Protein 6QS1 (pdb70)

Radius of gyration: 34.01 Å; Cα contacts (8 Å, |Δi|>4): 2040; chains: 4; bounding box: 71×86×95 Å

GO terms:
  GO:0005576 extracellular region (C, IDA)
  GO:0005886 plasma membrane (C, IDA)
  GO:0008241 peptidyl-dipeptidase activity (F, IDA)
  GO:0005515 protein binding (F, IPI)
  GO:0003779 actin binding (F, IDA)
  GO:0002003 angiotensin maturation (P, IDA)
  GO:0070573 metallodipeptidase activity (F, IDA)
  GO:0008233 peptidase activity (F, IDA)
  GO:0042445 hormone metabolic process (P, IDA)
  GO:0042447 hormone catabolic process (P, IDA)
  GO:0031404 chloride ion binding (F, IDA)
  GO:0010814 substance P catabolic process (P, IDA)
  GO:0010815 bradykinin catabolic process (P, IDA)
  GO:0004222 metalloendopeptidase activity (F, IDA)
  GO:0005576 extracellular region (C, EXP)
  GO:0005886 plasma membrane (C, EXP)
  GO:0008241 peptidyl-dipeptidase activity (F, EXP)
  GO:0005576 extracellular region (C, TAS)
  GO:0005886 plasma membrane (C, TAS)
  GO:0008238 exopeptidase activity (F, IDA)

Foldseek 3Di:
DPPLLADDDFALDLVRLVVLLVSNLVNVLVLLLQLQVLVQVCQLFPDPVSLVSNLVSQVVVLVSLLRSLVNLCVRYVPPLVVRPQLLSSLSSLLSVQRQLSQDPPVLSSLLSVLLSVLQCQQQVFWQCPVPTHGVPPGLLVCLLDPPDPLQLLSSLVRLLCSNFLVSLVSLQSNLVSRQVRRVVVVALWNLSVLQCLQVDPCVVVQLVVLCVVQQLLLLLLQLQVLVLNCVRPHCQAGPLQAFHAQSNQNGSRLQFRLSCLVSRQPCVVDFDLWLLVVCVVVVDDQVNLLVVLQQLLVLLVFDGDDPLAVVPEARARDPVPGGRRADWAWDDSLPLHHIYIYHNQDRTLVSSLVSLQRVLLVSLCNLASPPRPSLSAALGLLRSRQRSNLQVLQCSFLVNCCVVPRTVDDDDDLSVLLSSLSSVCSGQSLNQLVLPQLVVLVVCPRNVVQDLQCQVVVVQVSCCVRNRHHHQDDDHSSGRSSSSDNCSSNVNDRNSNNLSSQVSLLLLVLLQVQQVHDDQSSNGHCRSRNSSSVLVSQSSNRRNSDNQLVNSCSRRVGSDRDNVSVCSNSVSNSVVSVVVCVVVVGDRGNVVHVDHRDNDPCPPPPND/DDPLLFADDFALDVVSLVVLLVSNLVNLLVLLLQLLVLVVVCQLFPDPVSLVSNLVSLLVNLVSLLRSLVVLCVRHVPPLVVDPQLLSSLSSLVSVQRQLSQPDDVLSSVLSNLLSVLLCQQLVFFQDVVTHGVPPGLLVCLLDDPDPQSLQSSLVRLLCRNFLVSLVSLQVNLVSRQVRRVVVVALWPLSVLVCLQVDPCVVVQLVVLCVVLQLLLLLLQLLVLVLVCVSPHPQQGPLQAFHAQSNQRGSRLQFRLSCLCSRQPDNPFDDLWLLVVLVVVPDDQVNLLVVLQQQLVLLPQDGDDPLAVVPEARARDPVPRRHRQPKAWGASLPLHHIYIYHNQDRTLVSSLVSLQRVLLVSLCNLASPPRPSLSAALGPLNSRQRSNLQSLQCSALVNCVVVPSHDHGDPDLSVVLSSLSSVCSGQSLNQLVLPCLVVLVVCPRNVVADLQCQVVVVQVSCCVRNRHHHQDDDHSSGRSSSSDVCSSNVNDRNSNNLSSQVSLLLLVLLQVQQVHDDQSSNGHSRSRNSSSVLVSQSSNSRNSDNSLVNSCSRRVGSDGDNVSVCSNSVSNSVVSVVVCVVVVGDRGRVVHVDHRDDDPPRD/DDPDDPDDDD/DDDDD

Sequence (1226 aa):
LDPGLQPGQFSADEAGAQLFAQSYQSSAEQVLFQSVAASWAHDTNITAENARRQEEAALLSSQEFAEAWGQKAKELYEPIWQQFTDPQLRRIIGAVRTLGSANLPLAKRQQYNALLSSQMSRIYSTAKVCLATCWSLDPDLTNILASSRSYAMLLFAWEGWHNAAGIPLKPLYEEDFTALSNEAYKQQDGFTDTGAYWRSWYNNSPTFEDDLEEHLYQQLEPLYLNLHAFVRRALHRRYGDRYINLRGPIPAHLLGDMWAQSSWEENIYDMVVPFPDKPNLDVTSTMLQQGWQATHMFRVAEEFFTSLELSPMPPEFWEGSMLEKPADGREVVCHASAWDFYNRKDFRIKQCTRVTMDQLSTVHHEMGHIQYYLQYKDLPVSLRRGANPGFHEAIGDVLALSVSTPEHLHKIGLLDRVTNDTESDINYLLKMALEKIIAFLPFGYLVDQWRWGVFSGRTPPSRYNFDWWYLRTKYQGICPPVTRNETHFDAGAKFHVPNVTPYIRYFVSSFVLQFQFHEALCKEAGYEGPLHQCDIYRSTKAGAKLRKVLRAGSSRPWQEVLKDMVGLDALDAQPLLKYFQLVTQWLQEQNQQNGEVLGWPEYQWHPPLPDNYPEGIDLDPGLQPGQFSADEAGAQLFAQSYQSSAEQVLFQSVAASWAHDTNITAENARRQEEAALLSSQEFAEAWGQKAKELYEPIWQQFTDPQLRRIIGAVRTLGSSANLPLAKRQQYNALLSQMSRIYSTAKVCLTCWSLDPDLTNILASSRSYAMLLFAWEGWHNAAGIPLKPLYEEDFTALSNEAYKQDGFTDTGAYWRSWYNSPTFEDDLEHLYQQLEPLYLNLHAFVRRALHRRRYGDRYINLRGPIPAHLLGDMWAQSWENIYDMVVPFPDKPNLDVTSTMLQQGWQATHMFRVAEEFFTSLELSPMPPEFWEGSMLEKPADGREVVCHASAWDFYNRKDFRIKQCTRVTMDQLSTVHHEMGHIQYYLQYKDLPVSLRRGANPGFHEAIGDVLALSVSSTPEHLHKIGLLDRVTNDTESDINYLLKMALEKIIAFLPFGYLVDQWRWGVFSGRTPPSRYNFDWWYLRTKYQGICPPVTRNETHFDAGAKFHVPNVTPYIRYFVSSFVLQFQFHEALCKEAGYEGPLHQCDIYRSTKAGAKKLRKVLRAGSSRPWQEVLKDMVGLDALDAQPLLKYFQLVTQWLQEQNQQNGEVLGWPEYQWHPPLPDNYPGLPPRPKIPPPKIPP

Nearest PDB structures (foldseek):
  7q25-assembly1_A  TM=1.001E+00  e=2.449E-90  Homo sapiens
  6f9r-assembly2_B  TM=9.975E-01  e=1.946E-89  Homo sapiens
  6en6-assembly4_D  TM=9.970E-01  e=1.143E-88  Homo sapiens
  6en6-assembly3_C  TM=9.981E-01  e=4.964E-88  Homo sapiens
  6tt4-assembly1_A  TM=9.977E-01  e=3.891E-86  Homo sapiens

Structure (mmCIF, N/CA/C/O backbone):
data_6QS1
#
_entry.id   6QS1
#
_cell.length_a   72.682
_cell.length_b   77.070
_cell.length_c   82.363
_cell.angle_alpha   88.86
_cell.angle_beta   64.59
_cell.angle_gamma   75.03
#
_symmetry.space_group_name_H-M   'P 1'
#
loop_
_entity.id
_entity.type
_entity.pdbx_description
1 polymer 'Angiotensin-converting enzyme'
2 polymer 'Bradykinin potentiating peptide b'
3 branched 2-acetamido-2-deoxy-beta-D-glucopyranose-(1-4)-2-acetamido-2-deoxy-beta-D-glucopyranose
4 branched beta-D-mannopyranose-(1-4)-2-acetamido-2-deoxy-beta-D-glucopyranose-(1-4)-[alpha-L-fucopyranose-(1-6)]2-acetamido-2-deoxy-beta-D-glucopyranose
5 branched 2-acetamido-2-deoxy-beta-D-glucopyranose-(1-4)-[alpha-L-fucopyranose-(1-6)]2-acetamido-2-deoxy-beta-D-glucopyranose
6 branched alpha-L-fucopyranose-(1-6)-2-acetamido-2-deoxy-beta-D-glucopyranose
7 non-polymer 3,6,9,12,15,18,21,24,27-NONAOXANONACOSANE-1,29-DIOL
8 non-polymer 1,2-ETHANEDIOL
9 non-polymer DI(HYDROXYETHYL)ETHER
10 non-polymer 'BORIC ACID'
11 non-polymer 'TRIETHYLENE GLYCOL'
12 non-polymer 'ZINC ION'
13 non-polymer 'CHLORIDE ION'
14 non-polymer 'MAGNESIUM ION'
15 non-polymer 2-acetamido-2-deoxy-beta-D-glucopyranose
16 water water
#
loop_
_atom_site.group_PDB
_atom_site.id
_atom_site.type_symbol
_atom_site.label_atom_id
_atom_site.label_alt_id
_atom_site.label_comp_id
_atom_site.label_asym_id
_atom_site.label_entity_id
_atom_site.label_seq_id
_atom_site.pdbx_PDB_ins_code
_atom_site.Cartn_x
_atom_site.Cartn_y
_atom_site.Cartn_z
_atom_site.occupancy
_atom_site.B_iso_or_equiv
_atom_site.auth_seq_id
_atom_site.auth_comp_id
_atom_site.auth_asym_id
_atom_site.auth_atom_id
_atom_site.pdbx_PDB_model_num
ATOM 1 N N . LEU A 1 1 ? -32.094 -17.857 -25.592 1.00 46.88 1 LEU A N 1
ATOM 2 C CA . LEU A 1 1 ? -31.291 -19.127 -25.556 1.00 43.66 1 LEU A CA 1
ATOM 3 C C . LEU A 1 1 ? -32.017 -20.225 -26.348 1.00 46.95 1 LEU A C 1
ATOM 4 O O . LEU A 1 1 ? -33.181 -20.524 -26.102 1.00 43.33 1 LEU A O 1
ATOM 22 N N . ASP A 1 2 ? -31.331 -20.817 -27.315 1.00 46.38 2 ASP A N 1
ATOM 23 C CA . ASP A 1 2 ? -31.948 -21.858 -28.121 1.00 45.70 2 ASP A CA 1
ATOM 24 C C . ASP A 1 2 ? -32.540 -22.934 -27.214 1.00 45.15 2 ASP A C 1
ATOM 25 O O . ASP A 1 2 ? -31.964 -23.247 -26.164 1.00 42.74 2 ASP A O 1
ATOM 34 N N . PRO A 1 3 ? -33.702 -23.496 -27.551 1.00 48.40 3 PRO A N 1
ATOM 35 C CA . PRO A 1 3 ? -34.329 -24.424 -26.600 1.00 48.38 3 PRO A CA 1
ATOM 36 C C . PRO A 1 3 ? -33.452 -25.628 -26.293 1.00 45.98 3 PRO A C 1
ATOM 37 O O . PRO A 1 3 ? -33.459 -26.107 -25.154 1.00 42.57 3 PRO A O 1
ATOM 48 N N . GLY A 1 4 ? -32.705 -26.133 -27.285 1.00 45.08 4 GLY A N 1
ATOM 49 C CA . GLY A 1 4 ? -31.792 -27.246 -27.052 1.00 45.14 4 GLY A CA 1
ATOM 50 C C . GLY A 1 4 ? -30.755 -26.980 -25.978 1.00 47.98 4 GLY A C 1
ATOM 51 O O . GLY A 1 4 ? -30.186 -27.930 -25.414 1.00 44.74 4 GLY A O 1
ATOM 55 N N . LEU A 1 5 ? -30.506 -25.703 -25.668 1.00 44.46 5 LEU A N 1
ATOM 56 C CA . LEU A 1 5 ? -29.463 -25.306 -24.736 1.00 41.81 5 LEU A CA 1
ATOM 57 C C . LEU A 1 5 ? -29.993 -24.966 -23.360 1.00 39.99 5 LEU A C 1
ATOM 58 O O . LEU A 1 5 ? -29.200 -24.685 -22.457 1.00 40.74 5 LEU A O 1
ATOM 74 N N . GLN A 1 6 ? -31.289 -24.941 -23.186 1.00 42.27 6 GLN A N 1
ATOM 75 C CA . GLN A 1 6 ? -31.872 -24.483 -21.944 1.00 38.73 6 GLN A CA 1
ATOM 76 C C . GLN A 1 6 ? -31.955 -25.629 -20.964 1.00 37.40 6 GLN A C 1
ATOM 77 O O . GLN A 1 6 ? -32.168 -26.773 -21.378 1.00 40.57 6 GLN A O 1
ATOM 91 N N . PRO A 1 7 ? -31.807 -25.366 -19.660 1.00 37.09 7 PRO A N 1
ATOM 92 C CA . PRO A 1 7 ? -31.943 -26.452 -18.686 1.00 36.87 7 PRO A CA 1
ATOM 93 C C . PRO A 1 7 ? -33.376 -26.902 -18.491 1.00 43.10 7 PRO A C 1
ATOM 94 O O . PRO A 1 7 ? -34.293 -26.084 -18.364 1.00 40.79 7 PRO A O 1
ATOM 105 N N . GLY A 1 8 ? -33.548 -28.215 -18.408 1.00 42.67 8 GLY A N 1
ATOM 106 C CA . GLY A 1 8 ? -34.797 -28.826 -18.041 1.00 40.21 8 GLY A CA 1
ATOM 107 C C . GLY A 1 8 ? -34.924 -28.940 -16.543 1.00 40.75 8 GLY A C 1
ATOM 108 O O . GLY A 1 8 ? -34.365 -28.148 -15.782 1.00 45.32 8 GLY A O 1
ATOM 112 N N . GLN A 1 9 ? -35.656 -29.946 -16.110 1.00 43.69 9 GLN A N 1
ATOM 113 C CA . GLN A 1 9 ? -35.887 -30.150 -14.695 1.00 42.66 9 GLN A CA 1
ATOM 114 C C . GLN A 1 9 ? -35.072 -31.343 -14.226 1.00 45.78 9 GLN A C 1
ATOM 115 O O . GLN A 1 9 ? -34.777 -32.271 -14.989 1.00 43.47 9 GLN A O 1
ATOM 129 N N . PHE A 1 10 ? -34.671 -31.267 -12.969 1.00 47.47 10 PHE A N 1
ATOM 130 C CA . PHE A 1 10 ? -33.855 -32.284 -12.337 1.00 47.47 10 PHE A CA 1
ATOM 131 C C . PHE A 1 10 ? -34.299 -32.298 -10.893 1.00 43.38 10 PHE A C 1
ATOM 132 O O . PHE A 1 10 ? -34.803 -31.300 -10.388 1.00 46.78 10 PHE A O 1
ATOM 149 N N . SER A 1 11 ? -34.149 -33.434 -10.237 1.00 47.98 11 SER A N 1
ATOM 150 C CA . SER A 1 11 ? -34.584 -33.473 -8.860 1.00 44.17 11 SER A CA 1
ATOM 151 C C . SER A 1 11 ? -33.619 -32.675 -8.000 1.00 49.83 11 SER A C 1
ATOM 152 O O . SER A 1 11 ? -32.482 -32.392 -8.392 1.00 52.61 11 SER A O 1
ATOM 160 N N . ALA A 1 12 ? -34.072 -32.333 -6.801 1.00 45.08 12 ALA A N 1
ATOM 161 C CA . ALA A 1 12 ? -33.326 -31.453 -5.911 1.00 47.75 12 ALA A CA 1
ATOM 162 C C . ALA A 1 12 ? -32.437 -32.249 -4.956 1.00 51.12 12 ALA A C 1
ATOM 163 O O . ALA A 1 12 ? -32.531 -32.135 -3.728 1.00 44.80 12 ALA A O 1
ATOM 170 N N . ASP A 1 13 ? -31.528 -33.022 -5.545 1.00 52.64 13 ASP A N 1
ATOM 171 C CA . ASP A 1 13 ? -30.747 -33.995 -4.803 1.00 51.33 13 ASP A CA 1
ATOM 172 C C . ASP A 1 13 ? -29.527 -34.378 -5.637 1.00 54.59 13 ASP A C 1
ATOM 173 O O . ASP A 1 13 ? -29.409 -34.006 -6.811 1.00 49.12 13 ASP A O 1
ATOM 182 N N . GLU A 1 14 ? -28.620 -35.139 -5.009 1.00 47.82 14 GLU A N 1
ATOM 183 C CA . GLU A 1 14 ? -27.328 -35.387 -5.632 1.00 51.04 14 GLU A CA 1
ATOM 184 C C . GLU A 1 14 ? -27.447 -36.222 -6.909 1.00 56.45 14 GLU A C 1
ATOM 185 O O . GLU A 1 14 ? -26.625 -36.078 -7.834 1.00 54.32 14 GLU A O 1
ATOM 197 N N . ALA A 1 15 ? -28.423 -37.126 -6.979 1.00 55.37 15 ALA A N 1
ATOM 198 C CA . ALA A 1 15 ? -28.549 -37.913 -8.199 1.00 56.47 15 ALA A CA 1
ATOM 199 C C . ALA A 1 15 ? -29.098 -37.060 -9.346 1.00 51.91 15 ALA A C 1
ATOM 200 O O . ALA A 1 15 ? -28.765 -37.309 -10.516 1.00 49.26 15 ALA A O 1
ATOM 207 N N . GLY A 1 16 ? -29.898 -36.045 -9.046 1.00 48.27 16 GLY A N 1
ATOM 208 C CA . GLY A 1 16 ? -30.325 -35.093 -10.063 1.00 51.60 16 GLY A CA 1
ATOM 209 C C . GLY A 1 16 ? -29.238 -34.110 -10.484 1.00 47.97 16 GLY A C 1
ATOM 210 O O . GLY A 1 16 ? -29.088 -33.797 -11.672 1.00 45.87 16 GLY A O 1
ATOM 214 N N . ALA A 1 17 ? -28.479 -33.605 -9.506 1.00 50.46 17 ALA A N 1
ATOM 215 C CA . ALA A 1 17 ? -27.271 -32.837 -9.815 1.00 44.99 17 ALA A CA 1
ATOM 216 C C . ALA A 1 17 ? -26.376 -33.563 -10.823 1.00 45.84 17 ALA A C 1
ATOM 217 O O . ALA A 1 17 ? -25.825 -32.939 -11.741 1.00 40.87 17 ALA A O 1
ATOM 224 N N . GLN A 1 18 ? -26.243 -34.887 -10.694 1.00 40.64 18 GLN A N 1
ATOM 225 C CA . GLN A 1 18 ? -25.374 -35.611 -11.613 1.00 43.71 18 GLN A CA 1
ATOM 226 C C . GLN A 1 18 ? -25.950 -35.625 -13.020 1.00 44.87 18 GLN A C 1
ATOM 227 O O . GLN A 1 18 ? -25.212 -35.448 -14.001 1.00 44.72 18 GLN A O 1
ATOM 241 N N . LEU A 1 19 ? -27.264 -35.855 -13.143 1.00 43.60 19 LEU A N 1
ATOM 242 C CA . LEU A 1 19 ? -27.918 -35.723 -14.443 1.00 46.63 19 LEU A CA 1
ATOM 243 C C . LEU A 1 19 ? -27.874 -34.278 -14.928 1.00 40.97 19 LEU A C 1
ATOM 244 O O . LEU A 1 19 ? -27.690 -34.028 -16.122 1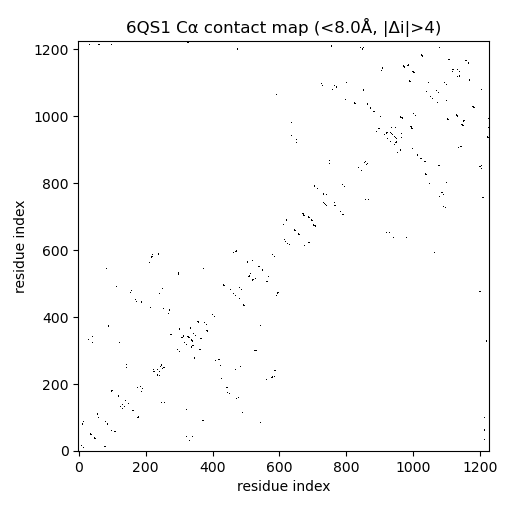.00 42.60 19 LEU A O 1
ATOM 260 N N . PHE A 1 20 ? -28.046 -33.319 -14.014 1.00 38.99 20 PHE A N 1
ATOM 261 C CA . PHE A 1 20 ? -27.843 -31.892 -14.348 1.00 40.00 20 PHE A CA 1
ATOM 262 C C . PHE A 1 20 ? -26.491 -31.653 -15.025 1.00 40.24 20 PHE A C 1
ATOM 263 O O . PHE A 1 20 ? -26.398 -31.056 -16.120 1.00 38.36 20 PHE A O 1
ATOM 280 N N . ALA A 1 21 ? -25.427 -32.139 -14.373 1.00 39.65 21 ALA A N 1
ATOM 281 C CA . ALA A 1 21 ? -24.086 -31.940 -14.884 1.00 36.13 21 ALA A CA 1
ATOM 282 C C . ALA A 1 21 ? -23.926 -32.593 -16.256 1.00 39.27 21 ALA A C 1
ATOM 283 O O . ALA A 1 21 ? -23.233 -32.059 -17.124 1.00 39.18 21 ALA A O 1
ATOM 290 N N . GLN A 1 22 ? -24.605 -33.707 -16.503 1.00 37.83 22 GLN A N 1
ATOM 291 C CA . GLN A 1 22 ? -24.456 -34.363 -17.799 1.00 43.42 22 GLN A CA 1
ATOM 292 C C . GLN A 1 22 ? -25.197 -33.602 -18.889 1.00 39.88 22 GLN A C 1
ATOM 293 O O . GLN A 1 22 ? -24.690 -33.452 -20.021 1.00 37.79 22 GLN A O 1
ATOM 307 N N . SER A 1 23 ? -26.407 -33.130 -18.581 1.00 39.10 23 SER A N 1
ATOM 308 C CA . SER A 1 23 ? -27.134 -32.295 -19.529 1.00 40.39 23 SER A CA 1
ATOM 309 C C . SER A 1 23 ? -26.396 -30.976 -19.774 1.00 37.38 23 SER A C 1
ATOM 310 O O . SER A 1 23 ? -26.256 -30.532 -20.926 1.00 38.80 23 SER A O 1
ATOM 318 N N . TYR A 1 24 ? -25.869 -30.364 -18.716 1.00 35.85 24 TYR A N 1
ATOM 319 C CA . TYR A 1 24 ? -25.020 -29.178 -18.854 1.00 35.27 24 TYR A CA 1
ATOM 320 C C . TYR A 1 24 ? -23.905 -29.370 -19.867 1.00 41.27 24 TYR A C 1
ATOM 321 O O . TYR A 1 24 ? -23.761 -28.595 -20.830 1.00 38.96 24 TYR A O 1
ATOM 339 N N . GLN A 1 25 ? -23.072 -30.397 -19.632 1.00 40.38 25 GLN A N 1
ATOM 340 C CA . GLN A 1 25 ? -21.900 -30.577 -20.468 1.00 40.55 25 GLN A CA 1
ATOM 341 C C . GLN A 1 25 ? -22.300 -30.685 -21.925 1.00 44.07 25 GLN A C 1
ATOM 342 O O . GLN A 1 25 ? -21.626 -30.146 -22.810 1.00 46.55 25 GLN A O 1
ATOM 356 N N . SER A 1 26 ? -23.426 -31.341 -22.185 1.00 44.11 26 SER A N 1
ATOM 357 C CA . SER A 1 26 ? -23.871 -31.523 -23.558 1.00 45.69 26 SER A CA 1
ATOM 358 C C . SER A 1 26 ? -24.026 -30.180 -24.259 1.00 50.18 26 SER A C 1
ATOM 359 O O . SER A 1 26 ? -23.578 -29.986 -25.397 1.00 45.62 26 SER A O 1
ATOM 367 N N . SER A 1 27 ? -24.652 -29.224 -23.585 1.00 48.72 27 SER A N 1
ATOM 368 C CA . SER A 1 27 ? -24.903 -27.937 -24.212 1.00 47.81 27 SER A CA 1
ATOM 369 C C . SER A 1 27 ? -23.748 -26.965 -24.023 1.00 40.61 27 SER A C 1
ATOM 370 O O . SER A 1 27 ? -23.462 -26.164 -24.929 1.00 40.87 27 SER A O 1
ATOM 378 N N . ALA A 1 28 ? -23.098 -27.014 -22.854 1.00 40.88 28 ALA A N 1
ATOM 379 C CA . ALA A 1 28 ? -21.921 -26.183 -22.597 1.00 40.06 28 ALA A CA 1
ATOM 380 C C . ALA A 1 28 ? -20.892 -26.297 -23.710 1.00 41.44 28 ALA A C 1
ATOM 381 O O . ALA A 1 28 ? -20.348 -25.286 -24.175 1.00 39.53 28 ALA A O 1
ATOM 388 N N . GLU A 1 29 ? -20.584 -27.524 -24.143 1.00 40.19 29 GLU A N 1
ATOM 389 C CA . GLU A 1 29 ? -19.572 -27.662 -25.174 1.00 39.28 29 GLU A CA 1
ATOM 390 C C . GLU A 1 29 ? -19.924 -26.844 -26.402 1.00 38.69 29 GLU A C 1
ATOM 391 O O . GLU A 1 29 ? -19.049 -26.214 -27.011 1.00 38.58 29 GLU A O 1
ATOM 403 N N . GLN A 1 30 ? -21.203 -26.845 -26.793 1.00 42.80 30 GLN A N 1
ATOM 404 C CA . GLN A 1 30 ? -21.593 -26.090 -27.975 1.00 44.26 30 GLN A CA 1
ATOM 405 C C . GLN A 1 30 ? -21.407 -24.601 -27.742 1.00 37.16 30 GLN A C 1
ATOM 406 O O . GLN A 1 30 ? -20.870 -23.886 -28.606 1.00 37.72 30 GLN A O 1
ATOM 420 N N . VAL A 1 31 ? -21.787 -24.128 -26.567 1.00 39.15 31 VAL A N 1
ATOM 421 C CA . VAL A 1 31 ? -21.713 -22.693 -26.301 1.00 40.98 31 VAL A CA 1
ATOM 422 C C . VAL A 1 31 ? -20.261 -22.240 -26.166 1.00 37.53 31 VAL A C 1
ATOM 423 O O . VAL A 1 31 ? -19.863 -21.189 -26.705 1.00 38.78 31 VAL A O 1
ATOM 436 N N . LEU A 1 32 ? -19.443 -23.047 -25.489 1.00 40.37 32 LEU A N 1
ATOM 437 C CA . LEU A 1 32 ? -18.010 -22.787 -25.440 1.00 37.26 32 LEU A CA 1
ATOM 438 C C . LEU A 1 32 ? -17.412 -22.770 -26.831 1.00 35.09 32 LEU A C 1
ATOM 439 O O . LEU A 1 32 ? -16.696 -21.828 -27.197 1.00 36.99 32 LEU A O 1
ATOM 455 N N . PHE A 1 33 ? -17.751 -23.762 -27.659 1.00 36.68 33 PHE A N 1
ATOM 456 C CA . PHE A 1 33 ? -17.167 -23.799 -28.998 1.00 37.78 33 PHE A CA 1
ATOM 457 C C . PHE A 1 33 ? -17.472 -22.511 -29.762 1.00 37.04 33 PHE A C 1
ATOM 458 O O . PHE A 1 33 ? -16.568 -21.881 -30.333 1.00 38.04 33 PHE A O 1
ATOM 475 N N . GLN A 1 34 ? -18.746 -22.069 -29.770 1.00 38.62 34 GLN A N 1
ATOM 476 C CA . GLN A 1 34 ? -19.066 -20.903 -30.595 1.00 37.79 34 GLN A CA 1
ATOM 477 C C . GLN A 1 34 ? -18.377 -19.654 -30.052 1.00 34.03 34 GLN A C 1
ATOM 478 O O . GLN A 1 34 ? -17.882 -18.817 -30.815 1.00 35.55 34 GLN A O 1
ATOM 492 N N . SER A 1 35 ? -18.297 -19.551 -28.739 1.00 35.30 35 SER A N 1
ATOM 493 C CA . SER A 1 35 ? -17.565 -18.473 -28.086 1.00 38.01 35 SER A CA 1
ATOM 494 C C . SER A 1 35 ? -16.086 -18.481 -28.452 1.00 35.51 35 SER A C 1
ATOM 495 O O . SER A 1 35 ? -15.529 -17.477 -28.940 1.00 34.88 35 SER A O 1
ATOM 503 N N . VAL A 1 36 ? -15.423 -19.603 -28.202 1.00 37.16 36 VAL A N 1
ATOM 504 C CA . VAL A 1 36 ? -13.999 -19.693 -28.503 1.00 33.45 36 VAL A CA 1
ATOM 505 C C . VAL A 1 36 ? -13.752 -19.462 -29.990 1.00 33.17 36 VAL A C 1
ATOM 506 O O . VAL A 1 36 ? -12.827 -18.723 -30.386 1.00 32.48 36 VAL A O 1
ATOM 519 N N . ALA A 1 37 ? -14.611 -20.028 -30.844 1.00 34.76 37 ALA A N 1
ATOM 520 C CA . ALA A 1 37 ? -14.433 -19.849 -32.283 1.00 34.99 37 ALA A CA 1
ATOM 521 C C . ALA A 1 37 ? -14.529 -18.383 -32.682 1.00 33.05 37 ALA A C 1
ATOM 522 O O . ALA A 1 37 ? -13.688 -17.864 -33.444 1.00 33.86 37 ALA A O 1
ATOM 529 N N . ALA A 1 38 ? -15.525 -17.680 -32.141 1.00 36.03 38 ALA A N 1
ATOM 530 C CA . ALA A 1 38 ? -15.657 -16.272 -32.474 1.00 33.86 38 ALA A CA 1
ATOM 531 C C . ALA A 1 38 ? -14.479 -15.485 -31.931 1.00 32.12 38 ALA A C 1
ATOM 532 O O . ALA A 1 38 ? -13.970 -14.581 -32.610 1.00 34.02 38 ALA A O 1
ATOM 539 N N . SER A 1 39 ? -14.007 -15.837 -30.722 1.00 33.07 39 SER A N 1
ATOM 540 C CA . SER A 1 39 ? -12.804 -15.196 -30.187 1.00 34.16 39 SER A CA 1
ATOM 541 C C . SER A 1 39 ? -11.595 -15.468 -31.076 1.00 33.66 39 SER A C 1
ATOM 542 O O . SER A 1 39 ? -10.775 -14.564 -31.325 1.00 33.35 39 SER A O 1
ATOM 550 N N . TRP A 1 40 ? -11.457 -16.708 -31.559 1.00 35.24 40 TRP A N 1
ATOM 551 C CA . TRP A 1 40 ? -10.362 -17.015 -32.479 1.00 34.48 40 TRP A CA 1
ATOM 552 C C . TRP A 1 40 ? -10.445 -16.171 -33.736 1.00 34.25 40 TRP A C 1
ATOM 553 O O . TRP A 1 40 ? -9.444 -15.568 -34.165 1.00 34.72 40 TRP A O 1
ATOM 574 N N . ALA A 1 41 ? -11.644 -16.109 -34.335 1.00 38.73 41 ALA A N 1
ATOM 575 C CA . ALA A 1 41 ? -11.860 -15.317 -35.548 1.00 36.88 41 ALA A CA 1
ATOM 576 C C . ALA A 1 41 ? -11.452 -13.871 -35.362 1.00 36.95 41 ALA A C 1
ATOM 577 O O . ALA A 1 41 ? -10.886 -13.259 -36.271 1.00 39.70 41 ALA A O 1
ATOM 584 N N . HIS A 1 42 ? -11.752 -13.298 -34.193 1.00 39.33 42 HIS A N 1
ATOM 585 C CA . HIS A 1 42 ? -11.344 -11.926 -33.912 1.00 38.41 42 HIS A CA 1
ATOM 586 C C . HIS A 1 42 ? -9.840 -11.822 -33.707 1.00 37.41 42 HIS A C 1
ATOM 587 O O . HIS A 1 42 ? -9.175 -10.958 -34.301 1.00 37.25 42 HIS A O 1
ATOM 602 N N . ASP A 1 43 ? -9.283 -12.673 -32.836 1.00 38.61 43 ASP A N 1
ATOM 603 C CA . ASP A 1 43 ? -7.887 -12.503 -32.426 1.00 37.17 43 ASP A CA 1
ATOM 604 C C . ASP A 1 43 ? -6.891 -12.786 -33.555 1.00 35.58 43 ASP A C 1
ATOM 605 O O . ASP A 1 43 ? -5.793 -12.221 -33.531 1.00 34.99 43 ASP A O 1
ATOM 614 N N . THR A 1 44 ? -7.261 -13.591 -34.556 1.00 37.00 44 THR A N 1
ATOM 615 C CA . THR A 1 44 ? -6.442 -13.804 -35.740 1.00 36.72 44 THR A CA 1
ATOM 616 C C . THR A 1 44 ? -6.780 -12.874 -36.895 1.00 42.05 44 THR A C 1
ATOM 617 O O . THR A 1 44 ? -6.179 -12.998 -37.971 1.00 41.86 44 THR A O 1
ATOM 628 N N . ASN A 1 45 ? -7.686 -11.928 -36.688 1.00 39.69 45 ASN A N 1
ATOM 629 C CA . ASN A 1 45 ? -8.213 -11.089 -37.760 1.00 41.65 45 ASN A CA 1
ATOM 630 C C . ASN A 1 45 ? -9.021 -9.971 -37.106 1.00 40.37 45 ASN A C 1
ATOM 631 O O . ASN A 1 45 ? -10.245 -10.069 -36.990 1.00 40.54 45 ASN A O 1
ATOM 641 N N . ILE A 1 46 ? -8.347 -8.943 -36.600 1.00 39.56 46 ILE A N 1
ATOM 642 C CA . ILE A 1 46 ? -9.010 -7.973 -35.735 1.00 41.58 46 ILE A CA 1
ATOM 643 C C . ILE A 1 46 ? -9.816 -7.050 -36.652 1.00 40.33 46 ILE A C 1
ATOM 644 O O . ILE A 1 46 ? -9.232 -6.203 -37.327 1.00 41.81 46 ILE A O 1
ATOM 660 N N . THR A 1 47 ? -11.136 -7.241 -36.708 1.00 43.14 47 THR A N 1
ATOM 661 C CA . THR A 1 47 ? -12.021 -6.373 -37.486 1.00 44.96 47 THR A CA 1
ATOM 662 C C . THR A 1 47 ? -13.217 -5.966 -36.638 1.00 42.76 47 THR A C 1
ATOM 663 O O . THR A 1 47 ? -13.608 -6.652 -35.687 1.00 44.28 47 THR A O 1
ATOM 674 N N . ALA A 1 48 ? -13.818 -4.818 -36.983 1.00 45.75 48 ALA A N 1
ATOM 675 C CA . ALA A 1 48 ? -15.010 -4.395 -36.259 1.00 40.75 48 ALA A CA 1
ATOM 676 C C . ALA A 1 48 ? -16.087 -5.474 -36.336 1.00 38.06 48 ALA A C 1
ATOM 677 O O . ALA A 1 48 ? -16.717 -5.818 -35.331 1.00 40.95 48 ALA A O 1
ATOM 684 N N . GLU A 1 49 ? -16.262 -6.072 -37.505 1.00 40.22 49 GLU A N 1
ATOM 685 C CA . GLU A 1 49 ? -17.294 -7.092 -37.642 1.00 44.83 49 GLU A CA 1
ATOM 686 C C . GLU A 1 49 ? -16.966 -8.328 -36.814 1.00 47.17 49 GLU A C 1
ATOM 687 O O . GLU A 1 49 ? -17.858 -8.927 -36.194 1.00 46.07 49 GLU A O 1
ATOM 699 N N . ASN A 1 50 ? -15.702 -8.747 -36.799 1.00 45.67 50 ASN A N 1
ATOM 700 C CA . ASN A 1 50 ? -15.376 -9.905 -35.966 1.00 42.98 50 ASN A CA 1
ATOM 701 C C . ASN A 1 50 ? -15.561 -9.579 -34.486 1.00 39.92 50 ASN A C 1
ATOM 702 O O . ASN A 1 50 ? -15.996 -10.438 -33.720 1.00 40.17 50 ASN A O 1
ATOM 713 N N . ALA A 1 51 ? -15.295 -8.338 -34.072 1.00 41.14 51 ALA A N 1
ATOM 714 C CA . ALA A 1 51 ? -15.574 -7.962 -32.689 1.00 38.41 51 ALA A CA 1
ATOM 715 C C . ALA A 1 51 ? -17.070 -8.017 -32.389 1.00 41.32 51 ALA A C 1
ATOM 716 O O . ALA A 1 51 ? -17.478 -8.451 -31.306 1.00 36.82 51 ALA A O 1
ATOM 723 N N . ARG A 1 52 ? -17.906 -7.566 -33.331 1.00 41.45 52 ARG A N 1
ATOM 724 C CA . ARG A 1 52 ? -19.352 -7.688 -33.156 1.00 42.51 52 ARG A CA 1
ATOM 725 C C . ARG A 1 52 ? -19.760 -9.147 -32.975 1.00 40.32 52 ARG A C 1
ATOM 726 O O . ARG A 1 52 ? -20.535 -9.492 -32.070 1.00 39.68 52 ARG A O 1
ATOM 747 N N . ARG A 1 53 ? -19.246 -10.026 -33.834 1.00 41.34 53 ARG A N 1
ATOM 748 C CA . ARG A 1 53 ? -19.575 -11.441 -33.709 1.00 41.03 53 ARG A CA 1
ATOM 749 C C . ARG A 1 53 ? -19.090 -12.002 -32.381 1.00 36.77 53 ARG A C 1
ATOM 750 O O . ARG A 1 53 ? -19.789 -12.789 -31.738 1.00 36.36 53 ARG A O 1
ATOM 771 N N . GLN A 1 54 ? -17.912 -11.581 -31.933 1.00 36.99 54 GLN A N 1
ATOM 772 C CA . GLN A 1 54 ? -17.407 -12.103 -30.667 1.00 37.77 54 GLN A CA 1
ATOM 773 C C . GLN A 1 54 ? -18.267 -11.630 -29.502 1.00 35.25 54 GLN A C 1
ATOM 774 O O . GLN A 1 54 ? -18.519 -12.390 -28.570 1.00 35.68 54 GLN A O 1
ATOM 788 N N . GLU A 1 55 ? -18.772 -10.390 -29.558 1.00 36.94 55 GLU A N 1
ATOM 789 C CA . GLU A 1 55 ? -19.623 -9.906 -28.471 1.00 35.93 55 GLU A CA 1
ATOM 790 C C . GLU A 1 55 ? -20.966 -10.623 -28.436 1.00 35.03 55 GLU A C 1
ATOM 791 O O . GLU A 1 55 ? -21.486 -10.905 -27.352 1.00 33.55 55 GLU A O 1
ATOM 803 N N . GLU A 1 56 ? -21.547 -10.940 -29.607 1.00 37.05 56 GLU A N 1
ATOM 804 C CA . GLU A 1 56 ? -22.797 -11.704 -29.605 1.00 39.23 56 GLU A CA 1
ATOM 805 C C . GLU A 1 56 ? -22.596 -13.087 -29.006 1.00 36.56 56 GLU A C 1
ATOM 806 O O . GLU A 1 56 ? -23.445 -13.588 -28.259 1.00 35.70 56 GLU A O 1
ATOM 818 N N . ALA A 1 57 ? -21.486 -13.740 -29.349 1.00 37.08 57 ALA A N 1
ATOM 819 C CA . ALA A 1 57 ? -21.221 -15.050 -28.767 1.00 37.18 57 ALA A CA 1
ATOM 820 C C . ALA A 1 57 ? -21.010 -14.945 -27.267 1.00 35.82 57 ALA A C 1
ATOM 821 O O . ALA A 1 57 ? -21.457 -15.808 -26.500 1.00 35.63 57 ALA A O 1
ATOM 828 N N . ALA A 1 58 ? -20.332 -13.890 -26.819 1.00 36.39 58 ALA A N 1
ATOM 829 C CA . ALA A 1 58 ? -20.188 -13.689 -25.385 1.00 35.99 58 ALA A CA 1
ATOM 830 C C . ALA A 1 58 ? -21.547 -13.524 -24.720 1.00 35.92 58 ALA A C 1
ATOM 831 O O . ALA A 1 58 ? -21.768 -14.021 -23.611 1.00 35.86 58 ALA A O 1
ATOM 838 N N . LEU A 1 59 ? -22.475 -12.790 -25.370 1.00 35.91 59 LEU A N 1
ATOM 839 C CA . LEU A 1 59 ? -23.786 -12.587 -24.762 1.00 34.23 59 LEU A CA 1
ATOM 840 C C . LEU A 1 59 ? -24.536 -13.900 -24.658 1.00 34.99 59 LEU A C 1
ATOM 841 O O . LEU A 1 59 ? -25.276 -14.138 -23.694 1.00 35.40 59 LEU A O 1
ATOM 857 N N . LEU A 1 60 ? -24.407 -14.727 -25.688 1.00 34.85 60 LEU A N 1
ATOM 858 C CA . LEU A 1 60 ? -25.020 -16.041 -25.654 1.00 36.34 60 LEU A CA 1
ATOM 859 C C . LEU A 1 60 ? -24.439 -16.866 -24.519 1.00 36.20 60 LEU A C 1
ATOM 860 O O . LEU A 1 60 ? -25.174 -17.548 -23.807 1.00 34.82 60 LEU A O 1
ATOM 876 N N A SER A 1 61 ? -23.115 -16.812 -24.327 0.50 36.55 61 SER A N 1
ATOM 877 N N B SER A 1 61 ? -23.118 -16.803 -24.330 0.50 36.55 61 SER A N 1
ATOM 878 C CA A SER A 1 61 ? -22.512 -17.508 -23.193 0.50 36.60 61 SER A CA 1
ATOM 879 C CA B SER A 1 61 ? -22.502 -17.501 -23.208 0.50 36.60 61 SER A CA 1
ATOM 880 C C A SER A 1 61 ? -23.051 -16.993 -21.867 0.50 36.13 61 SER A C 1
ATOM 881 C C B SER A 1 61 ? -23.022 -16.990 -21.871 0.50 36.14 61 SER A C 1
ATOM 882 O O A SER A 1 61 ? -23.232 -17.770 -20.923 0.50 36.22 61 SER A O 1
ATOM 883 O O B SER A 1 61 ? -23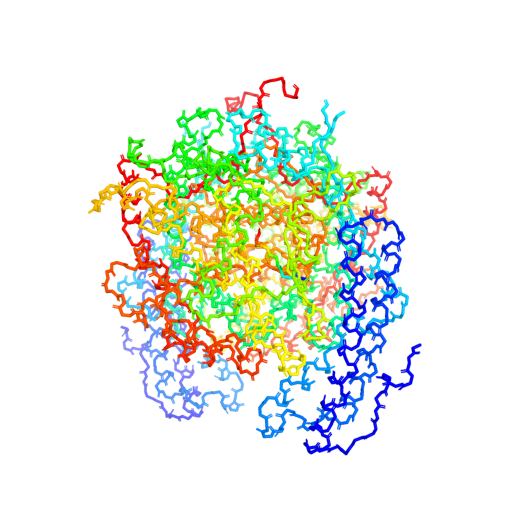.175 -17.768 -20.923 0.50 36.22 61 SER A O 1
ATOM 898 N N . GLN A 1 62 ? -23.307 -15.682 -21.772 1.00 35.81 62 GLN A N 1
ATOM 899 C CA . GLN A 1 62 ? -23.859 -15.128 -20.536 1.00 37.93 62 GLN A CA 1
ATOM 900 C C . GLN A 1 62 ? -25.285 -15.601 -20.319 1.00 34.02 62 GLN A C 1
ATOM 901 O O . GLN A 1 62 ? -25.665 -15.948 -19.203 1.00 34.09 62 GLN A O 1
ATOM 916 N N . GLU A 1 63 ? -26.079 -15.638 -21.391 1.00 36.10 63 GLU A N 1
ATOM 917 C CA . GLU A 1 63 ? -27.430 -16.175 -21.311 1.00 37.10 63 GLU A CA 1
ATOM 918 C C . GLU A 1 63 ? -27.420 -17.601 -20.802 1.00 36.43 63 GLU A C 1
ATOM 919 O O . GLU A 1 63 ? -28.115 -17.943 -19.841 1.00 34.93 63 GLU A O 1
ATOM 931 N N . PHE A 1 64 ? -26.646 -18.454 -21.483 1.00 36.57 64 PHE A N 1
ATOM 932 C CA . PHE A 1 64 ? -26.462 -19.835 -21.052 1.00 36.27 64 PHE A CA 1
ATOM 933 C C . PHE A 1 64 ? -26.025 -19.913 -19.594 1.00 35.19 64 PHE A C 1
ATOM 934 O O . PHE A 1 64 ? -26.651 -20.595 -18.780 1.00 34.48 64 PHE A O 1
ATOM 951 N N . ALA A 1 65 ? -24.966 -19.182 -19.237 1.00 35.34 65 ALA A N 1
ATOM 952 C CA . ALA A 1 65 ? -24.461 -19.232 -17.874 1.00 35.29 65 ALA A CA 1
ATOM 953 C C . ALA A 1 65 ? -25.498 -18.809 -16.856 1.00 35.53 65 ALA A C 1
ATOM 954 O O . ALA A 1 65 ? -25.523 -19.345 -15.749 1.00 36.18 65 ALA A O 1
ATOM 961 N N . GLU A 1 66 ? -26.305 -17.783 -17.172 1.00 35.71 66 GLU A N 1
ATOM 962 C CA . GLU A 1 66 ? -27.364 -17.371 -16.253 1.00 34.41 66 GLU A CA 1
ATOM 963 C C . GLU A 1 66 ? -28.434 -18.446 -16.110 1.00 35.21 66 GLU A C 1
ATOM 964 O O . GLU A 1 66 ? -28.891 -18.734 -15.005 1.00 36.78 66 GLU A O 1
ATOM 976 N N . ALA A 1 67 ? -28.901 -18.998 -17.224 1.00 34.36 67 ALA A N 1
ATOM 977 C CA . ALA A 1 67 ? -29.959 -19.997 -17.134 1.00 37.99 67 ALA A CA 1
ATOM 978 C C . ALA A 1 67 ? -29.506 -21.187 -16.279 1.00 37.45 67 ALA A C 1
ATOM 979 O O . ALA A 1 67 ? -30.161 -21.553 -15.302 1.00 36.48 67 ALA A O 1
ATOM 986 N N . TRP A 1 68 ? -28.346 -21.765 -16.608 1.00 37.06 68 TRP A N 1
ATOM 987 C CA . TRP A 1 68 ? -27.893 -22.952 -15.872 1.00 37.74 68 TRP A CA 1
ATOM 988 C C . TRP A 1 68 ? -27.398 -22.584 -14.484 1.00 39.09 68 TRP A C 1
ATOM 989 O O . TRP A 1 68 ? -27.616 -23.328 -13.523 1.00 39.73 68 TRP A O 1
ATOM 1010 N N . GLY A 1 69 ? -26.762 -21.415 -14.349 1.00 40.14 69 GLY A N 1
ATOM 1011 C CA . GLY A 1 69 ? -26.397 -20.935 -13.026 1.00 39.83 69 GLY A CA 1
ATOM 1012 C C . GLY A 1 69 ? -27.587 -20.758 -12.102 1.00 38.88 69 GLY A C 1
ATOM 1013 O O . GLY A 1 69 ? -27.553 -21.177 -10.944 1.00 41.78 69 GLY A O 1
ATOM 1017 N N . GLN A 1 70 ? -28.658 -20.112 -12.589 1.00 43.89 70 GLN A N 1
ATOM 1018 C CA . GLN A 1 70 ? -29.824 -19.921 -11.725 1.00 42.46 70 GLN A CA 1
ATOM 1019 C C . GLN A 1 70 ? -30.556 -21.235 -11.473 1.00 41.70 70 GLN A C 1
ATOM 1020 O O . GLN A 1 70 ? -31.171 -21.406 -10.424 1.00 43.28 70 GLN A O 1
ATOM 1034 N N . LYS A 1 71 ? -30.504 -22.171 -12.417 1.00 41.21 71 LYS A N 1
ATOM 1035 C CA . LYS A 1 71 ? -31.089 -23.478 -12.153 1.00 43.74 71 LYS A CA 1
ATOM 1036 C C . LYS A 1 71 ? -30.278 -24.228 -11.110 1.00 45.48 71 LYS A C 1
ATOM 1037 O O . LYS A 1 71 ? -30.838 -24.889 -10.234 1.00 47.06 71 LYS A O 1
ATOM 1056 N N . ALA A 1 72 ? -28.950 -24.170 -11.220 1.00 44.14 72 ALA A N 1
ATOM 1057 C CA . ALA A 1 72 ? -28.108 -24.817 -10.220 1.00 42.01 72 ALA A CA 1
ATOM 1058 C C . ALA A 1 72 ? -28.433 -24.298 -8.829 1.00 43.48 72 ALA A C 1
ATOM 1059 O O . ALA A 1 72 ? -28.560 -25.073 -7.883 1.00 47.25 72 ALA A O 1
ATOM 1066 N N . LYS A 1 73 ? -28.633 -22.991 -8.704 1.00 47.34 73 LYS A N 1
ATOM 1067 C CA . LYS A 1 73 ? -28.921 -22.411 -7.399 1.00 48.37 73 LYS A CA 1
ATOM 1068 C C . LYS A 1 73 ? -30.344 -22.708 -6.969 1.00 54.25 73 LYS A C 1
ATOM 1069 O O . LYS A 1 73 ? -30.602 -22.941 -5.784 1.00 58.68 73 LYS A O 1
ATOM 1088 N N . GLU A 1 74 ? -31.285 -22.726 -7.922 1.00 52.57 74 GLU A N 1
ATOM 1089 C CA . GLU A 1 74 ? -32.671 -23.030 -7.580 1.00 53.96 74 GLU A CA 1
ATOM 1090 C C . GLU A 1 74 ? -32.786 -24.417 -6.973 1.00 50.11 74 GLU A C 1
ATOM 1091 O O . GLU A 1 74 ? -33.514 -24.608 -6.003 1.00 45.78 74 GLU A O 1
ATOM 1103 N N . LEU A 1 75 ? -32.083 -25.407 -7.554 1.00 48.21 75 LEU A N 1
ATOM 1104 C CA . LEU A 1 75 ? -32.232 -26.801 -7.151 1.00 47.82 75 LEU A CA 1
ATOM 1105 C C . LEU A 1 75 ? -31.238 -27.242 -6.086 1.00 48.78 75 LEU A C 1
ATOM 1106 O O . LEU A 1 75 ? -31.496 -28.225 -5.386 1.00 48.44 75 LEU A O 1
ATOM 1122 N N . TYR A 1 76 ? -30.102 -26.565 -5.958 1.00 51.47 76 TYR A N 1
ATOM 1123 C CA . TYR A 1 76 ? -29.000 -27.150 -5.203 1.00 49.20 76 TYR A CA 1
ATOM 1124 C C . TYR A 1 76 ? -28.297 -26.182 -4.260 1.00 53.41 76 TYR A C 1
ATOM 1125 O O . TYR A 1 76 ? -27.264 -26.556 -3.683 1.00 54.19 76 TYR A O 1
ATOM 1143 N N . GLU A 1 77 ? -28.821 -24.973 -4.054 1.00 56.73 77 GLU A N 1
ATOM 1144 C CA . GLU A 1 77 ? -28.050 -23.970 -3.325 1.00 59.49 77 GLU A CA 1
ATOM 1145 C C . GLU A 1 77 ? -27.619 -24.459 -1.950 1.00 60.92 77 GLU A C 1
ATOM 1146 O O . GLU A 1 77 ? -26.441 -24.263 -1.599 1.00 64.23 77 GLU A O 1
ATOM 1158 N N . PRO A 1 78 ? -28.470 -25.104 -1.152 1.00 61.69 78 PRO A N 1
ATOM 1159 C CA . PRO A 1 78 ? -28.085 -25.470 0.225 1.00 64.58 78 PRO A CA 1
ATOM 1160 C C . PRO A 1 78 ? -27.656 -26.921 0.414 1.00 62.27 78 PRO A C 1
ATOM 1161 O O . PRO A 1 78 ? -27.576 -27.364 1.562 1.00 60.47 78 PRO A O 1
ATOM 1172 N N . ILE A 1 79 ? -27.375 -27.663 -0.650 1.00 58.73 79 ILE A N 1
ATOM 1173 C CA . ILE A 1 79 ? -27.119 -29.084 -0.506 1.00 61.16 79 ILE A CA 1
ATOM 1174 C C . ILE A 1 79 ? -25.902 -29.517 -1.315 1.00 58.78 79 ILE A C 1
ATOM 1175 O O . ILE A 1 79 ? -25.414 -30.647 -1.153 1.00 50.48 79 ILE A O 1
ATOM 1191 N N . TRP A 1 80 ? -25.412 -28.630 -2.195 1.00 54.09 80 TRP A N 1
ATOM 1192 C CA . TRP A 1 80 ? -24.320 -29.032 -3.085 1.00 55.68 80 TRP A CA 1
ATOM 1193 C C . TRP A 1 80 ? -23.006 -29.148 -2.326 1.00 55.17 80 TRP A C 1
ATOM 1194 O O . TRP A 1 80 ? -22.119 -29.915 -2.726 1.00 50.82 80 TRP A O 1
ATOM 1215 N N . GLN A 1 81 ? -22.877 -28.421 -1.210 1.00 50.76 81 GLN A N 1
ATOM 1216 C CA . GLN A 1 81 ? -21.633 -28.435 -0.466 1.00 55.33 81 GLN A CA 1
ATOM 1217 C C . GLN A 1 81 ? -21.452 -29.741 0.281 1.00 52.04 81 GLN A C 1
ATOM 1218 O O . GLN A 1 81 ? -20.315 -30.100 0.586 1.00 47.56 81 GLN A O 1
ATOM 1232 N N . GLN A 1 82 ? -22.537 -30.472 0.539 1.00 52.21 82 GLN A N 1
ATOM 1233 C CA . GLN A 1 82 ? -22.490 -31.749 1.232 1.00 55.16 82 GLN A CA 1
ATOM 1234 C C . GLN A 1 82 ? -22.635 -32.951 0.291 1.00 50.36 82 GLN A C 1
ATOM 1235 O O . GLN A 1 82 ? -22.705 -34.086 0.773 1.00 46.82 82 GLN A O 1
ATOM 1249 N N . PHE A 1 83 ? -22.633 -32.740 -1.038 1.00 51.79 83 PHE A N 1
ATOM 1250 C CA . PHE A 1 83 ? -22.609 -33.860 -1.982 1.00 47.74 83 PHE A CA 1
ATOM 1251 C C . PHE A 1 83 ? -21.433 -34.790 -1.678 1.00 45.07 83 PHE A C 1
ATOM 1252 O O . PHE A 1 83 ? -20.328 -34.346 -1.363 1.00 44.62 83 PHE A O 1
ATOM 1269 N N . THR A 1 84 ? -21.669 -36.085 -1.816 1.00 43.33 84 THR A N 1
ATOM 1270 C CA . THR A 1 84 ? -20.617 -37.083 -1.606 1.00 46.70 84 THR A CA 1
ATOM 1271 C C . THR A 1 84 ? -19.628 -37.134 -2.760 1.00 44.50 84 THR A C 1
ATOM 1272 O O . THR A 1 84 ? -18.489 -37.611 -2.574 1.00 43.91 84 THR A O 1
ATOM 1283 N N . ASP A 1 85 ? -20.034 -36.677 -3.945 1.00 40.15 85 ASP A N 1
ATOM 1284 C CA . ASP A 1 85 ? -19.188 -36.773 -5.125 1.00 41.13 85 ASP A CA 1
ATOM 1285 C C . ASP A 1 85 ? -18.344 -35.509 -5.206 1.00 39.98 85 ASP A C 1
ATOM 1286 O O . ASP A 1 85 ? -18.864 -34.454 -5.617 1.00 41.39 85 ASP A O 1
ATOM 1295 N N . PRO A 1 86 ? -17.047 -35.566 -4.899 1.00 42.49 86 PRO A N 1
ATOM 1296 C CA . PRO A 1 86 ? -16.256 -34.322 -4.853 1.00 41.98 86 PRO A CA 1
ATOM 1297 C C . PRO A 1 86 ? -16.133 -33.641 -6.209 1.00 37.66 86 PRO A C 1
ATOM 1298 O O . PRO A 1 86 ? -16.060 -32.414 -6.268 1.00 37.14 86 PRO A O 1
ATOM 1309 N N . GLN A 1 87 ? -16.056 -34.405 -7.291 1.00 37.82 87 GLN A N 1
ATOM 1310 C CA . GLN A 1 87 ? -15.981 -33.807 -8.616 1.00 36.97 87 GLN A CA 1
ATOM 1311 C C . GLN A 1 87 ? -17.291 -33.108 -8.965 1.00 42.23 87 GLN A C 1
ATOM 1312 O O . GLN A 1 87 ? -17.284 -32.020 -9.553 1.00 37.73 87 GLN A O 1
ATOM 1326 N N . LEU A 1 88 ? -18.412 -33.697 -8.547 1.00 40.86 88 LEU A N 1
ATOM 1327 C CA . LEU A 1 88 ? -19.720 -33.077 -8.742 1.00 41.45 88 LEU A CA 1
ATOM 1328 C C . LEU A 1 88 ? -19.866 -31.787 -7.942 1.00 40.52 88 LEU A C 1
ATOM 1329 O O . LEU A 1 88 ? -20.475 -30.825 -8.436 1.00 40.28 88 LEU A O 1
ATOM 1345 N N . ARG A 1 89 ? -19.331 -31.722 -6.710 1.00 40.66 89 ARG A N 1
ATOM 1346 C CA . ARG A 1 89 ? -19.314 -30.419 -6.032 1.00 41.92 89 ARG A CA 1
ATOM 1347 C C . ARG A 1 89 ? -18.507 -29.396 -6.838 1.00 39.62 89 ARG A C 1
ATOM 1348 O O . ARG A 1 89 ? -18.940 -28.254 -7.040 1.00 37.12 89 ARG A O 1
ATOM 1369 N N . ARG A 1 90 ? -17.332 -29.796 -7.338 1.00 37.25 90 ARG A N 1
ATOM 1370 C CA . ARG A 1 90 ? -16.538 -28.849 -8.126 1.00 36.63 90 ARG A CA 1
ATOM 1371 C C . ARG A 1 90 ? -17.307 -28.402 -9.365 1.00 38.92 90 ARG A C 1
ATOM 1372 O O . ARG A 1 90 ? -17.242 -27.226 -9.765 1.00 37.75 90 ARG A O 1
ATOM 1393 N N . ILE A 1 91 ? -18.070 -29.316 -9.974 1.00 36.71 91 ILE A N 1
ATOM 1394 C CA . ILE A 1 91 ? -18.851 -28.958 -11.154 1.00 38.91 91 ILE A CA 1
ATOM 1395 C C . ILE A 1 91 ? -19.958 -27.988 -10.782 1.00 37.80 91 ILE A C 1
ATOM 1396 O O . ILE A 1 91 ? -20.156 -26.946 -11.436 1.00 36.15 91 ILE A O 1
ATOM 1413 N N . ILE A 1 92 ? -20.697 -28.313 -9.718 1.00 35.89 92 ILE A N 1
ATOM 1414 C CA . ILE A 1 92 ? -21.816 -27.454 -9.321 1.00 37.95 92 ILE A CA 1
ATOM 1415 C C . ILE A 1 92 ? -21.312 -26.102 -8.849 1.00 39.34 92 ILE A C 1
ATOM 1416 O O . ILE A 1 92 ? -21.963 -25.066 -9.066 1.00 37.24 92 ILE A O 1
ATOM 1432 N N . GLY A 1 93 ? -20.214 -26.095 -8.100 1.00 37.72 93 GLY A N 1
ATOM 1433 C CA . GLY A 1 93 ? -19.666 -24.826 -7.629 1.00 39.26 93 GLY A CA 1
ATOM 1434 C C . GLY A 1 93 ? -19.297 -23.906 -8.774 1.00 34.36 93 GLY A C 1
ATOM 1435 O O . GLY A 1 93 ? -19.522 -22.709 -8.712 1.00 36.14 93 GLY A O 1
ATOM 1439 N N . ALA A 1 94 ? -18.763 -24.472 -9.855 1.00 33.74 94 ALA A N 1
ATOM 1440 C CA . ALA A 1 94 ? -18.418 -23.674 -11.037 1.00 33.25 94 ALA A CA 1
ATOM 1441 C C . ALA A 1 94 ? -19.670 -23.138 -11.725 1.00 41.11 94 ALA A C 1
ATOM 1442 O O . ALA A 1 94 ? -19.724 -21.959 -12.107 1.00 38.13 94 ALA A O 1
ATOM 1449 N N . VAL A 1 95 ? -20.671 -24.008 -11.932 1.00 35.79 95 VAL A N 1
ATOM 1450 C CA . VAL A 1 95 ? -21.819 -23.624 -12.750 1.00 36.27 95 VAL A CA 1
ATOM 1451 C C . VAL A 1 95 ? -22.617 -22.544 -12.035 1.00 36.86 95 VAL A C 1
ATOM 1452 O O . VAL A 1 95 ? -23.152 -21.623 -12.674 1.00 36.69 95 VAL A O 1
ATOM 1465 N N . ARG A 1 96 ? -22.676 -22.596 -10.705 1.00 34.55 96 ARG A N 1
ATOM 1466 C CA . ARG A 1 96 ? -23.439 -21.576 -9.973 1.00 35.65 96 ARG A CA 1
ATOM 1467 C C . ARG A 1 96 ? -22.679 -20.262 -9.761 1.00 38.86 96 ARG A C 1
ATOM 1468 O O . ARG A 1 96 ? -23.213 -19.352 -9.117 1.00 38.27 96 ARG A O 1
ATOM 1489 N N . THR A 1 97 ? -21.436 -20.156 -10.216 1.00 38.64 97 THR A N 1
ATOM 1490 C CA . THR A 1 97 ? -20.718 -18.878 -10.244 1.00 40.24 97 THR A CA 1
ATOM 1491 C C . THR A 1 97 ? -21.064 -18.210 -11.567 1.00 36.42 97 THR A C 1
ATOM 1492 O O . THR A 1 97 ? -20.743 -18.747 -12.636 1.00 37.91 97 THR A O 1
ATOM 1503 N N . LEU A 1 98 ? -21.763 -17.069 -11.516 1.00 38.97 98 LEU A N 1
ATOM 1504 C CA . LEU A 1 98 ? -22.258 -16.459 -12.753 1.00 40.00 98 LEU A CA 1
ATOM 1505 C C . LEU A 1 98 ? -21.311 -15.422 -13.341 1.00 37.35 98 LEU A C 1
ATOM 1506 O O . LEU A 1 98 ? -21.286 -15.241 -14.566 1.00 35.52 98 LEU A O 1
ATOM 1522 N N . GLY A 1 99 ? -20.512 -14.754 -12.513 1.00 34.88 99 GLY A N 1
ATOM 1523 C CA . GLY A 1 99 ? -19.583 -13.803 -13.107 1.00 35.02 99 GLY A CA 1
ATOM 1524 C C . GLY A 1 99 ? -20.369 -12.718 -13.827 1.00 33.12 99 GLY A C 1
ATOM 1525 O O . GLY A 1 99 ? -21.395 -12.254 -13.335 1.00 31.62 99 GLY A O 1
ATOM 1529 N N . SER A 1 100 ? -19.928 -12.373 -15.043 1.00 34.27 100 SER A N 1
ATOM 1530 C CA . SER A 1 100 ? -20.572 -11.291 -15.791 1.00 32.90 100 SER A CA 1
ATOM 1531 C C . SER A 1 100 ? -22.035 -11.573 -16.123 1.00 37.55 100 SER A C 1
ATOM 1532 O O . SER A 1 100 ? -22.808 -10.626 -16.380 1.00 34.59 100 SER A O 1
ATOM 1540 N N . ALA A 1 101 ? -22.443 -12.845 -16.104 1.00 36.00 101 ALA A N 1
ATOM 1541 C CA . ALA A 1 101 ? -23.854 -13.188 -16.275 1.00 34.44 101 ALA A CA 1
ATOM 1542 C C . ALA A 1 101 ? -24.727 -12.651 -15.146 1.00 36.72 101 ALA A C 1
ATOM 1543 O O . ALA A 1 101 ? -25.956 -12.705 -15.252 1.00 38.24 101 ALA A O 1
ATOM 1550 N N . ASN A 1 102 ? -24.140 -12.128 -14.067 1.00 34.95 102 ASN A N 1
ATOM 1551 C CA . ASN A 1 102 ? -24.946 -11.498 -13.052 1.00 32.67 102 ASN A CA 1
ATOM 1552 C C . ASN A 1 102 ? -25.395 -10.104 -13.459 1.00 33.60 102 ASN A C 1
ATOM 1553 O O . ASN A 1 102 ? -26.321 -9.564 -12.867 1.00 33.06 102 ASN A O 1
ATOM 1564 N N . LEU A 1 103 ? -24.715 -9.509 -14.433 1.00 31.38 103 LEU A N 1
ATOM 1565 C CA . LEU A 1 103 ? -25.038 -8.147 -14.847 1.00 32.31 103 LEU A CA 1
ATOM 1566 C C . LEU A 1 103 ? -26.343 -8.129 -15.638 1.00 31.09 103 LEU A C 1
ATOM 1567 O O . LEU A 1 103 ? -26.632 -9.039 -16.407 1.00 29.97 103 LEU A O 1
ATOM 1583 N N . PRO A 1 104 ? -27.117 -7.045 -15.532 1.00 33.25 104 PRO A N 1
ATOM 1584 C CA . PRO A 1 104 ? -28.233 -6.864 -16.469 1.00 32.52 104 PRO A CA 1
ATOM 1585 C C . PRO A 1 104 ? -27.728 -6.761 -17.897 1.00 31.87 104 PRO A C 1
ATOM 1586 O O . PRO A 1 104 ? -26.589 -6.374 -18.158 1.00 31.09 104 PRO A O 1
ATOM 1597 N N . LEU A 1 105 ? -28.619 -7.072 -18.845 1.00 31.47 105 LEU A N 1
ATOM 1598 C CA . LEU A 1 105 ? -28.257 -7.079 -20.249 1.00 31.89 105 LEU A CA 1
ATOM 1599 C C . LEU A 1 105 ? -27.417 -5.883 -20.674 1.00 32.17 105 LEU A C 1
ATOM 1600 O O . LEU A 1 105 ? -26.345 -6.044 -21.253 1.00 30.85 105 LEU A O 1
ATOM 1616 N N . ALA A 1 106 ? -27.914 -4.666 -20.455 1.00 32.74 106 ALA A N 1
ATOM 1617 C CA . ALA A 1 106 ? -27.181 -3.488 -20.909 1.00 32.70 106 ALA A CA 1
ATOM 1618 C C . ALA A 1 106 ? -25.754 -3.486 -20.370 1.00 30.41 106 ALA A C 1
ATOM 1619 O O . ALA A 1 106 ? -24.827 -3.037 -21.045 1.00 32.11 106 ALA A O 1
ATOM 1626 N N . LYS A 1 107 ? -25.580 -3.923 -19.138 1.00 30.18 107 LYS A N 1
ATOM 1627 C CA . LYS A 1 107 ? -24.266 -3.907 -18.535 1.00 29.92 107 LYS A CA 1
ATOM 1628 C C . LYS A 1 107 ? -23.431 -5.071 -19.037 1.00 28.63 107 LYS A C 1
ATOM 1629 O O . LYS A 1 107 ? -22.199 -4.932 -19.143 1.00 28.64 107 LYS A O 1
ATOM 1648 N N . ARG A 1 108 ? -24.078 -6.204 -19.353 1.00 30.65 108 ARG A N 1
ATOM 1649 C CA . ARG A 1 108 ? -23.378 -7.275 -20.061 1.00 30.21 108 ARG A CA 1
ATOM 1650 C C . ARG A 1 108 ? -22.839 -6.768 -21.381 1.00 30.90 108 ARG A C 1
ATOM 1651 O O . ARG A 1 108 ? -21.710 -7.091 -21.782 1.00 30.39 108 ARG A O 1
ATOM 1672 N N . GLN A 1 109 ? -23.660 -6.003 -22.113 1.00 29.22 109 GLN A N 1
ATOM 1673 C CA . GLN A 1 109 ? -23.207 -5.530 -23.407 1.00 30.46 109 GLN A CA 1
ATOM 1674 C C . GLN A 1 109 ? -22.080 -4.522 -23.231 1.00 29.34 109 GLN A C 1
ATOM 1675 O O . GLN A 1 109 ? -21.113 -4.541 -23.987 1.00 30.17 109 GLN A O 1
ATOM 1689 N N . GLN A 1 110 ? -22.188 -3.655 -22.220 1.00 29.45 110 GLN A N 1
ATOM 1690 C CA . GLN A 1 110 ? -21.114 -2.711 -21.910 1.00 29.98 110 GLN A CA 1
ATOM 1691 C C . GLN A 1 110 ? -19.834 -3.476 -21.566 1.00 29.13 110 GLN A C 1
ATOM 1692 O O . GLN A 1 110 ? -18.752 -3.126 -22.024 1.00 29.44 110 GLN A O 1
ATOM 1706 N N . TYR A 1 111 ? -19.969 -4.504 -20.732 1.00 27.45 111 TYR A N 1
ATOM 1707 C CA . TYR A 1 111 ? -18.813 -5.312 -20.311 1.00 28.21 111 TYR A CA 1
ATOM 1708 C C . TYR A 1 111 ? -18.124 -5.953 -21.504 1.00 27.96 111 TYR A C 1
ATOM 1709 O O . TYR A 1 111 ? -16.895 -5.868 -21.647 1.00 28.86 111 TYR A O 1
ATOM 1727 N N . ASN A 1 112 ? -18.895 -6.602 -22.378 1.00 28.30 112 ASN A N 1
ATOM 1728 C CA . ASN A 1 112 ? -18.315 -7.304 -23.514 1.00 30.31 112 ASN A CA 1
ATOM 1729 C C . ASN A 1 112 ? -17.663 -6.325 -24.476 1.00 31.20 112 ASN A C 1
ATOM 1730 O O . ASN A 1 112 ? -16.626 -6.620 -25.071 1.00 30.79 112 ASN A O 1
ATOM 1741 N N . ALA A 1 113 ? -18.256 -5.137 -24.628 1.00 28.84 113 ALA A N 1
ATOM 1742 C CA . ALA A 1 113 ? -17.679 -4.148 -25.517 1.00 31.96 113 ALA A CA 1
ATOM 1743 C C . ALA A 1 113 ? -16.388 -3.590 -24.948 1.00 29.03 113 ALA A C 1
ATOM 1744 O O . ALA A 1 113 ? -15.468 -3.277 -25.695 1.00 32.23 113 ALA A O 1
ATOM 1751 N N . LEU A 1 114 ? -16.324 -3.399 -23.630 1.00 27.25 114 LEU A N 1
ATOM 1752 C CA . LEU A 1 114 ? -15.077 -2.920 -23.035 1.00 27.60 114 LEU A CA 1
ATOM 1753 C C . LEU A 1 114 ? -13.960 -3.956 -23.244 1.00 28.43 114 LEU A C 1
ATOM 1754 O O . LEU A 1 114 ? -12.835 -3.605 -23.592 1.00 29.15 114 LEU A O 1
ATOM 1770 N N . LEU A 1 115 ? -14.263 -5.226 -23.077 1.00 30.36 115 LEU A N 1
ATOM 1771 C CA . LEU A 1 115 ? -13.208 -6.215 -23.305 1.00 31.90 115 LEU A CA 1
ATOM 1772 C C . LEU A 1 115 ? -12.711 -6.156 -24.753 1.00 31.43 115 LEU A C 1
ATOM 1773 O O . LEU A 1 115 ? -11.501 -6.211 -24.995 1.00 30.74 115 LEU A O 1
ATOM 1789 N N A SER A 1 116 ? -13.626 -6.009 -25.720 0.45 31.52 116 SER A N 1
ATOM 1790 N N B SER A 1 116 ? -13.634 -6.040 -25.730 0.55 31.56 116 SER A N 1
ATOM 1791 C CA A SER A 1 116 ? -13.229 -5.980 -27.126 0.45 32.48 116 SER A CA 1
ATOM 1792 C CA B SER A 1 116 ? -13.252 -5.960 -27.142 0.55 32.44 116 SER A CA 1
ATOM 1793 C C A SER A 1 116 ? -12.405 -4.740 -27.454 0.45 32.20 116 SER A C 1
ATOM 1794 C C B SER A 1 116 ? -12.376 -4.746 -27.413 0.55 32.19 116 SER A C 1
ATOM 1795 O O A SER A 1 116 ? -11.422 -4.827 -28.200 0.45 32.30 116 SER A O 1
ATOM 1796 O O B SER A 1 116 ? -11.351 -4.843 -28.097 0.55 32.27 116 SER A O 1
ATOM 1811 N N . GLN A 1 117 ? -12.800 -3.577 -26.919 1.00 32.22 117 GLN A N 1
ATOM 1812 C CA . GLN A 1 117 ? -12.100 -2.329 -27.221 1.00 31.79 117 GLN A CA 1
ATOM 1813 C C . GLN A 1 117 ? -10.727 -2.279 -26.562 1.00 31.47 117 GLN A C 1
ATOM 1814 O O . GLN A 1 117 ? -9.758 -1.802 -27.170 1.00 31.62 117 GLN A O 1
ATOM 1829 N N . MET A 1 118 ? -10.637 -2.708 -25.297 1.00 30.36 118 MET A N 1
ATOM 1830 C CA . MET A 1 118 ? -9.324 -2.786 -24.647 1.00 29.19 118 MET A CA 1
ATOM 1831 C C . MET A 1 118 ? -8.415 -3.743 -25.396 1.00 27.93 118 MET A C 1
ATOM 1832 O O . MET A 1 118 ? -7.234 -3.470 -25.576 1.00 28.43 118 MET A O 1
ATOM 1846 N N . SER A 1 119 ? -8.956 -4.847 -25.865 1.00 28.67 119 SER A N 1
ATOM 1847 C CA . SER A 1 119 ? -8.131 -5.793 -26.623 1.00 30.83 119 SER A CA 1
ATOM 1848 C C . SER A 1 119 ? -7.660 -5.180 -27.937 1.00 32.97 119 SER A C 1
ATOM 1849 O O . SER A 1 119 ? -6.519 -5.398 -28.357 1.00 30.83 119 SER A O 1
ATOM 1857 N N . ARG A 1 120 ? -8.545 -4.436 -28.621 1.00 32.68 120 ARG A N 1
ATOM 1858 C CA . ARG A 1 120 ? -8.188 -3.854 -29.911 1.00 32.71 120 ARG A CA 1
ATOM 1859 C C . ARG A 1 120 ? -7.152 -2.762 -29.734 1.00 33.83 120 ARG A C 1
ATOM 1860 O O . ARG A 1 120 ? -6.226 -2.637 -30.544 1.00 36.34 120 ARG A O 1
ATOM 1881 N N . ILE A 1 121 ? -7.293 -1.967 -28.682 1.00 32.25 121 ILE A N 1
ATOM 1882 C CA . ILE A 1 121 ? -6.350 -0.893 -28.433 1.00 31.33 121 ILE A CA 1
ATOM 1883 C C . ILE A 1 121 ? -4.959 -1.450 -28.173 1.00 33.09 121 ILE A C 1
ATOM 1884 O O . ILE A 1 121 ? -3.967 -0.944 -28.692 1.00 33.78 121 ILE A O 1
ATOM 1900 N N . TYR A 1 122 ? -4.865 -2.458 -27.319 1.00 30.65 122 TYR A N 1
ATOM 1901 C CA . TYR A 1 122 ? -3.541 -3.015 -27.002 1.00 29.50 122 TYR A CA 1
ATOM 1902 C C . TYR A 1 122 ? -2.878 -3.617 -28.247 1.00 31.76 122 TYR A C 1
ATOM 1903 O O . TYR A 1 122 ? -1.700 -3.343 -28.535 1.00 32.15 122 TYR A O 1
ATOM 1921 N N . SER A 1 123 ? -3.608 -4.430 -28.997 1.00 30.17 123 SER A N 1
ATOM 1922 C CA . SER A 1 123 ? -2.979 -5.224 -30.048 1.00 35.73 123 SER A CA 1
ATOM 1923 C C . SER A 1 123 ? -2.874 -4.485 -31.373 1.00 36.96 123 SER A C 1
ATOM 1924 O O . SER A 1 123 ? -2.238 -5.005 -32.284 1.00 37.01 123 SER A O 1
ATOM 1932 N N . THR A 1 124 ? -3.459 -3.290 -31.506 1.00 36.13 124 THR A N 1
ATOM 1933 C CA . THR A 1 124 ? -3.285 -2.505 -32.725 1.00 38.46 124 THR A CA 1
ATOM 1934 C C . THR A 1 124 ? -2.502 -1.230 -32.495 1.00 37.17 124 THR A C 1
ATOM 1935 O O . THR A 1 124 ? -2.243 -0.494 -33.446 1.00 40.04 124 THR A O 1
ATOM 1946 N N . ALA A 1 125 ? -2.093 -0.960 -31.265 1.00 34.86 125 ALA A N 1
ATOM 1947 C CA . ALA A 1 125 ? -1.283 0.220 -31.015 1.00 36.35 125 ALA A CA 1
ATOM 1948 C C . ALA A 1 125 ? 0.041 0.159 -31.780 1.00 35.94 125 ALA A C 1
ATOM 1949 O O . ALA A 1 125 ? 0.671 -0.890 -31.907 1.00 36.46 125 ALA A O 1
ATOM 1956 N N . LYS A 1 126 ? 0.480 1.334 -32.217 1.00 37.08 126 LYS A N 1
ATOM 1957 C CA . LYS A 1 126 ? 1.679 1.513 -33.010 1.00 39.33 126 LYS A CA 1
ATOM 1958 C C . LYS A 1 126 ? 2.481 2.661 -32.426 1.00 36.87 126 LYS A C 1
ATOM 1959 O O . LYS A 1 126 ? 1.942 3.544 -31.772 1.00 38.93 126 LYS A O 1
ATOM 1978 N N . VAL A 1 127 ? 3.790 2.608 -32.631 1.00 38.21 127 VAL A N 1
ATOM 1979 C CA . VAL A 1 127 ? 4.680 3.738 -32.410 1.00 37.62 127 VAL A CA 1
ATOM 1980 C C . VAL A 1 127 ? 5.136 4.198 -33.791 1.00 44.02 127 VAL A C 1
ATOM 1981 O O . VAL A 1 127 ? 5.497 3.368 -34.636 1.00 47.96 127 VAL A O 1
ATOM 1994 N N . CYS A 1 128 ? 5.135 5.510 -34.012 1.00 47.09 128 CYS A N 1
ATOM 1995 C CA . CYS A 1 128 ? 5.355 6.090 -35.327 1.00 52.33 128 CYS A CA 1
ATOM 1996 C C . CYS A 1 128 ? 6.505 7.093 -35.334 1.00 57.69 128 CYS A C 1
ATOM 1997 O O . CYS A 1 128 ? 6.946 7.577 -34.289 1.00 54.90 128 CYS A O 1
ATOM 2004 N N . LEU A 1 129 ? 6.980 7.391 -36.549 1.00 65.65 129 LEU A N 1
ATOM 2005 C CA . LEU A 1 129 ? 7.895 8.507 -36.857 1.00 65.25 129 LEU A CA 1
ATOM 2006 C C . LEU A 1 129 ? 9.312 8.293 -36.347 1.00 59.17 129 LEU A C 1
ATOM 2007 O O . LEU A 1 129 ? 10.008 9.261 -36.040 1.00 63.95 129 LEU A O 1
ATOM 2023 N N . ALA A 1 134 ? 5.223 9.136 -42.466 1.00 71.05 134 ALA A N 1
ATOM 2024 C CA . ALA A 1 134 ? 4.992 8.631 -41.116 1.00 73.68 134 ALA A CA 1
ATOM 2025 C C . ALA A 1 134 ? 4.642 7.139 -41.138 1.00 78.80 134 ALA A C 1
ATOM 2026 O O . ALA A 1 134 ? 3.488 6.750 -41.366 1.00 67.70 134 ALA A O 1
ATOM 2032 N N . THR A 1 135 ? 5.667 6.322 -40.893 1.00 81.74 135 THR A N 1
ATOM 2033 C CA . THR A 1 135 ? 5.590 4.869 -40.808 1.00 78.08 135 THR A CA 1
ATOM 2034 C C . THR A 1 135 ? 5.720 4.430 -39.343 1.00 74.75 135 THR A C 1
ATOM 2035 O O . THR A 1 135 ? 6.255 5.169 -38.506 1.00 65.41 135 THR A O 1
ATOM 2046 N N . CYS A 1 136 ? 5.231 3.209 -39.029 1.00 69.96 136 CYS A N 1
ATOM 2047 C CA . CYS A 1 136 ? 4.918 2.849 -37.644 1.00 61.09 136 CYS A CA 1
ATOM 2048 C C . CYS A 1 136 ? 5.333 1.440 -37.239 1.00 54.66 136 CYS A C 1
ATOM 2049 O O . CYS A 1 136 ? 5.140 0.470 -37.975 1.00 53.61 136 CYS A O 1
ATOM 2056 N N . TRP A 1 137 ? 5.866 1.325 -36.032 1.00 50.52 137 TRP A N 1
ATOM 2057 C CA . TRP A 1 137 ? 6.290 0.040 -35.500 1.00 45.80 137 TRP A CA 1
ATOM 2058 C C . TRP A 1 137 ? 5.206 -0.574 -34.630 1.00 42.84 137 TRP A C 1
ATOM 2059 O O . TRP A 1 137 ? 4.616 0.116 -33.798 1.00 43.85 137 TRP A O 1
ATOM 2080 N N . SER A 1 138 ? 4.971 -1.864 -34.803 1.00 43.04 138 SER A N 1
ATOM 2081 C CA . SER A 1 138 ? 4.114 -2.604 -33.895 1.00 42.88 138 SER A CA 1
ATOM 2082 C C . SER A 1 138 ? 4.935 -3.106 -32.709 1.00 40.36 138 SER A C 1
ATOM 2083 O O . SER A 1 138 ? 6.172 -3.075 -32.718 1.00 39.49 138 SER A O 1
ATOM 2091 N N . LEU A 1 139 ? 4.235 -3.560 -31.665 1.00 36.33 139 LEU A N 1
ATOM 2092 C CA . LEU A 1 139 ? 4.927 -4.139 -30.522 1.00 36.23 139 LEU A CA 1
ATOM 2093 C C . LEU A 1 139 ? 5.696 -5.384 -30.933 1.00 34.48 139 LEU A C 1
ATOM 2094 O O . LEU A 1 139 ? 6.894 -5.522 -30.663 1.00 35.42 139 LEU A O 1
ATOM 2110 N N . ASP A 1 140 ? 4.989 -6.346 -31.521 1.00 36.25 140 ASP A N 1
ATOM 2111 C CA . ASP A 1 140 ? 5.563 -7.577 -32.023 1.00 37.45 140 ASP A CA 1
ATOM 2112 C C . ASP A 1 140 ? 5.534 -7.549 -33.543 1.00 39.34 140 ASP A C 1
ATOM 2113 O O . ASP A 1 140 ? 4.438 -7.667 -34.116 1.00 38.29 140 ASP A O 1
ATOM 2122 N N . PRO A 1 141 ? 6.683 -7.539 -34.251 1.00 41.65 141 PRO A N 1
ATOM 2123 C CA . PRO A 1 141 ? 8.055 -7.759 -33.759 1.00 38.53 141 PRO A CA 1
ATOM 2124 C C . PRO A 1 141 ? 8.909 -6.497 -33.559 1.00 38.76 141 PRO A C 1
ATOM 2125 O O . PRO A 1 141 ? 9.945 -6.538 -32.901 1.00 39.22 141 PRO A O 1
ATOM 2136 N N . ASP A 1 142 ? 8.450 -5.366 -34.080 1.00 39.40 142 ASP A N 1
ATOM 2137 C CA . ASP A 1 142 ? 9.319 -4.205 -34.213 1.00 39.71 142 ASP A CA 1
ATOM 2138 C C . ASP A 1 142 ? 9.861 -3.712 -32.870 1.00 40.54 142 ASP A C 1
ATOM 2139 O O . ASP A 1 142 ? 11.076 -3.549 -32.706 1.00 38.90 142 ASP A O 1
ATOM 2148 N N . LEU A 1 143 ? 8.975 -3.368 -31.922 1.00 37.08 143 LEU A N 1
ATOM 2149 C CA . LEU A 1 143 ? 9.462 -2.794 -30.664 1.00 38.87 143 LEU A CA 1
ATOM 2150 C C . LEU A 1 143 ? 10.167 -3.856 -29.827 1.00 34.53 143 LEU A C 1
ATOM 2151 O O . LEU A 1 143 ? 11.158 -3.571 -29.138 1.00 34.44 143 LEU A O 1
ATOM 2167 N N . THR A 1 144 ? 9.655 -5.074 -29.875 1.00 34.26 144 THR A N 1
ATOM 2168 C CA . THR A 1 144 ? 10.273 -6.187 -29.185 1.00 35.56 144 THR A CA 1
ATOM 2169 C C . THR A 1 144 ? 11.743 -6.336 -29.576 1.00 41.07 144 THR A C 1
ATOM 2170 O O . THR A 1 144 ? 12.617 -6.517 -28.716 1.00 39.12 144 THR A O 1
ATOM 2181 N N . ASN A 1 145 ? 12.033 -6.269 -30.878 1.00 38.60 145 ASN A N 1
ATOM 2182 C CA . ASN A 1 145 ? 13.412 -6.477 -31.327 1.00 38.81 145 ASN A CA 1
ATOM 2183 C C . ASN A 1 145 ? 14.285 -5.295 -30.921 1.00 38.42 145 ASN A C 1
ATOM 2184 O O . ASN A 1 145 ? 15.453 -5.480 -30.563 1.00 42.83 145 ASN A O 1
ATOM 2195 N N . ILE A 1 146 ? 13.717 -4.097 -30.892 1.00 37.38 146 ILE A N 1
ATOM 2196 C CA . ILE A 1 146 ? 14.458 -2.919 -30.447 1.00 38.47 146 ILE A CA 1
ATOM 2197 C C . ILE A 1 146 ? 14.843 -3.051 -28.974 1.00 43.51 146 ILE A C 1
ATOM 2198 O O . ILE A 1 146 ? 15.977 -2.731 -28.588 1.00 41.66 146 ILE A O 1
ATOM 2214 N N . LEU A 1 147 ? 13.891 -3.466 -28.115 1.00 40.50 147 LEU A N 1
ATOM 2215 C CA . LEU A 1 147 ? 14.213 -3.626 -26.694 1.00 37.44 147 LEU A CA 1
ATOM 2216 C C . LEU A 1 147 ? 15.229 -4.749 -26.501 1.00 36.53 147 LEU A C 1
ATOM 2217 O O . LEU A 1 147 ? 16.114 -4.636 -25.638 1.00 36.83 147 LEU A O 1
ATOM 2233 N N . ALA A 1 148 ? 15.163 -5.800 -27.321 1.00 41.11 148 ALA A N 1
ATOM 2234 C CA . ALA A 1 148 ? 16.070 -6.931 -27.136 1.00 42.18 148 ALA A CA 1
ATOM 2235 C C . ALA A 1 148 ? 17.493 -6.664 -27.643 1.00 45.38 148 ALA A C 1
ATOM 2236 O O . ALA A 1 148 ? 18.454 -7.195 -27.065 1.00 42.44 148 ALA A O 1
ATOM 2243 N N . SER A 1 149 ? 17.667 -5.851 -28.692 1.00 43.89 149 SER A N 1
ATOM 2244 C CA . SER A 1 149 ? 18.967 -5.792 -29.362 1.00 48.14 149 SER A CA 1
ATOM 2245 C C . SER A 1 149 ? 19.578 -4.403 -29.465 1.00 49.90 149 SER A C 1
ATOM 2246 O O . SER A 1 149 ? 20.802 -4.292 -29.548 1.00 55.92 149 SER A O 1
ATOM 2254 N N . SER A 1 150 ? 18.793 -3.341 -29.477 1.00 44.94 150 SER A N 1
ATOM 2255 C CA . SER A 1 150 ? 19.430 -2.035 -29.458 1.00 44.82 150 SER A CA 1
ATOM 2256 C C . SER A 1 150 ? 20.113 -1.809 -28.112 1.00 52.05 150 SER A C 1
ATOM 2257 O O . SER A 1 150 ? 19.661 -2.277 -27.052 1.00 47.15 150 SER A O 1
ATOM 2265 N N . ARG A 1 151 ? 21.227 -1.086 -28.175 1.00 47.74 151 ARG A N 1
ATOM 2266 C CA . ARG A 1 151 ? 22.014 -0.713 -27.012 1.00 44.35 151 ARG A CA 1
ATOM 2267 C C . ARG A 1 151 ? 22.176 0.790 -26.992 1.00 45.71 151 ARG A C 1
ATOM 2268 O O . ARG A 1 151 ? 23.041 1.330 -26.287 1.00 47.37 151 ARG A O 1
ATOM 2289 N N . SER A 1 152 ? 21.334 1.462 -27.756 1.00 42.33 152 SER A N 1
ATOM 2290 C CA . SER A 1 152 ? 21.284 2.911 -27.786 1.00 45.84 152 SER A CA 1
ATOM 2291 C C . SER A 1 152 ? 20.259 3.369 -26.761 1.00 43.75 152 SER A C 1
ATOM 2292 O O . SER A 1 152 ? 19.061 3.136 -26.919 1.00 43.88 152 SER A O 1
ATOM 2300 N N . TYR A 1 153 ? 20.733 4.033 -25.725 1.00 42.79 153 TYR A N 1
ATOM 2301 C CA . TYR A 1 153 ? 1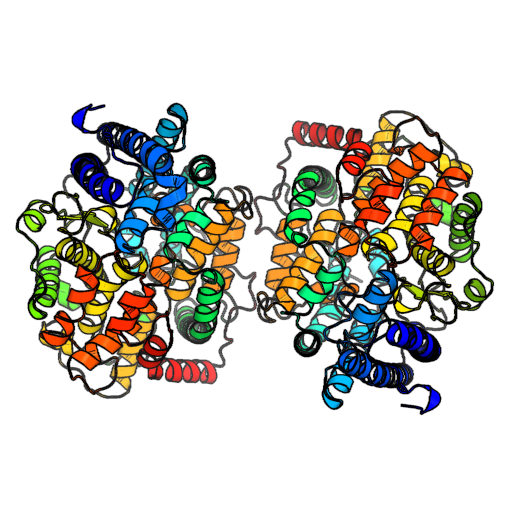9.833 4.463 -24.670 1.00 44.57 153 TYR A CA 1
ATOM 2302 C C . TYR A 1 153 ? 18.693 5.307 -25.237 1.00 44.85 153 TYR A C 1
ATOM 2303 O O . TYR A 1 153 ? 17.522 5.083 -24.921 1.00 44.63 153 TYR A O 1
ATOM 2321 N N . ALA A 1 154 ? 19.009 6.273 -26.101 1.00 42.96 154 ALA A N 1
ATOM 2322 C CA . ALA A 1 154 ? 17.955 7.134 -26.629 1.00 45.21 154 ALA A CA 1
ATOM 2323 C C . ALA A 1 154 ? 16.965 6.355 -27.481 1.00 42.27 154 ALA A C 1
ATOM 2324 O O . ALA A 1 154 ? 15.768 6.674 -27.494 1.00 44.04 154 ALA A O 1
ATOM 2331 N N . MET A 1 155 ? 17.442 5.347 -28.204 1.00 39.37 155 MET A N 1
ATOM 2332 C CA . MET A 1 155 ? 16.559 4.548 -29.044 1.00 43.00 155 MET A CA 1
ATOM 2333 C C . MET A 1 155 ? 15.653 3.655 -28.213 1.00 43.83 155 MET A C 1
ATOM 2334 O O . MET A 1 155 ? 14.474 3.468 -28.534 1.00 44.13 155 MET A O 1
ATOM 2348 N N . LEU A 1 156 ? 16.233 2.976 -27.231 1.00 43.54 156 LEU A N 1
ATOM 2349 C CA . LEU A 1 156 ? 15.420 2.181 -26.329 1.00 42.59 156 LEU A CA 1
ATOM 2350 C C . LEU A 1 156 ? 14.380 3.055 -25.663 1.00 37.43 156 LEU A C 1
ATOM 2351 O O . LEU A 1 156 ? 13.239 2.626 -25.485 1.00 38.24 156 LEU A O 1
ATOM 2367 N N . LEU A 1 157 ? 14.762 4.285 -25.293 1.00 36.14 157 LEU A N 1
ATOM 2368 C CA . LEU A 1 157 ? 13.835 5.200 -24.651 1.00 42.07 157 LEU A CA 1
ATOM 2369 C C . LEU A 1 157 ? 12.700 5.542 -25.599 1.00 40.90 157 LEU A C 1
ATOM 2370 O O . LEU A 1 157 ? 11.546 5.662 -25.177 1.00 36.56 157 LEU A O 1
ATOM 2386 N N . PHE A 1 158 ? 13.002 5.673 -26.891 1.00 43.21 158 PHE A N 1
ATOM 2387 C CA . PHE A 1 158 ? 11.968 6.031 -27.846 1.00 41.18 158 PHE A CA 1
ATOM 2388 C C . PHE A 1 158 ? 10.948 4.913 -27.977 1.00 37.25 158 PHE A C 1
ATOM 2389 O O . PHE A 1 158 ? 9.741 5.165 -28.079 1.00 35.77 158 PHE A O 1
ATOM 2406 N N . ALA A 1 159 ? 11.428 3.672 -27.977 1.00 33.83 159 ALA A N 1
ATOM 2407 C CA . ALA A 1 159 ? 10.517 2.542 -28.082 1.00 33.74 159 ALA A CA 1
ATOM 2408 C C . ALA A 1 159 ? 9.707 2.370 -26.794 1.00 32.73 159 ALA A C 1
ATOM 2409 O O . ALA A 1 159 ? 8.523 2.024 -26.847 1.00 31.65 159 ALA A O 1
ATOM 2416 N N . TRP A 1 160 ? 10.361 2.538 -25.641 1.00 32.49 160 TRP A N 1
ATOM 2417 C CA . TRP A 1 160 ? 9.712 2.301 -24.350 1.00 32.66 160 TRP A CA 1
ATOM 2418 C C . TRP A 1 160 ? 8.657 3.358 -24.070 1.00 31.53 160 TRP A C 1
ATOM 2419 O O . TRP A 1 160 ? 7.534 3.043 -23.658 1.00 30.94 160 TRP A O 1
ATOM 2440 N N . GLU A 1 161 ? 9.033 4.622 -24.224 1.00 31.71 161 GLU A N 1
ATOM 2441 C CA . GLU A 1 161 ? 8.077 5.707 -24.031 1.00 33.49 161 GLU A CA 1
ATOM 2442 C C . GLU A 1 161 ? 6.965 5.625 -25.058 1.00 34.09 161 GLU A C 1
ATOM 2443 O O . GLU A 1 161 ? 5.777 5.737 -24.718 1.00 30.57 161 GLU A O 1
ATOM 2455 N N . GLY A 1 162 ? 7.323 5.426 -26.325 1.00 32.67 162 GLY A N 1
ATOM 2456 C CA . GLY A 1 162 ? 6.307 5.391 -27.363 1.00 33.02 162 GLY A CA 1
ATOM 2457 C C . GLY A 1 162 ? 5.263 4.322 -27.111 1.00 32.15 162 GLY A C 1
ATOM 2458 O O . GLY A 1 162 ? 4.068 4.578 -27.241 1.00 31.77 162 GLY A O 1
ATOM 2462 N N . TRP A 1 163 ? 5.709 3.115 -26.728 1.00 30.67 163 TRP A N 1
ATOM 2463 C CA . TRP A 1 163 ? 4.792 2.003 -26.513 1.00 29.85 163 TRP A CA 1
ATOM 2464 C C . TRP A 1 163 ? 3.884 2.268 -25.311 1.00 29.25 163 TRP A C 1
ATOM 2465 O O . TRP A 1 163 ? 2.663 2.041 -25.368 1.00 28.67 163 TRP A O 1
ATOM 2486 N N . HIS A 1 164 ? 4.477 2.726 -24.205 1.00 27.90 164 HIS A N 1
ATOM 2487 C CA . HIS A 1 164 ? 3.695 2.929 -22.975 1.00 28.12 164 HIS A CA 1
ATOM 2488 C C . HIS A 1 164 ? 2.679 4.042 -23.164 1.00 28.37 164 HIS A C 1
ATOM 2489 O O . HIS A 1 164 ? 1.547 3.950 -22.670 1.00 27.23 164 HIS A O 1
ATOM 2503 N N . ASN A 1 165 ? 3.055 5.081 -23.904 1.00 29.04 165 ASN A N 1
ATOM 2504 C CA . ASN A 1 165 ? 2.117 6.175 -24.186 1.00 31.85 165 ASN A CA 1
ATOM 2505 C C . ASN A 1 165 ? 1.025 5.724 -25.150 1.00 30.89 165 ASN A C 1
ATOM 2506 O O . ASN A 1 165 ? -0.156 6.046 -24.957 1.00 30.82 165 ASN A O 1
ATOM 2517 N N . ALA A 1 166 ? 1.395 4.976 -26.190 1.00 31.35 166 ALA A N 1
ATOM 2518 C CA . ALA A 1 166 ? 0.441 4.600 -27.227 1.00 31.60 166 ALA A CA 1
ATOM 2519 C C . ALA A 1 166 ? -0.589 3.613 -26.707 1.00 32.97 166 ALA A C 1
ATOM 2520 O O . ALA A 1 166 ? -1.780 3.732 -27.017 1.00 29.95 166 ALA A O 1
ATOM 2527 N N . ALA A 1 167 ? -0.143 2.621 -25.919 1.00 30.16 167 ALA A N 1
ATOM 2528 C CA . ALA A 1 167 ? -1.030 1.583 -25.413 1.00 31.29 167 ALA A CA 1
ATOM 2529 C C . ALA A 1 167 ? -1.741 2.006 -24.137 1.00 28.90 167 ALA A C 1
ATOM 2530 O O . ALA A 1 167 ? -2.945 1.782 -24.023 1.00 29.89 167 ALA A O 1
ATOM 2537 N N . GLY A 1 168 ? -1.032 2.611 -23.166 1.00 27.45 168 GLY A N 1
ATOM 2538 C CA . GLY A 1 168 ? -1.605 2.846 -21.856 1.00 25.87 168 GLY A CA 1
ATOM 2539 C C . GLY A 1 168 ? -2.599 3.991 -21.809 1.00 29.17 168 GLY A C 1
ATOM 2540 O O . GLY A 1 168 ? -3.691 3.847 -21.234 1.00 26.80 168 GLY A O 1
ATOM 2544 N N . ILE A 1 169 ? -2.264 5.142 -22.402 1.00 29.48 169 ILE A N 1
ATOM 2545 C CA . ILE A 1 169 ? -3.118 6.330 -22.210 1.00 29.87 169 ILE A CA 1
ATOM 2546 C C . ILE A 1 169 ? -4.544 6.081 -22.654 1.00 29.10 169 ILE A C 1
ATOM 2547 O O . ILE A 1 169 ? -5.469 6.335 -21.862 1.00 30.33 169 ILE A O 1
ATOM 2563 N N . PRO A 1 170 ? -4.821 5.588 -23.862 1.00 29.60 170 PRO A N 1
ATOM 2564 C CA . PRO A 1 170 ? -6.227 5.411 -24.254 1.00 29.60 170 PRO A CA 1
ATOM 2565 C C . PRO A 1 170 ? -6.964 4.333 -23.469 1.00 31.46 170 PRO A C 1
ATOM 2566 O O . PRO A 1 170 ? -8.205 4.331 -23.445 1.00 28.48 170 PRO A O 1
ATOM 2577 N N . LEU A 1 171 ? -6.253 3.407 -22.829 1.00 27.97 171 LEU A N 1
ATOM 2578 C CA . LEU A 1 171 ? -6.929 2.339 -22.120 1.00 29.17 171 LEU A CA 1
ATOM 2579 C C . LEU A 1 171 ? -7.501 2.783 -20.793 1.00 27.49 171 LEU A C 1
ATOM 2580 O O . LEU A 1 171 ? -8.406 2.116 -20.285 1.00 28.55 171 LEU A O 1
ATOM 2596 N N . LYS A 1 172 ? -6.988 3.875 -20.208 1.00 28.38 172 LYS A N 1
ATOM 2597 C CA . LYS A 1 172 ? -7.292 4.140 -18.805 1.00 28.32 172 LYS A CA 1
ATOM 2598 C C . LYS A 1 172 ? -8.779 4.317 -18.546 1.00 29.03 172 LYS A C 1
ATOM 2599 O O . LYS A 1 172 ? -9.298 3.723 -17.583 1.00 27.93 172 LYS A O 1
ATOM 2618 N N . PRO A 1 173 ? -9.519 5.112 -19.310 1.00 29.34 173 PRO A N 1
ATOM 2619 C CA . PRO A 1 173 ? -10.949 5.255 -18.977 1.00 29.86 173 PRO A CA 1
ATOM 2620 C C . PRO A 1 173 ? -11.723 3.954 -19.165 1.00 29.68 173 PRO A C 1
ATOM 2621 O O . PRO A 1 173 ? -12.652 3.689 -18.393 1.00 31.07 173 PRO A O 1
ATOM 2632 N N . LEU A 1 174 ? -11.340 3.119 -20.127 1.00 29.73 174 LEU A N 1
ATOM 2633 C CA . LEU A 1 174 ? -12.015 1.835 -20.327 1.00 28.69 174 LEU A CA 1
ATOM 2634 C C . LEU A 1 174 ? -11.731 0.900 -19.167 1.00 26.98 174 LEU A C 1
ATOM 2635 O O . LEU A 1 174 ? -12.632 0.181 -18.693 1.00 25.89 174 LEU A O 1
ATOM 2651 N N . TYR A 1 175 ? -10.498 0.954 -18.652 1.00 27.27 175 TYR A N 1
ATOM 2652 C CA . TYR A 1 175 ? -10.104 0.027 -17.602 1.00 28.13 175 TYR A CA 1
ATOM 2653 C C . TYR A 1 175 ? -10.821 0.362 -16.303 1.00 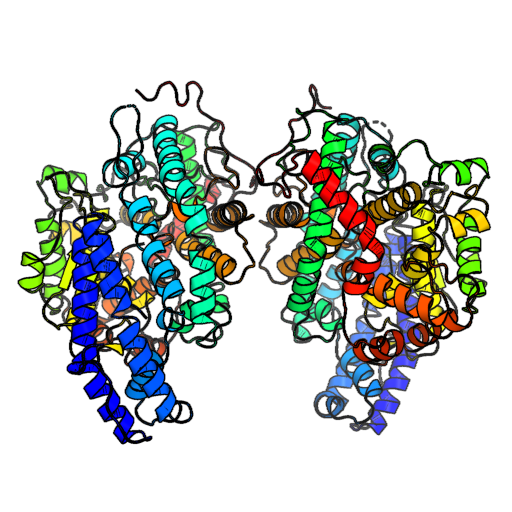27.80 175 TYR A C 1
ATOM 2654 O O . TYR A 1 175 ? -11.193 -0.530 -15.536 1.00 27.03 175 TYR A O 1
ATOM 2672 N N A GLU A 1 176 ? -11.022 1.661 -16.045 0.57 27.90 176 GLU A N 1
ATOM 2673 N N B GLU A 1 176 ? -11.032 1.651 -16.041 0.43 27.51 176 GLU A N 1
ATOM 2674 C CA A GLU A 1 176 ? -11.825 2.106 -14.911 0.57 27.88 176 GLU A CA 1
ATOM 2675 C CA B GLU A 1 176 ? -11.823 2.044 -14.884 0.43 27.85 176 GLU A CA 1
ATOM 2676 C C A GLU A 1 176 ? -13.235 1.540 -14.999 0.57 27.39 176 GLU A C 1
ATOM 2677 C C B GLU A 1 176 ? -13.244 1.515 -14.998 0.43 27.30 176 GLU A C 1
ATOM 2678 O O A GLU A 1 176 ? -13.773 1.021 -14.011 0.57 27.12 176 GLU A O 1
ATOM 2679 O O B GLU A 1 176 ? -13.802 0.997 -14.021 0.43 26.65 176 GLU A O 1
ATOM 2702 N N . ASP A 1 177 ? -13.851 1.650 -16.182 1.00 27.78 177 ASP A N 1
ATOM 2703 C CA . ASP A 1 177 ? -15.220 1.183 -16.362 1.00 28.75 177 ASP A CA 1
ATOM 2704 C C . ASP A 1 177 ? -15.321 -0.330 -16.258 1.00 27.63 177 ASP A C 1
ATOM 2705 O O . ASP A 1 177 ? -16.284 -0.852 -15.689 1.00 26.55 177 ASP A O 1
ATOM 2715 N N . PHE A 1 178 ? -14.292 -1.050 -16.752 1.00 26.25 178 PHE A N 1
ATOM 2716 C CA . PHE A 1 178 ? -14.274 -2.500 -16.671 1.00 25.88 178 PHE A CA 1
ATOM 2717 C C . PHE A 1 178 ? -14.176 -2.957 -15.217 1.00 24.65 178 PHE A C 1
ATOM 2718 O O . PHE A 1 178 ? -14.931 -3.840 -14.769 1.00 24.83 178 PHE A O 1
ATOM 2735 N N . THR A 1 179 ? -13.339 -2.297 -14.431 1.00 25.44 179 THR A N 1
ATOM 2736 C CA . THR A 1 179 ? -13.162 -2.667 -13.030 1.00 24.59 179 THR A CA 1
ATOM 2737 C C . THR A 1 179 ? -14.462 -2.568 -12.268 1.00 26.41 179 THR A C 1
ATOM 2738 O O . THR A 1 179 ? -14.826 -3.464 -11.491 1.00 25.15 179 THR A O 1
ATOM 2749 N N . ALA A 1 180 ? -15.201 -1.469 -12.487 1.00 24.04 180 ALA A N 1
ATOM 2750 C CA . ALA A 1 180 ? -16.439 -1.296 -11.763 1.00 25.77 180 ALA A CA 1
ATOM 2751 C C . ALA A 1 180 ? -17.461 -2.366 -12.131 1.00 24.54 180 ALA A C 1
ATOM 2752 O O . ALA A 1 180 ? -18.110 -2.939 -11.247 1.00 26.29 180 ALA A O 1
ATOM 2759 N N . LEU A 1 181 ? -17.589 -2.676 -13.414 1.00 24.40 181 LEU A N 1
ATOM 2760 C CA . LEU A 1 181 ? -18.575 -3.665 -13.827 1.00 24.95 181 LEU A CA 1
ATOM 2761 C C . LEU A 1 181 ? -18.160 -5.054 -13.373 1.00 26.58 181 LEU A C 1
ATOM 2762 O O . LEU A 1 181 ? -18.989 -5.836 -12.898 1.00 25.58 181 LEU A O 1
ATOM 2778 N N . SER A 1 182 ? -16.871 -5.376 -13.518 1.00 25.51 182 SER A N 1
ATOM 2779 C CA . SER A 1 182 ? -16.384 -6.668 -13.030 1.00 25.87 182 SER A CA 1
ATOM 2780 C C . SER A 1 182 ? -16.736 -6.856 -11.558 1.00 26.18 182 SER A C 1
ATOM 2781 O O . SER A 1 182 ? -17.262 -7.895 -11.148 1.00 28.54 182 SER A O 1
ATOM 2789 N N . ASN A 1 183 ? -16.421 -5.853 -10.736 1.00 25.41 183 ASN A N 1
ATOM 2790 C CA . ASN A 1 183 ? -16.716 -5.928 -9.311 1.00 27.57 183 ASN A CA 1
ATOM 2791 C C . ASN A 1 183 ? -18.210 -6.071 -9.069 1.00 28.65 183 ASN A C 1
ATOM 2792 O O . ASN A 1 183 ? -18.642 -6.844 -8.208 1.00 27.92 183 ASN A O 1
ATOM 2803 N N . GLU A 1 184 ? -19.012 -5.293 -9.784 1.00 28.58 184 GLU A N 1
ATOM 2804 C CA . GLU A 1 184 ? -20.462 -5.409 -9.644 1.00 29.76 184 GLU A CA 1
ATOM 2805 C C . GLU A 1 184 ? -20.927 -6.843 -9.923 1.00 30.51 184 GLU A C 1
ATOM 2806 O O . GLU A 1 184 ? -21.742 -7.400 -9.175 1.00 31.02 184 GLU A O 1
ATOM 2818 N N . ALA A 1 185 ? -20.388 -7.455 -10.973 1.00 30.52 185 ALA A N 1
ATOM 2819 C CA . ALA A 1 185 ? -20.752 -8.819 -11.337 1.00 31.07 185 ALA A CA 1
ATOM 2820 C C . ALA A 1 185 ? -20.375 -9.815 -10.246 1.00 31.71 185 ALA A C 1
ATOM 2821 O O . ALA A 1 185 ? -21.214 -10.613 -9.821 1.00 32.70 185 ALA A O 1
ATOM 2828 N N . TYR A 1 186 ? -19.127 -9.767 -9.758 1.00 30.45 186 TYR A N 1
ATOM 2829 C CA . TYR A 1 186 ? -18.668 -10.812 -8.834 1.00 30.97 186 TYR A CA 1
ATOM 2830 C C . TYR A 1 186 ? -19.161 -10.580 -7.413 1.00 32.19 186 TYR A C 1
ATOM 2831 O O . TYR A 1 186 ? -19.270 -11.531 -6.641 1.00 32.83 186 TYR A O 1
ATOM 2849 N N . LYS A 1 187 ? -19.528 -9.351 -7.064 1.00 30.70 187 LYS A N 1
ATOM 2850 C CA . LYS A 1 187 ? -20.153 -9.125 -5.774 1.00 33.34 187 LYS A CA 1
ATOM 2851 C C . LYS A 1 187 ? -21.462 -9.902 -5.652 1.00 33.68 187 LYS A C 1
ATOM 2852 O O . LYS A 1 187 ? -21.833 -10.303 -4.546 1.00 34.60 187 LYS A O 1
ATOM 2871 N N A GLN A 1 188 ? -22.154 -10.139 -6.773 0.51 34.40 188 GLN A N 1
ATOM 2872 N N B GLN A 1 188 ? -22.167 -10.125 -6.761 0.49 34.41 188 GLN A N 1
ATOM 2873 C CA A GLN A 1 188 ? -23.379 -10.936 -6.806 0.51 35.68 188 GLN A CA 1
ATOM 2874 C CA B GLN A 1 188 ? -23.373 -10.942 -6.703 0.49 35.67 188 GLN A CA 1
ATOM 2875 C C A GLN A 1 188 ? -23.107 -12.439 -6.807 0.51 36.31 188 GLN A C 1
ATOM 2876 C C B GLN A 1 188 ? -23.043 -12.411 -6.471 0.49 36.23 188 GLN A C 1
ATOM 2877 O O A GLN A 1 188 ? -24.055 -13.236 -6.830 0.51 36.86 188 GLN A O 1
ATOM 2878 O O B GLN A 1 188 ? -23.892 -13.160 -5.981 0.49 37.69 188 GLN A O 1
ATOM 2905 N N . ASP A 1 189 ? -21.848 -12.845 -6.827 1.00 36.29 189 ASP A N 1
ATOM 2906 C CA . ASP A 1 189 ? -21.461 -14.222 -6.544 1.00 35.37 189 ASP A CA 1
ATOM 2907 C C . ASP A 1 189 ? -21.024 -14.376 -5.090 1.00 36.38 189 ASP A C 1
ATOM 2908 O O . ASP A 1 189 ? -20.685 -15.481 -4.670 1.00 41.80 189 ASP A O 1
ATOM 2918 N N . GLY A 1 190 ? -21.030 -13.297 -4.320 1.00 33.61 190 GLY A N 1
ATOM 2919 C CA . GLY A 1 190 ? -20.650 -13.321 -2.929 1.00 36.19 190 GLY A CA 1
ATOM 2920 C C . GLY A 1 190 ? -19.243 -12.874 -2.620 1.00 36.66 190 GLY A C 1
ATOM 2921 O O . GLY A 1 190 ? -18.839 -12.952 -1.466 1.00 39.24 190 GLY A O 1
ATOM 2925 N N . PHE A 1 191 ? -18.490 -12.388 -3.602 1.00 36.52 191 PHE A N 1
ATOM 2926 C CA . PHE A 1 191 ? -17.103 -12.006 -3.381 1.00 34.36 191 PHE A CA 1
ATOM 2927 C C . PHE A 1 191 ? -17.009 -10.522 -3.095 1.00 34.06 191 PHE A C 1
ATOM 2928 O O . PHE A 1 191 ? -17.785 -9.722 -3.619 1.00 34.85 191 PHE A O 1
ATOM 2945 N N . THR A 1 192 ? -16.080 -10.156 -2.217 1.00 31.50 192 THR A N 1
ATOM 2946 C CA . THR A 1 192 ? -15.948 -8.736 -1.889 1.00 31.66 192 THR A CA 1
ATOM 2947 C C . THR A 1 192 ? -15.520 -7.901 -3.108 1.00 32.09 192 THR A C 1
ATOM 2948 O O . THR A 1 192 ? -15.886 -6.721 -3.220 1.00 32.50 192 THR A O 1
ATOM 2959 N N . ASP A 1 193 ? -14.807 -8.506 -4.055 1.00 28.72 193 ASP A N 1
ATOM 2960 C CA . ASP A 1 193 ? -14.336 -7.851 -5.271 1.00 27.03 193 ASP A CA 1
ATOM 2961 C C . ASP A 1 193 ? -13.757 -8.925 -6.164 1.00 25.75 193 ASP A C 1
ATOM 2962 O O . ASP A 1 193 ? -13.596 -10.081 -5.754 1.00 26.37 193 ASP A O 1
ATOM 2971 N N . THR A 1 194 ? -13.459 -8.542 -7.414 1.00 23.96 194 THR A N 1
ATOM 2972 C CA . THR A 1 194 ? -13.048 -9.524 -8.407 1.00 25.13 194 THR A CA 1
ATOM 2973 C C . THR A 1 194 ? -11.765 -10.239 -7.988 1.00 25.47 194 THR A C 1
ATOM 2974 O O . THR A 1 194 ? -11.586 -11.442 -8.259 1.00 25.08 194 THR A O 1
ATOM 2985 N N . GLY A 1 195 ? -10.832 -9.502 -7.380 1.00 24.19 195 GLY A N 1
ATOM 2986 C CA . GLY A 1 195 ? -9.576 -10.119 -6.993 1.00 25.53 195 GLY A CA 1
ATOM 2987 C C . GLY A 1 195 ? -9.760 -11.249 -6.007 1.00 25.75 195 GLY A C 1
ATOM 2988 O O . GLY A 1 195 ? -9.037 -12.250 -6.059 1.00 27.45 195 GLY A O 1
ATOM 2992 N N . ALA A 1 196 ? -10.740 -11.103 -5.091 1.00 26.76 196 ALA A N 1
ATOM 2993 C CA . ALA A 1 196 ? -11.042 -12.170 -4.149 1.00 27.30 196 ALA A CA 1
ATOM 2994 C C . ALA A 1 196 ? -11.528 -13.405 -4.885 1.00 27.70 196 ALA A C 1
ATOM 2995 O O . ALA A 1 196 ? -11.210 -14.544 -4.508 1.00 28.51 196 ALA A O 1
ATOM 3002 N N . TYR A 1 197 ? -12.304 -13.198 -5.942 1.00 26.37 197 TYR A N 1
ATOM 3003 C CA . TYR A 1 197 ? -12.709 -14.323 -6.771 1.00 27.86 197 TYR A CA 1
ATOM 3004 C C . TYR A 1 197 ? -11.495 -14.969 -7.435 1.00 28.19 197 TYR A C 1
ATOM 3005 O O . TYR A 1 197 ? -11.332 -16.193 -7.395 1.00 29.59 197 TYR A O 1
ATOM 3023 N N . TRP A 1 198 ? -10.645 -14.163 -8.076 1.00 25.95 198 TRP A N 1
ATOM 3024 C CA . TRP A 1 198 ? -9.429 -14.715 -8.689 1.00 26.92 198 TRP A CA 1
ATOM 3025 C C . TRP A 1 198 ? -8.585 -15.511 -7.687 1.00 27.03 198 TRP A C 1
ATOM 3026 O O . TRP A 1 198 ? -8.043 -16.584 -8.019 1.00 27.21 198 TRP A O 1
ATOM 3047 N N . ARG A 1 199 ? -8.415 -14.990 -6.475 1.00 25.57 199 ARG A N 1
ATOM 3048 C CA . ARG A 1 199 ? -7.579 -15.662 -5.483 1.00 27.46 199 ARG A CA 1
ATOM 3049 C C . ARG A 1 199 ? -8.237 -16.941 -4.978 1.00 30.25 199 ARG A C 1
ATOM 3050 O O . ARG A 1 199 ? -7.541 -17.884 -4.551 1.00 28.86 199 ARG A O 1
ATOM 3071 N N . SER A 1 200 ? -9.562 -17.022 -5.065 1.00 27.54 200 SER A N 1
ATOM 3072 C CA . SER A 1 200 ? -10.258 -18.206 -4.580 1.00 30.97 200 SER A CA 1
ATOM 3073 C C . SER A 1 200 ? -9.877 -19.465 -5.357 1.00 32.33 200 SER A C 1
ATOM 3074 O O . SER A 1 200 ? -10.048 -20.574 -4.837 1.00 33.72 200 SER A O 1
ATOM 3082 N N . TRP A 1 201 ? -9.330 -19.321 -6.571 1.00 29.65 201 TRP A N 1
ATOM 3083 C CA . TRP A 1 201 ? -8.971 -20.474 -7.371 1.00 31.70 201 TRP A CA 1
ATOM 3084 C C . TRP A 1 201 ? -7.884 -21.313 -6.712 1.00 32.07 201 TRP A C 1
ATOM 3085 O O . TRP A 1 201 ? -7.664 -22.442 -7.134 1.00 30.93 201 TRP A O 1
ATOM 3106 N N . TYR A 1 202 ? -7.164 -20.776 -5.738 1.00 30.66 202 TYR A N 1
ATOM 3107 C CA . TYR A 1 202 ? -6.064 -21.506 -5.116 1.00 31.08 202 TYR A CA 1
ATOM 3108 C C . TYR A 1 202 ? -6.509 -22.206 -3.844 1.00 34.69 202 TYR A C 1
ATOM 3109 O O . TYR A 1 202 ? -5.706 -22.917 -3.228 1.00 34.33 202 TYR A O 1
ATOM 3127 N N A ASN A 1 203 ? -7.763 -22.000 -3.455 0.65 36.06 203 ASN A N 1
ATOM 3128 N N B ASN A 1 203 ? -7.765 -22.047 -3.434 0.35 36.05 203 ASN A N 1
ATOM 3129 C CA A ASN A 1 203 ? -8.389 -22.648 -2.314 0.65 37.23 203 ASN A CA 1
ATOM 3130 C CA B ASN A 1 203 ? -8.344 -22.811 -2.326 0.35 37.27 203 ASN A CA 1
ATOM 3131 C C A ASN A 1 203 ? -7.407 -22.831 -1.164 0.65 38.17 203 ASN A C 1
ATOM 3132 C C B ASN A 1 203 ? -7.382 -22.886 -1.137 0.35 38.16 203 ASN A C 1
ATOM 3133 O O A ASN A 1 203 ? -7.056 -23.939 -0.747 0.65 38.60 203 ASN A O 1
ATOM 3134 O O B ASN A 1 203 ? -7.014 -23.958 -0.655 0.35 38.58 203 ASN A O 1
ATOM 3155 N N . SER A 1 204 ? -6.962 -21.706 -0.673 1.00 37.54 204 SER A N 1
ATOM 3156 C CA . SER A 1 204 ? -6.015 -21.633 0.425 1.00 39.33 204 SER A CA 1
ATOM 3157 C C . SER A 1 204 ? -6.339 -20.388 1.240 1.00 42.93 204 SER A C 1
ATOM 3158 O O . SER A 1 204 ? -6.190 -19.266 0.742 1.00 40.48 204 SER A O 1
ATOM 3167 N N . PRO A 1 205 ? -6.787 -20.528 2.490 1.00 42.46 205 PRO A N 1
ATOM 3168 C CA . PRO A 1 205 ? -7.158 -19.332 3.260 1.00 44.18 205 PRO A CA 1
ATOM 3169 C C . PRO A 1 205 ? -5.989 -18.399 3.508 1.00 44.14 205 PRO A C 1
ATOM 3170 O O . PRO A 1 205 ? -6.213 -17.213 3.768 1.00 45.39 205 PRO A O 1
ATOM 3181 N N . THR A 1 206 ? -4.758 -18.886 3.430 1.00 40.88 206 THR A N 1
ATOM 3182 C CA . THR A 1 206 ? -3.570 -18.083 3.689 1.00 42.03 206 THR A CA 1
ATOM 3183 C C . THR A 1 206 ? -2.780 -17.779 2.407 1.00 38.15 206 THR A C 1
ATOM 3184 O O . THR A 1 206 ? -1.561 -17.726 2.427 1.00 37.22 206 THR A O 1
ATOM 3195 N N . PHE A 1 207 ? -3.452 -17.574 1.275 1.00 39.58 207 PHE A N 1
ATOM 3196 C CA . PHE A 1 207 ? -2.727 -17.470 0.004 1.00 36.96 207 PHE A CA 1
ATOM 3197 C C . PHE A 1 207 ? -1.730 -16.317 0.025 1.00 33.36 207 PHE A C 1
ATOM 3198 O O . PHE A 1 207 ? -0.554 -16.487 -0.316 1.00 32.27 207 PHE A O 1
ATOM 3215 N N . GLU A 1 208 ? -2.181 -15.125 0.388 1.00 31.95 208 GLU A N 1
ATOM 3216 C CA . GLU A 1 208 ? -1.303 -13.967 0.278 1.00 31.83 208 GLU A CA 1
ATOM 3217 C C . GLU A 1 208 ? -0.125 -14.060 1.233 1.00 31.65 208 GLU A C 1
ATOM 3218 O O . GLU A 1 208 ? 0.992 -13.648 0.887 1.00 29.60 208 GLU A O 1
ATOM 3230 N N . ASP A 1 209 ? -0.346 -14.609 2.431 1.00 31.42 209 ASP A N 1
ATOM 3231 C CA . ASP A 1 209 ? 0.749 -14.802 3.375 1.00 32.38 209 ASP A CA 1
ATOM 3232 C C . ASP A 1 209 ? 1.723 -15.862 2.873 1.00 32.25 209 ASP A C 1
ATOM 3233 O O . ASP A 1 209 ? 2.939 -15.724 3.024 1.00 33.65 209 ASP A O 1
ATOM 3242 N N . ASP A 1 210 ? 1.193 -16.946 2.305 1.00 31.94 210 ASP A N 1
ATOM 3243 C CA . ASP A 1 210 ? 2.041 -17.989 1.744 1.00 32.88 210 ASP A CA 1
ATOM 3244 C C . ASP A 1 210 ? 2.936 -17.442 0.625 1.00 31.43 210 ASP A C 1
ATOM 3245 O O . ASP A 1 210 ? 4.108 -17.835 0.512 1.00 29.68 210 ASP A O 1
ATOM 3254 N N . LEU A 1 211 ? 2.381 -16.568 -0.225 1.00 30.40 211 LEU A N 1
ATOM 3255 C CA . LEU A 1 211 ? 3.155 -15.994 -1.325 1.00 28.41 211 LEU A CA 1
ATOM 3256 C C . LEU A 1 211 ? 4.225 -15.069 -0.768 1.00 29.28 211 LEU A C 1
ATOM 3257 O O . LEU A 1 211 ? 5.375 -15.060 -1.241 1.00 26.93 211 LEU A O 1
ATOM 3273 N N A GLU A 1 212 ? 3.852 -14.272 0.241 0.51 29.32 212 GLU A N 1
ATOM 3274 N N B GLU A 1 212 ? 3.870 -14.256 0.233 0.49 29.31 212 GLU A N 1
ATOM 3275 C CA A GLU A 1 212 ? 4.790 -13.343 0.846 0.51 30.20 212 GLU A CA 1
ATOM 3276 C CA B GLU A 1 212 ? 4.855 -13.340 0.790 0.49 30.17 212 GLU A CA 1
ATOM 3277 C C A GLU A 1 212 ? 5.975 -14.092 1.452 0.51 31.51 212 GLU A C 1
ATOM 3278 C C B GLU A 1 212 ? 6.006 -14.113 1.431 0.49 31.50 212 GLU A C 1
ATOM 3279 O O A GLU A 1 212 ? 7.117 -13.628 1.365 0.51 31.98 212 GLU A O 1
ATOM 3280 O O B GLU A 1 212 ? 7.162 -13.680 1.339 0.49 31.98 212 GLU A O 1
ATOM 3303 N N . HIS A 1 213 ? 5.725 -15.276 2.033 1.00 32.46 213 HIS A N 1
ATOM 3304 C CA . HIS A 1 213 ? 6.797 -16.073 2.644 1.00 32.94 213 HIS A CA 1
ATOM 3305 C C . HIS A 1 213 ? 7.709 -16.678 1.588 1.00 31.42 213 HIS A C 1
ATOM 3306 O O . HIS A 1 213 ? 8.920 -16.764 1.807 1.00 31.11 213 HIS A O 1
ATOM 3321 N N . LEU A 1 214 ? 7.150 -17.054 0.429 1.00 30.77 214 LEU A N 1
ATOM 3322 C CA . LEU A 1 214 ? 7.975 -17.511 -0.686 1.00 29.78 214 LEU A CA 1
ATOM 3323 C C . LEU A 1 214 ? 8.857 -16.385 -1.173 1.00 27.66 214 LEU A C 1
ATOM 3324 O O . LEU A 1 214 ? 10.064 -16.567 -1.392 1.00 27.73 214 LEU A O 1
ATOM 3340 N N . TYR A 1 215 ? 8.266 -15.202 -1.360 1.00 27.46 215 TYR A N 1
ATOM 3341 C CA . TYR A 1 215 ? 9.036 -14.089 -1.886 1.00 26.87 215 TYR A CA 1
ATOM 3342 C C . TYR A 1 215 ? 10.173 -13.718 -0.925 1.00 27.29 215 TYR A C 1
ATOM 3343 O O . TYR A 1 215 ? 11.276 -13.397 -1.370 1.00 27.07 215 TYR A O 1
ATOM 3361 N N . GLN A 1 216 ? 9.936 -13.792 0.401 1.00 28.48 216 GLN A N 1
ATOM 3362 C CA . GLN A 1 216 ? 11.020 -13.498 1.339 1.00 29.92 216 GLN A CA 1
ATOM 3363 C C . GLN A 1 216 ? 12.213 -14.410 1.107 1.00 27.53 216 GLN A C 1
ATOM 3364 O O . GLN A 1 216 ? 13.360 -13.983 1.298 1.00 30.53 216 GLN A O 1
ATOM 3378 N N . GLN A 1 217 ? 11.970 -15.662 0.724 1.00 28.21 217 GLN A N 1
ATOM 3379 C CA . GLN A 1 217 ? 13.079 -16.585 0.509 1.00 28.20 217 GLN A CA 1
ATOM 3380 C C . GLN A 1 217 ? 13.815 -16.278 -0.785 1.00 29.55 217 GLN A C 1
ATOM 3381 O O . GLN A 1 217 ? 15.014 -16.532 -0.892 1.00 29.00 217 GLN A O 1
ATOM 3395 N N . LEU A 1 218 ? 13.107 -15.734 -1.766 1.00 27.30 218 LEU A N 1
ATOM 3396 C CA . LEU A 1 218 ? 13.648 -15.524 -3.096 1.00 26.40 218 LEU A CA 1
ATOM 3397 C C . LEU A 1 218 ? 14.303 -14.175 -3.277 1.00 26.93 218 LEU A C 1
ATOM 3398 O O . LEU A 1 218 ? 15.166 -14.026 -4.158 1.00 28.56 218 LEU A O 1
ATOM 3414 N N . GLU A 1 219 ? 13.856 -13.179 -2.511 1.00 27.61 219 GLU A N 1
ATOM 3415 C CA . GLU A 1 219 ? 14.308 -11.816 -2.738 1.00 28.22 219 GLU A CA 1
ATOM 3416 C C . GLU A 1 219 ? 15.825 -11.649 -2.695 1.00 28.43 219 GLU A C 1
ATOM 3417 O O . GLU A 1 219 ? 16.343 -10.826 -3.466 1.00 27.34 219 GLU A O 1
ATOM 3429 N N . PRO A 1 220 ? 16.571 -12.320 -1.817 1.00 29.96 220 PRO A N 1
ATOM 3430 C CA . PRO A 1 220 ? 18.037 -12.157 -1.836 1.00 31.73 220 PRO A CA 1
ATOM 3431 C C . PRO A 1 220 ? 18.660 -12.541 -3.166 1.00 28.50 220 PRO A C 1
ATOM 3432 O O . PRO A 1 220 ? 19.624 -11.904 -3.609 1.00 30.03 220 PRO A O 1
ATOM 3443 N N . LEU A 1 221 ? 18.095 -13.533 -3.833 1.00 27.51 221 LEU A N 1
ATOM 3444 C CA . LEU A 1 221 ? 18.634 -13.957 -5.120 1.00 27.59 221 LEU A CA 1
ATOM 3445 C C . LEU A 1 221 ? 18.389 -12.881 -6.159 1.00 27.74 221 LEU A C 1
ATOM 3446 O O . LEU A 1 221 ? 19.256 -12.592 -6.999 1.00 27.54 221 LEU A O 1
ATOM 3462 N N . TYR A 1 222 ? 17.200 -12.283 -6.127 1.00 26.06 222 TYR A N 1
ATOM 3463 C CA . TYR A 1 222 ? 16.951 -11.200 -7.047 1.00 26.45 222 TYR A CA 1
ATOM 3464 C C . TYR A 1 222 ? 17.837 -10.000 -6.734 1.00 27.37 222 TYR A C 1
ATOM 3465 O O . TYR A 1 222 ? 18.360 -9.364 -7.653 1.00 27.59 222 TYR A O 1
ATOM 3483 N N . LEU A 1 223 ? 18.011 -9.659 -5.450 1.00 27.46 223 LEU A N 1
ATOM 3484 C CA . LEU A 1 223 ? 18.808 -8.476 -5.112 1.00 28.85 223 LEU A CA 1
ATOM 3485 C C . LEU A 1 223 ? 20.245 -8.610 -5.616 1.00 27.17 223 LEU A C 1
ATOM 3486 O O . LEU A 1 223 ? 20.838 -7.627 -6.075 1.00 28.34 223 LEU A O 1
ATOM 3502 N N . ASN A 1 224 ? 20.821 -9.800 -5.514 1.00 28.93 224 ASN A N 1
ATOM 3503 C CA . ASN A 1 224 ? 22.182 -9.983 -6.010 1.00 28.41 224 ASN A CA 1
ATOM 3504 C C . ASN A 1 224 ? 22.253 -10.023 -7.534 1.00 28.52 224 ASN A C 1
ATOM 3505 O O . ASN A 1 224 ? 23.182 -9.461 -8.134 1.00 30.00 224 ASN A O 1
ATOM 3516 N N . LEU A 1 225 ? 21.275 -10.647 -8.193 1.00 27.42 225 LEU A N 1
ATOM 3517 C CA . LEU A 1 225 ? 21.265 -10.604 -9.650 1.00 27.36 225 LEU A CA 1
ATOM 3518 C C . LEU A 1 225 ? 21.151 -9.175 -10.130 1.00 28.99 225 LEU A C 1
ATOM 3519 O O . LEU A 1 225 ? 21.853 -8.743 -11.056 1.00 26.40 225 LEU A O 1
ATOM 3535 N N . HIS A 1 226 ? 20.289 -8.406 -9.466 1.00 26.88 226 HIS A N 1
ATOM 3536 C CA . HIS A 1 226 ? 20.071 -7.013 -9.824 1.00 26.65 226 HIS A CA 1
ATOM 3537 C C . HIS A 1 226 ? 21.341 -6.199 -9.686 1.00 27.00 226 HIS A C 1
ATOM 3538 O O . HIS A 1 226 ? 21.668 -5.387 -10.559 1.00 27.93 226 HIS A O 1
ATOM 3552 N N . ALA A 1 227 ? 22.044 -6.358 -8.570 1.00 27.44 227 ALA A N 1
ATOM 3553 C CA . ALA A 1 227 ? 23.233 -5.535 -8.345 1.00 29.04 227 ALA A CA 1
ATOM 3554 C C . ALA A 1 227 ? 24.306 -5.837 -9.391 1.00 30.32 227 ALA A C 1
ATOM 3555 O O . ALA A 1 227 ? 25.028 -4.940 -9.851 1.00 29.42 227 ALA A O 1
ATOM 3562 N N . PHE A 1 228 ? 24.374 -7.088 -9.787 1.00 29.94 228 PHE A N 1
ATOM 3563 C CA . PHE A 1 228 ? 25.401 -7.550 -10.707 1.00 31.50 228 PHE A CA 1
ATOM 3564 C C . PHE A 1 228 ? 25.106 -7.065 -12.115 1.00 33.20 228 PHE A C 1
ATOM 3565 O O . PHE A 1 228 ? 25.979 -6.494 -12.790 1.00 31.50 228 PHE A O 1
ATOM 3582 N N . VAL A 1 229 ? 23.855 -7.226 -12.555 1.00 31.73 229 VAL A N 1
ATOM 3583 C CA . VAL A 1 229 ? 23.395 -6.660 -13.823 1.00 30.10 229 VAL A CA 1
ATOM 3584 C C . VAL A 1 229 ? 23.566 -5.145 -13.853 1.00 30.86 229 VAL A C 1
ATOM 3585 O O . VAL A 1 229 ? 24.028 -4.580 -14.855 1.00 30.48 229 VAL A O 1
ATOM 3598 N N . ARG A 1 230 ? 23.197 -4.462 -12.767 1.00 29.91 230 ARG A N 1
ATOM 3599 C CA . ARG A 1 230 ? 23.317 -3.009 -12.734 1.00 30.40 230 ARG A CA 1
ATOM 3600 C C . ARG A 1 230 ? 24.767 -2.557 -12.958 1.00 32.75 230 ARG A C 1
ATOM 3601 O O . ARG A 1 230 ? 25.011 -1.582 -13.687 1.00 31.31 230 ARG A O 1
ATOM 3622 N N . ARG A 1 231 ? 25.729 -3.264 -12.347 1.00 33.04 231 ARG A N 1
ATOM 3623 C CA . ARG A 1 231 ? 27.150 -3.005 -12.590 1.00 36.46 231 ARG A CA 1
ATOM 3624 C C . ARG A 1 231 ? 27.512 -3.175 -14.063 1.00 34.76 231 ARG A C 1
ATOM 3625 O O . ARG A 1 231 ? 28.239 -2.357 -14.624 1.00 34.26 231 ARG A O 1
ATOM 3646 N N . ALA A 1 232 ? 27.041 -4.258 -14.692 1.00 34.09 232 ALA A N 1
ATOM 3647 C CA . ALA A 1 232 ? 27.322 -4.477 -16.106 1.00 35.53 232 ALA A CA 1
ATOM 3648 C C . ALA A 1 232 ? 26.738 -3.365 -16.952 1.00 35.80 232 ALA A C 1
ATOM 3649 O O . ALA A 1 232 ? 27.373 -2.895 -17.902 1.00 36.05 232 ALA A O 1
ATOM 3656 N N . LEU A 1 233 ? 25.525 -2.909 -16.604 1.00 30.68 233 LEU A N 1
ATOM 3657 C CA . LEU A 1 233 ? 24.925 -1.811 -17.354 1.00 30.98 233 LEU A CA 1
ATOM 3658 C C . LEU A 1 233 ? 25.687 -0.503 -17.150 1.00 31.87 233 LEU A C 1
ATOM 3659 O O . LEU A 1 233 ? 25.806 0.301 -18.085 1.00 33.23 233 LEU A O 1
ATOM 3675 N N . HIS A 1 234 ? 26.227 -0.297 -15.951 1.00 32.45 234 HIS A N 1
ATOM 3676 C CA . HIS A 1 234 ? 26.988 0.915 -15.666 1.00 34.68 234 HIS A CA 1
ATOM 3677 C C . HIS A 1 234 ? 28.233 0.962 -16.540 1.00 36.11 234 HIS A C 1
ATOM 3678 O O . HIS A 1 234 ? 28.581 2.010 -17.085 1.00 36.40 234 HIS A O 1
ATOM 3692 N N . ARG A 1 235 ? 28.888 -0.189 -16.709 1.00 35.04 235 ARG A N 1
ATOM 3693 C CA . ARG A 1 235 ? 30.084 -0.229 -17.551 1.00 38.63 235 ARG A CA 1
ATOM 3694 C C . ARG A 1 235 ? 29.773 0.097 -19.005 1.00 38.75 235 ARG A C 1
ATOM 3695 O O . ARG A 1 235 ? 30.634 0.634 -19.706 1.00 42.42 235 ARG A O 1
ATOM 3716 N N . ARG A 1 236 ? 28.561 -0.203 -19.486 1.00 37.08 236 ARG A N 1
ATOM 3717 C CA . ARG A 1 236 ? 28.208 0.133 -20.866 1.00 38.34 236 ARG A CA 1
ATOM 3718 C C . ARG A 1 236 ? 27.618 1.522 -21.023 1.00 39.69 236 ARG A C 1
ATOM 3719 O O . ARG A 1 236 ? 27.924 2.206 -21.999 1.00 38.96 236 ARG A O 1
ATOM 3740 N N . TYR A 1 237 ? 26.720 1.927 -20.123 1.00 36.11 237 TYR A N 1
ATOM 3741 C CA . TYR A 1 237 ? 25.983 3.174 -20.317 1.00 35.17 237 TYR A CA 1
ATOM 3742 C C . TYR A 1 237 ? 26.567 4.329 -19.538 1.00 34.87 237 TYR A C 1
ATOM 3743 O O . TYR A 1 237 ? 26.224 5.473 -19.830 1.00 39.88 237 TYR A O 1
ATOM 3761 N N . GLY A 1 238 ? 27.391 4.062 -18.533 1.00 37.02 238 GLY A N 1
ATOM 3762 C CA . GLY A 1 238 ? 28.044 5.122 -17.800 1.00 38.61 238 GLY A CA 1
ATOM 3763 C C . GLY A 1 238 ? 27.232 5.658 -16.642 1.00 40.94 238 GLY A C 1
ATOM 3764 O O . GLY A 1 238 ? 26.033 5.405 -16.500 1.00 38.07 238 GLY A O 1
ATOM 3768 N N . ASP A 1 239 ? 27.921 6.440 -15.809 1.00 39.91 239 ASP A N 1
ATOM 3769 C CA . ASP A 1 239 ? 27.359 6.941 -14.565 1.00 44.71 239 ASP A CA 1
ATOM 3770 C C . ASP A 1 239 ? 26.265 7.979 -14.760 1.00 43.25 239 ASP A C 1
ATOM 3771 O O . ASP A 1 239 ? 25.531 8.269 -13.802 1.00 45.51 239 ASP A O 1
ATOM 3780 N N . ARG A 1 240 ? 26.115 8.531 -15.960 1.00 42.10 240 ARG A N 1
ATOM 3781 C CA . ARG A 1 240 ? 25.020 9.474 -16.174 1.00 41.49 240 ARG A CA 1
ATOM 3782 C C . ARG A 1 240 ? 23.669 8.761 -16.252 1.00 45.15 240 ARG A C 1
ATOM 3783 O O . ARG A 1 240 ? 22.649 9.302 -15.797 1.00 42.06 240 ARG A O 1
ATOM 3804 N N . TYR A 1 241 ? 23.636 7.547 -16.794 1.00 41.14 241 TYR A N 1
ATOM 3805 C CA . TYR A 1 241 ? 22.373 6.859 -17.006 1.00 40.38 241 TYR A CA 1
ATOM 3806 C C . TYR A 1 241 ? 22.147 5.668 -16.078 1.00 37.73 241 TYR A C 1
ATOM 3807 O O . TYR A 1 241 ? 21.037 5.128 -16.065 1.00 36.23 241 TYR A O 1
ATOM 3825 N N . ILE A 1 242 ? 23.159 5.245 -15.316 1.00 35.20 242 ILE A N 1
ATOM 3826 C CA . ILE A 1 242 ? 23.062 4.144 -14.369 1.00 33.78 242 ILE A CA 1
ATOM 3827 C C . ILE A 1 242 ? 23.564 4.631 -13.024 1.00 34.81 242 ILE A C 1
ATOM 3828 O O . ILE A 1 242 ? 24.663 5.184 -12.922 1.00 36.07 242 ILE A O 1
ATOM 3844 N N . ASN A 1 243 ? 22.749 4.461 -12.000 1.00 35.03 243 ASN A N 1
ATOM 3845 C CA . ASN A 1 243 ? 23.086 4.850 -10.645 1.00 34.22 243 ASN A CA 1
ATOM 3846 C C . ASN A 1 243 ? 23.367 3.576 -9.875 1.00 34.40 243 ASN A C 1
ATOM 3847 O O . ASN A 1 243 ? 22.459 2.761 -9.670 1.00 33.24 243 ASN A O 1
ATOM 3858 N N . LEU A 1 244 ? 24.603 3.417 -9.430 1.00 34.71 244 LEU A N 1
ATOM 3859 C CA . LEU A 1 244 ? 24.962 2.178 -8.762 1.00 32.81 244 LEU A CA 1
ATOM 3860 C C . LEU A 1 244 ? 24.273 1.998 -7.429 1.00 32.73 244 LEU A C 1
ATOM 3861 O O . LEU A 1 244 ? 24.386 0.921 -6.840 1.00 32.41 244 LEU A O 1
ATOM 3877 N N . ARG A 1 245 ? 23.513 2.985 -6.973 1.00 34.14 245 ARG A N 1
ATOM 3878 C CA . ARG A 1 245 ? 22.765 2.862 -5.730 1.00 36.15 245 ARG A CA 1
ATOM 3879 C C . ARG A 1 245 ? 21.281 3.169 -5.901 1.00 33.86 245 ARG A C 1
ATOM 3880 O O . ARG A 1 245 ? 20.567 3.287 -4.891 1.00 32.73 245 ARG A O 1
ATOM 3901 N N . GLY A 1 246 ? 20.807 3.237 -7.140 1.00 32.22 246 GLY A N 1
ATOM 3902 C CA . GLY A 1 246 ? 19.437 3.535 -7.455 1.00 33.27 246 GLY A CA 1
ATOM 3903 C C . GLY A 1 246 ? 18.819 2.478 -8.346 1.00 32.78 246 GLY A C 1
ATOM 3904 O O . GLY A 1 246 ? 19.445 1.474 -8.709 1.00 30.66 246 GLY A O 1
ATOM 3908 N N . PRO A 1 247 ? 17.547 2.679 -8.687 1.00 28.22 247 PRO A N 1
ATOM 3909 C CA . PRO A 1 247 ? 16.860 1.731 -9.560 1.00 27.61 247 PRO A CA 1
ATOM 3910 C C . PRO A 1 247 ? 17.433 1.770 -10.962 1.00 30.43 247 PRO A C 1
ATOM 3911 O O . PRO A 1 247 ? 17.986 2.784 -11.399 1.00 29.36 247 PRO A O 1
ATOM 3922 N N . ILE A 1 248 ? 17.291 0.646 -11.657 1.00 29.92 248 ILE A N 1
ATOM 3923 C CA . ILE A 1 248 ? 17.727 0.543 -13.051 1.00 29.11 248 ILE A CA 1
ATOM 3924 C C . ILE A 1 248 ? 16.660 1.157 -13.952 1.00 28.66 248 ILE A C 1
ATOM 3925 O O . ILE A 1 248 ? 15.470 0.830 -13.802 1.00 27.81 248 ILE A O 1
ATOM 3941 N N . PRO A 1 249 ? 17.054 1.991 -14.918 1.00 29.63 249 PRO A N 1
ATOM 3942 C CA . PRO A 1 249 ? 16.092 2.468 -15.911 1.00 29.59 249 PRO A CA 1
ATOM 3943 C C . PRO A 1 249 ? 15.381 1.315 -16.601 1.00 29.54 249 PRO A C 1
ATOM 3944 O O . PRO A 1 249 ? 15.990 0.333 -17.020 1.00 29.10 249 PRO A O 1
ATOM 3955 N N . ALA A 1 250 ? 14.062 1.447 -16.721 1.00 29.08 250 ALA A N 1
ATOM 3956 C CA . ALA A 1 250 ? 13.215 0.278 -17.000 1.00 28.63 250 ALA A CA 1
ATOM 3957 C C . ALA A 1 250 ? 13.294 -0.211 -18.433 1.00 30.53 250 ALA A C 1
ATOM 3958 O O . ALA A 1 250 ? 12.686 -1.240 -18.758 1.00 28.09 250 ALA A O 1
ATOM 3965 N N . HIS A 1 251 ? 14.024 0.492 -19.306 1.00 29.96 251 HIS A N 1
ATOM 3966 C CA . HIS A 1 251 ? 14.080 0.167 -20.725 1.00 30.88 251 HIS A CA 1
ATOM 3967 C C . HIS A 1 251 ? 15.388 -0.521 -21.114 1.00 32.84 251 HIS A C 1
ATOM 3968 O O . HIS A 1 251 ? 15.563 -0.845 -22.284 1.00 32.34 251 HIS A O 1
ATOM 3982 N N . LEU A 1 252 ? 16.255 -0.825 -20.152 1.00 30.33 252 LEU A N 1
ATOM 3983 C CA . LEU A 1 252 ? 17.609 -1.289 -20.444 1.00 31.74 252 LEU A CA 1
ATOM 3984 C C . LEU A 1 252 ? 17.847 -2.772 -20.208 1.00 32.52 252 LEU A C 1
ATOM 3985 O O . LEU A 1 252 ? 18.995 -3.233 -20.311 1.00 33.38 252 LEU A O 1
ATOM 4001 N N . LEU A 1 253 ? 16.807 -3.551 -19.930 1.00 31.56 253 LEU A N 1
ATOM 4002 C CA . LEU A 1 253 ? 16.978 -4.915 -19.463 1.00 29.65 253 LEU A CA 1
ATOM 4003 C C . LEU A 1 253 ? 16.541 -5.929 -20.500 1.00 29.74 253 LEU A C 1
ATOM 4004 O O . LEU A 1 253 ? 16.427 -7.108 -20.184 1.00 28.78 253 LEU A O 1
ATOM 4020 N N . GLY A 1 254 ? 16.308 -5.492 -21.742 1.00 31.73 254 GLY A N 1
ATOM 4021 C CA . GLY A 1 254 ? 16.113 -6.405 -22.845 1.00 32.29 254 GLY A CA 1
ATOM 4022 C C . GLY A 1 254 ? 14.687 -6.664 -23.233 1.00 32.44 254 GLY A C 1
ATOM 4023 O O . GLY A 1 254 ? 14.450 -7.378 -24.215 1.00 33.59 254 GLY A O 1
ATOM 4027 N N . ASP A 1 255 ? 13.726 -6.079 -22.510 1.00 30.26 255 ASP A N 1
ATOM 4028 C CA . ASP A 1 255 ? 12.334 -6.512 -22.531 1.00 31.33 255 ASP A CA 1
ATOM 4029 C C . ASP A 1 255 ? 11.474 -5.282 -22.221 1.00 26.04 255 ASP A C 1
ATOM 4030 O O . ASP A 1 255 ? 11.872 -4.439 -21.410 1.00 27.25 255 ASP A O 1
ATOM 4039 N N . MET A 1 256 ? 10.350 -5.140 -22.913 1.00 27.28 256 MET A N 1
ATOM 4040 C CA . MET A 1 256 ? 9.551 -3.907 -22.768 1.00 26.77 256 MET A CA 1
ATOM 4041 C C . MET A 1 256 ? 9.088 -3.703 -21.314 1.00 27.01 256 MET A C 1
ATOM 4042 O O . MET A 1 256 ? 8.866 -2.564 -20.878 1.00 29.00 256 MET A O 1
ATOM 4056 N N . TRP A 1 257 ? 8.946 -4.791 -20.556 1.00 26.28 257 TRP A N 1
ATOM 4057 C CA . TRP A 1 257 ? 8.466 -4.734 -19.161 1.00 26.84 257 TRP A CA 1
ATOM 4058 C C . TRP A 1 257 ? 9.576 -4.998 -18.149 1.00 27.13 257 TRP A C 1
ATOM 4059 O O . TRP A 1 257 ? 9.310 -5.066 -16.934 1.00 26.73 257 TRP A O 1
ATOM 4080 N N . ALA A 1 258 ? 10.829 -5.139 -18.624 1.00 25.56 258 ALA A N 1
ATOM 4081 C CA . ALA A 1 258 ? 11.953 -5.540 -17.756 1.00 26.66 258 ALA A CA 1
ATOM 4082 C C . ALA A 1 258 ? 11.625 -6.812 -16.987 1.00 24.25 258 ALA A C 1
ATOM 4083 O O . ALA A 1 258 ? 12.092 -7.017 -15.871 1.00 24.70 258 ALA A O 1
ATOM 4090 N N . GLN A 1 259 ? 10.814 -7.695 -17.561 1.00 24.39 259 GLN A N 1
ATOM 4091 C CA . GLN A 1 259 ? 10.332 -8.836 -16.790 1.00 24.85 259 GLN A CA 1
ATOM 4092 C C . GLN A 1 259 ? 11.205 -10.074 -16.956 1.00 27.14 259 GLN A C 1
ATOM 4093 O O . GLN A 1 259 ? 11.188 -10.933 -16.088 1.00 25.71 259 GLN A O 1
ATOM 4107 N N A SER A 1 260 ? 11.897 -10.186 -18.086 0.52 27.85 260 SER A N 1
ATOM 4108 N N B SER A 1 260 ? 11.948 -10.149 -18.047 0.48 27.82 260 SER A N 1
ATOM 4109 C CA A SER A 1 260 ? 12.917 -11.206 -18.357 0.52 29.03 260 SER A CA 1
ATOM 4110 C CA B SER A 1 260 ? 12.923 -11.208 -18.301 0.48 28.99 260 SER A CA 1
ATOM 4111 C C A SER A 1 260 ? 14.136 -10.483 -18.903 0.52 29.22 260 SER A C 1
ATOM 4112 C C B SER A 1 260 ? 14.128 -10.543 -18.934 0.48 29.19 260 SER A C 1
ATOM 4113 O O A SER A 1 260 ? 14.002 -9.561 -19.721 0.52 29.21 260 SER A O 1
ATOM 4114 O O B SER A 1 260 ? 13.970 -9.730 -19.853 0.48 29.28 260 SER A O 1
ATOM 4129 N N . TRP A 1 261 ? 15.319 -10.894 -18.448 1.00 27.07 261 TRP A N 1
ATOM 4130 C CA . TRP A 1 261 ? 16.546 -10.185 -18.786 1.00 28.18 261 TRP A CA 1
ATOM 4131 C C . TRP A 1 261 ? 17.463 -11.036 -19.678 1.00 29.03 261 TRP A C 1
ATOM 4132 O O . TRP A 1 261 ? 18.627 -10.685 -19.853 1.00 29.40 261 TRP A O 1
ATOM 4153 N N A GLU A 1 262 ? 16.950 -12.143 -20.228 0.52 29.79 262 GLU A N 1
ATOM 4154 N N B GLU A 1 262 ? 16.940 -12.104 -20.259 0.48 29.79 262 GLU A N 1
ATOM 4155 C CA A GLU A 1 262 ? 17.752 -13.024 -21.084 0.52 31.02 262 GLU A CA 1
ATOM 4156 C CA B GLU A 1 262 ? 17.797 -13.030 -20.986 0.48 31.02 262 GLU A CA 1
ATOM 4157 C C A GLU A 1 262 ? 18.514 -12.236 -22.129 0.52 31.63 262 GLU A C 1
ATOM 4158 C C B GLU A 1 262 ? 18.381 -12.401 -22.252 0.48 31.76 262 GLU A C 1
ATOM 4159 O O A GLU A 1 262 ? 19.703 -12.496 -22.389 0.52 30.56 262 GLU A O 1
ATOM 4160 O O B GLU A 1 262 ? 19.361 -12.932 -22.772 0.48 30.89 262 GLU A O 1
ATOM 4183 N N . ASN A 1 263 ? 17.837 -11.280 -22.756 1.00 32.29 263 ASN A N 1
ATOM 4184 C CA . ASN A 1 263 ? 18.417 -10.554 -23.881 1.00 32.86 263 ASN A CA 1
ATOM 4185 C C . ASN A 1 263 ? 19.631 -9.712 -23.558 1.00 32.11 263 ASN A C 1
ATOM 4186 O O . ASN A 1 263 ? 20.295 -9.228 -24.482 1.00 36.08 263 ASN A O 1
ATOM 4197 N N . ILE A 1 264 ? 19.954 -9.457 -22.307 1.00 29.36 264 ILE A N 1
ATOM 4198 C CA . ILE A 1 264 ? 21.190 -8.754 -22.036 1.00 31.05 264 ILE A CA 1
ATOM 4199 C C . ILE A 1 264 ? 22.277 -9.744 -21.608 1.00 31.31 264 ILE A C 1
ATOM 4200 O O . ILE A 1 264 ? 23.304 -9.352 -21.056 1.00 33.43 264 ILE A O 1
ATOM 4216 N N . TYR A 1 265 ? 22.048 -11.014 -21.854 1.00 28.75 265 TYR A N 1
ATOM 4217 C CA . TYR A 1 265 ? 23.020 -12.034 -21.443 1.00 31.63 265 TYR A CA 1
ATOM 4218 C C . TYR A 1 265 ? 24.415 -11.737 -21.978 1.00 32.47 265 TYR A C 1
ATOM 4219 O O . TYR A 1 265 ? 25.398 -11.910 -21.261 1.00 34.32 265 TYR A O 1
ATOM 4237 N N . ASP A 1 266 ? 24.523 -11.192 -23.203 1.00 33.84 266 ASP A N 1
ATOM 4238 C CA . ASP A 1 266 ? 25.873 -10.955 -23.717 1.00 39.61 266 ASP A CA 1
ATOM 4239 C C . ASP A 1 266 ? 26.626 -9.893 -22.928 1.00 40.54 266 ASP A C 1
ATOM 4240 O O . ASP A 1 266 ? 27.860 -9.882 -22.958 1.00 38.58 266 ASP A O 1
ATOM 4249 N N . MET A 1 267 ? 25.919 -8.972 -22.255 1.00 35.67 267 MET A N 1
ATOM 4250 C CA . MET A 1 267 ? 26.606 -7.972 -21.454 1.00 34.76 267 MET A CA 1
ATOM 4251 C C . MET A 1 267 ? 26.990 -8.459 -20.087 1.00 35.05 267 MET A C 1
ATOM 4252 O O . MET A 1 267 ? 27.831 -7.834 -19.424 1.00 40.35 267 MET A O 1
ATOM 4266 N N . VAL A 1 268 ? 26.380 -9.548 -19.619 1.00 33.44 268 VAL A N 1
ATOM 4267 C CA . VAL A 1 268 ? 26.552 -9.986 -18.241 1.00 33.28 268 VAL A CA 1
ATOM 4268 C C . VAL A 1 268 ? 27.294 -11.327 -18.127 1.00 35.36 268 VAL A C 1
ATOM 4269 O O . VAL A 1 268 ? 27.696 -11.697 -17.011 1.00 38.62 268 VAL A O 1
ATOM 4282 N N . VAL A 1 269 ? 27.436 -12.067 -19.220 1.00 35.24 269 VAL A N 1
ATOM 4283 C CA . VAL A 1 269 ? 28.035 -13.412 -19.206 1.00 36.85 269 VAL A CA 1
ATOM 4284 C C . VAL A 1 269 ? 29.404 -13.391 -18.535 1.00 38.47 269 VAL A C 1
ATOM 4285 O O . VAL A 1 269 ? 30.319 -12.723 -19.016 1.00 41.24 269 VAL A O 1
ATOM 4298 N N . PRO A 1 270 ? 29.596 -14.096 -17.421 1.00 38.39 270 PRO A N 1
ATOM 4299 C CA . PRO A 1 270 ? 30.872 -13.971 -16.711 1.00 41.76 270 PRO A CA 1
ATOM 4300 C C . PRO A 1 270 ? 32.057 -14.650 -17.394 1.00 40.54 270 PRO A C 1
ATOM 4301 O O . PRO A 1 270 ? 33.193 -14.225 -17.148 1.00 47.14 270 PRO A O 1
ATOM 4312 N N . PHE A 1 271 ? 31.868 -15.656 -18.252 1.00 37.18 271 PHE A N 1
ATOM 4313 C CA . PHE A 1 271 ? 32.999 -16.376 -18.860 1.00 36.83 271 PHE A CA 1
ATOM 4314 C C . PHE A 1 271 ? 32.771 -16.489 -20.356 1.00 36.96 271 PHE A C 1
ATOM 4315 O O . PHE A 1 271 ? 32.357 -17.540 -20.872 1.00 35.48 271 PHE A O 1
ATOM 4332 N N . PRO A 1 272 ? 33.055 -15.408 -21.094 1.00 42.22 272 PRO A N 1
ATOM 4333 C CA . PRO A 1 272 ? 32.743 -15.370 -22.535 1.00 42.60 272 PRO A CA 1
ATOM 4334 C C . PRO A 1 272 ? 33.507 -16.369 -23.376 1.00 44.76 272 PRO A C 1
ATOM 4335 O O . PRO A 1 272 ? 33.098 -16.613 -24.522 1.00 48.27 272 PRO A O 1
ATOM 4346 N N . ASP A 1 273 ? 34.573 -16.977 -22.847 1.00 47.85 273 ASP A N 1
ATOM 4347 C CA . ASP A 1 273 ? 35.362 -17.957 -23.582 1.00 45.97 273 ASP A CA 1
ATOM 4348 C C . ASP A 1 273 ? 34.708 -19.328 -23.682 1.00 46.65 273 ASP A C 1
ATOM 4349 O O . ASP A 1 273 ? 35.160 -20.165 -24.476 1.00 47.03 273 ASP A O 1
ATOM 4358 N N . LYS A 1 274 ? 33.716 -19.599 -22.847 1.00 42.85 274 LYS A N 1
ATOM 4359 C CA . LYS A 1 274 ? 32.982 -20.853 -22.873 1.00 42.37 274 LYS A CA 1
ATOM 4360 C C . LYS A 1 274 ? 31.975 -20.842 -24.020 1.00 44.72 274 LYS A C 1
ATOM 4361 O O . LYS A 1 274 ? 31.773 -19.823 -24.687 1.00 42.91 274 LYS A O 1
ATOM 4380 N N . PRO A 1 275 ? 31.327 -21.976 -24.285 1.00 48.04 275 PRO A N 1
ATOM 4381 C CA . PRO A 1 275 ? 30.343 -22.022 -25.375 1.00 44.74 275 PRO A CA 1
ATOM 4382 C C . PRO A 1 275 ? 29.257 -20.974 -25.190 1.00 39.97 275 PRO A C 1
ATOM 4383 O O . PRO A 1 275 ? 28.856 -20.664 -24.072 1.00 37.26 275 PRO A O 1
ATOM 4394 N N . ASN A 1 276 ? 28.807 -20.411 -26.300 1.00 40.20 276 ASN A N 1
ATOM 4395 C CA . ASN A 1 276 ? 27.778 -19.381 -26.279 1.00 39.69 276 ASN A CA 1
ATOM 4396 C C . ASN A 1 276 ? 26.430 -20.049 -26.073 1.00 36.90 276 ASN A C 1
ATOM 4397 O O . ASN A 1 276 ? 25.917 -20.718 -26.977 1.00 38.26 276 ASN A O 1
ATOM 4408 N N . LEU A 1 277 ? 25.835 -19.850 -24.894 1.00 38.78 277 LEU A N 1
ATOM 4409 C CA . LEU A 1 277 ? 24.613 -20.557 -24.559 1.00 37.66 277 LEU A CA 1
ATOM 4410 C C . LEU A 1 277 ? 23.362 -19.941 -25.154 1.00 40.04 277 LEU A C 1
ATOM 4411 O O . LEU A 1 277 ? 22.297 -20.565 -25.069 1.00 41.64 277 LEU A O 1
ATOM 4427 N N . ASP A 1 278 ? 23.439 -18.749 -25.731 1.00 39.09 278 ASP A N 1
ATOM 4428 C CA . ASP A 1 278 ? 22.317 -18.212 -26.475 1.00 41.43 278 ASP A CA 1
ATOM 4429 C C . ASP A 1 278 ? 22.484 -18.670 -27.916 1.00 38.68 278 ASP A C 1
ATOM 4430 O O . ASP A 1 278 ? 23.316 -18.138 -28.658 1.00 40.17 278 ASP A O 1
ATOM 4439 N N . VAL A 1 279 ? 21.689 -19.650 -28.308 1.00 36.23 279 VAL A N 1
ATOM 4440 C CA . VAL A 1 279 ? 21.837 -20.295 -29.589 1.00 38.76 279 VAL A CA 1
ATOM 4441 C C . VAL A 1 279 ? 20.991 -19.639 -30.675 1.00 40.51 279 VAL A C 1
ATOM 4442 O O . VAL A 1 279 ? 20.838 -20.201 -31.765 1.00 40.01 279 VAL A O 1
ATOM 4455 N N . THR A 1 280 ? 20.465 -18.433 -30.426 1.00 39.38 280 THR A N 1
ATOM 4456 C CA . THR A 1 280 ? 19.633 -17.792 -31.442 1.00 37.30 280 THR A CA 1
ATOM 4457 C C . THR A 1 280 ? 20.327 -17.716 -32.815 1.00 39.69 280 THR A C 1
ATOM 4458 O O . THR A 1 280 ? 19.754 -18.084 -33.846 1.00 39.75 280 THR A O 1
ATOM 4469 N N . SER A 1 281 ? 21.550 -17.206 -32.845 1.00 39.52 281 SER A N 1
ATOM 4470 C CA . SER A 1 281 ? 22.282 -17.104 -34.113 1.00 46.89 281 SER A CA 1
ATOM 4471 C C . SER A 1 281 ? 22.450 -18.453 -34.810 1.00 43.49 281 SER A C 1
ATOM 4472 O O . SER A 1 281 ? 22.419 -18.534 -36.048 1.00 46.53 281 SER A O 1
ATOM 4480 N N . THR A 1 282 ? 22.705 -19.512 -34.047 1.00 41.37 282 THR A N 1
ATOM 4481 C CA . THR A 1 282 ? 22.793 -20.835 -34.649 1.00 41.89 282 THR A CA 1
ATOM 4482 C C . THR A 1 282 ? 21.453 -21.239 -35.239 1.00 44.02 282 THR A C 1
ATOM 4483 O O . THR A 1 282 ? 21.398 -21.896 -36.278 1.00 40.74 282 THR A O 1
ATOM 4494 N N . MET A 1 283 ? 20.345 -20.851 -34.595 1.00 38.16 283 MET A N 1
ATOM 4495 C CA . MET A 1 283 ? 19.057 -21.148 -35.202 1.00 38.85 283 MET A CA 1
ATOM 4496 C C . MET A 1 283 ? 18.900 -20.378 -36.512 1.00 38.57 283 MET A C 1
ATOM 4497 O O . MET A 1 283 ? 18.321 -20.892 -37.471 1.00 39.70 283 MET A O 1
ATOM 4511 N N . LEU A 1 284 ? 19.375 -19.135 -36.545 1.00 40.31 284 LEU A N 1
ATOM 4512 C CA . LEU A 1 284 ? 19.267 -18.321 -37.751 1.00 45.17 284 LEU A CA 1
ATOM 4513 C C . LEU A 1 284 ? 20.186 -18.881 -38.833 1.00 50.54 284 LEU A C 1
ATOM 4514 O O . LEU A 1 284 ? 19.728 -19.318 -39.901 1.00 47.98 284 LEU A O 1
ATOM 4530 N N . GLN A 1 285 ? 21.489 -18.926 -38.531 1.00 45.95 285 GLN A N 1
ATOM 4531 C CA . GLN A 1 285 ? 22.471 -19.604 -39.371 1.00 48.78 285 GLN A CA 1
ATOM 4532 C C . GLN A 1 285 ? 21.907 -20.898 -39.953 1.00 48.95 285 GLN A C 1
ATOM 4533 O O . GLN A 1 285 ? 22.103 -21.172 -41.140 1.00 54.51 285 GLN A O 1
ATOM 4547 N N . GLN A 1 286 ? 21.159 -21.668 -39.165 1.00 45.07 286 GLN A N 1
ATOM 4548 C CA . GLN A 1 286 ? 20.640 -22.954 -39.610 1.00 38.67 286 GLN A CA 1
ATOM 4549 C C . GLN A 1 286 ? 19.304 -22.905 -40.333 1.00 41.60 286 GLN A C 1
ATOM 4550 O O . GLN A 1 286 ? 18.825 -23.958 -40.766 1.00 42.03 286 GLN A O 1
ATOM 4564 N N . GLY A 1 287 ? 18.659 -21.748 -40.451 1.00 46.37 287 GLY A N 1
ATOM 4565 C CA . GLY A 1 287 ? 17.396 -21.693 -41.175 1.00 47.37 287 GLY A CA 1
ATOM 4566 C C . GLY A 1 287 ? 16.190 -22.207 -40.423 1.00 42.13 287 GLY A C 1
ATOM 4567 O O . GLY A 1 287 ? 15.224 -22.682 -41.044 1.00 41.65 287 GLY A O 1
ATOM 4571 N N . TRP A 1 288 ? 16.231 -22.169 -39.090 1.00 41.74 288 TRP A N 1
ATOM 4572 C CA . TRP A 1 288 ? 15.052 -22.526 -38.317 1.00 42.73 288 TRP A CA 1
ATOM 4573 C C . TRP A 1 288 ? 13.911 -21.583 -38.675 1.00 36.85 288 TRP A C 1
ATOM 4574 O O . TRP A 1 288 ? 14.112 -20.374 -38.822 1.00 37.98 288 TRP A O 1
ATOM 4595 N N . GLN A 1 289 ? 12.726 -22.150 -38.842 1.00 37.88 289 GLN A N 1
ATOM 4596 C CA . GLN A 1 289 ? 11.491 -21.397 -38.959 1.00 41.99 289 GLN A CA 1
ATOM 4597 C C . GLN A 1 289 ? 10.508 -21.828 -37.864 1.00 39.93 289 GLN A C 1
ATOM 4598 O O . GLN A 1 289 ? 10.730 -22.790 -37.125 1.00 36.52 289 GLN A O 1
ATOM 4612 N N . ALA A 1 290 ? 9.375 -21.131 -37.794 1.00 36.89 290 ALA A N 1
ATOM 4613 C CA . ALA A 1 290 ? 8.402 -21.426 -36.747 1.00 37.78 290 ALA A CA 1
ATOM 4614 C C . ALA A 1 290 ? 8.015 -22.896 -36.743 1.00 40.33 290 ALA A C 1
ATOM 4615 O O . ALA A 1 290 ? 7.989 -23.535 -35.695 1.00 35.16 290 ALA A O 1
ATOM 4622 N N . THR A 1 291 ? 7.702 -23.464 -37.899 1.00 42.79 291 THR A N 1
ATOM 4623 C CA . THR A 1 291 ? 7.132 -24.806 -37.830 1.00 43.07 291 THR A CA 1
ATOM 4624 C C . THR A 1 291 ? 8.176 -25.831 -37.371 1.00 39.84 291 THR A C 1
ATOM 4625 O O . THR A 1 291 ? 7.798 -26.851 -36.780 1.00 40.07 291 THR A O 1
ATOM 4636 N N . HIS A 1 292 ? 9.462 -25.524 -37.526 1.00 39.46 292 HIS A N 1
ATOM 4637 C CA . HIS A 1 292 ? 10.502 -26.403 -37.005 1.00 45.30 292 HIS A CA 1
ATOM 4638 C C . HIS A 1 292 ? 10.550 -26.312 -35.499 1.00 39.90 292 HIS A C 1
ATOM 4639 O O . HIS A 1 292 ? 10.728 -27.323 -34.820 1.00 32.54 292 HIS A O 1
ATOM 4653 N N . MET A 1 293 ? 10.406 -25.093 -34.968 1.00 37.06 293 MET A N 1
ATOM 4654 C CA . MET A 1 293 ? 10.360 -24.924 -33.522 1.00 34.55 293 MET A CA 1
ATOM 4655 C C . MET A 1 293 ? 9.215 -25.730 -32.931 1.00 33.70 293 MET A C 1
ATOM 4656 O O . MET A 1 293 ? 9.388 -26.394 -31.895 1.00 31.15 293 MET A O 1
ATOM 4670 N N . PHE A 1 294 ? 8.025 -25.688 -33.560 1.00 33.92 294 PHE A N 1
ATOM 4671 C CA . PHE A 1 294 ? 6.896 -26.434 -33.008 1.00 32.84 294 PHE A CA 1
ATOM 4672 C C . PHE A 1 294 ? 7.069 -27.944 -33.134 1.00 30.90 294 PHE A C 1
ATOM 4673 O O . PHE A 1 294 ? 6.599 -28.706 -32.267 1.00 28.78 294 PHE A O 1
ATOM 4690 N N . ARG A 1 295 ? 7.701 -28.409 -34.199 1.00 32.86 295 ARG A N 1
ATOM 4691 C CA . ARG A 1 295 ? 7.944 -29.850 -34.324 1.00 31.74 295 ARG A CA 1
ATOM 4692 C C . ARG A 1 295 ? 8.996 -30.347 -33.341 1.00 30.60 295 ARG A C 1
ATOM 4693 O O . ARG A 1 295 ? 8.915 -31.480 -32.856 1.00 31.16 295 ARG A O 1
ATOM 4714 N N . VAL A 1 296 ? 10.000 -29.534 -33.057 1.00 31.08 296 VAL A N 1
ATOM 4715 C CA . VAL A 1 296 ? 11.002 -29.951 -32.083 1.00 29.57 296 VAL A CA 1
ATOM 4716 C C . VAL A 1 296 ? 10.385 -29.995 -30.690 1.00 29.05 296 VAL A C 1
ATOM 4717 O O . VAL A 1 296 ? 10.683 -30.881 -29.880 1.00 28.06 296 VAL A O 1
ATOM 4730 N N . ALA A 1 297 ? 9.513 -29.036 -30.386 1.00 28.34 297 ALA A N 1
ATOM 4731 C CA . ALA A 1 297 ? 8.825 -29.076 -29.106 1.00 28.92 297 ALA A CA 1
ATOM 4732 C C . ALA A 1 297 ? 7.977 -30.320 -29.016 1.00 27.84 297 ALA A C 1
ATOM 4733 O O . ALA A 1 297 ? 7.976 -31.006 -28.000 1.00 28.13 297 ALA A O 1
ATOM 4740 N N . GLU A 1 298 ? 7.222 -30.609 -30.078 1.00 28.93 298 GLU A N 1
ATOM 4741 C CA . GLU A 1 298 ? 6.313 -31.748 -30.064 1.00 29.72 298 GLU A CA 1
ATOM 4742 C C . GLU A 1 298 ? 7.061 -33.037 -29.805 1.00 29.62 298 GLU A C 1
ATOM 4743 O O . GLU A 1 298 ? 6.584 -33.934 -29.090 1.00 28.28 298 GLU A O 1
ATOM 4755 N N . GLU A 1 299 ? 8.218 -33.153 -30.409 1.00 29.58 299 GLU A N 1
ATOM 4756 C CA . GLU A 1 299 ? 8.934 -34.415 -30.320 1.00 31.25 299 GLU A CA 1
ATOM 4757 C C . GLU A 1 299 ? 9.477 -34.643 -28.918 1.00 30.30 299 GLU A C 1
ATOM 4758 O O . GLU A 1 299 ? 9.544 -35.798 -28.487 1.00 30.75 299 GLU A O 1
ATOM 4770 N N . PHE A 1 300 ? 9.780 -33.566 -28.165 1.00 29.71 300 PHE A N 1
ATOM 4771 C CA . PHE A 1 300 ? 10.081 -33.748 -26.742 1.00 29.74 300 PHE A CA 1
ATOM 4772 C C . PHE A 1 300 ? 8.902 -34.389 -26.024 1.00 30.12 300 PHE A C 1
ATOM 4773 O O . PHE A 1 300 ? 9.073 -35.336 -25.238 1.00 28.68 300 PHE A O 1
ATOM 4790 N N . PHE A 1 301 ? 7.697 -33.837 -26.227 1.00 29.40 301 PHE A N 1
ATOM 4791 C CA . PHE A 1 301 ? 6.494 -34.417 -25.644 1.00 29.09 301 PHE A CA 1
ATOM 4792 C C . PHE A 1 301 ? 6.332 -35.888 -26.029 1.00 29.67 301 PHE A C 1
ATOM 4793 O O . PHE A 1 301 ? 6.003 -36.718 -25.185 1.00 29.38 301 PHE A O 1
ATOM 4810 N N . THR A 1 302 ? 6.534 -36.229 -27.310 1.00 29.50 302 THR A N 1
ATOM 4811 C CA . THR A 1 302 ? 6.300 -37.616 -27.687 1.00 30.49 302 THR A CA 1
ATOM 4812 C C . THR A 1 302 ? 7.412 -38.515 -27.149 1.00 30.56 302 THR A C 1
ATOM 4813 O O . THR A 1 302 ? 7.163 -39.686 -26.884 1.00 32.24 302 THR A O 1
ATOM 4824 N N . SER A 1 303 ? 8.617 -37.960 -26.954 1.00 30.78 303 SER A N 1
ATOM 4825 C CA . SER A 1 303 ? 9.713 -38.692 -26.312 1.00 32.43 303 SER A CA 1
ATOM 4826 C C . SER A 1 303 ? 9.328 -39.181 -24.920 1.00 32.18 303 SER A C 1
ATOM 4827 O O . SER A 1 303 ? 9.823 -40.217 -24.454 1.00 31.95 303 SER A O 1
ATOM 4835 N N . LEU A 1 304 ? 8.451 -38.457 -24.245 1.00 29.58 304 LEU A N 1
ATOM 4836 C CA . LEU A 1 304 ? 7.983 -38.810 -22.924 1.00 30.18 304 LEU A CA 1
ATOM 4837 C C . LEU A 1 304 ? 6.761 -39.710 -22.989 1.00 31.17 304 LEU A C 1
ATOM 4838 O O . LEU A 1 304 ? 6.212 -40.062 -21.938 1.00 32.37 304 LEU A O 1
ATOM 4854 N N . GLU A 1 305 ? 6.316 -40.060 -24.195 1.00 30.85 305 GLU A N 1
ATOM 4855 C CA . GLU A 1 305 ? 5.087 -40.831 -24.389 1.00 31.13 305 GLU A CA 1
ATOM 4856 C C . GLU A 1 305 ? 3.857 -40.004 -24.041 1.00 33.37 305 GLU A C 1
ATOM 4857 O O . GLU A 1 305 ? 2.833 -40.541 -23.609 1.00 35.34 305 GLU A O 1
ATOM 4869 N N . LEU A 1 306 ? 3.969 -38.696 -24.175 1.00 33.23 306 LEU A N 1
ATOM 4870 C CA . LEU A 1 306 ? 2.783 -37.852 -24.174 1.00 32.75 306 LEU A CA 1
ATOM 4871 C C . LEU A 1 306 ? 2.297 -37.695 -25.626 1.00 33.40 306 LEU A C 1
ATOM 4872 O O . LEU A 1 306 ? 2.881 -38.221 -26.555 1.00 29.27 306 LEU A O 1
ATOM 4888 N N . SER A 1 307 ? 1.190 -36.936 -25.841 1.00 29.06 307 SER A N 1
ATOM 4889 C CA . SER A 1 307 ? 0.540 -36.985 -27.152 1.00 30.44 307 SER A CA 1
ATOM 4890 C C . SER A 1 307 ? 1.214 -36.062 -28.162 1.00 32.31 307 SER A C 1
ATOM 4891 O O . SER A 1 307 ? 1.678 -34.974 -27.807 1.00 29.45 307 SER A O 1
ATOM 4899 N N . PRO A 1 308 ? 1.273 -36.457 -29.432 1.00 33.69 308 PRO A N 1
ATOM 4900 C CA . PRO A 1 308 ? 1.651 -35.503 -30.478 1.00 34.81 308 PRO A CA 1
ATOM 4901 C C . PRO A 1 308 ? 0.521 -34.496 -30.650 1.00 32.94 308 PRO A C 1
ATOM 4902 O O . PRO A 1 308 ? -0.590 -34.694 -30.167 1.00 33.56 308 PRO A O 1
ATOM 4913 N N . MET A 1 309 ? 0.818 -33.436 -31.353 1.00 33.04 309 MET A N 1
ATOM 4914 C CA . MET A 1 309 ? -0.241 -32.464 -31.721 1.00 33.46 309 MET A CA 1
ATOM 4915 C C . MET A 1 309 ? -1.132 -33.085 -32.802 1.00 37.23 309 MET A C 1
ATOM 4916 O O . MET A 1 309 ? -0.618 -33.605 -33.799 1.00 37.44 309 MET A O 1
ATOM 4930 N N . PRO A 1 310 ? -2.451 -33.067 -32.648 1.00 36.59 310 PRO A N 1
ATOM 4931 C CA . PRO A 1 310 ? -3.331 -33.649 -33.678 1.00 34.45 310 PRO A CA 1
ATOM 4932 C C . PRO A 1 310 ? -3.278 -32.875 -34.982 1.00 33.28 310 PRO A C 1
ATOM 4933 O O . PRO A 1 310 ? -2.830 -31.713 -35.028 1.00 33.00 310 PRO A O 1
ATOM 4944 N N . PRO A 1 311 ? -3.786 -33.471 -36.073 1.00 34.40 311 PRO A N 1
ATOM 4945 C CA . PRO A 1 311 ? -3.813 -32.752 -37.354 1.00 33.81 311 PRO A CA 1
ATOM 4946 C C . PRO A 1 311 ? -4.568 -31.441 -37.290 1.00 32.60 311 PRO A C 1
ATOM 4947 O O . PRO A 1 311 ? -4.172 -30.455 -37.928 1.00 34.14 311 PRO A O 1
ATOM 4958 N N . GLU A 1 312 ? -5.677 -31.435 -36.551 1.00 34.47 312 GLU A N 1
ATOM 4959 C CA . GLU A 1 312 ? -6.455 -30.215 -36.338 1.00 33.45 312 GLU A CA 1
ATOM 4960 C C . GLU A 1 312 ? -5.616 -29.072 -35.783 1.00 33.71 312 GLU A C 1
ATOM 4961 O O . GLU A 1 312 ? -5.899 -27.894 -36.052 1.00 31.92 312 GLU A O 1
ATOM 4973 N N . PHE A 1 313 ? -4.634 -29.390 -34.933 1.00 32.86 313 PHE A N 1
ATOM 4974 C CA . PHE A 1 313 ? -3.694 -28.378 -34.450 1.00 31.69 313 PHE A CA 1
ATOM 4975 C C . PHE A 1 313 ? -2.855 -27.824 -35.596 1.00 30.88 313 PHE A C 1
ATOM 4976 O O . PHE A 1 313 ? -2.677 -26.607 -35.718 1.00 30.66 313 PHE A O 1
ATOM 4993 N N . TRP A 1 314 ? -2.250 -28.706 -36.410 1.00 30.64 314 TRP A N 1
ATOM 4994 C CA . TRP A 1 314 ? -1.409 -28.190 -37.486 1.00 32.60 314 TRP A CA 1
ATOM 4995 C C . TRP A 1 314 ? -2.239 -27.470 -38.537 1.00 33.21 314 TRP A C 1
ATOM 4996 O O . TRP A 1 314 ? -1.781 -26.468 -39.110 1.00 36.59 314 TRP A O 1
ATOM 5017 N N . GLU A 1 315 ? -3.468 -27.914 -38.776 1.00 34.70 315 GLU A N 1
ATOM 5018 C CA . GLU A 1 315 ? -4.251 -27.277 -39.831 1.00 37.86 315 GLU A CA 1
ATOM 5019 C C . GLU A 1 315 ? -4.861 -25.957 -39.360 1.00 38.72 315 GLU A C 1
ATOM 5020 O O . GLU A 1 315 ? -5.019 -25.041 -40.170 1.00 41.47 315 GLU A O 1
ATOM 5032 N N . GLY A 1 316 ? -5.167 -25.830 -38.063 1.00 35.86 316 GLY A N 1
ATOM 5033 C CA . GLY A 1 316 ? -5.843 -24.638 -37.549 1.00 38.26 316 GLY A CA 1
ATOM 5034 C C . GLY A 1 316 ? -4.966 -23.529 -36.990 1.00 37.66 316 GLY A C 1
ATOM 5035 O O . GLY A 1 316 ? -5.385 -22.369 -36.936 1.00 35.07 316 GLY A O 1
ATOM 5039 N N . SER A 1 317 ? -3.757 -23.866 -36.545 1.00 35.04 317 SER A N 1
ATOM 5040 C CA . SER A 1 317 ? -2.940 -22.936 -35.785 1.00 33.00 317 SER A CA 1
ATOM 5041 C C . SER A 1 317 ? -2.409 -21.792 -36.639 1.00 37.75 317 SER A C 1
ATOM 5042 O O . SER A 1 317 ? -2.265 -21.889 -37.864 1.00 37.75 317 SER A O 1
ATOM 5050 N N . MET A 1 318 ? -2.092 -20.689 -35.956 1.00 34.33 318 MET A N 1
ATOM 5051 C CA . MET A 1 318 ? -1.448 -19.526 -36.550 1.00 34.73 318 MET A CA 1
ATOM 5052 C C . MET A 1 318 ? -0.064 -19.390 -35.930 1.00 34.26 318 MET A C 1
ATOM 5053 O O . MET A 1 318 ? 0.071 -18.905 -34.805 1.00 31.42 318 MET A O 1
ATOM 5067 N N . LEU A 1 319 ? 0.968 -19.858 -36.646 1.00 34.01 319 LEU A N 1
ATOM 5068 C CA . LEU A 1 319 ? 2.299 -19.988 -36.041 1.00 31.15 319 LEU A CA 1
ATOM 5069 C C . LEU A 1 319 ? 3.244 -18.881 -36.455 1.00 35.05 319 LEU A C 1
ATOM 5070 O O . LEU A 1 319 ? 4.349 -18.794 -35.927 1.00 34.41 319 LEU A O 1
ATOM 5086 N N . GLU A 1 320 ? 2.815 -18.008 -37.366 1.00 34.15 320 GLU A N 1
ATOM 5087 C CA . GLU A 1 320 ? 3.588 -16.854 -37.776 1.00 34.77 320 GLU A CA 1
ATOM 5088 C C . GLU A 1 320 ? 2.637 -15.679 -37.847 1.00 32.85 320 GLU A C 1
ATOM 5089 O O . GLU A 1 320 ? 1.439 -15.854 -38.059 1.00 36.43 320 GLU A O 1
ATOM 5101 N N . LYS A 1 321 ? 3.178 -14.494 -37.694 1.00 35.90 321 LYS A N 1
ATOM 5102 C CA . LYS A 1 321 ? 2.379 -13.296 -37.902 1.00 38.20 321 LYS A CA 1
ATOM 5103 C C . LYS A 1 321 ? 1.942 -13.230 -39.367 1.00 43.60 321 LYS A C 1
ATOM 5104 O O . LYS A 1 321 ? 2.791 -13.344 -40.260 1.00 42.48 321 LYS A O 1
ATOM 5123 N N . PRO A 1 322 ? 0.647 -13.055 -39.653 1.00 48.14 322 PRO A N 1
ATOM 5124 C CA . PRO A 1 322 ? 0.196 -12.963 -41.052 1.00 48.11 322 PRO A CA 1
ATOM 5125 C C . PRO A 1 322 ? 0.914 -11.894 -41.858 1.00 49.84 322 PRO A C 1
ATOM 5126 O O . PRO A 1 322 ? 1.115 -10.766 -41.415 1.00 50.74 322 PRO A O 1
ATOM 5137 N N . ALA A 1 323 ? 1.330 -12.282 -43.050 1.00 54.22 323 ALA A N 1
ATOM 5138 C CA . ALA A 1 323 ? 2.000 -11.384 -43.967 1.00 58.55 323 ALA A CA 1
ATOM 5139 C C . ALA A 1 323 ? 1.017 -10.598 -44.811 1.00 61.74 323 ALA A C 1
ATOM 5140 O O . ALA A 1 323 ? 1.408 -9.595 -45.419 1.00 67.30 323 ALA A O 1
ATOM 5147 N N . ASP A 1 324 ? -0.257 -11.000 -44.817 1.00 62.59 324 ASP A N 1
ATOM 5148 C CA . ASP A 1 324 ? -1.282 -10.344 -45.621 1.00 58.66 324 ASP A CA 1
ATOM 5149 C C . ASP A 1 324 ? -1.669 -9.010 -45.007 1.00 62.01 324 ASP A C 1
ATOM 5150 O O . ASP A 1 324 ? -2.739 -8.476 -45.313 1.00 65.12 324 ASP A O 1
ATOM 5159 N N . GLY A 1 325 ? -0.834 -8.484 -44.124 1.00 69.69 325 GLY A N 1
ATOM 5160 C CA . GLY A 1 325 ? -1.068 -7.201 -43.477 1.00 70.11 325 GLY A CA 1
ATOM 5161 C C . GLY A 1 325 ? -1.956 -7.225 -42.240 1.00 70.00 325 GLY A C 1
ATOM 5162 O O . GLY A 1 325 ? -1.691 -6.503 -41.275 1.00 69.24 325 GLY A O 1
ATOM 5166 N N . ARG A 1 326 ? -2.989 -8.074 -42.247 1.00 61.19 326 ARG A N 1
ATOM 5167 C CA . ARG A 1 326 ? -4.112 -7.914 -41.334 1.00 58.50 326 ARG A CA 1
ATOM 5168 C C . ARG A 1 326 ? -3.673 -7.948 -39.874 1.00 54.90 326 ARG A C 1
ATOM 5169 O O . ARG A 1 326 ? -2.679 -8.578 -39.515 1.00 55.47 326 ARG A O 1
ATOM 5190 N N . GLU A 1 327 ? -4.441 -7.250 -39.033 1.00 53.10 327 GLU A N 1
ATOM 5191 C CA . GLU A 1 327 ? -4.135 -7.106 -37.613 1.00 48.61 327 GLU A CA 1
ATOM 5192 C C . GLU A 1 327 ? -4.555 -8.351 -36.847 1.00 42.69 327 GLU A C 1
ATOM 5193 O O . GLU A 1 327 ? -5.626 -8.908 -37.096 1.00 42.03 327 GLU A O 1
ATOM 5205 N N . VAL A 1 328 ? -3.680 -8.813 -35.946 1.00 43.01 328 VAL A N 1
ATOM 5206 C CA . VAL A 1 328 ? -3.939 -9.976 -35.112 1.00 39.11 328 VAL A CA 1
ATOM 5207 C C . VAL A 1 328 ? -3.485 -9.618 -33.696 1.00 35.59 328 VAL A C 1
ATOM 5208 O O . VAL A 1 328 ? -2.694 -8.693 -33.492 1.00 34.87 328 VAL A O 1
ATOM 5221 N N . VAL A 1 329 ? -3.980 -10.376 -32.724 1.00 36.16 329 VAL A N 1
ATOM 5222 C CA . VAL A 1 329 ? -3.391 -10.390 -31.382 1.00 33.59 329 VAL A CA 1
ATOM 5223 C C . VAL A 1 329 ? -2.124 -11.235 -31.458 1.00 34.30 329 VAL A C 1
ATOM 5224 O O . VAL A 1 329 ? -2.195 -12.434 -31.723 1.00 36.41 329 VAL A O 1
ATOM 5237 N N . CYS A 1 330 ? -0.970 -10.620 -31.238 1.00 35.87 330 CYS A N 1
ATOM 5238 C CA . CYS A 1 330 ? 0.278 -11.346 -31.410 1.00 37.33 330 CYS A CA 1
ATOM 5239 C C . CYS A 1 330 ? 0.760 -12.038 -30.141 1.00 37.91 330 CYS A C 1
ATOM 5240 O O . CYS A 1 330 ? 1.612 -12.941 -30.230 1.00 37.50 330 CYS A O 1
ATOM 5247 N N . HIS A 1 331 ? 0.241 -11.654 -28.981 1.00 33.79 331 HIS A N 1
ATOM 5248 C CA . HIS A 1 331 ? 0.644 -12.320 -27.754 1.00 33.75 331 HIS A CA 1
ATOM 5249 C C . HIS A 1 331 ? 0.284 -13.788 -27.865 1.00 33.78 331 HIS A C 1
ATOM 5250 O O . HIS A 1 331 ? -0.854 -14.139 -28.175 1.00 32.82 331 HIS A O 1
ATOM 5264 N N . ALA A 1 332 ? 1.271 -14.660 -27.645 1.00 33.85 332 ALA A N 1
ATOM 5265 C CA . ALA A 1 332 ? 1.052 -16.078 -27.873 1.00 33.41 332 ALA A CA 1
ATOM 5266 C C . ALA A 1 332 ? -0.047 -16.603 -26.965 1.00 33.14 332 ALA A C 1
ATOM 5267 O O . ALA A 1 332 ? -0.168 -16.203 -25.802 1.00 32.61 332 ALA A O 1
ATOM 5274 N N . SER A 1 333 ? -0.828 -17.547 -27.483 1.00 30.68 333 SER A N 1
ATOM 5275 C CA . SER A 1 333 ? -1.887 -18.126 -26.682 1.00 33.33 333 SER A CA 1
ATOM 5276 C C . SER A 1 333 ? -2.235 -19.491 -27.231 1.00 31.55 333 SER A C 1
ATOM 5277 O O . SER A 1 333 ? -2.022 -19.784 -28.412 1.00 32.04 333 SER A O 1
ATOM 5285 N N . ALA A 1 334 ? -2.853 -20.285 -26.365 1.00 30.83 334 ALA A N 1
ATOM 5286 C CA . ALA A 1 334 ? -3.191 -21.671 -26.598 1.00 31.34 334 ALA A CA 1
ATOM 5287 C C . ALA A 1 334 ? -4.670 -21.862 -26.346 1.00 33.64 334 ALA A C 1
ATOM 5288 O O . ALA A 1 334 ? -5.185 -21.432 -25.306 1.00 34.82 334 ALA A O 1
ATOM 5295 N N . TRP A 1 335 ? -5.337 -22.561 -27.260 1.00 32.16 335 TRP A N 1
ATOM 5296 C CA . TRP A 1 335 ? -6.785 -22.526 -27.381 1.00 34.13 335 TRP A CA 1
ATOM 5297 C C . TRP A 1 335 ? -7.360 -23.921 -27.289 1.00 34.19 335 TRP A C 1
ATOM 5298 O O . TRP A 1 335 ? -6.924 -24.834 -27.993 1.00 35.82 335 TRP A O 1
ATOM 5319 N N . ASP A 1 336 ? -8.291 -24.091 -26.361 1.00 31.45 336 ASP A N 1
ATOM 5320 C CA . ASP A 1 336 ? -9.142 -25.267 -26.285 1.00 31.26 336 ASP A CA 1
ATOM 5321 C C . ASP A 1 336 ? -10.527 -24.841 -26.791 1.00 37.04 336 ASP A C 1
ATOM 5322 O O . ASP A 1 336 ? -11.136 -23.949 -26.208 1.00 35.43 336 ASP A O 1
ATOM 5331 N N . PHE A 1 337 ? -11.011 -25.463 -27.878 1.00 36.69 337 PHE A N 1
ATOM 5332 C CA . PHE A 1 337 ? -12.353 -25.189 -28.398 1.00 36.60 337 PHE A CA 1
ATOM 5333 C C . PHE A 1 337 ? -13.457 -26.017 -27.734 1.00 37.55 337 PHE A C 1
ATOM 5334 O O . PHE A 1 337 ? -14.623 -25.908 -28.133 1.00 39.32 337 PHE A O 1
ATOM 5351 N N . TYR A 1 338 ? -13.140 -26.805 -26.710 1.00 37.29 338 TYR A N 1
ATOM 5352 C CA . TYR A 1 338 ? -14.105 -27.553 -25.908 1.00 36.88 338 TYR A CA 1
ATOM 5353 C C . TYR A 1 338 ? -14.989 -28.498 -26.734 1.00 40.87 338 TYR A C 1
ATOM 5354 O O . TYR A 1 338 ? -16.048 -28.919 -26.261 1.00 39.48 338 TYR A O 1
ATOM 5372 N N . ASN A 1 339 ? -14.546 -28.918 -27.928 1.00 39.38 339 ASN A N 1
ATOM 5373 C CA . ASN A 1 339 ? -15.212 -29.993 -28.659 1.00 38.98 339 ASN A CA 1
ATOM 5374 C C . ASN A 1 339 ? -14.402 -31.287 -28.665 1.00 43.23 339 ASN A C 1
ATOM 5375 O O . ASN A 1 339 ? -14.820 -32.253 -29.308 1.00 44.62 339 ASN A O 1
ATOM 5386 N N . ARG A 1 340 ? -13.272 -31.335 -27.962 1.00 40.48 340 ARG A N 1
ATOM 5387 C CA . ARG A 1 340 ? -12.400 -32.507 -27.830 1.00 40.95 340 ARG A CA 1
ATOM 5388 C C . ARG A 1 340 ? -11.650 -32.842 -29.110 1.00 40.27 340 ARG A C 1
ATOM 5389 O O . ARG A 1 340 ? -11.015 -33.902 -29.178 1.00 42.62 340 ARG A O 1
ATOM 5410 N N . LYS A 1 341 ? -11.631 -31.927 -30.085 1.00 38.89 341 LYS A N 1
ATOM 5411 C CA . LYS A 1 341 ? -11.030 -32.154 -31.387 1.00 38.54 341 LYS A CA 1
ATOM 5412 C C . LYS A 1 341 ? -10.113 -31.002 -31.757 1.00 40.88 341 LYS A C 1
ATOM 5413 O O . LYS A 1 341 ? -9.001 -31.219 -32.239 1.00 38.44 341 LYS A O 1
ATOM 5432 N N . ASP A 1 342 ? -10.595 -29.770 -31.596 1.00 36.12 342 ASP A N 1
ATOM 5433 C CA . ASP A 1 342 ? -9.841 -28.607 -32.010 1.00 36.57 342 ASP A CA 1
ATOM 5434 C C . ASP A 1 342 ? -9.056 -28.018 -30.846 1.00 38.00 342 ASP A C 1
ATOM 5435 O O . ASP A 1 342 ? -9.615 -27.705 -29.782 1.00 34.96 342 ASP A O 1
ATOM 5444 N N . PHE A 1 343 ? -7.754 -27.856 -31.085 1.00 34.85 343 PHE A N 1
ATOM 5445 C CA . PHE A 1 343 ? -6.824 -27.221 -30.156 1.00 33.94 343 PHE A CA 1
ATOM 5446 C C . PHE A 1 343 ? -5.811 -26.496 -31.031 1.00 33.39 343 PHE A C 1
ATOM 5447 O O . PHE A 1 343 ? -5.320 -27.092 -31.993 1.00 34.52 343 PHE A O 1
ATOM 5464 N N . ARG A 1 344 ? -5.487 -25.241 -30.712 1.00 28.59 344 ARG A N 1
ATOM 5465 C CA . ARG A 1 344 ? -4.614 -24.476 -31.573 1.00 30.29 344 ARG A CA 1
ATOM 5466 C C . ARG A 1 344 ? -3.736 -23.556 -30.759 1.00 30.53 344 ARG A C 1
ATOM 5467 O O . ARG A 1 344 ? -4.069 -23.160 -29.635 1.00 31.96 344 ARG A O 1
ATOM 5488 N N . ILE A 1 345 ? -2.656 -23.143 -31.376 1.00 29.57 345 ILE A N 1
ATOM 5489 C CA . ILE A 1 345 ? -1.822 -22.073 -30.858 1.00 29.97 345 ILE A CA 1
ATOM 5490 C C . ILE A 1 345 ? -1.860 -20.936 -31.864 1.00 31.52 345 ILE A C 1
ATOM 5491 O O . ILE A 1 345 ? -1.818 -21.162 -33.081 1.00 30.74 345 ILE A O 1
ATOM 5507 N N . LYS A 1 346 ? -1.979 -19.718 -31.338 1.00 31.04 346 LYS A N 1
ATOM 5508 C CA . LYS A 1 346 ? -1.790 -18.481 -32.074 1.00 31.19 346 LYS A CA 1
ATOM 5509 C C . LYS A 1 346 ? -0.530 -17.805 -31.528 1.00 30.50 346 LYS A C 1
ATOM 5510 O O . LYS A 1 346 ? -0.535 -17.279 -30.406 1.00 31.86 346 LYS A O 1
ATOM 5529 N N . GLN A 1 347 ? 0.525 -17.762 -32.334 1.00 31.35 347 GLN A N 1
ATOM 5530 C CA . GLN A 1 347 ? 1.781 -17.149 -31.921 1.00 31.51 347 GLN A CA 1
ATOM 5531 C C . GLN A 1 347 ? 2.423 -16.471 -33.122 1.00 32.94 347 GLN A C 1
ATOM 5532 O O . GLN A 1 347 ? 2.549 -17.089 -34.186 1.00 33.17 347 GLN A O 1
ATOM 5546 N N . CYS A 1 348 ? 2.872 -15.228 -32.931 1.00 31.40 348 CYS A N 1
ATOM 5547 C CA . CYS A 1 348 ? 3.630 -14.485 -33.931 1.00 33.16 348 CYS A CA 1
ATOM 5548 C C . CYS A 1 348 ? 5.105 -14.849 -33.740 1.00 32.11 348 CYS A C 1
ATOM 5549 O O . CYS A 1 348 ? 5.958 -14.037 -33.348 1.00 32.90 348 CYS A O 1
ATOM 5556 N N . THR A 1 349 ? 5.374 -16.122 -34.011 1.00 34.50 349 THR A N 1
ATOM 5557 C CA . THR A 1 349 ? 6.640 -16.746 -33.645 1.00 33.74 349 THR A CA 1
ATOM 5558 C C . THR A 1 349 ? 7.805 -16.062 -34.348 1.00 33.19 349 THR A C 1
ATOM 5559 O O . THR A 1 349 ? 7.773 -15.862 -35.568 1.00 33.71 349 THR A O 1
ATOM 5570 N N . ARG A 1 350 ? 8.824 -15.689 -33.572 1.00 31.10 350 ARG A N 1
ATOM 5571 C CA . ARG A 1 350 ? 10.105 -15.241 -34.091 1.00 32.23 350 ARG A CA 1
ATOM 5572 C C . ARG A 1 350 ? 11.177 -16.287 -33.802 1.00 33.38 350 ARG A C 1
ATOM 5573 O O . ARG A 1 350 ? 11.141 -16.978 -32.786 1.00 30.06 350 ARG A O 1
ATOM 5594 N N . VAL A 1 351 ? 12.144 -16.395 -34.703 1.00 32.06 351 VAL A N 1
ATOM 5595 C CA . VAL A 1 351 ? 13.162 -17.449 -34.596 1.00 32.27 351 VAL A CA 1
ATOM 5596 C C . VAL A 1 351 ? 14.237 -17.018 -33.603 1.00 32.07 351 VAL A C 1
ATOM 5597 O O . VAL A 1 351 ? 15.177 -16.290 -33.944 1.00 32.26 351 VAL A O 1
ATOM 5610 N N . THR A 1 352 ? 14.051 -17.386 -32.334 1.00 32.20 352 THR A N 1
ATOM 5611 C CA . THR A 1 352 ? 14.969 -16.980 -31.281 1.00 31.64 352 THR A CA 1
ATOM 5612 C C . THR A 1 352 ? 14.902 -18.068 -30.214 1.00 31.85 352 THR A C 1
ATOM 5613 O O . THR A 1 352 ? 13.921 -18.825 -30.145 1.00 30.97 352 THR A O 1
ATOM 5624 N N . MET A 1 353 ? 15.931 -18.114 -29.374 1.00 32.44 353 MET A N 1
ATOM 5625 C CA . MET A 1 353 ? 15.966 -19.111 -28.300 1.00 31.52 353 MET A CA 1
ATOM 5626 C C . MET A 1 353 ? 14.824 -18.891 -27.299 1.00 30.67 353 MET A C 1
ATOM 5627 O O . MET A 1 353 ? 14.144 -19.845 -26.914 1.00 29.56 353 MET A O 1
ATOM 5641 N N . ASP A 1 354 ? 14.582 -17.648 -26.880 1.00 32.56 354 ASP A N 1
ATOM 5642 C CA . ASP A 1 354 ? 13.476 -17.441 -25.930 1.00 33.02 354 ASP A CA 1
ATOM 5643 C C . ASP A 1 354 ? 12.121 -17.800 -26.546 1.00 31.74 354 ASP A C 1
ATOM 5644 O O . ASP A 1 354 ? 11.217 -18.263 -25.831 1.00 29.32 354 ASP A O 1
ATOM 5653 N N . GLN A 1 355 ? 11.964 -17.618 -27.868 1.00 31.11 355 GLN A N 1
ATOM 5654 C CA . GLN A 1 355 ? 10.732 -18.016 -28.541 1.00 28.96 355 GLN A CA 1
ATOM 5655 C C . GLN A 1 355 ? 10.578 -19.518 -28.568 1.00 30.10 355 GLN A C 1
ATOM 5656 O O . GLN A 1 355 ? 9.471 -20.045 -28.418 1.00 28.36 355 GLN A O 1
ATOM 5670 N N . LEU A 1 356 ? 11.682 -20.236 -28.745 1.00 27.99 356 LEU A N 1
ATOM 5671 C CA . LEU A 1 356 ? 11.611 -21.670 -28.640 1.00 27.69 356 LEU A CA 1
ATOM 5672 C C . LEU A 1 356 ? 11.086 -22.082 -27.268 1.00 28.45 356 LEU A C 1
ATOM 5673 O O . LEU A 1 356 ? 10.267 -23.006 -27.153 1.00 28.39 356 LEU A O 1
ATOM 5689 N N . SER A 1 357 ? 11.541 -21.396 -26.215 1.00 28.37 357 SER A N 1
ATOM 5690 C CA . SER A 1 357 ? 11.001 -21.674 -24.887 1.00 28.72 357 SER A CA 1
ATOM 5691 C C . SER A 1 357 ? 9.520 -21.351 -24.834 1.00 27.07 357 SER A C 1
ATOM 5692 O O . SER A 1 357 ? 8.745 -22.115 -24.261 1.00 27.13 357 SER A O 1
ATOM 5700 N N . THR A 1 358 ? 9.115 -20.201 -25.404 1.00 26.87 358 THR A N 1
ATOM 5701 C CA . THR A 1 358 ? 7.692 -19.848 -25.410 1.00 27.47 358 THR A CA 1
ATOM 5702 C C . THR A 1 358 ? 6.865 -20.858 -26.190 1.00 27.28 358 THR A C 1
ATOM 5703 O O . THR A 1 358 ? 5.733 -21.157 -25.801 1.00 26.23 358 THR A O 1
ATOM 5714 N N . VAL A 1 359 ? 7.418 -21.434 -27.272 1.00 28.18 359 VAL A N 1
ATOM 5715 C CA . VAL A 1 359 ? 6.706 -22.479 -28.001 1.00 27.53 359 VAL A CA 1
ATOM 5716 C C . VAL A 1 359 ? 6.433 -23.658 -27.086 1.00 26.37 359 VAL A C 1
ATOM 5717 O O . VAL A 1 359 ? 5.347 -24.248 -27.110 1.00 25.23 359 VAL A O 1
ATOM 5730 N N . HIS A 1 360 ? 7.417 -24.036 -26.260 1.00 27.16 360 HIS A N 1
ATOM 5731 C CA . HIS A 1 360 ? 7.190 -25.132 -25.316 1.00 27.09 360 HIS A CA 1
ATOM 5732 C C . HIS A 1 360 ? 6.150 -24.781 -24.255 1.00 26.13 360 HIS A C 1
ATOM 5733 O O . HIS A 1 360 ? 5.328 -25.626 -23.891 1.00 26.86 360 HIS A O 1
ATOM 5747 N N . HIS A 1 361 ? 6.222 -23.550 -23.729 1.00 26.73 361 HIS A N 1
ATOM 5748 C CA . HIS A 1 361 ? 5.219 -23.040 -22.801 1.00 26.23 361 HIS A CA 1
ATOM 5749 C C . HIS A 1 361 ? 3.817 -23.237 -23.354 1.00 26.21 361 HIS A C 1
ATOM 5750 O O . HIS A 1 361 ? 2.972 -23.900 -22.731 1.00 26.43 361 HIS A O 1
ATOM 5764 N N . GLU A 1 362 ? 3.590 -22.751 -24.577 1.00 26.53 362 GLU A N 1
ATOM 5765 C CA . GLU A 1 362 ? 2.277 -22.862 -25.203 1.00 26.85 362 GLU A CA 1
ATOM 5766 C C . GLU A 1 362 ? 1.939 -24.304 -25.541 1.00 26.98 362 GLU A C 1
ATOM 5767 O O . GLU A 1 362 ? 0.798 -24.731 -25.373 1.00 26.64 362 GLU A O 1
ATOM 5779 N N . MET A 1 363 ? 2.904 -25.100 -26.016 1.00 25.60 363 MET A N 1
ATOM 5780 C CA . MET A 1 363 ? 2.527 -26.491 -26.253 1.00 26.05 363 MET A CA 1
ATOM 5781 C C . MET A 1 363 ? 2.230 -27.236 -24.955 1.00 25.60 363 MET A C 1
ATOM 5782 O O . MET A 1 363 ? 1.451 -28.187 -24.958 1.00 26.28 363 MET A O 1
ATOM 5796 N N . GLY A 1 364 ? 2.809 -26.816 -23.821 1.00 24.86 364 GLY A N 1
ATOM 5797 C CA . GLY A 1 364 ? 2.415 -27.410 -22.554 1.00 26.24 364 GLY A CA 1
ATOM 5798 C C . GLY A 1 364 ? 0.942 -27.191 -22.232 1.00 25.13 364 GLY A C 1
ATOM 5799 O O . GLY A 1 364 ? 0.272 -28.079 -21.680 1.00 25.21 364 GLY A O 1
ATOM 5803 N N . HIS A 1 365 ? 0.432 -25.991 -22.544 1.00 25.80 365 HIS A N 1
ATOM 5804 C CA . HIS A 1 365 ? -1.004 -25.730 -22.429 1.00 27.14 365 HIS A CA 1
ATOM 5805 C C . HIS A 1 365 ? -1.800 -26.716 -23.269 1.00 26.61 365 HIS A C 1
ATOM 5806 O O . HIS A 1 365 ? -2.731 -27.359 -22.777 1.00 25.41 365 HIS A O 1
ATOM 5820 N N . ILE A 1 366 ? -1.399 -26.894 -24.545 1.00 25.77 366 ILE A N 1
ATOM 5821 C CA . ILE A 1 366 ? -2.117 -27.816 -25.418 1.00 27.65 366 ILE A CA 1
ATOM 5822 C C . ILE A 1 366 ? -2.098 -29.233 -24.865 1.00 27.15 366 ILE A C 1
ATOM 5823 O O . ILE A 1 366 ? -3.110 -29.952 -24.908 1.00 30.03 366 ILE A O 1
ATOM 5839 N N . GLN A 1 367 ? -0.921 -29.695 -24.401 1.00 29.13 367 GLN A N 1
ATOM 5840 C CA . GLN A 1 367 ? -0.840 -31.044 -23.867 1.00 28.68 367 GLN A CA 1
ATOM 5841 C C . GLN A 1 367 ? -1.799 -31.217 -22.696 1.00 29.27 367 GLN A C 1
ATOM 5842 O O . GLN A 1 367 ? -2.463 -32.251 -22.580 1.00 29.33 367 GLN A O 1
ATOM 5856 N N . TYR A 1 368 ? -1.897 -30.211 -21.822 1.00 27.86 368 TYR A N 1
ATOM 5857 C CA . TYR A 1 368 ? -2.870 -30.312 -20.733 1.00 27.81 368 TYR A CA 1
ATOM 5858 C C . TYR A 1 368 ? -4.263 -30.551 -21.322 1.00 28.44 368 TYR A C 1
ATOM 5859 O O . TYR A 1 368 ? -4.982 -31.482 -20.914 1.00 30.60 368 TYR A O 1
ATOM 5877 N N . TYR A 1 369 ? -4.617 -29.752 -22.344 1.00 30.00 369 TYR A N 1
ATOM 5878 C CA . TYR A 1 369 ? -5.941 -29.840 -22.964 1.00 30.13 369 TYR A CA 1
ATOM 5879 C C . TYR A 1 369 ? -6.173 -31.228 -23.528 1.00 31.56 369 TYR A C 1
ATOM 5880 O O . TYR A 1 369 ? -7.236 -31.825 -23.324 1.00 32.94 369 TYR A O 1
ATOM 5898 N N . LEU A 1 370 ? -5.168 -31.760 -24.263 1.00 33.99 370 LEU A N 1
ATOM 5899 C CA . LEU A 1 370 ? -5.290 -33.091 -24.844 1.00 32.95 370 LEU A CA 1
ATOM 5900 C C . LEU A 1 370 ? -5.482 -34.161 -23.779 1.00 32.49 370 LEU A C 1
ATOM 5901 O O . LEU A 1 370 ? -6.154 -35.163 -24.019 1.00 35.56 370 LEU A O 1
ATOM 5917 N N . GLN A 1 371 ? -4.845 -34.001 -22.616 1.00 33.66 371 GLN A N 1
ATOM 5918 C CA . GLN A 1 371 ? -4.880 -35.060 -21.611 1.00 33.54 371 GLN A CA 1
ATOM 5919 C C . GLN A 1 371 ? -6.157 -35.036 -20.771 1.00 32.90 371 GLN A C 1
ATOM 5920 O O . GLN A 1 371 ? -6.604 -36.092 -20.309 1.00 32.30 371 GLN A O 1
ATOM 5934 N N . TYR A 1 372 ? -6.783 -33.875 -20.604 1.00 34.64 372 TYR A N 1
ATOM 5935 C CA . TYR A 1 372 ? -7.993 -33.825 -19.795 1.00 34.12 372 TYR A CA 1
ATOM 5936 C C . TYR A 1 372 ? -9.252 -33.563 -20.625 1.00 35.47 372 TYR A C 1
ATOM 5937 O O . TYR A 1 372 ? -10.288 -33.217 -20.055 1.00 34.75 372 TYR A O 1
ATOM 5955 N N . LYS A 1 373 ? -9.187 -33.772 -21.947 1.00 34.99 373 LYS A N 1
ATOM 5956 C CA . LYS A 1 373 ? -10.288 -33.425 -22.838 1.00 38.40 373 LYS A CA 1
ATOM 5957 C C . LYS A 1 373 ? -11.538 -34.255 -22.575 1.00 41.07 373 LYS A C 1
ATOM 5958 O O . LYS A 1 373 ? -12.636 -33.850 -22.993 1.00 41.51 373 LYS A O 1
ATOM 5977 N N . ASP A 1 374 ? -11.405 -35.380 -21.880 1.00 38.30 374 ASP A N 1
ATOM 5978 C CA . ASP A 1 374 ? -12.536 -36.261 -21.624 1.00 42.96 374 ASP A CA 1
ATOM 5979 C C . ASP A 1 374 ? -13.080 -36.136 -20.203 1.00 40.45 374 ASP A C 1
ATOM 5980 O O . ASP A 1 374 ? -14.004 -36.867 -19.839 1.00 42.82 374 ASP A O 1
ATOM 5989 N N . LEU A 1 375 ? -12.582 -35.189 -19.423 1.00 39.58 375 LEU A N 1
ATOM 5990 C CA . LEU A 1 375 ? -13.255 -34.835 -18.185 1.00 37.60 375 LEU A CA 1
ATOM 5991 C C . LEU A 1 375 ? -14.472 -33.962 -18.486 1.00 38.59 375 LEU A C 1
ATOM 5992 O O . LEU A 1 375 ? -14.576 -33.360 -19.564 1.00 36.43 375 LEU A O 1
ATOM 6008 N N . PRO A 1 376 ? -15.379 -33.831 -17.525 1.00 38.15 376 PRO A N 1
ATOM 6009 C CA . PRO A 1 376 ? -16.442 -32.825 -17.651 1.00 39.29 376 PRO A CA 1
ATOM 6010 C C . PRO A 1 376 ? -15.857 -31.452 -17.936 1.00 38.82 376 PRO A C 1
ATOM 6011 O O . PRO A 1 376 ? -14.780 -31.092 -17.452 1.00 37.70 376 PRO A O 1
ATOM 6022 N N . VAL A 1 377 ? -16.602 -30.668 -18.721 1.00 38.73 377 VAL A N 1
ATOM 6023 C CA . VAL A 1 377 ? -16.103 -29.382 -19.193 1.00 38.77 377 VAL A CA 1
ATOM 6024 C C . VAL A 1 377 ? -15.616 -28.516 -18.036 1.00 36.89 377 VAL A C 1
ATOM 6025 O O . VAL A 1 377 ? -14.643 -27.766 -18.183 1.00 36.49 377 VAL A O 1
ATOM 6038 N N . SER A 1 378 ? -16.309 -28.561 -16.893 1.00 36.08 378 SER A N 1
ATOM 6039 C CA . SER A 1 378 ? -15.971 -27.666 -15.790 1.00 34.27 378 SER A CA 1
ATOM 6040 C C . SER A 1 378 ? -14.614 -27.997 -15.176 1.00 36.59 378 SER A C 1
ATOM 6041 O O . SER A 1 378 ? -13.996 -27.120 -14.554 1.00 35.34 378 SER A O 1
ATOM 6049 N N . LEU A 1 379 ? -14.155 -29.232 -15.355 1.00 34.93 379 LEU A N 1
ATOM 6050 C CA . LEU A 1 379 ? -12.926 -29.756 -14.778 1.00 36.04 379 LEU A CA 1
ATOM 6051 C C . LEU A 1 379 ? -11.759 -29.757 -15.761 1.00 34.47 379 LEU A C 1
ATOM 6052 O O . LEU A 1 379 ? -10.697 -30.313 -15.451 1.00 33.89 379 LEU A O 1
ATOM 6068 N N . ARG A 1 380 ? -11.963 -29.192 -16.936 1.00 33.89 380 ARG A N 1
ATOM 6069 C CA . ARG A 1 380 ? -10.937 -29.020 -17.961 1.00 32.71 380 ARG A CA 1
ATOM 6070 C C . ARG A 1 380 ? -10.200 -27.717 -17.697 1.00 30.25 380 ARG A C 1
ATOM 6071 O O . ARG A 1 380 ? -10.292 -26.726 -18.430 1.00 31.53 380 ARG A O 1
ATOM 6092 N N . ARG A 1 381 ? -9.424 -27.769 -16.610 1.00 30.66 381 ARG A N 1
ATOM 6093 C CA . ARG A 1 381 ? -8.619 -26.669 -16.120 1.00 32.72 381 ARG A CA 1
ATOM 6094 C C . ARG A 1 381 ? -7.408 -27.275 -15.432 1.00 29.45 381 ARG A C 1
ATOM 6095 O O . ARG A 1 381 ? -7.375 -28.472 -15.149 1.00 29.13 381 ARG A O 1
ATOM 6116 N N . GLY A 1 382 ? -6.428 -26.451 -15.121 1.00 28.57 382 GLY A N 1
ATOM 6117 C CA . GLY A 1 382 ? -5.309 -26.961 -14.357 1.00 30.64 382 GLY A CA 1
ATOM 6118 C C . GLY A 1 382 ? -5.717 -27.210 -12.917 1.00 30.65 382 GLY A C 1
ATOM 6119 O O . GLY A 1 382 ? -6.705 -26.684 -12.444 1.00 29.45 382 GLY A O 1
ATOM 6123 N N . ALA A 1 383 ? -4.970 -28.064 -12.208 1.00 27.85 383 ALA A N 1
ATOM 6124 C CA . ALA A 1 383 ? -5.262 -28.252 -10.782 1.00 29.75 383 ALA A CA 1
ATOM 6125 C C . ALA A 1 383 ? -5.319 -26.905 -10.065 1.00 29.17 383 ALA A C 1
ATOM 6126 O O . ALA A 1 383 ? -6.145 -26.690 -9.172 1.00 30.38 383 ALA A O 1
ATOM 6133 N N . ASN A 1 384 ? -4.431 -25.983 -10.441 1.00 28.14 384 ASN A N 1
ATOM 6134 C CA . ASN A 1 384 ? -4.680 -24.555 -10.248 1.00 27.52 384 ASN A CA 1
ATOM 6135 C C . ASN A 1 384 ? -4.094 -23.848 -11.442 1.00 28.25 384 ASN A C 1
ATOM 6136 O O . ASN A 1 384 ? -3.424 -24.507 -12.259 1.00 25.70 384 ASN A O 1
ATOM 6147 N N . PRO A 1 385 ? -4.395 -22.578 -11.702 1.00 25.53 385 PRO A N 1
ATOM 6148 C CA . PRO A 1 385 ? -3.864 -21.937 -12.914 1.00 24.76 385 PRO A CA 1
ATOM 6149 C C . PRO A 1 385 ? -2.339 -21.948 -13.011 1.00 25.51 385 PRO A C 1
ATOM 6150 O O . PRO A 1 385 ? -1.793 -21.875 -14.118 1.00 25.54 385 PRO A O 1
ATOM 6161 N N . GLY A 1 386 ? -1.626 -21.987 -11.888 1.00 25.69 386 GLY A N 1
ATOM 6162 C CA . GLY A 1 386 ? -0.184 -22.001 -11.953 1.00 25.86 386 GLY A CA 1
ATOM 6163 C C . GLY A 1 386 ? 0.343 -23.324 -12.473 1.00 25.50 386 GLY A C 1
ATOM 6164 O O . GLY A 1 386 ? 1.425 -23.364 -13.075 1.00 26.41 386 GLY A O 1
ATOM 6168 N N . PHE A 1 387 ? -0.433 -24.404 -12.294 1.00 25.41 387 PHE A N 1
ATOM 6169 C CA . PHE A 1 387 ? -0.061 -25.696 -12.891 1.00 26.98 387 PHE A CA 1
ATOM 6170 C C . PHE A 1 387 ? -0.033 -25.612 -14.413 1.00 27.76 387 PHE A C 1
ATOM 6171 O O . PHE A 1 387 ? 0.845 -26.166 -15.053 1.00 24.73 387 PHE A O 1
ATOM 6188 N N . HIS A 1 388 ? -1.074 -25.013 -15.011 1.00 24.79 388 HIS A N 1
ATOM 6189 C CA . HIS A 1 388 ? -1.146 -24.903 -16.458 1.00 25.44 388 HIS A CA 1
ATOM 6190 C C . HIS A 1 388 ? 0.037 -24.126 -16.995 1.00 26.24 388 HIS A C 1
ATOM 6191 O O . HIS A 1 388 ? 0.581 -24.463 -18.045 1.00 25.94 388 HIS A O 1
ATOM 6205 N N . GLU A 1 389 ? 0.420 -23.042 -16.316 1.00 25.97 389 GLU A N 1
ATOM 6206 C CA . GLU A 1 389 ? 1.559 -22.271 -16.777 1.00 26.06 389 GLU A CA 1
ATOM 6207 C C . GLU A 1 389 ? 2.881 -22.996 -16.622 1.00 26.00 389 GLU A C 1
ATOM 6208 O O . GLU A 1 389 ? 3.871 -22.582 -17.241 1.00 26.96 389 GLU A O 1
ATOM 6220 N N . ALA A 1 390 ? 2.955 -23.999 -15.750 1.00 24.20 390 ALA A N 1
ATOM 6221 C CA . ALA A 1 390 ? 4.254 -24.588 -15.458 1.00 25.19 390 ALA A CA 1
ATOM 6222 C C . ALA A 1 390 ? 4.636 -25.730 -16.378 1.00 26.09 390 ALA A C 1
ATOM 6223 O O . ALA A 1 390 ? 5.825 -26.052 -16.438 1.00 25.60 390 ALA A O 1
ATOM 6230 N N . ILE A 1 391 ? 3.677 -26.363 -17.060 1.00 27.21 391 ILE A N 1
ATOM 6231 C CA . ILE A 1 391 ? 3.944 -27.628 -17.743 1.00 27.39 391 ILE A CA 1
ATOM 6232 C C . ILE A 1 391 ? 5.042 -27.446 -18.794 1.00 28.02 391 ILE A C 1
ATOM 6233 O O . ILE A 1 391 ? 6.058 -28.138 -18.795 1.00 25.68 391 ILE A O 1
ATOM 6249 N N . GLY A 1 392 ? 4.844 -26.513 -19.716 1.00 25.66 392 GLY A N 1
ATOM 6250 C CA . GLY A 1 392 ? 5.797 -26.350 -20.808 1.00 26.32 392 GLY A CA 1
ATOM 6251 C C . GLY A 1 392 ? 7.121 -25.790 -20.350 1.00 27.63 392 GLY A C 1
ATOM 6252 O O . GLY A 1 392 ? 8.176 -26.143 -20.908 1.00 27.25 392 GLY A O 1
ATOM 6256 N N . ASP A 1 393 ? 7.103 -24.957 -19.301 1.00 25.80 393 ASP A N 1
ATOM 6257 C CA . ASP A 1 393 ? 8.353 -24.435 -18.751 1.00 26.55 393 ASP A CA 1
ATOM 6258 C C . ASP A 1 393 ? 9.244 -25.574 -18.209 1.00 27.80 393 ASP A C 1
ATOM 6259 O O . ASP A 1 393 ? 10.464 -25.531 -18.353 1.00 28.98 393 ASP A O 1
ATOM 6268 N N . VAL A 1 394 ? 8.630 -26.600 -17.603 1.00 26.69 394 VAL A N 1
ATOM 6269 C CA . VAL A 1 394 ? 9.395 -27.740 -17.060 1.00 26.81 394 VAL A CA 1
ATOM 6270 C C . VAL A 1 394 ? 10.164 -28.438 -18.162 1.00 28.95 394 VAL A C 1
ATOM 6271 O O . VAL A 1 394 ? 11.347 -28.729 -18.005 1.00 27.13 394 VAL A O 1
ATOM 6284 N N . LEU A 1 395 ? 9.492 -28.772 -19.262 1.00 27.29 395 LEU A N 1
ATOM 6285 C CA . LEU A 1 395 ? 10.215 -29.370 -20.380 1.00 29.66 395 LEU A CA 1
ATOM 6286 C C . LEU A 1 395 ? 11.282 -28.418 -20.889 1.00 28.30 395 LEU A C 1
ATOM 6287 O O . LEU A 1 395 ? 12.412 -28.822 -21.181 1.00 28.69 395 LEU A O 1
ATOM 6303 N N . ALA A 1 396 ? 10.946 -27.127 -21.019 1.00 24.88 396 ALA A N 1
ATOM 6304 C CA . ALA A 1 396 ? 11.950 -26.199 -21.509 1.00 28.35 396 ALA A CA 1
ATOM 6305 C C . ALA A 1 396 ? 13.171 -26.147 -20.599 1.00 28.83 396 ALA A C 1
ATOM 6306 O O . ALA A 1 396 ? 14.261 -25.773 -21.059 1.00 29.24 396 ALA A O 1
ATOM 6313 N N . LEU A 1 397 ? 13.016 -26.473 -19.309 1.00 25.50 397 LEU A N 1
ATOM 6314 C CA . LEU A 1 397 ? 14.194 -26.506 -18.437 1.00 23.57 397 LEU A CA 1
ATOM 6315 C C . LEU A 1 397 ? 15.163 -27.575 -18.921 1.00 27.38 397 LEU A C 1
ATOM 6316 O O . LEU A 1 397 ? 16.390 -27.394 -18.878 1.00 29.46 397 LEU A O 1
ATOM 6332 N N . SER A 1 398 ? 14.622 -28.696 -19.375 1.00 26.45 398 SER A N 1
ATOM 6333 C CA . SER A 1 398 ? 15.487 -29.762 -19.921 1.00 27.41 398 SER A CA 1
ATOM 6334 C C . SER A 1 398 ? 16.066 -29.353 -21.272 1.00 28.47 398 SER A C 1
ATOM 6335 O O . SER A 1 398 ? 17.244 -29.608 -21.566 1.00 29.77 398 SER A O 1
ATOM 6343 N N . VAL A 1 399 ? 15.244 -28.740 -22.122 1.00 26.84 399 VAL A N 1
ATOM 6344 C CA . VAL A 1 399 ? 15.647 -28.406 -23.489 1.00 28.12 399 VAL A CA 1
ATOM 6345 C C . VAL A 1 399 ? 16.836 -27.447 -23.504 1.00 29.98 399 VAL A C 1
ATOM 6346 O O . VAL A 1 399 ? 17.716 -27.552 -24.366 1.00 28.35 399 VAL A O 1
ATOM 6359 N N . SER A 1 400 ? 16.887 -26.497 -22.561 1.00 28.49 400 SER A N 1
ATOM 6360 C CA . SER A 1 400 ? 17.922 -25.470 -22.577 1.00 30.96 400 SER A CA 1
ATOM 6361 C C . SER A 1 400 ? 19.257 -25.925 -21.997 1.00 30.19 400 SER A C 1
ATOM 6362 O O . SER A 1 400 ? 20.247 -25.188 -22.107 1.00 30.55 400 SER A O 1
ATOM 6370 N N . THR A 1 401 ? 19.318 -27.090 -21.389 1.00 30.82 401 THR A N 1
ATOM 6371 C CA . THR A 1 401 ? 20.598 -27.568 -20.887 1.00 32.60 401 THR A CA 1
ATOM 6372 C C . THR A 1 401 ? 21.605 -27.721 -22.032 1.00 32.96 401 THR A C 1
ATOM 6373 O O . THR A 1 401 ? 21.247 -28.112 -23.146 1.00 31.72 401 THR A O 1
ATOM 6384 N N . PRO A 1 402 ? 22.875 -27.423 -21.794 1.00 34.51 402 PRO A N 1
ATOM 6385 C CA . PRO A 1 402 ? 23.857 -27.534 -22.891 1.00 34.26 402 PRO A CA 1
ATOM 6386 C C . PRO A 1 402 ? 23.910 -28.921 -23.504 1.00 36.52 402 PRO A C 1
ATOM 6387 O O . PRO A 1 402 ? 24.118 -29.073 -24.718 1.00 33.86 402 PRO A O 1
ATOM 6398 N N . GLU A 1 403 ? 23.673 -29.952 -22.702 1.00 37.87 403 GLU A N 1
ATOM 6399 C CA . GLU A 1 403 ? 23.712 -31.302 -23.244 1.00 42.89 403 GLU A CA 1
ATOM 6400 C C . GLU A 1 403 ? 22.533 -31.543 -24.172 1.00 38.09 403 GLU A C 1
ATOM 6401 O O . GLU A 1 403 ? 22.679 -32.217 -25.196 1.00 35.73 403 GLU A O 1
ATOM 6413 N N . HIS A 1 404 ? 21.357 -30.999 -23.842 1.00 32.36 404 HIS A N 1
ATOM 6414 C CA . HIS A 1 404 ? 20.222 -31.216 -24.728 1.00 30.80 404 HIS A CA 1
ATOM 6415 C C . HIS A 1 404 ? 20.374 -30.421 -26.017 1.00 30.55 404 HIS A C 1
ATOM 6416 O O . HIS A 1 404 ? 20.049 -30.909 -27.100 1.00 31.79 404 HIS A O 1
ATOM 6430 N N . LEU A 1 405 ? 20.835 -29.178 -25.911 1.00 30.39 405 LEU A N 1
ATOM 6431 C CA . LEU A 1 405 ? 21.062 -28.360 -27.092 1.00 30.06 405 LEU A CA 1
ATOM 6432 C C . LEU A 1 405 ? 22.056 -29.038 -28.025 1.00 33.45 405 LEU A C 1
ATOM 6433 O O . LEU A 1 405 ? 21.926 -28.988 -29.248 1.00 32.32 405 LEU A O 1
ATOM 6449 N N . HIS A 1 406 ? 23.048 -29.693 -27.456 1.00 34.81 406 HIS A N 1
ATOM 6450 C CA . HIS A 1 406 ? 23.959 -30.482 -28.276 1.00 35.52 406 HIS A CA 1
ATOM 6451 C C . HIS A 1 406 ? 23.222 -31.576 -29.037 1.00 36.00 406 HIS A C 1
ATOM 6452 O O . HIS A 1 406 ? 23.446 -31.772 -30.240 1.00 37.74 406 HIS A O 1
ATOM 6466 N N . LYS A 1 407 ? 22.349 -32.317 -28.343 1.00 35.15 407 LYS A N 1
ATOM 6467 C CA . LYS A 1 407 ? 21.624 -33.402 -28.984 1.00 34.53 407 LYS A CA 1
ATOM 6468 C C . LYS A 1 407 ? 20.797 -32.906 -30.172 1.00 36.20 407 LYS A C 1
ATOM 6469 O O . LYS A 1 407 ? 20.676 -33.614 -31.173 1.00 41.56 407 LYS A O 1
ATOM 6488 N N . ILE A 1 408 ? 20.196 -31.719 -30.090 1.00 35.09 408 ILE A N 1
ATOM 6489 C CA . ILE A 1 408 ? 19.340 -31.248 -31.185 1.00 34.42 408 ILE A CA 1
ATOM 6490 C C . ILE A 1 408 ? 20.079 -30.318 -32.149 1.00 37.78 408 ILE A C 1
ATOM 6491 O O . ILE A 1 408 ? 19.446 -29.622 -32.951 1.00 39.13 408 ILE A O 1
ATOM 6507 N N . GLY A 1 409 ? 21.403 -30.286 -32.079 1.00 38.60 409 GLY A N 1
ATOM 6508 C CA . GLY A 1 409 ? 22.202 -29.676 -33.119 1.00 37.99 409 GLY A CA 1
ATOM 6509 C C . GLY A 1 409 ? 22.430 -28.198 -32.983 1.00 38.60 409 GLY A C 1
ATOM 6510 O O . GLY A 1 409 ? 22.799 -27.552 -33.974 1.00 35.85 409 GLY A O 1
ATOM 6514 N N . LEU A 1 410 ? 22.214 -27.637 -31.786 1.00 37.06 410 LEU A N 1
ATOM 6515 C CA . LEU A 1 410 ? 22.255 -26.198 -31.552 1.00 35.41 410 LEU A CA 1
ATOM 6516 C C . LEU A 1 410 ? 23.472 -25.783 -30.741 1.00 38.17 410 LEU A C 1
ATOM 6517 O O . LEU A 1 410 ? 23.684 -24.584 -30.526 1.00 36.07 410 LEU A O 1
ATOM 6533 N N . LEU A 1 411 ? 24.314 -26.741 -30.326 1.00 34.94 411 LEU A N 1
ATOM 6534 C CA . LEU A 1 411 ? 25.492 -26.401 -29.537 1.00 36.24 411 LEU A CA 1
ATOM 6535 C C . LEU A 1 411 ? 26.504 -27.502 -29.840 1.00 39.37 411 LEU A C 1
ATOM 6536 O O . LEU A 1 411 ? 26.445 -28.587 -29.256 1.00 41.14 411 LEU A O 1
ATOM 6552 N N . ASP A 1 412 ? 27.409 -27.227 -30.759 1.00 46.42 412 ASP A N 1
ATOM 6553 C CA . ASP A 1 412 ? 28.338 -28.286 -31.166 1.00 53.89 412 ASP A CA 1
ATOM 6554 C C . ASP A 1 412 ? 29.321 -28.610 -30.053 1.00 47.05 412 ASP A C 1
ATOM 6555 O O . ASP A 1 412 ? 29.632 -29.782 -29.809 1.00 53.75 412 ASP A O 1
ATOM 6564 N N . ARG A 1 413 ? 29.767 -27.603 -29.328 1.00 45.37 413 ARG A N 1
ATOM 6565 C CA . ARG A 1 413 ? 30.722 -27.782 -28.243 1.00 50.45 413 ARG A CA 1
ATOM 6566 C C . ARG A 1 413 ? 30.005 -27.950 -26.906 1.00 53.73 413 ARG A C 1
ATOM 6567 O O . ARG A 1 413 ? 29.166 -27.122 -26.536 1.00 50.42 413 ARG A O 1
ATOM 6588 N N . VAL A 1 414 ? 30.349 -29.005 -26.162 1.00 47.77 414 VAL A N 1
ATOM 6589 C CA . VAL A 1 414 ? 29.809 -29.135 -24.811 1.00 52.99 414 VAL A CA 1
ATOM 6590 C C . VAL A 1 414 ? 30.966 -29.190 -23.826 1.00 51.17 414 VAL A C 1
ATOM 6591 O O . VAL A 1 414 ? 32.071 -29.634 -24.145 1.00 59.09 414 VAL A O 1
ATOM 6604 N N . THR A 1 415 ? 30.698 -28.736 -22.615 1.00 45.46 415 THR A N 1
ATOM 6605 C CA . THR A 1 415 ? 31.704 -28.568 -21.580 1.00 44.30 415 THR A CA 1
ATOM 6606 C C . THR A 1 415 ? 31.002 -28.810 -20.253 1.00 44.61 415 THR A C 1
ATOM 6607 O O . THR A 1 415 ? 29.857 -28.385 -20.074 1.00 53.02 415 THR A O 1
ATOM 6618 N N . ASN A 1 416 ? 31.670 -29.489 -19.329 1.00 41.93 416 ASN A N 1
ATOM 6619 C CA . ASN A 1 416 ? 31.122 -29.700 -17.983 1.00 39.03 416 ASN A CA 1
ATOM 6620 C C . ASN A 1 416 ? 32.200 -29.194 -17.039 1.00 39.96 416 ASN A C 1
ATOM 6621 O O . ASN A 1 416 ? 33.079 -29.953 -16.652 1.00 46.32 416 ASN A O 1
ATOM 6631 N N . ASP A 1 417 ? 32.143 -27.905 -16.707 1.00 37.64 417 ASP A N 1
ATOM 6632 C CA . ASP A 1 417 ? 33.083 -27.285 -15.788 1.00 37.17 417 ASP A CA 1
ATOM 6633 C C . ASP A 1 417 ? 32.360 -26.185 -15.034 1.00 37.25 417 ASP A C 1
ATOM 6634 O O . ASP A 1 417 ? 31.239 -25.804 -15.379 1.00 37.36 417 ASP A O 1
ATOM 6643 N N . THR A 1 418 ? 33.023 -25.678 -13.994 1.00 36.80 418 THR A N 1
ATOM 6644 C CA . THR A 1 418 ? 32.345 -24.763 -13.084 1.00 38.68 418 THR A CA 1
ATOM 6645 C C . THR A 1 418 ? 32.033 -23.429 -13.752 1.00 36.53 418 THR A C 1
ATOM 6646 O O . THR A 1 418 ? 31.013 -22.801 -13.425 1.00 34.15 418 THR A O 1
ATOM 6657 N N . GLU A 1 419 ? 32.906 -22.975 -14.659 1.00 35.23 419 GLU A N 1
ATOM 6658 C CA . GLU A 1 419 ? 32.654 -21.739 -15.400 1.00 35.45 419 GLU A CA 1
ATOM 6659 C C . GLU A 1 419 ? 31.416 -21.870 -16.273 1.00 34.88 419 GLU A C 1
ATOM 6660 O O . GLU A 1 419 ? 30.564 -20.963 -16.328 1.00 33.07 419 GLU A O 1
ATOM 6672 N N . SER A 1 420 ? 31.348 -22.966 -17.026 1.00 32.66 420 SER A N 1
ATOM 6673 C CA . SER A 1 420 ? 30.198 -23.224 -17.878 1.00 34.28 420 SER A CA 1
ATOM 6674 C C . SER A 1 420 ? 28.930 -23.313 -17.051 1.00 35.29 420 SER A C 1
ATOM 6675 O O . SER A 1 420 ? 27.872 -22.836 -17.476 1.00 34.27 420 SER A O 1
ATOM 6683 N N . ASP A 1 421 ? 29.011 -23.934 -15.870 1.00 34.17 421 ASP A N 1
ATOM 6684 C CA . ASP A 1 421 ? 27.845 -23.998 -14.989 1.00 35.06 421 ASP A CA 1
ATOM 6685 C C . ASP A 1 421 ? 27.373 -22.613 -14.576 1.00 32.48 421 ASP A C 1
ATOM 6686 O O . ASP A 1 421 ? 26.160 -22.351 -14.499 1.00 31.42 421 ASP A O 1
ATOM 6695 N N . ILE A 1 422 ? 28.308 -21.748 -14.167 1.00 31.39 422 ILE A N 1
ATOM 6696 C CA . ILE A 1 422 ? 27.926 -20.409 -13.732 1.00 31.52 422 ILE A CA 1
ATOM 6697 C C . ILE A 1 422 ? 27.288 -19.637 -14.887 1.00 31.99 422 ILE A C 1
ATOM 6698 O O . ILE A 1 422 ? 26.308 -18.884 -14.691 1.00 30.82 422 ILE A O 1
ATOM 6714 N N . ASN A 1 423 ? 27.874 -19.749 -16.091 1.00 30.63 423 ASN A N 1
ATOM 6715 C CA . ASN A 1 423 ? 27.302 -19.121 -17.285 1.00 31.24 423 ASN A CA 1
ATOM 6716 C C . ASN A 1 423 ? 25.864 -19.564 -17.477 1.00 30.24 423 ASN A C 1
ATOM 6717 O O . ASN A 1 423 ? 24.954 -18.743 -17.686 1.00 28.75 423 ASN A O 1
ATOM 6728 N N . TYR A 1 424 ? 25.645 -20.880 -17.416 1.00 29.97 424 TYR A N 1
ATOM 6729 C CA . TYR A 1 424 ? 24.314 -21.416 -17.633 1.00 29.62 424 TYR A CA 1
ATOM 6730 C C . TYR A 1 424 ? 23.357 -20.966 -16.536 1.00 29.17 424 TYR A C 1
ATOM 6731 O O . TYR A 1 424 ? 22.266 -20.444 -16.822 1.00 28.39 424 TYR A O 1
ATOM 6749 N N . LEU A 1 425 ? 23.750 -21.123 -15.275 1.00 28.48 425 LEU A N 1
ATOM 6750 C CA . LEU A 1 425 ? 22.855 -20.713 -14.197 1.00 29.02 425 LEU A CA 1
ATOM 6751 C C . LEU A 1 425 ? 22.579 -19.211 -14.210 1.00 29.73 425 LEU A C 1
ATOM 6752 O O . LEU A 1 425 ? 21.471 -18.765 -13.881 1.00 27.42 425 LEU A O 1
ATOM 6768 N N . LEU A 1 426 ? 23.555 -18.410 -14.604 1.00 29.60 426 LEU A N 1
ATOM 6769 C CA . LEU A 1 426 ? 23.328 -16.983 -14.706 1.00 30.53 426 LEU A CA 1
ATOM 6770 C C . LEU A 1 426 ? 22.339 -16.692 -15.818 1.00 29.76 426 LEU A C 1
ATOM 6771 O O . LEU A 1 426 ? 21.403 -15.897 -15.637 1.00 27.42 426 LEU A O 1
ATOM 6787 N N . LYS A 1 427 ? 22.503 -17.333 -16.974 1.00 28.59 427 LYS A N 1
ATOM 6788 C CA . LYS A 1 427 ? 21.529 -17.136 -18.042 1.00 30.73 427 LYS A CA 1
ATOM 6789 C C . LYS A 1 427 ? 20.123 -17.556 -17.608 1.00 29.78 427 LYS A C 1
ATOM 6790 O O . LYS A 1 427 ? 19.131 -16.847 -17.883 1.00 29.16 427 LYS A O 1
ATOM 6809 N N . MET A 1 428 ? 19.997 -18.729 -16.966 1.00 26.92 428 MET A N 1
ATOM 6810 C CA . MET A 1 428 ? 18.682 -19.123 -16.444 1.00 28.43 428 MET A CA 1
ATOM 6811 C C . MET A 1 428 ? 18.150 -18.148 -15.384 1.00 27.16 428 MET A C 1
ATOM 6812 O O . MET A 1 428 ? 16.939 -17.934 -15.305 1.00 27.78 428 MET A O 1
ATOM 6826 N N . ALA A 1 429 ? 19.021 -17.555 -14.561 1.00 26.74 429 ALA A N 1
ATOM 6827 C CA . ALA A 1 429 ? 18.555 -16.591 -13.572 1.00 26.40 429 ALA A CA 1
ATOM 6828 C C . ALA A 1 429 ? 18.017 -15.323 -14.234 1.00 26.71 429 ALA A C 1
ATOM 6829 O O . ALA A 1 429 ? 17.059 -14.716 -13.736 1.00 25.86 429 ALA A O 1
ATOM 6836 N N . LEU A 1 430 ? 18.613 -14.913 -15.347 1.00 26.58 430 LEU A N 1
ATOM 6837 C CA . LEU A 1 430 ? 18.094 -13.759 -16.066 1.00 26.25 430 LEU A CA 1
ATOM 6838 C C . LEU A 1 430 ? 16.664 -14.002 -16.529 1.00 27.59 430 LEU A C 1
ATOM 6839 O O . LEU A 1 430 ? 15.887 -13.046 -16.667 1.00 26.92 430 LEU A O 1
ATOM 6855 N N . GLU A 1 431 ? 16.330 -15.241 -16.835 1.00 29.52 431 GLU A N 1
ATOM 6856 C CA . GLU A 1 431 ? 15.005 -15.615 -17.301 1.00 30.50 431 GLU A CA 1
ATOM 6857 C C . GLU A 1 431 ? 14.053 -15.882 -16.145 1.00 29.74 431 GLU A C 1
ATOM 6858 O O . GLU A 1 431 ? 12.875 -15.546 -16.229 1.00 31.88 431 GLU A O 1
ATOM 6870 N N . LYS A 1 432 ? 14.525 -16.528 -15.089 1.00 26.82 432 LYS A N 1
ATOM 6871 C CA . LYS A 1 432 ? 13.643 -17.065 -14.052 1.00 26.05 432 LYS A CA 1
ATOM 6872 C C . LYS A 1 432 ? 13.673 -16.244 -12.776 1.00 27.96 432 LYS A C 1
ATOM 6873 O O . LYS A 1 432 ? 12.611 -15.951 -12.225 1.00 28.54 432 LYS A O 1
ATOM 6892 N N A ILE A 1 433 ? 14.853 -15.853 -12.286 0.42 26.94 433 ILE A N 1
ATOM 6893 N N B ILE A 1 433 ? 14.859 -15.856 -12.289 0.58 27.09 433 ILE A N 1
ATOM 6894 C CA A ILE A 1 433 ? 14.911 -15.071 -11.049 0.42 26.76 433 ILE A CA 1
ATOM 6895 C CA B ILE A 1 433 ? 14.929 -15.070 -11.054 0.58 26.73 433 ILE A CA 1
ATOM 6896 C C A ILE A 1 433 ? 14.490 -13.625 -11.297 0.42 26.24 433 ILE A C 1
ATOM 6897 C C B ILE A 1 433 ? 14.478 -13.634 -11.307 0.58 25.76 433 ILE A C 1
ATOM 6898 O O A ILE A 1 433 ? 13.754 -13.031 -10.496 0.42 25.92 433 ILE A O 1
ATOM 6899 O O B ILE A 1 433 ? 13.716 -13.054 -10.516 0.58 25.60 433 ILE A O 1
ATOM 6930 N N . ALA A 1 434 ? 14.949 -13.025 -12.404 1.00 25.94 434 ALA A N 1
ATOM 6931 C CA . ALA A 1 434 ? 14.575 -11.648 -12.695 1.00 24.91 434 ALA A CA 1
ATOM 6932 C C . ALA A 1 434 ? 13.058 -11.460 -12.805 1.00 24.83 434 ALA A C 1
ATOM 6933 O O . ALA A 1 434 ? 12.553 -10.372 -12.518 1.00 25.12 434 ALA A O 1
ATOM 6941 N N . PHE A 1 435 ? 12.333 -12.503 -13.220 1.00 24.44 435 PHE A N 1
ATOM 6942 C CA . PHE A 1 435 ? 10.890 -12.395 -13.418 1.00 25.17 435 PHE A CA 1
ATOM 6943 C C . PHE A 1 435 ? 10.131 -12.364 -12.090 1.00 24.81 435 PHE A C 1
ATOM 6944 O O . PHE A 1 435 ? 9.076 -11.730 -11.995 1.00 23.83 435 PHE A O 1
ATOM 6961 N N . LEU A 1 436 ? 10.677 -13.004 -11.046 1.00 23.53 436 LEU A N 1
ATOM 6962 C CA . LEU A 1 436 ? 9.918 -13.233 -9.820 1.00 24.22 436 LEU A CA 1
ATOM 6963 C C . LEU A 1 436 ? 9.275 -11.963 -9.270 1.00 24.19 436 LEU A C 1
ATOM 6964 O O . LEU A 1 436 ? 8.074 -12.004 -8.972 1.00 23.54 436 LEU A O 1
ATOM 6980 N N . PRO A 1 437 ? 10.009 -10.842 -9.065 1.00 23.96 437 PRO A N 1
ATOM 6981 C CA . PRO A 1 437 ? 9.336 -9.636 -8.552 1.00 25.14 437 PRO A CA 1
ATOM 6982 C C . PRO A 1 437 ? 8.198 -9.175 -9.431 1.00 24.30 437 PRO A C 1
ATOM 6983 O O . PRO A 1 437 ? 7.157 -8.761 -8.923 1.00 24.47 437 PRO A O 1
ATOM 6994 N N . PHE A 1 438 ? 8.352 -9.223 -10.746 1.00 23.74 438 PHE A N 1
ATOM 6995 C CA . PHE A 1 438 ? 7.269 -8.808 -11.635 1.00 24.42 438 PHE A CA 1
ATOM 6996 C C . PHE A 1 438 ? 6.097 -9.775 -11.557 1.00 25.32 438 PHE A C 1
ATOM 6997 O O . PHE A 1 438 ? 4.944 -9.373 -11.427 1.00 23.88 438 PHE A O 1
ATOM 7014 N N . GLY A 1 439 ? 6.370 -11.069 -11.637 1.00 22.07 439 GLY A N 1
ATOM 7015 C CA . GLY A 1 439 ? 5.294 -12.055 -11.461 1.00 22.28 439 GLY A CA 1
ATOM 7016 C C . GLY A 1 439 ? 4.495 -11.870 -10.175 1.00 22.44 439 GLY A C 1
ATOM 7017 O O . GLY A 1 439 ? 3.296 -12.197 -10.117 1.00 21.81 439 GLY A O 1
ATOM 7021 N N . TYR A 1 440 ? 5.147 -11.382 -9.127 1.00 22.70 440 TYR A N 1
ATOM 7022 C CA . TYR A 1 440 ? 4.516 -11.177 -7.833 1.00 23.14 440 TYR A CA 1
ATOM 7023 C C . TYR A 1 440 ? 3.724 -9.881 -7.814 1.00 24.82 440 TYR A C 1
ATOM 7024 O O . TYR A 1 440 ? 2.642 -9.836 -7.243 1.00 24.85 440 TYR A O 1
ATOM 7042 N N . LEU A 1 441 ? 4.222 -8.831 -8.464 1.00 22.71 441 LEU A N 1
ATOM 7043 C CA . LEU A 1 441 ? 3.682 -7.495 -8.214 1.00 22.78 441 LEU A CA 1
ATOM 7044 C C . LEU A 1 441 ? 2.443 -7.174 -9.038 1.00 23.27 441 LEU A C 1
ATOM 7045 O O . LEU A 1 441 ? 1.623 -6.364 -8.604 1.00 24.99 441 LEU A O 1
ATOM 7061 N N . VAL A 1 442 ? 2.303 -7.768 -10.216 1.00 21.97 442 VAL A N 1
ATOM 7062 C CA . VAL A 1 442 ? 1.267 -7.332 -11.146 1.00 22.60 442 VAL A CA 1
ATOM 7063 C C . VAL A 1 442 ? -0.120 -7.493 -10.516 1.00 23.08 442 VAL A C 1
ATOM 7064 O O . VAL A 1 442 ? -0.966 -6.581 -10.580 1.00 23.51 442 VAL A O 1
ATOM 7077 N N . ASP A 1 443 ? -0.400 -8.663 -9.937 1.00 23.28 443 ASP A N 1
ATOM 7078 C CA . ASP A 1 443 ? -1.697 -8.840 -9.287 1.00 23.89 443 ASP A CA 1
ATOM 7079 C C . ASP A 1 443 ? -1.763 -8.217 -7.902 1.00 23.38 443 ASP A C 1
ATOM 7080 O O . ASP A 1 443 ? -2.872 -7.926 -7.414 1.00 23.53 443 ASP A O 1
ATOM 7089 N N . GLN A 1 444 ? -0.639 -7.879 -7.267 1.00 23.08 444 GLN A N 1
ATOM 7090 C CA . GLN A 1 444 ? -0.801 -6.975 -6.124 1.00 25.09 444 GLN A CA 1
ATOM 7091 C C . GLN A 1 444 ? -1.389 -5.640 -6.583 1.00 25.36 444 GLN A C 1
ATOM 7092 O O . GLN A 1 444 ? -2.241 -5.047 -5.899 1.00 25.31 444 GLN A O 1
ATOM 7106 N N . TRP A 1 445 ? -0.917 -5.138 -7.731 1.00 23.61 445 TRP A N 1
ATOM 7107 C CA . TRP A 1 445 ? -1.496 -3.926 -8.303 1.00 23.33 445 TRP A CA 1
ATOM 7108 C C . TRP A 1 445 ? -2.972 -4.129 -8.612 1.00 23.44 445 TRP A C 1
ATOM 7109 O O . TRP A 1 445 ? -3.829 -3.308 -8.221 1.00 23.72 445 TRP A O 1
ATOM 7130 N N . ARG A 1 446 ? -3.308 -5.228 -9.279 1.00 22.99 446 ARG A N 1
ATOM 7131 C CA . ARG A 1 446 ? -4.698 -5.398 -9.660 1.00 23.76 446 ARG A CA 1
ATOM 7132 C C . ARG A 1 446 ? -5.591 -5.727 -8.489 1.00 23.17 446 ARG A C 1
ATOM 7133 O O . ARG A 1 446 ? -6.766 -5.334 -8.494 1.00 26.36 446 ARG A O 1
ATOM 7154 N N . TRP A 1 447 ? -5.074 -6.450 -7.482 1.00 22.51 447 TRP A N 1
ATOM 7155 C CA . TRP A 1 447 ? -5.901 -6.709 -6.305 1.00 24.37 447 TRP A CA 1
ATOM 7156 C C . TRP A 1 447 ? -6.275 -5.402 -5.625 1.00 24.25 447 TRP A C 1
ATOM 7157 O O . TRP A 1 447 ? -7.404 -5.237 -5.130 1.00 25.96 447 TRP A O 1
ATOM 7178 N N . GLY A 1 448 ? -5.331 -4.450 -5.592 1.00 23.29 448 GLY A N 1
ATOM 7179 C CA . GLY A 1 448 ? -5.611 -3.179 -4.952 1.00 25.66 448 GLY A CA 1
ATOM 7180 C C . GLY A 1 448 ? -6.543 -2.320 -5.763 1.00 25.45 448 GLY A C 1
ATOM 7181 O O . GLY A 1 448 ? -7.288 -1.502 -5.203 1.00 25.02 448 GLY A O 1
ATOM 7185 N N . VAL A 1 449 ? -6.474 -2.424 -7.092 1.00 24.33 449 VAL A N 1
ATOM 7186 C CA . VAL A 1 449 ? -7.457 -1.741 -7.930 1.00 23.72 449 VAL A CA 1
ATOM 7187 C C . VAL A 1 449 ? -8.851 -2.324 -7.708 1.00 25.50 449 VAL A C 1
ATOM 7188 O O . VAL A 1 449 ? -9.841 -1.581 -7.545 1.00 24.86 449 VAL A O 1
ATOM 7201 N N . PHE A 1 450 ? -8.964 -3.648 -7.741 1.00 24.82 450 PHE A N 1
ATOM 7202 C CA . PHE A 1 450 ? -10.266 -4.286 -7.564 1.00 24.70 450 PHE A CA 1
ATOM 7203 C C . PHE A 1 450 ? -10.812 -4.009 -6.167 1.00 26.08 450 PHE A C 1
ATOM 7204 O O . PHE A 1 450 ? -12.013 -3.801 -5.987 1.00 27.12 450 PHE A O 1
ATOM 7221 N N . SER A 1 451 ? -9.953 -3.953 -5.171 1.00 25.09 451 SER A N 1
ATOM 7222 C CA . SER A 1 451 ? -10.510 -3.732 -3.840 1.00 27.71 451 SER A CA 1
ATOM 7223 C C . SER A 1 451 ? -10.814 -2.262 -3.569 1.00 28.15 451 SER A C 1
ATOM 7224 O O . SER A 1 451 ? -11.426 -1.959 -2.533 1.00 28.66 451 SER A O 1
ATOM 7232 N N . GLY A 1 452 ? -10.400 -1.357 -4.460 1.00 27.41 452 GLY A N 1
ATOM 7233 C CA . GLY A 1 452 ? -10.566 0.063 -4.265 1.00 28.68 452 GLY A CA 1
ATOM 7234 C C . GLY A 1 452 ? -9.472 0.751 -3.475 1.00 29.02 452 GLY A C 1
ATOM 7235 O O . GLY A 1 452 ? -9.523 1.972 -3.340 1.00 29.04 452 GLY A O 1
ATOM 7239 N N . ARG A 1 453 ? -8.449 0.034 -3.009 1.00 28.33 453 ARG A N 1
ATOM 7240 C CA . ARG A 1 453 ? -7.315 0.718 -2.391 1.00 30.15 453 ARG A CA 1
ATOM 7241 C C . ARG A 1 453 ? -6.571 1.608 -3.386 1.00 28.41 453 ARG A C 1
ATOM 7242 O O . ARG A 1 453 ? -5.967 2.608 -2.976 1.00 28.57 453 ARG A O 1
ATOM 7263 N N . THR A 1 454 ? -6.545 1.223 -4.678 1.00 25.80 454 THR A N 1
ATOM 7264 C CA . THR A 1 454 ? -5.924 1.973 -5.764 1.00 25.21 454 THR A CA 1
ATOM 7265 C C . THR A 1 454 ? -7.030 2.487 -6.672 1.00 25.94 454 THR A C 1
ATOM 7266 O O . THR A 1 454 ? -7.512 1.781 -7.568 1.00 25.30 454 THR A O 1
ATOM 7277 N N . PRO A 1 455 ? -7.551 3.683 -6.408 1.00 26.53 455 PRO A N 1
ATOM 7278 C CA . PRO A 1 455 ? -8.509 4.284 -7.318 1.00 28.35 455 PRO A CA 1
ATOM 7279 C C . PRO A 1 455 ? -7.825 4.764 -8.581 1.00 27.16 455 PRO A C 1
ATOM 7280 O O . PRO A 1 455 ? -6.595 4.862 -8.628 1.00 27.51 455 PRO A O 1
ATOM 7291 N N . PRO A 1 456 ? -8.588 5.114 -9.607 1.00 28.79 456 PRO A N 1
ATOM 7292 C CA . PRO A 1 456 ? -7.973 5.640 -10.845 1.00 28.13 456 PRO A CA 1
ATOM 7293 C C . PRO A 1 456 ? -6.984 6.773 -10.629 1.00 27.67 456 PRO A C 1
ATOM 7294 O O . PRO A 1 456 ? -5.966 6.853 -11.340 1.00 28.54 456 PRO A O 1
ATOM 7305 N N . SER A 1 457 ? -7.217 7.620 -9.628 1.00 29.77 457 SER A N 1
ATOM 7306 C CA . SER A 1 457 ? -6.299 8.719 -9.320 1.00 30.12 457 SER A CA 1
ATOM 7307 C C . SER A 1 457 ? -4.913 8.252 -8.884 1.00 29.27 457 SER A C 1
ATOM 7308 O O . SER A 1 457 ? -4.001 9.088 -8.799 1.00 28.30 457 SER A O 1
ATOM 7316 N N . ARG A 1 458 ? -4.728 6.952 -8.620 1.00 28.60 458 ARG A N 1
ATOM 7317 C CA . ARG A 1 458 ? -3.438 6.434 -8.175 1.00 26.79 458 ARG A CA 1
ATOM 7318 C C . ARG A 1 458 ? -2.996 5.212 -8.977 1.00 26.68 458 ARG A C 1
ATOM 7319 O O . ARG A 1 458 ? -2.052 4.534 -8.557 1.00 25.76 458 ARG A O 1
ATOM 7340 N N . TYR A 1 459 ? -3.630 4.954 -10.133 1.00 26.46 459 TYR A N 1
ATOM 7341 C CA . TYR A 1 459 ? -3.254 3.795 -10.953 1.00 24.33 459 TYR A CA 1
ATOM 7342 C C . TYR A 1 459 ? -1.748 3.768 -11.234 1.00 24.39 459 TYR A C 1
ATOM 7343 O O . TYR A 1 459 ? -1.110 2.714 -11.117 1.00 23.30 459 TYR A O 1
ATOM 7361 N N . ASN A 1 460 ? -1.182 4.906 -11.688 1.00 23.78 460 ASN A N 1
ATOM 7362 C CA . ASN A 1 460 ? 0.225 4.909 -12.110 1.00 26.48 460 ASN A CA 1
ATOM 7363 C C . ASN A 1 460 ? 1.168 5.117 -10.929 1.00 25.96 460 ASN A C 1
ATOM 7364 O O . ASN A 1 460 ? 2.247 4.503 -10.872 1.00 25.62 460 ASN A O 1
ATOM 7375 N N . PHE A 1 461 ? 0.775 5.952 -9.978 1.00 25.74 461 PHE A N 1
ATOM 7376 C CA . PHE A 1 461 ? 1.520 6.118 -8.729 1.00 25.33 461 PHE A CA 1
ATOM 7377 C C . PHE A 1 461 ? 1.724 4.768 -8.038 1.00 24.59 461 PHE A C 1
ATOM 7378 O O . PHE A 1 461 ? 2.845 4.422 -7.643 1.00 25.96 461 PHE A O 1
ATOM 7395 N N . ASP A 1 462 ? 0.675 3.954 -7.983 1.00 24.32 462 ASP A N 1
ATOM 7396 C CA . ASP A 1 462 ? 0.764 2.698 -7.254 1.00 24.02 462 ASP A CA 1
ATOM 7397 C C . ASP A 1 462 ? 1.479 1.632 -8.090 1.00 24.07 462 ASP A C 1
ATOM 7398 O O . ASP A 1 462 ? 2.165 0.792 -7.528 1.00 25.03 462 ASP A O 1
ATOM 7407 N N . TRP A 1 463 ? 1.317 1.658 -9.416 1.00 24.09 463 TRP A N 1
ATOM 7408 C CA . TRP A 1 463 ? 2.109 0.795 -10.302 1.00 22.83 463 TRP A CA 1
ATOM 7409 C C . TRP A 1 463 ? 3.590 1.047 -10.112 1.00 24.49 463 TRP A C 1
ATOM 7410 O O . TRP A 1 463 ? 4.373 0.104 -9.893 1.00 23.83 463 TRP A O 1
ATOM 7431 N N . TRP A 1 464 ? 4.013 2.308 -10.195 1.00 24.31 464 TRP A N 1
ATOM 7432 C CA . TRP A 1 464 ? 5.448 2.551 -10.099 1.00 25.70 464 TRP A CA 1
ATOM 7433 C C . TRP A 1 464 ? 5.955 2.366 -8.685 1.00 25.48 464 TRP A C 1
ATOM 7434 O O . TRP A 1 464 ? 7.114 1.968 -8.493 1.00 25.34 464 TRP A O 1
ATOM 7455 N N . TYR A 1 465 ? 5.096 2.568 -7.680 1.00 24.85 465 TYR A N 1
ATOM 7456 C CA . TYR A 1 465 ? 5.489 2.190 -6.340 1.00 24.38 465 TYR A CA 1
ATOM 7457 C C . TYR A 1 465 ? 5.897 0.714 -6.301 1.00 23.74 465 TYR A C 1
ATOM 7458 O O . TYR A 1 465 ? 6.962 0.360 -5.788 1.00 24.41 465 TYR A O 1
ATOM 7476 N N . LEU A 1 466 ? 5.041 -0.160 -6.850 1.00 23.14 466 LEU A N 1
ATOM 7477 C CA . LEU A 1 466 ? 5.296 -1.592 -6.809 1.00 23.32 466 LEU A CA 1
ATOM 7478 C C . LEU A 1 466 ? 6.468 -1.978 -7.708 1.00 23.97 466 LEU A C 1
ATOM 7479 O O . LEU A 1 466 ? 7.262 -2.864 -7.356 1.00 23.86 466 LEU A O 1
ATOM 7495 N N . ARG A 1 467 ? 6.583 -1.344 -8.870 1.00 23.96 467 ARG A N 1
ATOM 7496 C CA . ARG A 1 467 ? 7.692 -1.653 -9.786 1.00 25.16 467 ARG A CA 1
ATOM 7497 C C . ARG A 1 467 ? 9.032 -1.338 -9.146 1.00 25.56 467 ARG A C 1
ATOM 7498 O O . ARG A 1 467 ? 9.994 -2.143 -9.228 1.00 25.17 467 ARG A O 1
ATOM 7519 N N . THR A 1 468 ? 9.109 -0.182 -8.484 1.00 24.08 468 THR A N 1
ATOM 7520 C CA . THR A 1 468 ? 10.320 0.193 -7.765 1.00 24.32 468 THR A CA 1
ATOM 7521 C C . THR A 1 468 ? 10.520 -0.722 -6.573 1.00 27.03 468 THR A C 1
ATOM 7522 O O . THR A 1 468 ? 11.585 -1.321 -6.433 1.00 25.54 468 THR A O 1
ATOM 7533 N N . LYS A 1 469 ? 9.482 -0.903 -5.745 1.00 24.14 469 LYS A N 1
ATOM 7534 C CA . LYS A 1 469 ? 9.624 -1.735 -4.547 1.00 24.77 469 LYS A CA 1
ATOM 7535 C C . LYS A 1 469 ? 10.217 -3.106 -4.850 1.00 24.88 469 LYS A C 1
ATOM 7536 O O . LYS A 1 469 ? 11.076 -3.582 -4.121 1.00 25.74 469 LYS A O 1
ATOM 7555 N N . TYR A 1 470 ? 9.648 -3.808 -5.830 1.00 23.88 470 TYR A N 1
ATOM 7556 C CA . TYR A 1 470 ? 9.989 -5.201 -6.097 1.00 25.60 470 TYR A CA 1
ATOM 7557 C C . TYR A 1 470 ? 11.085 -5.319 -7.137 1.00 24.98 470 TYR A C 1
ATOM 7558 O O . TYR A 1 470 ? 12.075 -6.064 -6.941 1.00 26.06 470 TYR A O 1
ATOM 7576 N N . GLN A 1 471 ? 10.931 -4.634 -8.264 1.00 25.02 471 GLN A N 1
ATOM 7577 C CA . GLN A 1 471 ? 11.890 -4.876 -9.349 1.00 24.28 471 GLN A CA 1
ATOM 7578 C C . GLN A 1 471 ? 13.105 -3.953 -9.284 1.00 25.94 471 GLN A C 1
ATOM 7579 O O . GLN A 1 471 ? 14.137 -4.246 -9.923 1.00 26.06 471 GLN A O 1
ATOM 7593 N N . GLY A 1 472 ? 13.021 -2.862 -8.540 1.00 25.71 472 GLY A N 1
ATOM 7594 C CA . GLY A 1 472 ? 14.140 -1.932 -8.455 1.00 26.15 472 GLY A CA 1
ATOM 7595 C C . GLY A 1 472 ? 14.472 -1.305 -9.799 1.00 27.77 472 GLY A C 1
ATOM 7596 O O . GLY A 1 472 ? 15.644 -1.176 -10.183 1.00 27.81 472 GLY A O 1
ATOM 7600 N N . ILE A 1 473 ? 13.423 -0.867 -10.499 1.00 27.28 473 ILE A N 1
ATOM 7601 C CA . ILE A 1 473 ? 13.531 -0.145 -11.756 1.00 25.00 473 ILE A CA 1
ATOM 7602 C C . ILE A 1 473 ? 12.791 1.173 -11.600 1.00 27.27 473 ILE A C 1
ATOM 7603 O O . ILE A 1 473 ? 11.988 1.361 -10.674 1.00 26.08 473 ILE A O 1
ATOM 7619 N N . CYS A 1 474 ? 13.080 2.097 -12.513 1.00 27.49 474 CYS A N 1
ATOM 7620 C CA . CYS A 1 474 ? 12.401 3.398 -12.559 1.00 27.48 474 CYS A CA 1
ATOM 7621 C C . CYS A 1 474 ? 12.052 3.724 -14.001 1.00 29.30 474 CYS A C 1
ATOM 7622 O O . CYS A 1 474 ? 12.742 3.279 -14.916 1.00 29.75 474 CYS A O 1
ATOM 7630 N N . PRO A 1 475 ? 11.006 4.512 -14.239 1.00 28.73 475 PRO A N 1
ATOM 7631 C CA . PRO A 1 475 ? 10.682 4.878 -15.623 1.00 31.08 475 PRO A CA 1
ATOM 7632 C C . PRO A 1 475 ? 11.744 5.827 -16.136 1.00 32.79 475 PRO A C 1
ATOM 7633 O O . PRO A 1 475 ? 12.267 6.624 -15.350 1.00 31.08 475 PRO A O 1
ATOM 7644 N N . PRO A 1 476 ? 12.174 5.694 -17.394 1.00 32.67 476 PRO A N 1
ATOM 7645 C CA . PRO A 1 476 ? 13.279 6.551 -17.883 1.00 35.89 476 PRO A CA 1
ATOM 7646 C C . PRO A 1 476 ? 12.831 7.950 -18.285 1.00 42.91 476 PRO A C 1
ATOM 7647 O O . PRO A 1 476 ? 13.687 8.834 -18.457 1.00 44.81 476 PRO A O 1
ATOM 7658 N N . VAL A 1 477 ? 11.522 8.192 -18.390 1.00 40.07 477 VAL A N 1
ATOM 7659 C CA . VAL A 1 477 ? 10.978 9.536 -18.537 1.00 38.25 477 VAL A CA 1
ATOM 7660 C C . VAL A 1 477 ? 9.937 9.724 -17.445 1.00 37.51 477 VAL A C 1
ATOM 7661 O O . VAL A 1 477 ? 9.478 8.774 -16.805 1.00 36.28 477 VAL A O 1
ATOM 7674 N N . THR A 1 478 ? 9.627 10.982 -17.183 1.00 37.79 478 THR A N 1
ATOM 7675 C CA . THR A 1 478 ? 8.633 11.307 -16.171 1.00 39.52 478 THR A CA 1
ATOM 7676 C C . THR A 1 478 ? 7.264 10.763 -16.542 1.00 37.73 478 THR A C 1
ATOM 7677 O O . THR A 1 478 ? 6.864 10.784 -17.712 1.00 36.65 478 THR A O 1
ATOM 7688 N N . ARG A 1 479 ? 6.554 10.233 -15.540 1.00 36.31 479 ARG A N 1
ATOM 7689 C CA . ARG A 1 479 ? 5.191 9.748 -15.722 1.00 31.78 479 ARG A CA 1
ATOM 7690 C C . ARG A 1 479 ? 4.301 10.498 -14.755 1.00 32.00 479 ARG A C 1
ATOM 7691 O O . ARG A 1 479 ? 4.772 10.991 -13.728 1.00 34.28 479 ARG A O 1
ATOM 7712 N N . ASN A 1 480 ? 3.020 10.598 -15.099 1.00 31.80 480 ASN A N 1
ATOM 7713 C CA . ASN A 1 480 ? 2.005 11.167 -14.233 1.00 31.14 480 ASN A CA 1
ATOM 7714 C C . ASN A 1 480 ? 0.716 10.370 -14.432 1.00 30.86 480 ASN A C 1
ATOM 7715 O O . ASN A 1 480 ? 0.707 9.367 -15.143 1.00 28.54 480 ASN A O 1
ATOM 7725 N N . GLU A 1 481 ? -0.382 10.783 -13.784 1.00 28.49 481 GLU A N 1
ATOM 7726 C CA . GLU A 1 481 ? -1.580 9.938 -13.791 1.00 28.31 481 GLU A CA 1
ATOM 7727 C C . GLU A 1 481 ? -2.365 10.018 -15.086 1.00 30.53 481 GLU A C 1
ATOM 7728 O O . GLU A 1 481 ? -3.391 9.358 -15.211 1.00 31.82 481 GLU A O 1
ATOM 7740 N N . THR A 1 482 ? -1.874 10.738 -16.075 1.00 30.28 482 THR A N 1
ATOM 7741 C CA . THR A 1 482 ? -2.391 10.602 -17.426 1.00 30.69 482 THR A CA 1
ATOM 7742 C C . THR A 1 482 ? -1.879 9.351 -18.085 1.00 29.42 482 THR A C 1
ATOM 7743 O O . THR A 1 482 ? -2.587 8.717 -18.876 1.00 28.39 482 THR A O 1
ATOM 7754 N N . HIS A 1 483 ? -0.699 8.943 -17.681 1.00 28.67 483 HIS A N 1
ATOM 7755 C CA . HIS A 1 483 ? -0.137 7.682 -18.117 1.00 30.03 483 HIS A CA 1
ATOM 7756 C C . HIS A 1 483 ? -0.754 6.534 -17.333 1.00 29.04 483 HIS A C 1
ATOM 7757 O O . HIS A 1 483 ? -1.219 6.702 -16.196 1.00 28.37 483 HIS A O 1
ATOM 7771 N N . PHE A 1 484 ? -0.830 5.383 -17.990 1.00 27.33 484 PHE A N 1
ATOM 7772 C CA . PHE A 1 484 ? -1.464 4.201 -17.450 1.00 26.05 484 PHE A CA 1
ATOM 7773 C C . PHE A 1 484 ? -0.588 3.043 -17.888 1.00 25.35 484 PHE A C 1
ATOM 7774 O O . PHE A 1 484 ? -0.986 2.249 -18.749 1.00 25.11 484 PHE A O 1
ATOM 7791 N N . ASP A 1 485 ? 0.593 2.983 -17.270 1.00 25.79 485 ASP A N 1
ATOM 7792 C CA . ASP A 1 485 ? 1.663 2.082 -17.697 1.00 25.05 485 ASP A CA 1
ATOM 7793 C C . ASP A 1 485 ? 1.326 0.629 -17.428 1.00 24.99 485 ASP A C 1
ATOM 7794 O O . ASP A 1 485 ? 1.784 -0.243 -18.162 1.00 25.16 485 ASP A O 1
ATOM 7803 N N . ALA A 1 486 ? 0.478 0.346 -16.430 1.00 24.86 486 ALA A N 1
ATOM 7804 C CA . ALA A 1 486 ? -0.015 -1.012 -16.245 1.00 26.44 486 ALA A CA 1
ATOM 7805 C C . ALA A 1 486 ? -0.784 -1.504 -17.472 1.00 24.70 486 ALA A C 1
ATOM 7806 O O . ALA A 1 486 ? -0.709 -2.682 -17.824 1.00 24.84 486 ALA A O 1
ATOM 7813 N N . GLY A 1 487 ? -1.472 -0.614 -18.168 1.00 24.22 487 GLY A N 1
ATOM 7814 C CA . GLY A 1 487 ? -2.241 -1.027 -19.321 1.00 23.98 487 GLY A CA 1
ATOM 7815 C C . GLY A 1 487 ? -1.375 -1.380 -20.519 1.00 24.37 487 GLY A C 1
ATOM 7816 O O . GLY A 1 487 ? -1.857 -1.999 -21.460 1.00 25.94 487 GLY A O 1
ATOM 7820 N N . ALA A 1 488 ? -0.131 -0.961 -20.505 1.00 24.52 488 ALA A N 1
ATOM 7821 C CA . ALA A 1 488 ? 0.818 -1.288 -21.555 1.00 23.79 488 ALA A CA 1
ATOM 7822 C C . ALA A 1 488 ? 1.377 -2.710 -21.444 1.00 26.39 488 ALA A C 1
ATOM 7823 O O . ALA A 1 488 ? 2.220 -3.090 -22.263 1.00 25.70 488 ALA A O 1
ATOM 7830 N N . LYS A 1 489 ? 0.906 -3.492 -20.483 1.00 23.65 489 LYS A N 1
ATOM 7831 C CA . LYS A 1 489 ? 1.221 -4.916 -20.330 1.00 26.07 489 LYS A CA 1
ATOM 7832 C C . LYS A 1 489 ? -0.004 -5.728 -20.729 1.00 26.25 489 LYS A C 1
ATOM 7833 O O . LYS A 1 489 ? -1.080 -5.524 -20.162 1.00 25.50 489 LYS A O 1
ATOM 7852 N N . PHE A 1 490 ? 0.170 -6.660 -21.674 1.00 25.84 490 PHE A N 1
ATOM 7853 C CA . PHE A 1 490 ? -0.935 -7.396 -22.304 1.00 25.20 490 PHE A CA 1
ATOM 7854 C C . PHE A 1 490 ? -2.016 -7.897 -21.344 1.00 26.08 490 PHE A C 1
ATOM 7855 O O . PHE A 1 490 ? -3.215 -7.740 -21.602 1.00 24.43 490 PHE A O 1
ATOM 7872 N N . HIS A 1 491 ? -1.613 -8.548 -20.245 1.00 23.60 491 HIS A N 1
ATOM 7873 C CA . HIS A 1 491 ? -2.584 -9.196 -19.380 1.00 23.55 491 HIS A CA 1
ATOM 7874 C C . HIS A 1 491 ? -3.582 -8.238 -18.717 1.00 23.45 491 HIS A C 1
ATOM 7875 O O . HIS A 1 491 ? -4.637 -8.684 -18.273 1.00 23.77 491 HIS A O 1
ATOM 7889 N N . VAL A 1 492 ? -3.256 -6.964 -18.594 1.00 23.27 492 VAL A N 1
ATOM 7890 C CA . VAL A 1 492 ? -4.168 -6.000 -17.938 1.00 23.50 492 VAL A CA 1
ATOM 7891 C C . VAL A 1 492 ? -5.373 -5.701 -18.826 1.00 23.33 492 VAL A C 1
ATOM 7892 O O . VAL A 1 492 ? -6.497 -6.092 -18.468 1.00 23.66 492 VAL A O 1
ATOM 7905 N N . PRO A 1 493 ? -5.220 -5.114 -20.009 1.00 23.70 493 PRO A N 1
ATOM 7906 C CA . PRO A 1 493 ? -6.410 -4.949 -20.863 1.00 22.15 493 PRO A CA 1
ATOM 7907 C C . PRO A 1 493 ? -7.047 -6.233 -21.317 1.00 25.71 493 PRO A C 1
ATOM 7908 O O . PRO A 1 493 ? -8.248 -6.251 -21.609 1.00 25.27 493 PRO A O 1
ATOM 7919 N N . ASN A 1 494 ? -6.294 -7.343 -21.422 1.00 23.87 494 ASN A N 1
ATOM 7920 C CA . ASN A 1 494 ? -6.905 -8.597 -21.830 1.00 26.98 494 ASN A CA 1
ATOM 7921 C C . ASN A 1 494 ? -7.358 -9.458 -20.669 1.00 27.38 494 ASN A C 1
ATOM 7922 O O . ASN A 1 494 ? -7.640 -10.645 -20.875 1.00 31.15 494 ASN A O 1
ATOM 7933 N N . VAL A 1 495 ? -7.411 -8.875 -19.475 1.00 24.21 495 VAL A N 1
ATOM 7934 C CA . VAL A 1 495 ? -8.012 -9.393 -18.257 1.00 25.06 495 VAL A CA 1
ATOM 7935 C C . VAL A 1 495 ? -7.605 -10.826 -17.996 1.00 26.20 495 VAL A C 1
ATOM 7936 O O . VAL A 1 495 ? -8.450 -11.689 -17.758 1.00 27.33 495 VAL A O 1
ATOM 7949 N N . THR A 1 496 ? -6.292 -11.073 -18.062 1.00 25.05 496 THR A N 1
ATOM 7950 C CA . THR A 1 496 ? -5.703 -12.388 -17.778 1.00 23.91 496 THR A CA 1
ATOM 7951 C C . THR A 1 496 ? -4.957 -12.310 -16.457 1.00 20.89 496 THR A C 1
ATOM 7952 O O . THR A 1 496 ? -4.029 -11.500 -16.351 1.00 22.93 496 THR A O 1
ATOM 7963 N N . PRO A 1 497 ? -5.347 -13.040 -15.423 1.00 22.42 497 PRO A N 1
ATOM 7964 C CA . PRO A 1 497 ? -4.673 -12.906 -14.121 1.00 22.80 497 PRO A CA 1
ATOM 7965 C C . PRO A 1 497 ? -3.209 -13.286 -14.228 1.00 26.41 497 PRO A C 1
ATOM 7966 O O . PRO A 1 497 ? -2.825 -13.973 -15.166 1.00 25.18 497 PRO A O 1
ATOM 7977 N N . TYR A 1 498 ? -2.404 -12.810 -13.264 1.00 25.49 498 TYR A N 1
ATOM 7978 C CA . TYR A 1 498 ? -0.949 -12.897 -13.330 1.00 24.93 498 TYR A CA 1
ATOM 7979 C C . TYR A 1 498 ? -0.304 -13.731 -12.239 1.00 25.15 498 TYR A C 1
ATOM 7980 O O . TYR A 1 498 ? 0.770 -14.302 -12.486 1.00 23.33 498 TYR A O 1
ATOM 7998 N N . ILE A 1 499 ? -0.918 -13.854 -11.055 1.00 24.39 499 ILE A N 1
ATOM 7999 C CA . ILE A 1 499 ? -0.201 -14.532 -9.972 1.00 23.24 499 ILE A CA 1
ATOM 8000 C C . ILE A 1 499 ? 0.134 -15.976 -10.345 1.00 23.28 499 ILE A C 1
ATOM 8001 O O . ILE A 1 499 ? 1.057 -16.583 -9.759 1.00 22.88 499 ILE A O 1
ATOM 8017 N N . ARG A 1 500 ? -0.626 -16.560 -11.283 1.00 22.00 500 ARG A N 1
ATOM 8018 C CA . ARG A 1 500 ? -0.303 -17.878 -11.819 1.00 22.76 500 ARG A CA 1
ATOM 8019 C C . ARG A 1 500 ? 1.145 -17.993 -12.278 1.00 23.44 500 ARG A C 1
ATOM 8020 O O . ARG A 1 500 ? 1.704 -19.104 -12.248 1.00 23.71 500 ARG A O 1
ATOM 8041 N N . TYR A 1 501 ? 1.771 -16.886 -12.721 1.00 22.04 501 TYR A N 1
ATOM 8042 C CA . TYR A 1 501 ? 3.128 -16.994 -13.253 1.00 23.00 501 TYR A CA 1
ATOM 8043 C C . TYR A 1 501 ? 4.160 -17.020 -12.137 1.00 23.46 501 TYR A C 1
ATOM 8044 O O . TYR A 1 501 ? 5.110 -17.808 -12.188 1.00 22.48 501 TYR A O 1
ATOM 8062 N N . PHE A 1 502 ? 3.925 -16.263 -11.072 1.00 22.52 502 PHE A N 1
ATOM 8063 C CA . PHE A 1 502 ? 4.741 -16.399 -9.873 1.00 23.97 502 PHE A CA 1
ATOM 8064 C C . PHE A 1 502 ? 4.675 -17.813 -9.314 1.00 23.38 502 PHE A C 1
ATOM 8065 O O . PHE A 1 502 ? 5.707 -18.407 -8.986 1.00 26.09 502 PHE A O 1
ATOM 8082 N N . VAL A 1 503 ? 3.445 -18.334 -9.159 1.00 22.68 503 VAL A N 1
ATOM 8083 C CA . VAL A 1 503 ? 3.227 -19.689 -8.681 1.00 23.10 503 VAL A CA 1
ATOM 8084 C C . VAL A 1 503 ? 3.951 -20.690 -9.579 1.00 23.86 503 VAL A C 1
ATOM 8085 O O . VAL A 1 503 ? 4.620 -21.634 -9.097 1.00 24.38 503 VAL A O 1
ATOM 8098 N N A SER A 1 504 ? 3.809 -20.514 -10.897 0.44 24.09 504 SER A N 1
ATOM 8099 N N B SER A 1 504 ? 3.839 -20.512 -10.906 0.56 24.88 504 SER A N 1
ATOM 8100 C CA A SER A 1 504 ? 4.426 -21.434 -11.844 0.44 24.46 504 SER A CA 1
ATOM 8101 C CA B SER A 1 504 ? 4.439 -21.492 -11.813 0.56 24.28 504 SER A CA 1
ATOM 8102 C C A SER A 1 504 ? 5.939 -21.437 -11.724 0.44 27.03 504 SER A C 1
ATOM 8103 C C B SER A 1 504 ? 5.959 -21.433 -11.815 0.56 25.75 504 SER A C 1
ATOM 8104 O O A SER A 1 504 ? 6.575 -22.503 -11.794 0.44 24.82 504 SER A O 1
ATOM 8105 O O B SER A 1 504 ? 6.621 -22.460 -12.058 0.56 25.07 504 SER A O 1
ATOM 8120 N N . PHE A 1 505 ? 6.543 -20.257 -11.591 1.00 23.73 505 PHE A N 1
ATOM 8121 C CA . PHE A 1 505 ? 8.003 -20.188 -11.556 1.00 25.78 505 PHE A CA 1
ATOM 8122 C C . PHE A 1 505 ? 8.563 -20.865 -10.313 1.00 26.88 505 PHE A C 1
ATOM 8123 O O . PHE A 1 505 ? 9.668 -21.426 -10.363 1.00 26.51 505 PHE A O 1
ATOM 8141 N N . VAL A 1 506 ? 7.783 -20.920 -9.233 1.00 25.29 506 VAL A N 1
ATOM 8142 C CA . VAL A 1 506 ? 8.153 -21.737 -8.085 1.00 25.82 506 VAL A CA 1
ATOM 8143 C C . VAL A 1 506 ? 7.879 -23.204 -8.366 1.00 26.63 506 VAL A C 1
ATOM 8144 O O . VAL A 1 506 ? 8.761 -24.085 -8.198 1.00 25.45 506 VAL A O 1
ATOM 8157 N N . LEU A 1 507 ? 6.666 -23.482 -8.852 1.00 25.68 507 LEU A N 1
ATOM 8158 C CA . LEU A 1 507 ? 6.216 -24.855 -9.071 1.00 26.67 507 LEU A CA 1
ATOM 8159 C C . LEU A 1 507 ? 7.099 -25.587 -10.058 1.00 26.06 507 LEU A C 1
ATOM 8160 O O . LEU A 1 507 ? 7.365 -26.788 -9.905 1.00 26.55 507 LEU A O 1
ATOM 8176 N N . GLN A 1 508 ? 7.495 -24.908 -11.128 1.00 24.37 508 GLN A N 1
ATOM 8177 C CA . GLN A 1 508 ? 8.157 -25.655 -12.178 1.00 26.34 508 GLN A CA 1
ATOM 8178 C C . GLN A 1 508 ? 9.448 -26.304 -11.688 1.00 26.52 508 GLN A C 1
ATOM 8179 O O . GLN A 1 508 ? 9.874 -27.313 -12.257 1.00 26.11 508 GLN A O 1
ATOM 8193 N N . PHE A 1 509 ? 10.106 -25.721 -10.687 1.00 26.41 509 PHE A N 1
ATOM 8194 C CA . PHE A 1 509 ? 11.328 -26.345 -10.170 1.00 26.79 509 PHE A CA 1
ATOM 8195 C C . PHE A 1 509 ? 10.982 -27.502 -9.246 1.00 27.03 509 PHE A C 1
ATOM 8196 O O . PHE A 1 509 ? 11.701 -28.525 -9.256 1.00 26.03 509 PHE A O 1
ATOM 8213 N N . GLN A 1 510 ? 9.851 -27.417 -8.535 1.00 26.14 510 GLN A N 1
ATOM 8214 C CA . GLN A 1 510 ? 9.353 -28.573 -7.795 1.00 26.38 510 GLN A CA 1
ATOM 8215 C C . GLN A 1 510 ? 9.032 -29.709 -8.741 1.00 27.74 510 GLN A C 1
ATOM 8216 O O . GLN A 1 510 ? 9.394 -30.855 -8.475 1.00 27.88 510 GLN A O 1
ATOM 8230 N N . PHE A 1 511 ? 8.381 -29.410 -9.868 1.00 26.72 511 PHE A N 1
ATOM 8231 C CA . PHE A 1 511 ? 8.104 -30.457 -10.846 1.00 27.11 511 PHE A CA 1
ATOM 8232 C C . PHE A 1 511 ? 9.409 -31.024 -11.420 1.00 26.73 511 PHE A C 1
ATOM 8233 O O . PHE A 1 511 ? 9.557 -32.239 -11.605 1.00 26.72 511 PHE A O 1
ATOM 8250 N N . HIS A 1 512 ? 10.322 -30.132 -11.795 1.00 26.53 512 HIS A N 1
ATOM 8251 C CA . HIS A 1 512 ? 11.577 -30.564 -12.413 1.00 27.22 512 HIS A CA 1
ATOM 8252 C C . HIS A 1 512 ? 12.322 -31.498 -11.490 1.00 28.18 512 HIS A C 1
ATOM 8253 O O . HIS A 1 512 ? 12.823 -32.544 -11.930 1.00 26.66 512 HIS A O 1
ATOM 8267 N N . GLU A 1 513 ? 12.417 -31.145 -10.214 1.00 28.50 513 GLU A N 1
ATOM 8268 C CA . GLU A 1 513 ? 13.101 -32.016 -9.264 1.00 29.98 513 GLU A CA 1
ATOM 8269 C C . GLU A 1 513 ? 12.450 -33.403 -9.201 1.00 29.54 513 GLU A C 1
ATOM 8270 O O . GLU A 1 513 ? 13.149 -34.431 -9.233 1.00 30.00 513 GLU A O 1
ATOM 8282 N N . ALA A 1 514 ? 11.112 -33.455 -9.114 1.00 29.20 514 ALA A N 1
ATOM 8283 C CA . ALA A 1 514 ? 10.391 -34.723 -9.044 1.00 31.50 514 ALA A CA 1
ATOM 8284 C C . ALA A 1 514 ? 10.535 -35.559 -10.312 1.00 29.46 514 ALA A C 1
ATOM 8285 O O . ALA A 1 514 ? 10.693 -36.790 -10.238 1.00 32.31 514 ALA A O 1
ATOM 8292 N N . LEU A 1 515 ? 10.466 -34.921 -11.488 1.00 28.31 515 LEU A N 1
ATOM 8293 C CA . LEU A 1 515 ? 10.579 -35.662 -12.742 1.00 27.58 515 LEU A CA 1
ATOM 8294 C C . LEU A 1 515 ? 12.005 -36.163 -12.962 1.00 28.81 515 LEU A C 1
ATOM 8295 O O . LEU A 1 515 ? 12.228 -37.267 -13.482 1.00 29.16 515 LEU A O 1
ATOM 8311 N N . CYS A 1 516 ? 12.977 -35.380 -12.539 1.00 28.10 516 CYS A N 1
ATOM 8312 C CA . CYS A 1 516 ? 14.364 -35.811 -12.658 1.00 29.29 516 CYS A CA 1
ATOM 8313 C C . CYS A 1 516 ? 14.640 -37.011 -11.764 1.00 33.80 516 CYS A C 1
ATOM 8314 O O . CYS A 1 516 ? 15.269 -37.990 -12.193 1.00 35.19 516 CYS A O 1
ATOM 8321 N N . LYS A 1 517 ? 14.167 -36.960 -10.524 1.00 31.80 517 LYS A N 1
ATOM 8322 C CA . LYS A 1 517 ? 14.258 -38.128 -9.660 1.00 34.65 517 LYS A CA 1
ATOM 8323 C C . LYS A 1 517 ? 13.582 -39.332 -10.303 1.00 34.69 517 LYS A C 1
ATOM 8324 O O . LYS A 1 517 ? 14.135 -40.435 -10.331 1.00 32.86 517 LYS A O 1
ATOM 8343 N N . GLU A 1 518 ? 12.373 -39.150 -10.800 1.00 30.14 518 GLU A N 1
ATOM 8344 C CA . GLU A 1 518 ? 11.631 -40.242 -11.409 1.00 32.73 518 GLU A CA 1
ATOM 8345 C C . GLU A 1 518 ? 12.354 -40.806 -12.613 1.00 35.53 518 GLU A C 1
ATOM 8346 O O . GLU A 1 518 ? 12.263 -42.011 -12.884 1.00 37.89 518 GLU A O 1
ATOM 8358 N N . ALA A 1 519 ? 13.084 -39.975 -13.342 1.00 32.20 519 ALA A N 1
ATOM 8359 C CA . ALA A 1 519 ? 13.787 -40.465 -14.518 1.00 33.98 519 ALA A CA 1
ATOM 8360 C C . ALA A 1 519 ? 15.053 -41.219 -14.165 1.00 38.65 519 ALA A C 1
ATOM 8361 O O . ALA A 1 519 ? 15.712 -41.742 -15.074 1.00 40.25 519 ALA A O 1
ATOM 8368 N N . GLY A 1 520 ? 15.412 -41.258 -12.883 1.00 38.90 520 GLY A N 1
ATOM 8369 C CA . GLY A 1 520 ? 16.658 -41.895 -12.473 1.00 41.97 520 GLY A CA 1
ATOM 8370 C C . GLY A 1 520 ? 17.884 -41.027 -12.605 1.00 43.32 520 GLY A C 1
ATOM 8371 O O . GLY A 1 520 ? 19.006 -41.536 -12.576 1.00 41.96 520 GLY A O 1
ATOM 8375 N N . TYR A 1 521 ? 17.708 -39.724 -12.766 1.00 39.06 521 TYR A N 1
ATOM 8376 C CA . TYR A 1 521 ? 18.833 -38.817 -12.912 1.00 43.45 521 TYR A CA 1
ATOM 8377 C C . TYR A 1 521 ? 19.461 -38.553 -11.548 1.00 45.07 521 TYR A C 1
ATOM 8378 O O . TYR A 1 521 ? 18.762 -38.340 -10.552 1.00 45.68 521 TYR A O 1
ATOM 8396 N N . GLU A 1 522 ? 20.799 -38.568 -11.509 1.00 47.06 522 GLU A N 1
ATOM 8397 C CA . GLU A 1 522 ? 21.520 -38.570 -10.241 1.00 51.90 522 GLU A CA 1
ATOM 8398 C C . GLU A 1 522 ? 22.630 -37.527 -10.190 1.00 50.27 522 GLU A C 1
ATOM 8399 O O . GLU A 1 522 ? 23.508 -37.614 -9.330 1.00 57.08 522 GLU A O 1
ATOM 8411 N N . GLY A 1 523 ? 22.606 -36.540 -11.080 1.00 45.84 523 GLY A N 1
ATOM 8412 C CA . GLY A 1 523 ? 23.552 -35.455 -11.027 1.00 41.44 523 GLY A CA 1
ATOM 8413 C C . GLY A 1 523 ? 22.951 -34.155 -10.537 1.00 40.57 523 GLY A C 1
ATOM 8414 O O . GLY A 1 523 ? 21.885 -34.127 -9.910 1.00 37.48 523 GLY A O 1
ATOM 8418 N N . PRO A 1 524 ? 23.655 -33.052 -10.794 1.00 38.88 524 PRO A N 1
ATOM 8419 C CA . PRO A 1 524 ? 23.167 -31.743 -10.351 1.00 37.85 524 PRO A CA 1
ATOM 8420 C C . PRO A 1 524 ? 21.819 -31.395 -10.992 1.00 34.72 524 PRO A C 1
ATOM 8421 O O . PRO A 1 524 ? 21.574 -31.643 -12.170 1.00 33.75 524 PRO A O 1
ATOM 8432 N N . LEU A 1 525 ? 20.954 -30.780 -10.204 1.00 33.97 525 LEU A N 1
ATOM 8433 C CA . LEU A 1 525 ? 19.590 -30.544 -10.694 1.00 34.09 525 LEU A CA 1
ATOM 8434 C C . LEU A 1 525 ? 19.583 -29.753 -11.998 1.00 30.29 525 LEU A C 1
ATOM 8435 O O . LEU A 1 525 ? 18.791 -30.046 -12.903 1.00 30.30 525 LEU A O 1
ATOM 8451 N N . HIS A 1 526 ? 20.479 -28.790 -12.152 1.00 31.42 526 HIS A N 1
ATOM 8452 C CA . HIS A 1 526 ? 20.437 -27.947 -13.325 1.00 30.66 526 HIS A CA 1
ATOM 8453 C C . HIS A 1 526 ? 20.984 -28.597 -14.587 1.00 32.54 526 HIS A C 1
ATOM 8454 O O . HIS A 1 526 ? 20.877 -27.997 -15.645 1.00 31.30 526 HIS A O 1
ATOM 8468 N N . GLN A 1 527 ? 21.603 -29.778 -14.514 1.00 32.38 527 GLN A N 1
ATOM 8469 C CA . GLN A 1 527 ? 22.024 -30.478 -15.719 1.00 34.29 527 GLN A CA 1
ATOM 8470 C C . GLN A 1 527 ? 21.100 -31.635 -16.067 1.00 33.38 527 GLN A C 1
ATOM 8471 O O . GLN A 1 527 ? 21.363 -32.360 -17.016 1.00 35.20 527 GLN A O 1
ATOM 8485 N N . CYS A 1 528 ? 20.015 -31.806 -15.333 1.00 30.33 528 CYS A N 1
ATOM 8486 C CA . CYS A 1 528 ? 19.041 -32.838 -15.653 1.00 32.30 528 CYS A CA 1
ATOM 8487 C C . CYS A 1 528 ? 18.379 -32.554 -16.999 1.00 33.10 528 CYS A C 1
ATOM 8488 O O . CYS A 1 528 ? 18.038 -31.417 -17.314 1.00 30.88 528 CYS A O 1
ATOM 8495 N N . ASP A 1 529 ? 18.169 -33.610 -17.775 1.00 31.36 529 ASP A N 1
ATOM 8496 C CA . ASP A 1 529 ? 17.393 -33.553 -19.016 1.00 31.98 529 ASP A CA 1
ATOM 8497 C C . ASP A 1 529 ? 16.491 -34.781 -18.989 1.00 31.62 529 ASP A C 1
ATOM 8498 O O . ASP A 1 529 ? 17.008 -35.907 -19.046 1.00 28.76 529 ASP A O 1
ATOM 8507 N N . ILE A 1 530 ? 15.169 -34.593 -18.870 1.00 26.13 530 ILE A N 1
ATOM 8508 C CA . ILE A 1 530 ? 14.251 -35.739 -18.809 1.00 26.80 530 ILE A CA 1
ATOM 8509 C C . ILE A 1 530 ? 13.857 -36.271 -20.175 1.00 26.51 530 ILE A C 1
ATOM 8510 O O . ILE A 1 530 ? 13.002 -37.175 -20.249 1.00 26.65 530 ILE A O 1
ATOM 8526 N N . TYR A 1 531 ? 14.434 -35.750 -21.264 1.00 28.29 531 TYR A N 1
ATOM 8527 C CA . TYR A 1 531 ? 14.164 -36.228 -22.615 1.00 28.04 531 TYR A CA 1
ATOM 8528 C C . TYR A 1 531 ? 14.210 -37.738 -22.703 1.00 31.24 531 TYR A C 1
ATOM 8529 O O . TYR A 1 531 ? 15.138 -38.375 -22.202 1.00 30.68 531 TYR A O 1
ATOM 8547 N N . ARG A 1 532 ? 13.203 -38.304 -23.345 1.00 29.42 532 ARG A N 1
ATOM 8548 C CA . ARG A 1 532 ? 13.029 -39.729 -23.567 1.00 32.62 532 ARG A CA 1
ATOM 8549 C C . ARG A 1 532 ? 12.796 -40.525 -22.296 1.00 32.69 532 ARG A C 1
ATOM 8550 O O . ARG A 1 532 ? 12.807 -41.754 -22.344 1.00 32.00 532 ARG A O 1
ATOM 8571 N N . SER A 1 533 ? 12.545 -39.885 -21.159 1.00 31.15 533 SER A N 1
ATOM 8572 C CA . SER A 1 533 ? 12.203 -40.633 -19.955 1.00 29.29 533 SER A CA 1
ATOM 8573 C C . SER A 1 533 ? 10.719 -40.913 -19.936 1.00 33.27 533 SER A C 1
ATOM 8574 O O . SER A 1 533 ? 9.921 -40.003 -19.657 1.00 30.89 533 SER A O 1
ATOM 8582 N N . THR A 1 534 ? 10.342 -42.170 -20.209 1.00 33.36 534 THR A N 1
ATOM 8583 C CA . THR A 1 534 ? 8.930 -42.540 -20.190 1.00 35.75 534 THR A CA 1
ATOM 8584 C C . THR A 1 534 ? 8.387 -42.629 -18.774 1.00 35.17 534 THR A C 1
ATOM 8585 O O . THR A 1 534 ? 7.199 -42.373 -18.565 1.00 34.86 534 THR A O 1
ATOM 8596 N N . LYS A 1 535 ? 9.238 -42.958 -17.791 1.00 34.39 535 LYS A N 1
ATOM 8597 C CA . LYS A 1 535 ? 8.813 -42.901 -16.390 1.00 33.47 535 LYS A CA 1
ATOM 8598 C C . LYS A 1 535 ? 8.435 -41.481 -15.993 1.00 33.37 535 LYS A C 1
ATOM 8599 O O . LYS A 1 535 ? 7.428 -41.263 -15.305 1.00 32.49 535 LYS A O 1
ATOM 8618 N N . ALA A 1 536 ? 9.274 -40.500 -16.368 1.00 32.36 536 ALA A N 1
ATOM 8619 C CA . ALA A 1 536 ? 8.914 -39.099 -16.111 1.00 33.00 536 ALA A CA 1
ATOM 8620 C C . ALA A 1 536 ? 7.653 -38.721 -16.865 1.00 32.74 536 ALA A C 1
ATOM 8621 O O . ALA A 1 536 ? 6.802 -37.991 -16.341 1.00 29.52 536 ALA A O 1
ATOM 8628 N N . GLY A 1 537 ? 7.534 -39.163 -18.116 1.00 31.03 537 GLY A N 1
ATOM 8629 C CA . GLY A 1 537 ? 6.310 -38.898 -18.858 1.00 32.17 537 GLY A CA 1
ATOM 8630 C C . GLY A 1 537 ? 5.060 -39.365 -18.134 1.00 31.85 537 GLY A C 1
ATOM 8631 O O . GLY A 1 537 ? 4.054 -38.641 -18.049 1.00 31.92 537 GLY A O 1
ATOM 8635 N N . ALA A 1 538 ? 5.092 -40.584 -17.618 1.00 32.14 538 ALA A N 1
ATOM 8636 C CA . ALA A 1 538 ? 3.937 -41.142 -16.948 1.00 32.33 538 ALA A CA 1
ATOM 8637 C C . ALA A 1 538 ? 3.601 -40.358 -15.706 1.00 33.63 538 ALA A C 1
ATOM 8638 O O . ALA A 1 538 ? 2.424 -40.251 -15.344 1.00 33.43 538 ALA A O 1
ATOM 8645 N N . LYS A 1 539 ? 4.613 -39.842 -15.014 1.00 31.56 539 LYS A N 1
ATOM 8646 C CA . LYS A 1 539 ? 4.312 -39.094 -13.803 1.00 30.90 539 LYS A CA 1
ATOM 8647 C C . LYS A 1 539 ? 3.712 -37.728 -14.148 1.00 30.24 539 LYS A C 1
ATOM 8648 O O . LYS A 1 539 ? 2.794 -37.261 -13.478 1.00 33.43 539 LYS A O 1
ATOM 8667 N N . LEU A 1 540 ? 4.245 -37.073 -15.180 1.00 29.89 540 LEU A N 1
ATOM 8668 C CA . LEU A 1 540 ? 3.637 -35.838 -15.644 1.00 30.38 540 LEU A CA 1
ATOM 8669 C C . LEU A 1 540 ? 2.214 -36.088 -16.137 1.00 30.77 540 LEU A C 1
ATOM 8670 O O . LEU A 1 540 ? 1.307 -35.279 -15.869 1.00 30.92 540 LEU A O 1
ATOM 8686 N N . ARG A 1 541 ? 1.999 -37.211 -16.841 1.00 29.08 541 ARG A N 1
ATOM 8687 C CA . ARG A 1 541 ? 0.690 -37.520 -17.419 1.00 33.05 541 ARG A CA 1
ATOM 8688 C C . ARG A 1 541 ? -0.375 -37.605 -16.337 1.00 33.48 541 ARG A C 1
ATOM 8689 O O . ARG A 1 541 ? -1.502 -37.111 -16.517 1.00 34.90 541 ARG A O 1
ATOM 8710 N N . LYS A 1 542 ? -0.013 -38.165 -15.180 1.00 32.80 542 LYS A N 1
ATOM 8711 C CA . LYS A 1 542 ? -0.978 -38.276 -14.087 1.00 34.17 542 LYS A CA 1
ATOM 8712 C C . LYS A 1 542 ? -1.511 -36.914 -13.655 1.00 32.77 542 LYS A C 1
ATOM 8713 O O . LYS A 1 542 ? -2.701 -36.776 -13.373 1.00 31.44 542 LYS A O 1
ATOM 8732 N N . VAL A 1 543 ? -0.632 -35.919 -13.550 1.00 30.37 543 VAL A N 1
ATOM 8733 C CA . VAL A 1 543 ? -1.044 -34.567 -13.212 1.00 31.53 543 VAL A CA 1
ATOM 8734 C C . VAL A 1 543 ? -1.958 -34.013 -14.291 1.00 30.96 543 VAL A C 1
ATOM 8735 O O . VAL A 1 543 ? -3.019 -33.434 -14.007 1.00 30.29 543 VAL A O 1
ATOM 8748 N N . LEU A 1 544 ? -1.529 -34.137 -15.551 1.00 29.68 544 LEU A N 1
ATOM 8749 C CA . LEU A 1 544 ? -2.278 -33.518 -16.641 1.00 31.46 544 LEU A CA 1
ATOM 8750 C C . LEU A 1 544 ? -3.675 -34.109 -16.740 1.00 32.13 544 LEU A C 1
ATOM 8751 O O . LEU A 1 544 ? -4.660 -33.378 -16.855 1.00 32.37 544 LEU A O 1
ATOM 8767 N N . ARG A 1 545 ? -3.784 -35.421 -16.621 1.00 30.00 545 ARG A N 1
ATOM 8768 C CA . ARG A 1 545 ? -5.089 -36.045 -16.721 1.00 33.98 545 ARG A CA 1
ATOM 8769 C C . ARG A 1 545 ? -6.009 -35.727 -15.545 1.00 32.56 545 ARG A C 1
ATOM 8770 O O . ARG A 1 545 ? -7.210 -35.985 -15.662 1.00 36.29 545 ARG A O 1
ATOM 8791 N N . ALA A 1 546 ? -5.506 -35.204 -14.427 1.00 32.69 546 ALA A N 1
ATOM 8792 C CA . ALA A 1 546 ? -6.392 -34.846 -13.315 1.00 31.90 546 ALA A CA 1
ATOM 8793 C C . ALA A 1 546 ? -7.191 -33.560 -13.560 1.00 34.22 546 ALA A C 1
ATOM 8794 O O . ALA A 1 546 ? -8.193 -33.335 -12.880 1.00 35.10 546 ALA A O 1
ATOM 8801 N N . GLY A 1 547 ? -6.782 -32.715 -14.497 1.00 31.78 547 GLY A N 1
ATOM 8802 C CA . GLY A 1 547 ? -7.477 -31.442 -14.636 1.00 32.05 547 GLY A CA 1
ATOM 8803 C C . GLY A 1 547 ? -7.646 -30.798 -13.270 1.00 34.92 547 GLY A C 1
ATOM 8804 O O . GLY A 1 547 ? -6.737 -30.814 -12.433 1.00 34.20 547 GLY A O 1
ATOM 8808 N N . SER A 1 548 ? -8.829 -30.225 -13.035 1.00 33.85 548 SER A N 1
ATOM 8809 C CA . SER A 1 548 ? -9.186 -29.630 -11.752 1.00 33.83 548 SER A CA 1
ATOM 8810 C C . SER A 1 548 ? -10.127 -30.526 -10.976 1.00 37.71 548 SER A C 1
ATOM 8811 O O . SER A 1 548 ? -10.900 -30.043 -10.148 1.00 35.89 548 SER A O 1
ATOM 8819 N N . SER A 1 549 ? -10.056 -31.829 -11.210 1.00 35.97 549 SER A N 1
ATOM 8820 C CA . SER A 1 549 ? -10.991 -32.740 -10.566 1.00 37.47 549 SER A CA 1
ATOM 8821 C C . SER A 1 549 ? -10.669 -32.982 -9.103 1.00 38.83 549 SER A C 1
ATOM 8822 O O . SER A 1 549 ? -11.539 -33.449 -8.358 1.00 38.39 549 SER A O 1
ATOM 8830 N N . ARG A 1 550 ? -9.459 -32.635 -8.664 1.00 37.25 550 ARG A N 1
ATOM 8831 C CA . ARG A 1 550 ? -8.972 -32.894 -7.314 1.00 35.79 550 ARG A CA 1
ATOM 8832 C C . ARG A 1 550 ? -8.223 -31.683 -6.792 1.00 35.93 550 ARG A C 1
ATOM 8833 O O . ARG A 1 550 ? -7.609 -30.943 -7.575 1.00 36.14 550 ARG A O 1
ATOM 8854 N N . PRO A 1 551 ? -8.220 -31.478 -5.477 1.00 34.87 551 PRO A N 1
ATOM 8855 C CA . PRO A 1 551 ? -7.481 -30.351 -4.894 1.00 34.87 551 PRO A CA 1
ATOM 8856 C C . PRO A 1 551 ? -6.039 -30.344 -5.352 1.00 32.71 551 PRO A C 1
ATOM 8857 O O . PRO A 1 551 ? -5.370 -31.398 -5.375 1.00 32.91 551 PRO A O 1
ATOM 8868 N N . TRP A 1 552 ? -5.545 -29.145 -5.694 1.00 32.18 552 TRP A N 1
ATOM 8869 C CA . TRP A 1 552 ? -4.194 -29.066 -6.250 1.00 30.60 552 TRP A CA 1
ATOM 8870 C C . TRP A 1 552 ? -3.156 -29.523 -5.231 1.00 31.10 552 TRP A C 1
ATOM 8871 O O . TRP A 1 552 ? -2.136 -30.102 -5.611 1.00 30.00 552 TRP A O 1
ATOM 8892 N N . GLN A 1 553 ? -3.427 -29.322 -3.933 1.00 31.57 553 GLN A N 1
ATOM 8893 C CA . GLN A 1 553 ? -2.483 -29.738 -2.902 1.00 31.77 553 GLN A CA 1
ATOM 8894 C C . GLN A 1 553 ? -2.283 -31.249 -2.907 1.00 32.52 553 GLN A C 1
ATOM 8895 O O . GLN A 1 553 ? -1.171 -31.727 -2.633 1.00 31.71 553 GLN A O 1
ATOM 8909 N N . GLU A 1 554 ? -3.344 -32.004 -3.220 1.00 32.31 554 GLU A N 1
ATOM 8910 C CA . GLU A 1 554 ? -3.269 -33.457 -3.307 1.00 34.48 554 GLU A CA 1
ATOM 8911 C C . GLU A 1 554 ? -2.579 -33.931 -4.583 1.00 35.07 554 GLU A C 1
ATOM 8912 O O . GLU A 1 554 ? -1.819 -34.909 -4.561 1.00 34.49 554 GLU A O 1
ATOM 8924 N N . VAL A 1 555 ? -2.909 -33.305 -5.720 1.00 32.15 555 VAL A N 1
ATOM 8925 C CA . VAL A 1 555 ? -2.210 -33.604 -6.966 1.00 34.91 555 VAL A CA 1
ATOM 8926 C C . VAL A 1 555 ? -0.720 -33.313 -6.816 1.00 30.94 555 VAL A C 1
ATOM 8927 O O . VAL A 1 555 ? 0.124 -34.099 -7.256 1.00 32.67 555 VAL A O 1
ATOM 8940 N N . LEU A 1 556 ? -0.371 -32.183 -6.185 1.00 31.39 556 LEU A N 1
ATOM 8941 C CA . LEU A 1 556 ? 1.042 -31.855 -5.979 1.00 30.24 556 LEU A CA 1
ATOM 8942 C C . LEU A 1 556 ? 1.720 -32.880 -5.081 1.00 32.95 556 LEU A C 1
ATOM 8943 O O . LEU A 1 556 ? 2.856 -33.295 -5.342 1.00 32.90 556 LEU A O 1
ATOM 8959 N N . LYS A 1 557 ? 1.047 -33.292 -4.006 1.00 33.80 557 LYS A N 1
ATOM 8960 C CA . LYS A 1 557 ? 1.644 -34.274 -3.098 1.00 36.77 557 LYS A CA 1
ATOM 8961 C C . LYS A 1 557 ? 1.943 -35.591 -3.808 1.00 35.36 557 LYS A C 1
ATOM 8962 O O . LYS A 1 557 ? 3.030 -36.163 -3.668 1.00 36.47 557 LYS A O 1
ATOM 8981 N N . ASP A 1 558 ? 0.975 -36.094 -4.580 1.00 34.98 558 ASP A N 1
ATOM 8982 C CA . ASP A 1 558 ? 1.212 -37.312 -5.346 1.00 35.82 558 ASP A CA 1
ATOM 8983 C C . ASP A 1 558 ? 2.403 -37.157 -6.283 1.00 36.66 558 ASP A C 1
ATOM 8984 O O . ASP A 1 558 ? 3.110 -38.137 -6.565 1.00 37.21 558 ASP A O 1
ATOM 8993 N N . MET A 1 559 ? 2.646 -35.942 -6.785 1.00 34.10 559 MET A N 1
ATOM 8994 C CA . MET A 1 559 ? 3.688 -35.763 -7.793 1.00 34.79 559 MET A CA 1
ATOM 8995 C C . MET A 1 559 ? 5.065 -35.599 -7.162 1.00 36.01 559 MET A C 1
ATOM 8996 O O . MET A 1 559 ? 6.034 -36.242 -7.585 1.00 35.86 559 MET A O 1
ATOM 9010 N N . VAL A 1 560 ? 5.180 -34.736 -6.162 1.00 33.63 560 VAL A N 1
ATOM 9011 C CA . VAL A 1 560 ? 6.479 -34.307 -5.657 1.00 35.89 560 VAL A CA 1
ATOM 9012 C C . VAL A 1 560 ? 6.690 -34.663 -4.203 1.00 33.66 560 VAL A C 1
ATOM 9013 O O . VAL A 1 560 ? 7.781 -34.415 -3.675 1.00 33.53 560 VAL A O 1
ATOM 9026 N N . GLY A 1 561 ? 5.697 -35.239 -3.540 1.00 34.66 561 GLY A N 1
ATOM 9027 C CA . GLY A 1 561 ? 5.856 -35.649 -2.160 1.00 36.49 561 GLY A CA 1
ATOM 9028 C C . GLY A 1 561 ? 5.520 -34.588 -1.139 1.00 39.26 561 GLY A C 1
ATOM 9029 O O . GLY A 1 561 ? 5.713 -34.824 0.061 1.00 36.91 561 GLY A O 1
ATOM 9033 N N . LEU A 1 562 ? 5.019 -33.429 -1.567 1.00 37.23 562 LEU A N 1
ATOM 9034 C CA . LEU A 1 562 ? 4.679 -32.338 -0.672 1.00 36.67 562 LEU A CA 1
ATOM 9035 C C . LEU A 1 562 ? 3.383 -31.696 -1.155 1.00 37.45 562 LEU A C 1
ATOM 9036 O O . LEU A 1 562 ? 3.086 -31.677 -2.349 1.00 36.23 562 LEU A O 1
ATOM 9052 N N . ASP A 1 563 ? 2.598 -31.186 -0.213 1.00 36.94 563 ASP A N 1
ATOM 9053 C CA . ASP A 1 563 ? 1.279 -30.650 -0.514 1.00 36.63 563 ASP A CA 1
ATOM 9054 C C . ASP A 1 563 ? 1.271 -29.124 -0.537 1.00 35.02 563 ASP A C 1
ATOM 9055 O O . ASP A 1 563 ? 0.223 -28.515 -0.296 1.00 34.18 563 ASP A O 1
ATOM 9064 N N . ALA A 1 564 ? 2.412 -28.490 -0.794 1.00 35.09 564 ALA A N 1
ATOM 9065 C CA . ALA A 1 564 ? 2.505 -27.036 -0.728 1.00 31.33 564 ALA A CA 1
ATOM 9066 C C . ALA A 1 564 ? 3.530 -26.518 -1.723 1.00 31.29 564 ALA A C 1
ATOM 9067 O O . ALA A 1 564 ? 4.426 -27.249 -2.142 1.00 29.09 564 ALA A O 1
ATOM 9074 N N . LEU A 1 565 ? 3.395 -25.246 -2.085 1.00 30.19 565 LEU A N 1
ATOM 9075 C CA . LEU A 1 565 ? 4.466 -24.559 -2.794 1.00 30.99 565 LEU A CA 1
ATOM 9076 C C . LEU A 1 565 ? 5.686 -24.436 -1.896 1.00 30.92 565 LEU A C 1
ATOM 9077 O O . LEU A 1 565 ? 5.573 -24.173 -0.703 1.00 29.94 565 LEU A O 1
ATOM 9093 N N . ASP A 1 566 ? 6.864 -24.640 -2.472 1.00 30.92 566 ASP A N 1
ATOM 9094 C CA . ASP A 1 566 ? 8.112 -24.699 -1.708 1.00 30.09 566 ASP A CA 1
ATOM 9095 C C . ASP A 1 566 ? 9.202 -24.139 -2.611 1.00 30.35 566 ASP A C 1
ATOM 9096 O O . ASP A 1 566 ? 9.309 -24.552 -3.764 1.00 28.46 566 ASP A O 1
ATOM 9105 N N . ALA A 1 567 ? 9.952 -23.159 -2.107 1.00 30.73 567 ALA A N 1
ATOM 9106 C CA . ALA A 1 567 ? 11.020 -22.542 -2.875 1.00 29.25 567 ALA A CA 1
ATOM 9107 C C . ALA A 1 567 ? 12.312 -23.355 -2.860 1.00 29.70 567 ALA A C 1
ATOM 9108 O O . ALA A 1 567 ? 13.248 -22.991 -3.566 1.00 27.44 567 ALA A O 1
ATOM 9115 N N . GLN A 1 568 ? 12.390 -24.404 -2.046 1.00 31.07 568 GLN A N 1
ATOM 9116 C CA . GLN A 1 568 ? 13.654 -25.125 -1.911 1.00 33.38 568 GLN A CA 1
ATOM 9117 C C . GLN A 1 568 ? 14.153 -25.723 -3.223 1.00 30.89 568 GLN A C 1
ATOM 9118 O O . GLN A 1 568 ? 15.372 -25.669 -3.471 1.00 31.82 568 GLN A O 1
ATOM 9132 N N . PRO A 1 569 ? 13.315 -26.328 -4.072 1.00 30.07 569 PRO A N 1
ATOM 9133 C CA . PRO A 1 569 ? 13.842 -26.830 -5.346 1.00 29.01 569 PRO A CA 1
ATOM 9134 C C . PRO A 1 569 ? 14.463 -25.756 -6.218 1.00 28.41 569 PRO A C 1
ATOM 9135 O O . PRO A 1 569 ? 15.508 -26.006 -6.830 1.00 25.96 569 PRO A O 1
ATOM 9146 N N . LEU A 1 570 ? 13.826 -24.584 -6.331 1.00 25.49 570 LEU A N 1
ATOM 9147 C CA . LEU A 1 570 ? 14.409 -23.484 -7.083 1.00 24.82 570 LEU A CA 1
ATOM 9148 C C . LEU A 1 570 ? 15.727 -23.040 -6.463 1.00 25.87 570 LEU A C 1
ATOM 9149 O O . LEU A 1 570 ? 16.694 -22.743 -7.169 1.00 25.37 570 LEU A O 1
ATOM 9165 N N . LEU A 1 571 ? 15.773 -22.945 -5.137 1.00 25.28 571 LEU A N 1
ATOM 9166 C CA . LEU A 1 571 ? 17.007 -22.494 -4.497 1.00 26.80 571 LEU A CA 1
ATOM 9167 C C . LEU A 1 571 ? 18.120 -23.515 -4.714 1.00 26.45 571 LEU A C 1
ATOM 9168 O O . LEU A 1 571 ? 19.255 -23.136 -4.985 1.00 29.17 571 LEU A O 1
ATOM 9184 N N . LYS A 1 572 ? 17.780 -24.797 -4.681 1.00 26.65 572 LYS A N 1
ATOM 9185 C CA . LYS A 1 572 ? 18.761 -25.859 -4.937 1.00 29.46 572 LYS A CA 1
ATOM 9186 C C . LYS A 1 572 ? 19.292 -25.796 -6.359 1.00 30.20 572 LYS A C 1
ATOM 9187 O O . LYS A 1 572 ? 20.494 -25.975 -6.602 1.00 29.05 572 LYS A O 1
ATOM 9206 N N . TYR A 1 573 ? 18.403 -25.511 -7.321 1.00 27.63 573 TYR A N 1
ATOM 9207 C CA . TYR A 1 573 ? 18.807 -25.471 -8.721 1.00 28.36 573 TYR A CA 1
ATOM 9208 C C . TYR A 1 573 ? 19.843 -24.383 -8.950 1.00 28.09 573 TYR A C 1
ATOM 9209 O O . TYR A 1 573 ? 20.791 -24.558 -9.737 1.00 26.17 573 TYR A O 1
ATOM 9227 N N . PHE A 1 574 ? 19.647 -23.227 -8.317 1.00 25.53 574 PHE A N 1
ATOM 9228 C CA . PHE A 1 574 ? 20.459 -22.039 -8.560 1.00 26.14 574 PHE A CA 1
ATOM 9229 C C . PHE A 1 574 ? 21.626 -21.890 -7.594 1.00 28.31 574 PHE A C 1
ATOM 9230 O O . PHE A 1 574 ? 22.426 -20.969 -7.764 1.00 28.96 574 PHE A O 1
ATOM 9247 N N . GLN A 1 575 ? 21.720 -22.764 -6.596 1.00 28.49 575 GLN A N 1
ATOM 9248 C CA . GLN A 1 575 ? 22.644 -22.612 -5.470 1.00 30.11 575 GLN A CA 1
ATOM 9249 C C . GLN A 1 575 ? 24.039 -22.124 -5.862 1.00 30.12 575 GLN A C 1
ATOM 9250 O O . GLN A 1 575 ? 24.568 -21.169 -5.272 1.00 29.17 575 GLN A O 1
ATOM 9264 N N . LEU A 1 576 ? 24.629 -22.716 -6.891 1.00 32.78 576 LEU A N 1
ATOM 9265 C CA . LEU A 1 576 ? 25.992 -22.326 -7.288 1.00 33.34 576 LEU A CA 1
ATOM 9266 C C . LEU A 1 576 ? 26.094 -20.852 -7.687 1.00 34.07 576 LEU A C 1
ATOM 9267 O O . LEU A 1 576 ? 27.041 -20.157 -7.292 1.00 32.26 576 LEU A O 1
ATOM 9283 N N . VAL A 1 577 ? 25.162 -20.367 -8.510 1.00 31.71 577 VAL A N 1
ATOM 9284 C CA . VAL A 1 577 ? 25.250 -18.982 -8.957 1.00 32.85 577 VAL A CA 1
ATOM 9285 C C . VAL A 1 577 ? 24.761 -18.041 -7.856 1.00 32.21 577 VAL A C 1
ATOM 9286 O O . VAL A 1 577 ? 25.227 -16.898 -7.759 1.00 31.07 577 VAL A O 1
ATOM 9299 N N . THR A 1 578 ? 23.845 -18.498 -7.002 1.00 32.60 578 THR A N 1
ATOM 9300 C CA . THR A 1 578 ? 23.454 -17.697 -5.847 1.00 31.95 578 THR A CA 1
ATOM 9301 C C . THR A 1 578 ? 24.684 -17.386 -5.013 1.00 35.36 578 THR A C 1
ATOM 9302 O O . THR A 1 578 ? 24.916 -16.235 -4.618 1.00 33.71 578 THR A O 1
ATOM 9313 N N . GLN A 1 579 ? 25.515 -18.404 -4.774 1.00 34.33 579 GLN A N 1
ATOM 9314 C CA . GLN A 1 579 ? 26.732 -18.195 -4.002 1.00 35.52 579 GLN A CA 1
ATOM 9315 C C . GLN A 1 579 ? 27.728 -17.359 -4.797 1.00 35.13 579 GLN A C 1
ATOM 9316 O O . GLN A 1 579 ? 28.364 -16.459 -4.251 1.00 37.00 579 GLN A O 1
ATOM 9330 N N . TRP A 1 580 ? 27.846 -17.608 -6.093 1.00 34.88 580 TRP A N 1
ATOM 9331 C CA . TRP A 1 580 ? 28.813 -16.866 -6.897 1.00 36.43 580 TRP A CA 1
ATOM 9332 C C . TRP A 1 580 ? 28.459 -15.383 -6.976 1.00 36.95 580 TRP A C 1
ATOM 9333 O O . TRP A 1 580 ? 29.335 -14.527 -6.822 1.00 36.72 580 TRP A O 1
ATOM 9354 N N . LEU A 1 581 ? 27.183 -15.053 -7.201 1.00 33.79 581 LEU A N 1
ATOM 9355 C CA . LEU A 1 581 ? 26.808 -13.647 -7.311 1.00 34.40 581 LEU A CA 1
ATOM 9356 C C . LEU A 1 581 ? 27.028 -12.911 -5.993 1.00 34.33 581 LEU A C 1
ATOM 9357 O O . LEU A 1 581 ? 27.440 -11.742 -5.993 1.00 34.61 581 LEU A O 1
ATOM 9373 N N . GLN A 1 582 ? 26.699 -13.558 -4.868 1.00 34.40 582 GLN A N 1
ATOM 9374 C CA . GLN A 1 582 ? 26.946 -12.959 -3.561 1.00 36.46 582 GLN A CA 1
ATOM 9375 C C . GLN A 1 582 ? 28.416 -12.606 -3.400 1.00 39.35 582 GLN A C 1
ATOM 9376 O O . GLN A 1 582 ? 28.757 -11.508 -2.951 1.00 38.38 582 GLN A O 1
ATOM 9390 N N . GLU A 1 583 ? 29.294 -13.565 -3.720 1.00 36.74 583 GLU A N 1
ATOM 9391 C CA . GLU A 1 583 ? 30.739 -13.349 -3.633 1.00 42.71 583 GLU A CA 1
ATOM 9392 C C . GLU A 1 583 ? 31.186 -12.198 -4.526 1.00 40.16 583 GLU A C 1
ATOM 9393 O O . GLU A 1 583 ? 31.884 -11.284 -4.075 1.00 42.67 583 GLU A O 1
ATOM 9405 N N . GLN A 1 584 ? 30.750 -12.199 -5.786 1.00 39.23 584 GLN A N 1
ATOM 9406 C CA . GLN A 1 584 ? 31.148 -11.142 -6.708 1.00 37.53 584 GLN A CA 1
ATOM 9407 C C . GLN A 1 584 ? 30.723 -9.769 -6.203 1.00 40.18 584 GLN A C 1
ATOM 9408 O O . GLN A 1 584 ? 31.528 -8.834 -6.175 1.00 38.57 584 GLN A O 1
ATOM 9422 N N . ASN A 1 585 ? 29.444 -9.608 -5.848 1.00 36.96 585 ASN A N 1
ATOM 9423 C CA . ASN A 1 585 ? 28.974 -8.284 -5.422 1.00 37.07 585 ASN A CA 1
ATOM 9424 C C . ASN A 1 585 ? 29.758 -7.785 -4.212 1.00 37.80 585 ASN A C 1
ATOM 9425 O O . ASN A 1 585 ? 30.110 -6.609 -4.144 1.00 38.09 585 ASN A O 1
ATOM 9436 N N . GLN A 1 586 ? 30.103 -8.683 -3.276 1.00 41.12 586 GLN A N 1
ATOM 9437 C CA . GLN A 1 586 ? 30.902 -8.262 -2.128 1.00 43.35 586 GLN A CA 1
ATOM 9438 C C . GLN A 1 586 ? 32.262 -7.742 -2.573 1.00 43.33 586 GLN A C 1
ATOM 9439 O O . GLN A 1 586 ? 32.657 -6.623 -2.230 1.00 44.25 586 GLN A O 1
ATOM 9453 N N . GLN A 1 587 ? 32.973 -8.529 -3.377 1.00 44.24 587 GLN A N 1
ATOM 9454 C CA . GLN A 1 587 ? 34.266 -8.092 -3.881 1.00 48.71 587 GLN A CA 1
ATOM 9455 C C . GLN A 1 587 ? 34.164 -6.808 -4.686 1.00 46.36 587 GLN A C 1
ATOM 9456 O O . GLN A 1 587 ? 35.096 -6.002 -4.685 1.00 48.98 587 GLN A O 1
ATOM 9470 N N . ASN A 1 588 ? 33.077 -6.611 -5.415 1.00 43.79 588 ASN A N 1
ATOM 9471 C CA . ASN A 1 588 ? 32.933 -5.362 -6.136 1.00 40.95 588 ASN A CA 1
ATOM 9472 C C . ASN A 1 588 ? 32.456 -4.247 -5.231 1.00 39.41 588 ASN A C 1
ATOM 9473 O O . ASN A 1 588 ? 32.311 -3.113 -5.694 1.00 43.13 588 ASN A O 1
ATOM 9484 N N . GLY A 1 589 ? 32.164 -4.553 -3.970 1.00 43.26 589 GLY A N 1
ATOM 9485 C CA . GLY A 1 589 ? 31.635 -3.542 -3.068 1.00 43.57 589 GLY A CA 1
ATOM 9486 C C . GLY A 1 589 ? 30.288 -2.988 -3.479 1.00 44.78 589 GLY A C 1
ATOM 9487 O O . GLY A 1 589 ? 30.051 -1.773 -3.375 1.00 46.22 589 GLY A O 1
ATOM 9491 N N . GLU A 1 590 ? 29.391 -3.849 -3.938 1.00 43.32 590 GLU A N 1
ATOM 9492 C CA . GLU A 1 590 ? 28.123 -3.336 -4.404 1.00 41.82 590 GLU A CA 1
ATOM 9493 C C . GLU A 1 590 ? 27.230 -2.987 -3.225 1.00 39.46 590 GLU A C 1
ATOM 9494 O O . GLU A 1 590 ? 27.361 -3.529 -2.125 1.00 39.43 590 GLU A O 1
ATOM 9506 N N . VAL A 1 591 ? 26.298 -2.084 -3.485 1.00 42.43 591 VAL A N 1
ATOM 9507 C CA . VAL A 1 591 ? 25.156 -1.874 -2.609 1.00 42.13 591 VAL A CA 1
ATOM 9508 C C . VAL A 1 591 ? 24.029 -2.773 -3.092 1.00 38.85 591 VAL A C 1
ATOM 9509 O O . VAL A 1 591 ? 23.569 -2.643 -4.233 1.00 41.19 591 VAL A O 1
ATOM 9522 N N . LEU A 1 592 ? 23.570 -3.674 -2.231 1.00 37.16 592 LEU A N 1
ATOM 9523 C CA . LEU A 1 592 ? 22.400 -4.469 -2.558 1.00 36.61 592 LEU A CA 1
ATOM 9524 C C . LEU A 1 592 ? 21.160 -3.603 -2.329 1.00 38.89 592 LEU A C 1
ATOM 9525 O O . LEU A 1 592 ? 21.026 -2.958 -1.283 1.00 42.06 592 LEU A O 1
ATOM 9541 N N . GLY A 1 593 ? 20.276 -3.566 -3.305 1.00 36.23 593 GLY A N 1
ATOM 9542 C CA . GLY A 1 593 ? 19.131 -2.699 -3.219 1.00 33.26 593 GLY A CA 1
ATOM 9543 C C . GLY A 1 593 ? 19.331 -1.410 -3.980 1.00 33.09 593 GLY A C 1
ATOM 9544 O O . GLY A 1 593 ? 20.254 -1.246 -4.780 1.00 31.88 593 GLY A O 1
ATOM 9548 N N . TRP A 1 594 ? 18.415 -0.476 -3.736 1.00 30.93 594 TRP A N 1
ATOM 9549 C CA . TRP A 1 594 ? 18.397 0.801 -4.448 1.00 30.76 594 TRP A CA 1
ATOM 9550 C C . TRP A 1 594 ? 17.985 1.902 -3.481 1.00 35.06 594 TRP A C 1
ATOM 9551 O O . TRP A 1 594 ? 16.897 2.491 -3.584 1.00 33.03 594 TRP A O 1
ATOM 9572 N N . PRO A 1 595 ? 18.870 2.251 -2.550 1.00 35.17 595 PRO A N 1
ATOM 9573 C CA . PRO A 1 595 ? 18.506 3.232 -1.525 1.00 33.13 595 PRO A CA 1
ATOM 9574 C C . PRO A 1 595 ? 18.243 4.616 -2.068 1.00 36.31 595 PRO A C 1
ATOM 9575 O O . PRO A 1 595 ? 17.511 5.360 -1.413 1.00 32.79 595 PRO A O 1
ATOM 9586 N N . GLU A 1 596 ? 18.786 5.000 -3.225 1.00 34.11 596 GLU A N 1
ATOM 9587 C CA . GLU A 1 596 ? 18.376 6.256 -3.864 1.00 35.02 596 GLU A CA 1
ATOM 9588 C C . GLU A 1 596 ? 17.120 6.000 -4.696 1.00 33.30 596 GLU A C 1
ATOM 9589 O O . GLU A 1 596 ? 17.120 6.065 -5.930 1.00 33.79 596 GLU A O 1
ATOM 9601 N N . TYR A 1 597 ? 16.012 5.752 -3.974 1.00 33.84 597 TYR A N 1
ATOM 9602 C CA . TYR A 1 597 ? 14.757 5.308 -4.578 1.00 33.15 597 TYR A CA 1
ATOM 9603 C C . TYR A 1 597 ? 14.085 6.392 -5.412 1.00 32.76 597 TYR A C 1
ATOM 9604 O O . TYR A 1 597 ? 13.221 6.073 -6.232 1.00 32.43 597 TYR A O 1
ATOM 9622 N N . GLN A 1 598 ? 14.454 7.653 -5.212 1.00 32.61 598 GLN A N 1
ATOM 9623 C CA . GLN A 1 598 ? 13.898 8.756 -5.977 1.00 36.68 598 GLN A CA 1
ATOM 9624 C C . GLN A 1 598 ? 14.597 8.933 -7.313 1.00 35.22 598 GLN A C 1
ATOM 9625 O O . GLN A 1 598 ? 14.097 9.665 -8.170 1.00 35.81 598 GLN A O 1
ATOM 9639 N N . TRP A 1 599 ? 15.733 8.277 -7.514 1.00 35.70 599 TRP A N 1
ATOM 9640 C CA . TRP A 1 599 ? 16.536 8.606 -8.681 1.00 36.51 599 TRP A CA 1
ATOM 9641 C C . TRP A 1 599 ? 15.843 8.173 -9.961 1.00 36.41 599 TRP A C 1
ATOM 9642 O O . TRP A 1 599 ? 15.214 7.115 -10.029 1.00 35.12 599 TRP A O 1
ATOM 9663 N N . HIS A 1 600 ? 15.945 9.023 -10.978 1.00 38.31 600 HIS A N 1
ATOM 9664 C CA . HIS A 1 600 ? 15.571 8.700 -12.350 1.00 38.27 600 HIS A CA 1
ATOM 9665 C C . HIS A 1 600 ? 16.683 9.224 -13.252 1.00 40.17 600 HIS A C 1
ATOM 9666 O O . HIS A 1 600 ? 17.327 10.227 -12.913 1.00 38.14 600 HIS A O 1
ATOM 9680 N N . PRO A 1 601 ? 16.915 8.598 -14.397 1.00 37.27 601 PRO A N 1
ATOM 9681 C CA . PRO A 1 601 ? 17.966 9.077 -15.304 1.00 39.74 601 PRO A CA 1
ATOM 9682 C C . PRO A 1 601 ? 17.541 10.351 -16.013 1.00 41.85 601 PRO A C 1
ATOM 9683 O O . PRO A 1 601 ? 16.347 10.639 -16.128 1.00 38.89 601 PRO A O 1
ATOM 9694 N N . PRO A 1 602 ? 18.481 11.135 -16.528 1.00 43.82 602 PRO A N 1
ATOM 9695 C CA . PRO A 1 602 ? 18.102 12.318 -17.309 1.00 44.67 602 PRO A CA 1
ATOM 9696 C C . PRO A 1 602 ? 17.727 11.926 -18.731 1.00 45.42 602 PRO A C 1
ATOM 9697 O O . PRO A 1 602 ? 17.897 10.787 -19.172 1.00 44.52 602 PRO A O 1
ATOM 9708 N N . LEU A 1 603 ? 17.167 12.886 -19.433 1.00 44.89 603 LEU A N 1
ATOM 9709 C CA . LEU A 1 603 ? 16.869 12.673 -20.834 1.00 51.31 603 LEU A CA 1
ATOM 9710 C C . LEU A 1 603 ? 18.167 12.769 -21.634 1.00 53.53 603 LEU A C 1
ATOM 9711 O O . LEU A 1 603 ? 19.067 13.537 -21.279 1.00 54.43 603 LEU A O 1
ATOM 9727 N N . PRO A 1 604 ? 18.306 11.988 -22.700 1.00 55.21 604 PRO A N 1
ATOM 9728 C CA . PRO A 1 604 ? 19.414 12.241 -23.626 1.00 59.43 604 PRO A CA 1
ATOM 9729 C C . PRO A 1 604 ? 19.288 13.633 -24.222 1.00 63.88 604 PRO A C 1
ATOM 9730 O O . PRO A 1 604 ? 18.188 14.150 -24.429 1.00 65.27 604 PRO A O 1
ATOM 9741 N N . ASP A 1 605 ? 20.432 14.254 -24.477 1.00 69.27 605 ASP A N 1
ATOM 9742 C CA . ASP A 1 605 ? 20.449 15.444 -25.314 1.00 67.74 605 ASP A CA 1
ATOM 9743 C C . ASP A 1 605 ? 20.146 15.025 -26.749 1.00 70.87 605 ASP A C 1
ATOM 9744 O O . ASP A 1 605 ? 20.651 14.006 -27.237 1.00 68.85 605 ASP A O 1
ATOM 9753 N N . ASN A 1 606 ? 19.283 15.796 -27.409 1.00 69.92 606 ASN A N 1
ATOM 9754 C CA . ASN A 1 606 ? 18.860 15.527 -28.784 1.00 80.47 606 ASN A CA 1
ATOM 9755 C C . ASN A 1 606 ? 17.843 14.388 -28.775 1.00 77.18 606 ASN A C 1
ATOM 9756 O O . ASN A 1 606 ? 17.773 13.582 -29.717 1.00 72.45 606 ASN A O 1
ATOM 9767 N N . TYR A 1 607 ? 17.043 14.323 -27.695 1.00 74.04 607 TYR A N 1
ATOM 9768 C CA . TYR A 1 607 ? 15.946 13.376 -27.659 1.00 72.90 607 TYR A CA 1
ATOM 9769 C C . TYR A 1 607 ? 14.619 14.130 -27.679 1.00 65.77 607 TYR A C 1
ATOM 9770 O O . TYR A 1 607 ? 14.485 15.154 -26.998 1.00 65.60 607 TYR A O 1
ATOM 9788 N N . PRO A 1 608 ? 13.625 13.676 -28.468 1.00 63.11 608 PRO A N 1
ATOM 9789 C CA . PRO A 1 608 ? 13.628 12.543 -29.408 1.00 64.93 608 PRO A CA 1
ATOM 9790 C C . PRO A 1 608 ? 14.137 12.916 -30.802 1.00 67.93 608 PRO A C 1
ATOM 9791 O O . PRO A 1 608 ? 14.098 12.104 -31.731 1.00 66.94 608 PRO A O 1
ATOM 9802 N N . GLU A 1 609 ? 14.633 14.150 -30.910 1.00 71.11 609 GLU A N 1
ATOM 9803 C CA . GLU A 1 609 ? 15.025 14.727 -32.191 1.00 73.93 609 GLU A CA 1
ATOM 9804 C C . GLU A 1 609 ? 15.785 13.747 -33.083 1.00 70.62 609 GLU A C 1
ATOM 9805 O O . GLU A 1 609 ? 15.414 13.517 -34.241 1.00 67.58 609 GLU A O 1
ATOM 9817 N N . GLY A 1 610 ? 16.845 13.149 -32.555 1.00 67.00 610 GLY A N 1
ATOM 9818 C CA . GLY A 1 610 ? 17.775 12.440 -33.411 1.00 70.23 610 GLY A CA 1
ATOM 9819 C C . GLY A 1 610 ? 17.431 11.006 -33.747 1.00 68.05 610 GLY A C 1
ATOM 9820 O O . GLY A 1 610 ? 18.325 10.239 -34.115 1.00 61.81 610 GLY A O 1
ATOM 9821 N N . ILE A 1 611 ? 16.150 10.630 -33.663 1.00 71.81 611 ILE A N 1
ATOM 9822 C CA . ILE A 1 611 ? 15.792 9.212 -33.791 1.00 73.01 611 ILE A CA 1
ATOM 9823 C C . ILE A 1 611 ? 15.940 8.705 -35.237 1.00 75.64 611 ILE A C 1
ATOM 9824 O O . ILE A 1 611 ? 16.217 7.511 -35.452 1.00 73.17 611 ILE A O 1
ATOM 9840 N N . ASP A 1 612 ? 15.806 9.583 -36.240 1.00 74.27 612 ASP A N 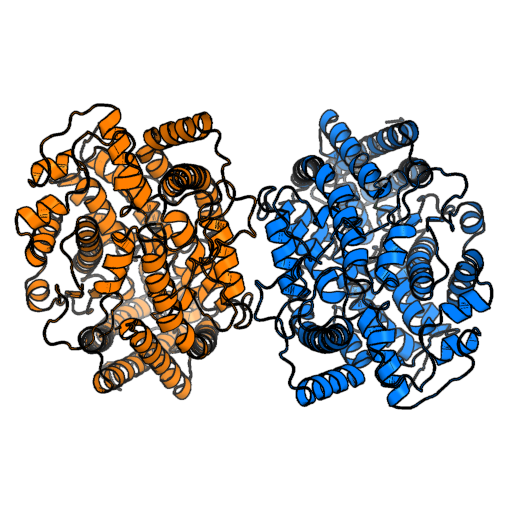1
ATOM 9841 C CA . ASP A 1 612 ? 15.843 9.160 -37.656 1.00 75.44 612 ASP A CA 1
ATOM 9842 C C . ASP A 1 612 ? 17.209 8.667 -38.157 1.00 65.73 612 ASP A C 1
ATOM 9843 O O . ASP A 1 612 ? 18.213 8.750 -37.449 1.00 65.38 612 ASP A O 1
ATOM 9852 N N . LEU B 1 1 ? 14.355 -6.306 44.264 1.00 67.95 1 LEU B N 1
ATOM 9853 C CA . LEU B 1 1 ? 12.877 -6.054 44.193 1.00 88.70 1 LEU B CA 1
ATOM 9854 C C . LEU B 1 1 ? 12.345 -5.860 45.625 1.00 78.40 1 LEU B C 1
ATOM 9855 O O . LEU B 1 1 ? 13.131 -5.632 46.555 1.00 72.78 1 LEU B O 1
ATOM 9873 N N . ASP B 1 2 ? 11.025 -5.924 45.800 1.00 68.94 2 ASP B N 1
ATOM 9874 C CA . ASP B 1 2 ? 10.428 -5.901 47.132 1.00 73.35 2 ASP B CA 1
ATOM 9875 C C . ASP B 1 2 ? 9.438 -7.047 47.301 1.00 68.56 2 ASP B C 1
ATOM 9876 O O . ASP B 1 2 ? 8.471 -7.156 46.509 1.00 61.72 2 ASP B O 1
ATOM 9885 N N . PRO B 1 3 ? 9.627 -7.899 48.318 1.00 54.73 3 PRO B N 1
ATOM 9886 C CA . PRO B 1 3 ? 8.615 -8.914 48.666 1.00 57.94 3 PRO B CA 1
ATOM 9887 C C . PRO B 1 3 ? 7.195 -8.385 48.771 1.00 61.33 3 PRO B C 1
ATOM 9888 O O . PRO B 1 3 ? 6.252 -9.052 48.319 1.00 59.14 3 PRO B O 1
ATOM 9899 N N . GLY B 1 4 ? 7.021 -7.210 49.386 1.00 64.74 4 GLY B N 1
ATOM 9900 C CA . GLY B 1 4 ? 5.715 -6.551 49.504 1.00 65.09 4 GLY B CA 1
ATOM 9901 C C . GLY B 1 4 ? 5.119 -6.127 48.172 1.00 62.03 4 GLY B C 1
ATOM 9902 O O . GLY B 1 4 ? 3.968 -5.652 48.154 1.00 63.10 4 GLY B O 1
ATOM 9906 N N . LEU B 1 5 ? 5.850 -6.279 47.083 1.00 61.72 5 LEU B N 1
ATOM 9907 C CA . LEU B 1 5 ? 5.347 -6.023 45.745 1.00 61.68 5 LEU B CA 1
ATOM 9908 C C . LEU B 1 5 ? 5.006 -7.297 44.987 1.00 57.08 5 LEU B C 1
ATOM 9909 O O . LEU B 1 5 ? 4.175 -7.248 44.064 1.00 49.51 5 LEU B O 1
ATOM 9925 N N . GLN B 1 6 ? 5.615 -8.464 45.407 1.00 58.49 6 GLN B N 1
ATOM 9926 C CA . GLN B 1 6 ? 5.476 -9.752 44.747 1.00 52.66 6 GLN B CA 1
ATOM 9927 C C . GLN B 1 6 ? 4.210 -10.436 45.243 1.00 57.17 6 GLN B C 1
ATOM 9928 O O . GLN B 1 6 ? 3.906 -10.402 46.436 1.00 63.97 6 GLN B O 1
ATOM 9942 N N . PRO B 1 7 ? 3.460 -11.061 44.348 1.00 54.81 7 PRO B N 1
ATOM 9943 C CA . PRO B 1 7 ? 2.037 -11.322 44.621 1.00 59.20 7 PRO B CA 1
ATOM 9944 C C . PRO B 1 7 ? 1.788 -12.441 45.627 1.00 62.13 7 PRO B C 1
ATOM 9945 O O . PRO B 1 7 ? 2.612 -13.347 45.838 1.00 55.91 7 PRO B O 1
ATOM 9956 N N . GLY B 1 8 ? 0.608 -12.371 46.246 1.00 59.18 8 GLY B N 1
ATOM 9957 C CA . GLY B 1 8 ? 0.169 -13.364 47.205 1.00 65.45 8 GLY B CA 1
ATOM 9958 C C . GLY B 1 8 ? -0.616 -14.492 46.560 1.00 64.91 8 GLY B C 1
ATOM 9959 O O . GLY B 1 8 ? -0.768 -14.574 45.336 1.00 66.39 8 GLY B O 1
ATOM 9963 N N . GLN B 1 9 ? -1.138 -15.366 47.399 1.00 55.25 9 GLN B N 1
ATOM 9964 C CA . GLN B 1 9 ? -1.932 -16.491 46.923 1.00 62.32 9 GLN B CA 1
ATOM 9965 C C . GLN B 1 9 ? -3.420 -16.150 46.979 1.00 56.46 9 GLN B C 1
ATOM 9966 O O . GLN B 1 9 ? -3.882 -15.442 47.883 1.00 57.23 9 GLN B O 1
ATOM 9980 N N . PHE B 1 10 ? -4.162 -16.643 45.993 1.00 55.03 10 PHE B N 1
ATOM 9981 C CA . PHE B 1 10 ? -5.577 -16.338 45.846 1.00 60.15 10 PHE B CA 1
ATOM 9982 C C . PHE B 1 10 ? -6.248 -17.561 45.247 1.00 59.80 10 PHE B C 1
ATOM 9983 O O . PHE B 1 10 ? -5.645 -18.269 44.434 1.00 53.75 10 PHE B O 1
ATOM 10000 N N . SER B 1 11 ? -7.508 -17.785 45.627 1.00 59.91 11 SER B N 1
ATOM 10001 C CA . SER B 1 11 ? -8.261 -18.898 45.062 1.00 57.29 11 SER B CA 1
ATOM 10002 C C . SER B 1 11 ? -8.516 -18.688 43.569 1.00 61.39 11 SER B C 1
ATOM 10003 O O . SER B 1 11 ? -8.716 -17.561 43.094 1.00 53.62 11 SER B O 1
ATOM 10011 N N . ALA B 1 12 ? -8.478 -19.800 42.828 1.00 60.57 12 ALA B N 1
ATOM 10012 C CA . ALA B 1 12 ? -8.602 -19.798 41.374 1.00 59.07 12 ALA B CA 1
ATOM 10013 C C . ALA B 1 12 ? -10.086 -19.769 41.007 1.00 60.17 12 ALA B C 1
ATOM 10014 O O . ALA B 1 12 ? -10.640 -20.707 40.429 1.00 58.09 12 ALA B O 1
ATOM 10021 N N . ASP B 1 13 ? -10.728 -18.651 41.359 1.00 60.44 13 ASP B N 1
ATOM 10022 C CA . ASP B 1 13 ? -12.129 -18.402 41.032 1.00 61.35 13 ASP B CA 1
ATOM 10023 C C . ASP B 1 13 ? -12.340 -16.890 41.015 1.00 58.50 13 ASP B C 1
ATOM 10024 O O . ASP B 1 13 ? -11.439 -16.116 41.357 1.00 53.98 13 ASP B O 1
ATOM 10033 N N . GLU B 1 14 ? -13.551 -16.475 40.626 1.00 60.44 14 GLU B N 1
ATOM 10034 C CA . GLU B 1 14 ? -13.806 -15.044 40.454 1.00 63.27 14 GLU B CA 1
ATOM 10035 C C . GLU B 1 14 ? -13.645 -14.278 41.764 1.00 60.69 14 GLU B C 1
ATOM 10036 O O . GLU B 1 14 ? -13.189 -13.126 41.754 1.00 55.64 14 GLU B O 1
ATOM 10048 N N . ALA B 1 15 ? -14.014 -14.895 42.894 1.00 61.96 15 ALA B N 1
ATOM 10049 C CA . ALA B 1 15 ? -13.898 -14.225 44.190 1.00 61.27 15 ALA B CA 1
ATOM 10050 C C . ALA B 1 15 ? -12.434 -14.027 44.594 1.00 58.98 15 ALA B C 1
ATOM 10051 O O . ALA B 1 15 ? -12.059 -12.958 45.093 1.00 54.40 15 ALA B O 1
ATOM 10058 N N . GLY B 1 16 ? -11.587 -15.031 44.390 1.00 56.77 16 GLY B N 1
ATOM 10059 C CA . GLY B 1 16 ? -10.171 -14.816 44.601 1.00 58.72 16 GLY B CA 1
ATOM 10060 C C . GLY B 1 16 ? -9.602 -13.788 43.646 1.00 59.05 16 GLY B C 1
ATOM 10061 O O . GLY B 1 16 ? -8.697 -13.031 44.011 1.00 53.78 16 GLY B O 1
ATOM 10065 N N . ALA B 1 17 ? -10.128 -13.740 42.415 1.00 56.39 17 ALA B N 1
ATOM 10066 C CA . ALA B 1 17 ? -9.617 -12.790 41.427 1.00 59.57 17 ALA B CA 1
ATOM 10067 C C . ALA B 1 17 ? -10.017 -11.349 41.763 1.00 58.27 17 ALA B C 1
ATOM 10068 O O . ALA B 1 17 ? -9.293 -10.411 41.404 1.00 52.66 17 ALA B O 1
ATOM 10075 N N . GLN B 1 18 ? -11.167 -11.145 42.425 1.00 55.93 18 GLN B N 1
ATOM 10076 C CA . GLN B 1 18 ? -11.512 -9.796 42.882 1.00 60.13 18 GLN B CA 1
ATOM 10077 C C . GLN B 1 18 ? -10.570 -9.354 44.001 1.00 53.90 18 GLN B C 1
ATOM 10078 O O . GLN B 1 18 ? -10.174 -8.185 44.068 1.00 54.02 18 GLN B O 1
ATOM 10092 N N . LEU B 1 19 ? -10.211 -10.277 44.895 1.00 53.99 19 LEU B N 1
ATOM 10093 C CA . LEU B 1 19 ? -9.158 -9.994 45.864 1.00 54.99 19 LEU B CA 1
ATOM 10094 C C . LEU B 1 19 ? -7.822 -9.813 45.154 1.00 51.46 19 LEU B C 1
ATOM 10095 O O . LEU B 1 19 ? -7.020 -8.951 45.535 1.00 46.12 19 LEU B O 1
ATOM 10111 N N . PHE B 1 20 ? -7.577 -10.620 44.119 1.00 49.21 20 PHE B N 1
ATOM 10112 C CA . PHE B 1 20 ? -6.317 -10.538 43.385 1.00 52.11 20 PHE B CA 1
ATOM 10113 C C . PHE B 1 20 ? -6.139 -9.142 42.805 1.00 48.91 20 PHE B C 1
ATOM 10114 O O . PHE B 1 20 ? -5.089 -8.492 42.978 1.00 49.07 20 PHE B O 1
ATOM 10131 N N . ALA B 1 21 ? -7.181 -8.645 42.149 1.00 55.13 21 ALA B N 1
ATOM 10132 C CA . ALA B 1 21 ? -7.118 -7.323 41.535 1.00 58.77 21 ALA B CA 1
ATOM 10133 C C . ALA B 1 21 ? -6.781 -6.250 42.568 1.00 59.26 21 ALA B C 1
ATOM 10134 O O . ALA B 1 21 ? -5.905 -5.411 42.333 1.00 57.84 21 ALA B O 1
ATOM 10141 N N . GLN B 1 22 ? -7.462 -6.270 43.727 1.00 59.72 22 GLN B N 1
ATOM 10142 C CA . GLN B 1 22 ? -7.175 -5.298 44.782 1.00 61.69 22 GLN B CA 1
ATOM 10143 C C . GLN B 1 22 ? -5.712 -5.352 45.209 1.00 55.55 22 GLN B C 1
ATOM 10144 O O . GLN B 1 22 ? -5.068 -4.320 45.413 1.00 55.64 22 GLN B O 1
ATOM 10158 N N . SER B 1 23 ? -5.182 -6.544 45.392 1.00 54.43 23 SER B N 1
ATOM 10159 C CA . SER B 1 23 ? -3.804 -6.646 45.855 1.00 62.19 23 SER B CA 1
ATOM 10160 C C . SER B 1 23 ? -2.832 -6.111 44.805 1.00 65.18 23 SER B C 1
ATOM 10161 O O . SER B 1 23 ? -1.821 -5.483 45.145 1.00 65.21 23 SER B O 1
ATOM 10169 N N . TYR B 1 24 ? -3.140 -6.323 43.519 1.00 64.90 24 TYR B N 1
ATOM 10170 C CA . TYR B 1 24 ? -2.315 -5.786 42.433 1.00 65.90 24 TYR B CA 1
ATOM 10171 C C . TYR B 1 24 ? -2.336 -4.255 42.429 1.00 63.64 24 TYR B C 1
ATOM 10172 O O . TYR B 1 24 ? -1.291 -3.600 42.523 1.00 60.28 24 TYR B O 1
ATOM 10190 N N . GLN B 1 25 ? -3.530 -3.666 42.344 1.00 63.26 25 GLN B N 1
ATOM 10191 C CA . GLN B 1 25 ? -3.637 -2.208 42.276 1.00 63.60 25 GLN B CA 1
ATOM 10192 C C . GLN B 1 25 ? -2.942 -1.549 43.463 1.00 64.59 25 GLN B C 1
ATOM 10193 O O . GLN B 1 25 ? -2.345 -0.472 43.330 1.00 60.19 25 GLN B O 1
ATOM 10207 N N . SER B 1 26 ? -3.025 -2.175 44.635 1.00 65.59 26 SER B N 1
ATOM 10208 C CA . SER B 1 26 ? -2.311 -1.703 45.811 1.00 67.22 26 SER B CA 1
ATOM 10209 C C . SER B 1 26 ? -0.837 -1.441 45.510 1.00 59.98 26 SER B C 1
ATOM 10210 O O . SER B 1 26 ? -0.319 -0.350 45.736 1.00 57.07 26 SER B O 1
ATOM 10218 N N . SER B 1 27 ? -0.154 -2.461 44.998 1.00 61.00 27 SER B N 1
ATOM 10219 C CA . SER B 1 27 ? 1.295 -2.411 44.823 1.00 63.48 27 SER B CA 1
ATOM 10220 C C . SER B 1 27 ? 1.680 -1.738 43.516 1.00 60.79 27 SER B C 1
ATOM 10221 O O . SER B 1 27 ? 2.776 -1.153 43.402 1.00 55.37 27 SER B O 1
ATOM 10229 N N . ALA B 1 28 ? 0.780 -1.796 42.538 1.00 62.07 28 ALA B N 1
ATOM 10230 C CA . ALA B 1 28 ? 1.044 -1.182 41.242 1.00 62.60 28 ALA B CA 1
ATOM 10231 C C . ALA B 1 28 ? 1.245 0.320 41.383 1.00 60.53 28 ALA B C 1
ATOM 10232 O O . ALA B 1 28 ? 2.218 0.875 40.866 1.00 56.69 28 ALA B O 1
ATOM 10239 N N . GLU B 1 29 ? 0.337 0.995 42.104 1.00 62.45 29 GLU B N 1
ATOM 10240 C CA . GLU B 1 29 ? 0.453 2.445 42.282 1.00 63.74 29 GLU B CA 1
ATOM 10241 C C . GLU B 1 29 ? 1.824 2.858 42.812 1.00 57.43 29 GLU B C 1
ATOM 10242 O O . GLU B 1 29 ? 2.313 3.942 42.489 1.00 54.46 29 GLU B O 1
ATOM 10254 N N . GLN B 1 30 ? 2.468 2.010 43.605 1.00 58.84 30 GLN B N 1
ATOM 10255 C CA . GLN B 1 30 ? 3.782 2.366 44.133 1.00 62.26 30 GLN B CA 1
ATOM 10256 C C . GLN B 1 30 ? 4.846 2.272 43.052 1.00 57.79 30 GLN B C 1
ATOM 10257 O O . GLN B 1 30 ? 5.801 3.061 43.037 1.00 53.28 30 GLN B O 1
ATOM 10271 N N . VAL B 1 31 ? 4.695 1.293 42.153 1.00 59.00 31 VAL B N 1
ATOM 10272 C CA . VAL B 1 31 ? 5.672 1.040 41.096 1.00 57.32 31 VAL B CA 1
ATOM 10273 C C . VAL B 1 31 ? 5.547 2.087 39.997 1.00 52.73 31 VAL B C 1
ATOM 10274 O O . VAL B 1 31 ? 6.526 2.740 39.604 1.00 45.24 31 VAL B O 1
ATOM 10287 N N . LEU B 1 32 ? 4.322 2.263 39.500 1.00 52.66 32 LEU B N 1
ATOM 10288 C CA . LEU B 1 32 ? 4.062 3.284 38.494 1.00 44.02 32 LEU B CA 1
ATOM 10289 C C . LEU B 1 32 ? 4.571 4.636 38.963 1.00 43.10 32 LEU B C 1
ATOM 10290 O O . LEU B 1 32 ? 5.237 5.358 38.218 1.00 46.25 32 LEU B O 1
ATOM 10306 N N . PHE B 1 33 ? 4.289 4.990 40.221 1.00 45.46 33 PHE B N 1
ATOM 10307 C CA . PHE B 1 33 ? 4.718 6.301 40.688 1.00 46.37 33 PHE B CA 1
ATOM 10308 C C . PHE B 1 33 ? 6.231 6.464 40.587 1.00 42.53 33 PHE B C 1
ATOM 10309 O O . PHE B 1 33 ? 6.723 7.539 40.262 1.00 42.46 33 PHE B O 1
ATOM 10326 N N . GLN B 1 34 ? 6.995 5.435 40.941 1.00 49.78 34 GLN B N 1
ATOM 10327 C CA . GLN B 1 34 ? 8.456 5.583 40.927 1.00 48.74 34 GLN B CA 1
ATOM 10328 C C . GLN B 1 34 ? 8.990 5.628 39.493 1.00 49.65 34 GLN B C 1
ATOM 10329 O O . GLN B 1 34 ? 10.006 6.284 39.200 1.00 40.99 34 GLN B O 1
ATOM 10343 N N . SER B 1 35 ? 8.307 4.946 38.581 1.00 51.91 35 SER B N 1
ATOM 10344 C CA . SER B 1 35 ? 8.636 5.062 37.163 1.00 51.38 35 SER B CA 1
ATOM 10345 C C . SER B 1 35 ? 8.268 6.443 36.615 1.00 48.03 35 SER B C 1
ATOM 10346 O O . SER B 1 35 ? 9.115 7.148 36.049 1.00 46.51 35 SER B O 1
ATOM 10354 N N . VAL B 1 36 ? 7.002 6.848 36.760 1.00 42.54 36 VAL B N 1
ATOM 10355 C CA . VAL B 1 36 ? 6.612 8.157 36.214 1.00 42.24 36 VAL B CA 1
ATOM 10356 C C . VAL B 1 36 ? 7.533 9.222 36.783 1.00 44.03 36 VAL B C 1
ATOM 10357 O O . VAL B 1 36 ? 8.065 10.071 36.060 1.00 43.30 36 VAL B O 1
ATOM 10370 N N . ALA B 1 37 ? 7.816 9.121 38.082 1.00 45.54 37 ALA B N 1
ATOM 10371 C CA . ALA B 1 37 ? 8.664 10.101 38.750 1.00 43.80 37 ALA B CA 1
ATOM 10372 C C . ALA B 1 37 ? 10.039 10.207 38.103 1.00 40.98 37 ALA B C 1
ATOM 10373 O O . ALA B 1 37 ? 10.554 11.308 37.904 1.00 42.89 37 ALA B O 1
ATOM 10380 N N . ALA B 1 38 ? 10.658 9.072 37.765 1.00 48.55 38 ALA B N 1
ATOM 10381 C CA . ALA B 1 38 ? 11.997 9.119 37.172 1.00 46.84 38 ALA B CA 1
ATOM 10382 C C . ALA B 1 38 ? 11.956 9.631 35.733 1.00 43.13 38 ALA B C 1
ATOM 10383 O O . ALA B 1 38 ? 12.853 10.355 35.290 1.00 39.85 38 ALA B O 1
ATOM 10390 N N . SER B 1 39 ? 10.930 9.247 34.978 1.00 44.20 39 SER B N 1
ATOM 10391 C CA . SER B 1 39 ? 10.779 9.821 33.638 1.00 46.03 39 SER B CA 1
ATOM 10392 C C . SER B 1 39 ? 10.677 11.342 33.715 1.00 46.36 39 SER B C 1
ATOM 10393 O O . SER B 1 39 ? 11.337 12.066 32.949 1.00 43.41 39 SER B O 1
ATOM 10401 N N . TRP B 1 40 ? 9.890 11.848 34.672 1.00 45.36 40 TRP B N 1
ATOM 10402 C CA . TRP B 1 40 ? 9.750 13.293 34.821 1.00 44.26 40 TRP B CA 1
ATOM 10403 C C . TRP B 1 40 ? 11.107 13.944 35.051 1.00 42.02 40 TRP B C 1
ATOM 10404 O O . TRP B 1 40 ? 11.472 14.912 34.370 1.00 40.42 40 TRP B O 1
ATOM 10425 N N . ALA B 1 41 ? 11.883 13.411 36.002 1.00 45.56 41 ALA B N 1
ATOM 10426 C CA . ALA B 1 41 ? 13.226 13.941 36.245 1.00 43.85 41 ALA B CA 1
ATOM 10427 C C . ALA B 1 41 ? 14.068 13.963 34.977 1.00 44.77 41 ALA B C 1
ATOM 10428 O O . ALA B 1 41 ? 14.886 14.876 34.779 1.00 46.47 41 ALA B O 1
ATOM 10435 N N . HIS B 1 42 ? 13.879 12.977 34.096 1.00 48.31 42 HIS B N 1
ATOM 10436 C CA . HIS B 1 42 ? 14.653 12.954 32.856 1.00 50.43 42 HIS B CA 1
ATOM 10437 C C . HIS B 1 42 ? 14.152 14.002 31.864 1.00 48.99 42 HIS B C 1
ATOM 10438 O O . HIS B 1 42 ? 14.930 14.803 31.341 1.00 47.33 42 HIS B O 1
ATOM 10452 N N . ASP B 1 43 ? 12.853 13.992 31.567 1.00 47.49 43 ASP B N 1
ATOM 10453 C CA . ASP B 1 43 ? 12.382 14.834 30.468 1.00 45.93 43 ASP B CA 1
ATOM 10454 C C . ASP B 1 43 ? 12.488 16.327 30.797 1.00 45.09 43 ASP B C 1
ATOM 10455 O O . ASP B 1 43 ? 12.626 17.155 29.881 1.00 45.50 43 ASP B O 1
ATOM 10464 N N . THR B 1 44 ? 12.446 16.700 32.077 1.00 44.86 44 THR B N 1
ATOM 10465 C CA . THR B 1 44 ? 12.669 18.090 32.465 1.00 45.83 44 THR B CA 1
ATOM 10466 C C . THR B 1 44 ? 14.137 18.423 32.639 1.00 51.20 44 THR B C 1
ATOM 10467 O O . THR B 1 44 ? 14.465 19.583 32.892 1.00 52.94 44 THR B O 1
ATOM 10478 N N . ASN B 1 45 ? 15.027 17.439 32.494 1.00 53.86 45 ASN B N 1
ATOM 10479 C CA . ASN B 1 45 ? 16.439 17.559 32.810 1.00 57.61 45 ASN B CA 1
ATOM 10480 C C . ASN B 1 45 ? 17.149 16.386 32.169 1.00 56.59 45 ASN B C 1
ATOM 10481 O O . ASN B 1 45 ? 17.338 15.328 32.807 1.00 53.87 45 ASN B O 1
ATOM 10491 N N . ILE B 1 46 ? 17.500 16.517 30.891 1.00 54.14 46 ILE B N 1
ATOM 10492 C CA . ILE B 1 46 ? 18.095 15.427 30.124 1.00 57.37 46 ILE B CA 1
ATOM 10493 C C . ILE B 1 46 ? 19.575 15.352 30.485 1.00 55.82 46 ILE B C 1
ATOM 10494 O O . ILE B 1 46 ? 20.346 16.254 30.140 1.00 49.77 46 ILE B O 1
ATOM 10510 N N . THR B 1 47 ? 19.954 14.287 31.204 1.00 56.35 47 THR B N 1
ATOM 10511 C CA . THR B 1 47 ? 21.341 13.936 31.476 1.00 54.72 47 THR B CA 1
ATOM 10512 C C . THR B 1 47 ? 21.479 12.420 31.495 1.00 54.18 47 THR B C 1
ATOM 10513 O O . THR B 1 47 ? 20.506 11.676 31.714 1.00 51.23 47 THR B O 1
ATOM 10524 N N . ALA B 1 48 ? 22.721 11.971 31.340 1.00 58.95 48 ALA B N 1
ATOM 10525 C CA . ALA B 1 48 ? 23.007 10.549 31.458 1.00 50.49 48 ALA B CA 1
ATOM 10526 C C . ALA B 1 48 ? 22.524 9.993 32.789 1.00 58.36 48 ALA B C 1
ATOM 10527 O O . ALA B 1 48 ? 21.994 8.867 32.847 1.00 54.27 48 ALA B O 1
ATOM 10534 N N . GLU B 1 49 ? 22.673 10.772 33.867 1.00 59.00 49 GLU B N 1
ATOM 10535 C CA . GLU B 1 49 ? 22.324 10.280 35.196 1.00 60.85 49 GLU B CA 1
ATOM 10536 C C . GLU B 1 49 ? 20.844 9.949 35.283 1.00 58.31 49 GLU B C 1
ATOM 10537 O O . GLU B 1 49 ? 20.446 8.900 35.801 1.00 55.82 49 GLU B O 1
ATOM 10549 N N . ASN B 1 50 ? 20.008 10.859 34.784 1.00 60.06 50 ASN B N 1
ATOM 10550 C CA . ASN B 1 50 ? 18.571 10.662 34.878 1.00 56.73 50 ASN B CA 1
ATOM 10551 C C . ASN B 1 50 ? 18.109 9.604 33.899 1.00 51.19 50 ASN B C 1
ATOM 10552 O O . ASN B 1 50 ? 17.158 8.863 34.194 1.00 52.25 50 ASN B O 1
ATOM 10563 N N . ALA B 1 51 ? 18.800 9.466 32.767 1.00 54.41 51 ALA B N 1
ATOM 10564 C CA . ALA B 1 51 ? 18.630 8.290 31.917 1.00 56.04 51 ALA B CA 1
ATOM 10565 C C . ALA B 1 51 ? 18.825 6.993 32.709 1.00 51.75 51 ALA B C 1
ATOM 10566 O O . ALA B 1 51 ? 17.938 6.116 32.753 1.00 47.36 51 ALA B O 1
ATOM 10573 N N . ARG B 1 52 ? 19.984 6.873 33.372 1.00 54.50 52 ARG B N 1
ATOM 10574 C CA . ARG B 1 52 ? 20.266 5.692 34.191 1.00 48.40 52 ARG B CA 1
ATOM 10575 C C . ARG B 1 52 ? 19.112 5.371 35.140 1.00 54.83 52 ARG B C 1
ATOM 10576 O O . ARG B 1 52 ? 18.652 4.215 35.241 1.00 50.19 52 ARG B O 1
ATOM 10597 N N . ARG B 1 53 ? 18.646 6.388 35.871 1.00 51.49 53 ARG B N 1
ATOM 10598 C CA . ARG B 1 53 ? 17.659 6.136 36.903 1.00 50.48 53 ARG B CA 1
ATOM 10599 C C . ARG B 1 53 ? 16.325 5.763 36.289 1.00 52.08 53 ARG B C 1
ATOM 10600 O O . ARG B 1 53 ? 15.647 4.833 36.750 1.00 53.47 53 ARG B O 1
ATOM 10621 N N . GLN B 1 54 ? 15.928 6.487 35.250 1.00 53.05 54 GLN B N 1
ATOM 10622 C CA . GLN B 1 54 ? 14.702 6.150 34.544 1.00 55.40 54 GLN B CA 1
ATOM 10623 C C . GLN B 1 54 ? 14.745 4.697 34.076 1.00 54.41 54 GLN B C 1
ATOM 10624 O O . GLN B 1 54 ? 13.772 3.946 34.255 1.00 51.24 54 GLN B O 1
ATOM 10638 N N . GLU B 1 55 ? 15.894 4.254 33.559 1.00 50.35 55 GLU B N 1
ATOM 10639 C CA . GLU B 1 55 ? 16.044 2.854 33.138 1.00 56.28 55 GLU B CA 1
ATOM 10640 C C . GLU B 1 55 ? 15.964 1.882 34.314 1.00 55.71 55 GLU B C 1
ATOM 10641 O O . GLU B 1 55 ? 15.332 0.816 34.206 1.00 51.42 55 GLU B O 1
ATOM 10653 N N . GLU B 1 56 ? 16.601 2.221 35.439 1.00 54.96 56 GLU B N 1
ATOM 10654 C CA . GLU B 1 56 ? 16.431 1.441 36.661 1.00 46.75 56 GLU B CA 1
ATOM 10655 C C . GLU B 1 56 ? 14.961 1.237 36.990 1.00 54.60 56 GLU B C 1
ATOM 10656 O O . GLU B 1 56 ? 14.510 0.102 37.228 1.00 49.96 56 GLU B O 1
ATOM 10668 N N . ALA B 1 57 ? 14.194 2.342 37.014 1.00 48.47 57 ALA B N 1
ATOM 10669 C CA . ALA B 1 57 ? 12.794 2.253 37.382 1.00 48.27 57 ALA B CA 1
ATOM 10670 C C . ALA B 1 57 ? 12.017 1.463 36.346 1.00 51.57 57 ALA B C 1
ATOM 10671 O O . ALA B 1 57 ? 11.026 0.791 36.676 1.00 51.53 57 ALA B O 1
ATOM 10678 N N . ALA B 1 58 ? 12.446 1.547 35.090 1.00 52.04 58 ALA B N 1
ATOM 10679 C CA . ALA B 1 58 ? 11.838 0.734 34.047 1.00 54.87 58 ALA B CA 1
ATOM 10680 C C . ALA B 1 58 ? 12.012 -0.745 34.364 1.00 53.01 58 ALA B C 1
ATOM 10681 O O . ALA B 1 58 ? 11.029 -1.504 34.430 1.00 52.22 58 ALA B O 1
ATOM 10688 N N . LEU B 1 59 ? 13.254 -1.163 34.604 1.00 53.67 59 LEU B N 1
ATOM 10689 C CA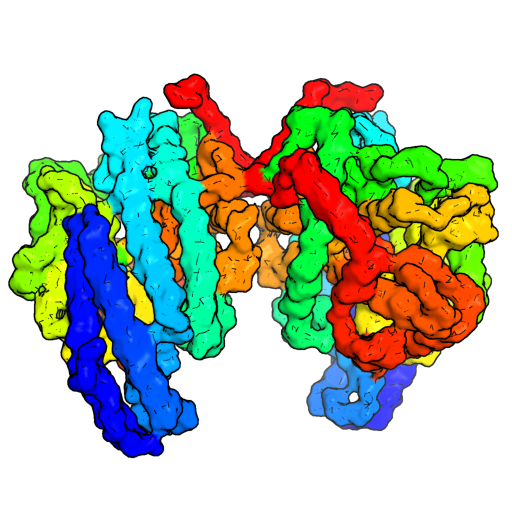 . LEU B 1 59 ? 13.523 -2.542 35.010 1.00 52.72 59 LEU B CA 1
ATOM 10690 C C . LEU B 1 59 ? 12.594 -2.996 36.133 1.00 56.80 59 LEU B C 1
ATOM 10691 O O . LEU B 1 59 ? 12.012 -4.094 36.074 1.00 50.85 59 LEU B O 1
ATOM 10707 N N . LEU B 1 60 ? 12.434 -2.154 37.166 1.00 53.76 60 LEU B N 1
ATOM 10708 C CA . LEU B 1 60 ? 11.615 -2.544 38.306 1.00 49.85 60 LEU B CA 1
ATOM 10709 C C . LEU B 1 60 ? 10.163 -2.723 37.903 1.00 53.93 60 LEU B C 1
ATOM 10710 O O . LEU B 1 60 ? 9.464 -3.591 38.452 1.00 50.22 60 LEU B O 1
ATOM 10726 N N A SER B 1 61 ? 9.691 -1.904 36.955 0.48 51.46 61 SER B N 1
ATOM 10727 N N B SER B 1 61 ? 9.681 -1.918 36.949 0.52 51.47 61 SER B N 1
ATOM 10728 C CA A SER B 1 61 ? 8.325 -2.046 36.469 0.48 53.50 61 SER B CA 1
ATOM 10729 C CA B SER B 1 61 ? 8.302 -2.083 36.506 0.52 53.50 61 SER B CA 1
ATOM 10730 C C A SER B 1 61 ? 8.149 -3.374 35.745 0.48 51.68 61 SER B C 1
ATOM 10731 C C B SER B 1 61 ? 8.135 -3.387 35.735 0.52 51.69 61 SER B C 1
ATOM 10732 O O A SER B 1 61 ? 7.143 -4.071 35.932 0.48 51.57 61 SER B O 1
ATOM 10733 O O B SER B 1 61 ? 7.119 -4.080 35.875 0.52 51.57 61 SER B O 1
ATOM 10748 N N . GLN B 1 62 ? 9.119 -3.740 34.916 1.00 49.06 62 GLN B N 1
ATOM 10749 C CA . GLN B 1 62 ? 9.061 -5.025 34.222 1.00 54.92 62 GLN B CA 1
ATOM 10750 C C . GLN B 1 62 ? 9.082 -6.188 35.219 1.00 54.56 62 GLN B C 1
ATOM 10751 O O . GLN B 1 62 ? 8.268 -7.125 35.122 1.00 49.90 62 GLN B O 1
ATOM 10766 N N . GLU B 1 63 ? 9.976 -6.137 36.209 1.00 53.61 63 GLU B N 1
ATOM 10767 C CA . GLU B 1 63 ? 9.940 -7.157 37.262 1.00 53.80 63 GLU B CA 1
ATOM 10768 C C . GLU B 1 63 ? 8.540 -7.250 37.885 1.00 53.59 63 GLU B C 1
ATOM 10769 O O . GLU B 1 63 ? 7.994 -8.349 38.048 1.00 51.11 63 GLU B O 1
ATOM 10781 N N . PHE B 1 64 ? 7.930 -6.096 38.207 1.00 44.84 64 PHE B N 1
ATOM 10782 C CA . PHE B 1 64 ? 6.605 -6.088 38.807 1.00 49.12 64 PHE B CA 1
ATOM 10783 C C . PHE B 1 64 ? 5.577 -6.754 37.892 1.00 53.58 64 PHE B C 1
ATOM 10784 O O . PHE B 1 64 ? 4.763 -7.569 38.351 1.00 54.56 64 PHE B O 1
ATOM 10801 N N . ALA B 1 65 ? 5.565 -6.386 36.595 1.00 55.55 65 ALA B N 1
ATOM 10802 C CA . ALA B 1 65 ? 4.512 -6.884 35.702 1.00 54.89 65 ALA B CA 1
ATOM 10803 C C . ALA B 1 65 ? 4.745 -8.344 35.332 1.00 55.23 65 ALA B C 1
ATOM 10804 O O . ALA B 1 65 ? 3.782 -9.098 35.122 1.00 54.09 65 ALA B O 1
ATOM 10811 N N . GLU B 1 66 ? 6.017 -8.750 35.258 1.00 47.66 66 GLU B N 1
ATOM 10812 C CA . GLU B 1 66 ? 6.370 -10.172 35.172 1.00 56.92 66 GLU B CA 1
ATOM 10813 C C . GLU B 1 66 ? 5.642 -10.982 36.239 1.00 56.78 66 GLU B C 1
ATOM 10814 O O . GLU B 1 66 ? 4.830 -11.886 35.954 1.00 47.37 66 GLU B O 1
ATOM 10826 N N . ALA B 1 67 ? 5.926 -10.659 37.498 1.00 57.45 67 ALA B N 1
ATOM 10827 C CA . ALA B 1 67 ? 5.424 -11.436 38.616 1.00 50.32 67 ALA B CA 1
ATOM 10828 C C . ALA B 1 67 ? 3.901 -11.473 38.636 1.00 53.36 67 ALA B C 1
ATOM 10829 O O . ALA B 1 67 ? 3.307 -12.534 38.860 1.00 51.17 67 ALA B O 1
ATOM 10836 N N . TRP B 1 68 ? 3.242 -10.332 38.397 1.00 44.45 68 TRP B N 1
ATOM 10837 C CA . TRP B 1 68 ? 1.796 -10.307 38.519 1.00 50.19 68 TRP B CA 1
ATOM 10838 C C . TRP B 1 68 ? 1.110 -10.864 37.280 1.00 55.56 68 TRP B C 1
ATOM 10839 O O . TRP B 1 68 ? -0.021 -11.383 37.377 1.00 49.21 68 TRP B O 1
ATOM 10860 N N . GLY B 1 69 ? 1.783 -10.798 36.126 1.00 58.30 69 GLY B N 1
ATOM 10861 C CA . GLY B 1 69 ? 1.248 -11.430 34.930 1.00 57.18 69 GLY B CA 1
ATOM 10862 C C . GLY B 1 69 ? 1.338 -12.942 34.996 1.00 54.57 69 GLY B C 1
ATOM 10863 O O . GLY B 1 69 ? 0.371 -13.651 34.703 1.00 55.83 69 GLY B O 1
ATOM 10867 N N . GLN B 1 70 ? 2.496 -13.453 35.406 1.00 54.46 70 GLN B N 1
ATOM 10868 C CA . GLN B 1 70 ? 2.647 -14.896 35.617 1.00 62.79 70 GLN B CA 1
ATOM 10869 C C . GLN B 1 70 ? 1.566 -15.442 36.539 1.00 59.96 70 GLN B C 1
ATOM 10870 O O . GLN B 1 70 ? 0.947 -16.485 36.269 1.00 53.60 70 GLN B O 1
ATOM 10884 N N . LYS B 1 71 ? 1.342 -14.751 37.652 1.00 57.24 71 LYS B N 1
ATOM 10885 C CA . LYS B 1 71 ? 0.410 -15.263 38.639 1.00 53.56 71 LYS B CA 1
ATOM 10886 C C . LYS B 1 71 ? -1.010 -15.260 38.086 1.00 59.31 71 LYS B C 1
ATOM 10887 O O . LYS B 1 71 ? -1.771 -16.207 38.321 1.00 62.29 71 LYS B O 1
ATOM 10906 N N . ALA B 1 72 ? -1.372 -14.238 37.303 1.00 53.89 72 ALA B N 1
ATOM 10907 C CA . ALA B 1 72 ? -2.741 -14.155 36.799 1.00 58.20 72 ALA B CA 1
ATOM 10908 C C . ALA B 1 72 ? -3.043 -15.297 35.830 1.00 62.18 72 ALA B C 1
ATOM 10909 O O . ALA B 1 72 ? -4.076 -15.977 35.941 1.00 58.66 72 ALA B O 1
ATOM 10916 N N . LYS B 1 73 ? -2.156 -15.521 34.862 1.00 60.82 73 LYS B N 1
ATOM 10917 C CA . LYS B 1 73 ? -2.333 -16.663 33.969 1.00 63.21 73 LYS B CA 1
ATOM 10918 C C . LYS B 1 73 ? -2.290 -17.956 34.767 1.00 62.34 73 LYS B C 1
ATOM 10919 O O . LYS B 1 73 ? -3.154 -18.831 34.624 1.00 65.08 73 LYS B O 1
ATOM 10938 N N . GLU B 1 74 ? -1.309 -18.068 35.652 1.00 53.18 74 GLU B N 1
ATOM 10939 C CA . GLU B 1 74 ? -1.251 -19.183 36.588 1.00 58.49 74 GLU B CA 1
ATOM 10940 C C . GLU B 1 74 ? -2.597 -19.432 37.260 1.00 63.90 74 GLU B C 1
ATOM 10941 O O . GLU B 1 74 ? -3.096 -20.566 37.286 1.00 57.57 74 GLU B O 1
ATOM 10953 N N . LEU B 1 75 ? -3.201 -18.380 37.819 1.00 57.63 75 LEU B N 1
ATOM 10954 C CA . LEU B 1 75 ? -4.415 -18.572 38.594 1.00 59.60 75 LEU B CA 1
ATOM 10955 C C . LEU B 1 75 ? -5.651 -18.647 37.700 1.00 67.18 75 LEU B C 1
ATOM 10956 O O . LEU B 1 75 ? -6.486 -19.547 37.860 1.00 68.99 75 LEU B O 1
ATOM 10972 N N . TYR B 1 76 ? -5.792 -17.716 36.756 1.00 62.77 76 TYR B N 1
ATOM 10973 C CA . TYR B 1 76 ? -7.076 -17.488 36.116 1.00 68.27 76 TYR B CA 1
ATOM 10974 C C . TYR B 1 76 ? -7.056 -17.676 34.609 1.00 71.62 76 TYR B C 1
ATOM 10975 O O . TYR B 1 76 ? -8.121 -17.583 33.985 1.00 68.35 76 TYR B O 1
ATOM 10993 N N . GLU B 1 77 ? -5.900 -17.977 34.012 1.00 71.71 77 GLU B N 1
ATOM 10994 C CA . GLU B 1 77 ? -5.825 -18.056 32.556 1.00 72.93 77 GLU B CA 1
ATOM 10995 C C . GLU B 1 77 ? -6.977 -18.840 31.946 1.00 77.79 77 GLU B C 1
ATOM 10996 O O . GLU B 1 77 ? -7.452 -18.447 30.868 1.00 81.75 77 GLU B O 1
ATOM 11008 N N . PRO B 1 78 ? -7.464 -19.922 32.550 1.00 76.33 78 PRO B N 1
ATOM 11009 C CA . PRO B 1 78 ? -8.606 -20.634 31.962 1.00 79.25 78 PRO B CA 1
ATOM 11010 C C . PRO B 1 78 ? -9.947 -19.930 32.159 1.00 82.19 78 PRO B C 1
ATOM 11011 O O . PRO B 1 78 ? -10.784 -19.916 31.248 1.00 85.79 78 PRO B O 1
ATOM 11022 N N . ILE B 1 79 ? -10.155 -19.324 33.327 1.00 77.25 79 ILE B N 1
ATOM 11023 C CA . ILE B 1 79 ? -11.500 -19.019 33.804 1.00 76.42 79 ILE B CA 1
ATOM 11024 C C . ILE B 1 79 ? -11.881 -17.546 33.709 1.00 73.75 79 ILE B C 1
ATOM 11025 O O . ILE B 1 79 ? -13.085 -17.244 33.687 1.00 71.24 79 ILE B O 1
ATOM 11041 N N . TRP B 1 80 ? -10.913 -16.623 33.650 1.00 74.73 80 TRP B N 1
ATOM 11042 C CA . TRP B 1 80 ? -11.22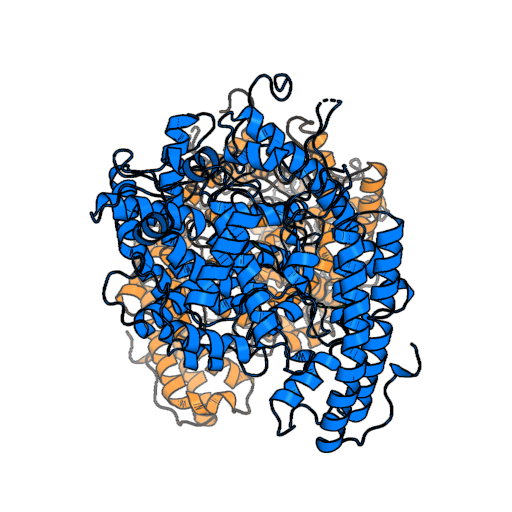5 -15.206 33.839 1.00 74.30 80 TRP B CA 1
ATOM 11043 C C . TRP B 1 80 ? -12.094 -14.639 32.717 1.00 72.38 80 TRP B C 1
ATOM 11044 O O . TRP B 1 80 ? -12.931 -13.763 32.962 1.00 65.88 80 TRP B O 1
ATOM 11065 N N . GLN B 1 81 ? -11.919 -15.108 31.484 1.00 77.42 81 GLN B N 1
ATOM 11066 C CA . GLN B 1 81 ? -12.783 -14.631 30.413 1.00 77.63 81 GLN B CA 1
ATOM 11067 C C . GLN B 1 81 ? -14.251 -14.923 30.704 1.00 81.19 81 GLN B C 1
ATOM 11068 O O . GLN B 1 81 ? -15.131 -14.235 30.172 1.00 78.93 81 GLN B O 1
ATOM 11082 N N . GLN B 1 82 ? -14.528 -15.911 31.560 1.00 80.06 82 GLN B N 1
ATOM 11083 C CA . GLN B 1 82 ? -15.883 -16.343 31.871 1.00 75.30 82 GLN B CA 1
ATOM 11084 C C . GLN B 1 82 ? -16.468 -15.671 33.114 1.00 76.58 82 GLN B C 1
ATOM 11085 O O . GLN B 1 82 ? -17.656 -15.880 33.398 1.00 75.21 82 GLN B O 1
ATOM 11099 N N . PHE B 1 83 ? -15.677 -14.876 33.853 1.00 74.04 83 PHE B N 1
ATOM 11100 C CA . PHE B 1 83 ? -16.196 -14.119 34.992 1.00 68.58 83 PHE B CA 1
ATOM 11101 C C . PHE B 1 83 ? -17.439 -13.318 34.598 1.00 69.44 83 PHE B C 1
ATOM 11102 O O . PHE B 1 83 ? -17.541 -12.795 33.482 1.00 68.38 83 PHE B O 1
ATOM 11119 N N . THR B 1 84 ? -18.378 -13.200 35.539 1.00 65.19 84 THR B N 1
ATOM 11120 C CA . THR B 1 84 ? -19.586 -12.420 35.288 1.00 66.27 84 THR B CA 1
ATOM 11121 C C . THR B 1 84 ? -19.355 -10.915 35.442 1.00 64.32 84 THR B C 1
ATOM 11122 O O . THR B 1 84 ? -19.987 -10.124 34.731 1.00 66.94 84 THR B O 1
ATOM 11133 N N . ASP B 1 85 ? -18.466 -10.501 36.353 1.00 63.22 85 ASP B N 1
ATOM 11134 C CA . ASP B 1 85 ? -18.048 -9.104 36.510 1.00 66.46 85 ASP B CA 1
ATOM 11135 C C . ASP B 1 85 ? -17.325 -8.617 35.249 1.00 70.30 85 ASP B C 1
ATOM 11136 O O . ASP B 1 85 ? -16.149 -8.947 35.046 1.00 68.49 85 ASP B O 1
ATOM 11145 N N . PRO B 1 86 ? -17.973 -7.831 34.374 1.00 72.19 86 PRO B N 1
ATOM 11146 C CA . PRO B 1 86 ? -17.265 -7.397 33.153 1.00 72.26 86 PRO B CA 1
ATOM 11147 C C . PRO B 1 86 ? -16.046 -6.510 33.426 1.00 70.26 86 PRO B C 1
ATOM 11148 O O . PRO B 1 86 ? -15.062 -6.587 32.671 1.00 68.46 86 PRO B O 1
ATOM 11159 N N . GLN B 1 87 ? -16.078 -5.681 34.479 1.00 62.91 87 GLN B N 1
ATOM 11160 C CA . GLN B 1 87 ? -14.956 -4.793 34.768 1.00 61.24 87 GLN B CA 1
ATOM 11161 C C . GLN B 1 87 ? -13.758 -5.570 35.300 1.00 58.36 87 GLN B C 1
ATOM 11162 O O . GLN B 1 87 ? -12.608 -5.251 34.966 1.00 50.26 87 GLN B O 1
ATOM 11176 N N . LEU B 1 88 ? -14.008 -6.628 36.085 1.00 63.19 88 LEU B N 1
ATOM 11177 C CA . LEU B 1 88 ? -12.917 -7.474 36.569 1.00 62.34 88 LEU B CA 1
ATOM 11178 C C . LEU B 1 88 ? -12.197 -8.175 35.416 1.00 59.62 88 LEU B C 1
ATOM 11179 O O . LEU B 1 88 ? -10.963 -8.267 35.408 1.00 51.89 88 LEU B O 1
ATOM 11195 N N . ARG B 1 89 ? -12.962 -8.707 34.458 1.00 62.20 89 ARG B N 1
ATOM 11196 C CA . ARG B 1 89 ? -12.391 -9.261 33.236 1.00 62.27 89 ARG B CA 1
ATOM 11197 C C . ARG B 1 89 ? -11.415 -8.287 32.575 1.00 63.73 89 ARG B C 1
ATOM 11198 O O . ARG B 1 89 ? -10.332 -8.683 32.128 1.00 63.04 89 ARG B O 1
ATOM 11219 N N . ARG B 1 90 ? -11.803 -7.004 32.474 1.00 64.92 90 ARG B N 1
ATOM 11220 C CA . ARG B 1 90 ? -10.929 -6.004 31.857 1.00 67.72 90 ARG B CA 1
ATOM 11221 C C . ARG B 1 90 ? -9.643 -5.828 32.658 1.00 63.64 90 ARG B C 1
ATOM 11222 O O . ARG B 1 90 ? -8.568 -5.611 32.088 1.00 61.80 90 ARG B O 1
ATOM 11243 N N . ILE B 1 91 ? -9.729 -5.931 33.981 1.00 51.67 91 ILE B N 1
ATOM 11244 C CA . ILE B 1 91 ? -8.523 -5.795 34.780 1.00 59.92 91 ILE B CA 1
ATOM 11245 C C . ILE B 1 91 ? -7.613 -6.995 34.553 1.00 61.28 91 ILE B C 1
ATOM 11246 O O . ILE B 1 91 ? -6.388 -6.852 34.497 1.00 64.10 91 ILE B O 1
ATOM 11262 N N . ILE B 1 92 ? -8.192 -8.192 34.401 1.00 57.65 92 ILE B N 1
ATOM 11263 C CA . ILE B 1 92 ? -7.363 -9.397 34.390 1.00 66.58 92 ILE B CA 1
ATOM 11264 C C . ILE B 1 92 ? -6.640 -9.536 33.054 1.00 65.23 92 ILE B C 1
ATOM 11265 O O . ILE B 1 92 ? -5.414 -9.681 33.018 1.00 57.51 92 ILE B O 1
ATOM 11281 N N . GLY B 1 93 ? -7.398 -9.505 31.946 1.00 65.29 93 GLY B N 1
ATOM 11282 C CA . GLY B 1 93 ? -6.782 -9.530 30.627 1.00 67.29 93 GLY B CA 1
ATOM 11283 C C . GLY B 1 93 ? -5.672 -8.507 30.478 1.00 65.08 93 GLY B C 1
ATOM 11284 O O . GLY B 1 93 ? -4.661 -8.755 29.818 1.00 65.88 93 GLY B O 1
ATOM 11288 N N . ALA B 1 94 ? -5.838 -7.342 31.110 1.00 60.85 94 ALA B N 1
ATOM 11289 C CA . ALA B 1 94 ? -4.795 -6.327 31.042 1.00 61.39 94 ALA B CA 1
ATOM 11290 C C . ALA B 1 94 ? -3.560 -6.766 31.810 1.00 54.66 94 ALA B C 1
ATOM 11291 O O . ALA B 1 94 ? -2.441 -6.602 31.325 1.00 53.44 94 ALA B O 1
ATOM 11298 N N . VAL B 1 95 ? -3.746 -7.378 32.984 1.00 57.75 95 VAL B N 1
ATOM 11299 C CA . VAL B 1 95 ? -2.594 -7.714 33.816 1.00 55.99 95 VAL B CA 1
ATOM 11300 C C . VAL B 1 95 ? -1.806 -8.889 33.247 1.00 55.43 95 VAL B C 1
ATOM 11301 O O . VAL B 1 95 ? -0.579 -8.961 33.424 1.00 45.41 95 VAL B O 1
ATOM 11314 N N . ARG B 1 96 ? -2.487 -9.843 32.594 1.00 58.71 96 ARG B N 1
ATOM 11315 C CA . ARG B 1 96 ? -1.842 -10.943 31.878 1.00 56.47 96 ARG B CA 1
ATOM 11316 C C . ARG B 1 96 ? -1.253 -10.514 30.533 1.00 57.20 96 ARG B C 1
ATOM 11317 O O . ARG B 1 96 ? -0.902 -11.383 29.730 1.00 55.20 96 ARG B O 1
ATOM 11338 N N . THR B 1 97 ? -1.207 -9.205 30.251 1.00 59.43 97 THR B N 1
ATOM 11339 C CA . THR B 1 97 ? -0.516 -8.644 29.093 1.00 59.90 97 THR B CA 1
ATOM 11340 C C . THR B 1 97 ? 0.795 -8.034 29.595 1.00 52.63 97 THR B C 1
ATOM 11341 O O . THR B 1 97 ? 0.795 -6.968 30.209 1.00 52.15 97 THR B O 1
ATOM 11352 N N . LEU B 1 98 ? 1.904 -8.709 29.328 1.00 49.26 98 LEU B N 1
ATOM 11353 C CA . LEU B 1 98 ? 3.174 -8.379 29.958 1.00 50.33 98 LEU B CA 1
ATOM 11354 C C . LEU B 1 98 ? 4.078 -7.482 29.131 1.00 52.57 98 LEU B C 1
ATOM 11355 O O . LEU B 1 98 ? 4.990 -6.860 29.698 1.00 50.28 98 LEU B O 1
ATOM 11371 N N . GLY B 1 99 ? 3.888 -7.433 27.809 1.00 52.87 99 GLY B N 1
ATOM 11372 C CA . GLY B 1 99 ? 4.610 -6.467 27.000 1.00 52.22 99 GLY B CA 1
ATOM 11373 C C . GLY B 1 99 ? 6.103 -6.674 27.106 1.00 48.44 99 GLY B C 1
ATOM 11374 O O . GLY B 1 99 ? 6.597 -7.804 27.068 1.00 50.72 99 GLY B O 1
ATOM 11378 N N A SER B 1 100 ? 6.838 -5.565 27.259 0.59 45.98 100 SER B N 1
ATOM 11379 N N B SER B 1 100 ? 6.841 -5.568 27.258 0.41 45.96 100 SER B N 1
ATOM 11380 C CA A SER B 1 100 ? 8.294 -5.624 27.403 0.59 46.91 100 SER B CA 1
ATOM 11381 C CA B SER B 1 100 ? 8.293 -5.665 27.379 0.41 46.89 100 SER B CA 1
ATOM 11382 C C A SER B 1 100 ? 8.739 -6.490 28.576 0.59 51.46 100 SER B C 1
ATOM 11383 C C B SER B 1 100 ? 8.717 -6.585 28.516 0.41 51.52 100 SER B C 1
ATOM 11384 O O A SER B 1 100 ? 9.940 -6.763 28.707 0.59 52.91 100 SER B O 1
ATOM 11385 O O B SER B 1 100 ? 9.879 -7.006 28.559 0.41 52.99 100 SER B O 1
ATOM 11400 N N . ALA B 1 101 ? 7.814 -6.888 29.454 1.00 53.04 101 ALA B N 1
ATOM 11401 C CA . ALA B 1 101 ? 8.158 -7.838 30.508 1.00 58.01 101 ALA B CA 1
ATOM 11402 C C . ALA B 1 101 ? 8.486 -9.199 29.907 1.00 58.45 101 ALA B C 1
ATOM 11403 O O . ALA B 1 101 ? 9.390 -9.897 30.390 1.00 62.67 101 ALA B O 1
ATOM 11411 N N . ASN B 1 102 ? 7.771 -9.584 28.839 1.00 53.92 102 ASN B N 1
ATOM 11412 C CA . ASN B 1 102 ? 8.035 -10.853 28.174 1.00 50.39 102 ASN B CA 1
ATOM 11413 C C . ASN B 1 102 ? 9.507 -10.997 27.805 1.00 53.77 102 ASN B C 1
ATOM 11414 O O . ASN B 1 102 ? 9.966 -12.122 27.577 1.00 52.85 102 ASN B O 1
ATOM 11425 N N . LEU B 1 103 ? 10.255 -9.889 27.759 1.00 51.48 103 LEU B N 1
ATOM 11426 C CA . LEU B 1 103 ? 11.651 -9.937 27.337 1.00 54.83 103 LEU B CA 1
ATOM 11427 C C . LEU B 1 103 ? 12.528 -10.519 28.439 1.00 59.51 103 LEU B C 1
ATOM 11428 O O . LEU B 1 103 ? 12.266 -10.309 29.626 1.00 57.92 103 LEU B O 1
ATOM 11444 N N . PRO B 1 104 ? 13.595 -11.232 28.071 1.00 66.45 104 PRO B N 1
ATOM 11445 C CA . PRO B 1 104 ? 14.617 -11.590 29.062 1.00 65.31 104 PRO B CA 1
ATOM 11446 C C . PRO B 1 104 ? 15.292 -10.332 29.569 1.00 64.20 104 PRO B C 1
ATOM 11447 O O . PRO B 1 104 ? 15.094 -9.246 29.025 1.00 57.95 104 PRO B O 1
ATOM 11458 N N . LEU B 1 105 ? 16.116 -10.490 30.618 1.00 69.14 105 LEU B N 1
ATOM 11459 C CA . LEU B 1 105 ? 16.664 -9.333 31.325 1.00 68.56 105 LEU B CA 1
ATOM 11460 C C . LEU B 1 105 ? 17.631 -8.538 30.452 1.00 63.32 105 LEU B C 1
ATOM 11461 O O . LEU B 1 105 ? 17.619 -7.302 30.471 1.00 62.65 105 LEU B O 1
ATOM 11477 N N . ALA B 1 106 ? 18.501 -9.213 29.715 1.00 56.65 106 ALA B N 1
ATOM 11478 C CA . ALA B 1 106 ? 19.472 -8.467 28.921 1.00 61.68 106 ALA B CA 1
ATOM 11479 C C . ALA B 1 106 ? 18.772 -7.665 27.832 1.00 58.99 106 ALA B C 1
ATOM 11480 O O . ALA B 1 106 ? 19.253 -6.593 27.434 1.00 57.05 106 ALA B O 1
ATOM 11487 N N . LYS B 1 107 ? 17.644 -8.173 27.335 1.00 53.26 107 LYS B N 1
ATOM 11488 C CA . LYS B 1 107 ? 16.902 -7.423 26.327 1.00 61.72 107 LYS B CA 1
ATOM 11489 C C . LYS B 1 107 ? 16.114 -6.296 26.989 1.00 57.77 107 LYS B C 1
ATOM 11490 O O . LYS B 1 107 ? 16.019 -5.190 26.446 1.00 55.22 107 LYS B O 1
ATOM 11509 N N . ARG B 1 108 ? 15.546 -6.570 28.166 1.00 56.03 108 ARG B N 1
ATOM 11510 C CA . ARG B 1 108 ? 14.907 -5.515 28.945 1.00 57.58 108 ARG B CA 1
ATOM 11511 C C . ARG B 1 108 ? 15.807 -4.305 29.075 1.00 54.60 108 ARG B C 1
ATOM 11512 O O . ARG B 1 108 ? 15.351 -3.164 28.926 1.00 52.35 108 ARG B O 1
ATOM 11533 N N . GLN B 1 109 ? 17.085 -4.531 29.371 1.00 51.97 109 GLN B N 1
ATOM 11534 C CA . GLN B 1 109 ? 18.019 -3.421 29.483 1.00 55.37 109 GLN B CA 1
ATOM 11535 C C . GLN B 1 109 ? 18.147 -2.715 28.155 1.00 55.66 109 GLN B C 1
ATOM 11536 O O . GLN B 1 109 ? 17.997 -1.493 28.074 1.00 52.78 109 GLN B O 1
ATOM 11550 N N . GLN B 1 110 ? 18.379 -3.486 27.087 1.00 53.71 110 GLN B N 1
ATOM 11551 C CA . GLN B 1 110 ? 18.669 -2.896 25.784 1.00 57.59 110 GLN B CA 1
ATOM 11552 C C . GLN B 1 110 ? 17.508 -2.036 25.294 1.00 47.20 110 GLN B C 1
ATOM 11553 O O . GLN B 1 110 ? 17.713 -0.962 24.729 1.00 47.99 110 GLN B O 1
ATOM 11567 N N . TYR B 1 111 ? 16.282 -2.507 25.522 1.00 48.58 111 TYR B N 1
ATOM 11568 C CA . TYR B 1 111 ? 15.091 -1.799 25.086 1.00 50.15 111 TYR B CA 1
ATOM 11569 C C . TYR B 1 111 ? 14.874 -0.527 25.886 1.00 48.72 111 TYR B C 1
ATOM 11570 O O . TYR B 1 111 ? 14.688 0.549 25.297 1.00 45.37 111 TYR B O 1
ATOM 11588 N N . ASN B 1 112 ? 14.874 -0.636 27.230 1.00 50.14 112 ASN B N 1
ATOM 11589 C CA . ASN B 1 112 ? 14.870 0.539 28.102 1.00 47.14 112 ASN B CA 1
ATOM 11590 C C . ASN B 1 112 ? 15.933 1.534 27.636 1.00 46.01 112 ASN B C 1
ATOM 11591 O O . ASN B 1 112 ? 15.727 2.755 27.678 1.00 49.27 112 ASN B O 1
ATOM 11602 N N . ALA B 1 113 ? 17.034 1.033 27.101 1.00 41.42 113 ALA B N 1
ATOM 11603 C CA . ALA B 1 113 ? 18.157 1.916 26.751 1.00 43.84 113 ALA B CA 1
ATOM 11604 C C . ALA B 1 113 ? 18.047 2.563 25.375 1.00 47.09 113 ALA B C 1
ATOM 11605 O O . ALA B 1 113 ? 18.662 3.612 25.128 1.00 47.33 113 ALA B O 1
ATOM 11612 N N . LEU B 1 114 ? 17.339 1.938 24.438 1.00 43.75 114 LEU B N 1
ATOM 11613 C CA . LEU B 1 114 ? 17.161 2.608 23.150 1.00 46.35 114 LEU B CA 1
ATOM 11614 C C . LEU B 1 114 ? 16.197 3.780 23.296 1.00 39.56 114 LEU B C 1
ATOM 11615 O O . LEU B 1 114 ? 16.417 4.849 22.724 1.00 42.57 114 LEU B O 1
ATOM 11631 N N . LEU B 1 115 ? 15.111 3.559 24.017 1.00 43.89 115 LEU B N 1
ATOM 11632 C CA . LEU B 1 115 ? 14.163 4.633 24.276 1.00 44.65 115 LEU B CA 1
ATOM 11633 C C . LEU B 1 115 ? 14.878 5.864 24.811 1.00 47.66 115 LEU B C 1
ATOM 11634 O O . LEU B 1 115 ? 14.662 6.989 24.339 1.00 44.01 115 LEU B O 1
ATOM 11650 N N . SER B 1 116 ? 15.728 5.669 25.820 1.00 47.48 116 SER B N 1
ATOM 11651 C CA . SER B 1 116 ? 16.436 6.800 26.407 1.00 47.92 116 SER B CA 1
ATOM 11652 C C . SER B 1 116 ? 17.271 7.506 25.358 1.00 43.24 116 SER B C 1
ATOM 11653 O O . SER B 1 116 ? 17.289 8.740 25.284 1.00 42.93 116 SER B O 1
ATOM 11661 N N . GLN B 1 117 ? 17.910 6.745 24.481 1.00 43.60 117 GLN B N 1
ATOM 11662 C CA . GLN B 1 117 ? 18.799 7.357 23.507 1.00 41.21 117 GLN B CA 1
ATOM 11663 C C . GLN B 1 117 ? 18.043 7.991 22.332 1.00 39.94 117 GLN B C 1
ATOM 11664 O O . GLN B 1 117 ? 18.424 9.060 21.857 1.00 40.75 117 GLN B O 1
ATOM 11678 N N . MET B 1 118 ? 16.986 7.347 21.836 1.00 43.50 118 MET B N 1
ATOM 11679 C CA . MET B 1 118 ? 16.168 7.987 20.801 1.00 37.45 118 MET B CA 1
ATOM 11680 C C . MET B 1 118 ? 15.554 9.291 21.318 1.00 38.38 118 MET B C 1
ATOM 11681 O O . MET B 1 118 ? 15.536 10.307 20.605 1.00 37.49 118 MET B O 1
ATOM 11695 N N . SER B 1 119 ? 15.051 9.273 22.548 1.00 37.49 119 SER B N 1
ATOM 11696 C CA . SER B 1 119 ? 14.524 10.482 23.172 1.00 40.08 119 SER B CA 1
ATOM 11697 C C . SER B 1 119 ? 15.573 11.578 23.222 1.00 43.46 119 SER B C 1
ATOM 11698 O O . SER B 1 119 ? 15.312 12.724 22.840 1.00 39.25 119 SER B O 1
ATOM 11706 N N . ARG B 1 120 ? 16.782 11.245 23.675 1.00 45.03 120 ARG B N 1
ATOM 11707 C CA . ARG B 1 120 ? 17.832 12.254 23.747 1.00 41.22 120 ARG B CA 1
ATOM 11708 C C . ARG B 1 120 ? 18.153 12.839 22.381 1.00 42.60 120 ARG B C 1
ATOM 11709 O O . ARG B 1 120 ? 18.401 14.043 22.263 1.00 43.26 120 ARG B O 1
ATOM 11730 N N . ILE B 1 121 ? 18.270 11.991 21.355 1.00 41.57 121 ILE B N 1
ATOM 11731 C CA . ILE B 1 121 ? 18.693 12.486 20.050 1.00 39.75 121 ILE B CA 1
ATOM 11732 C C . ILE B 1 121 ? 17.678 13.474 19.503 1.00 39.45 121 ILE B C 1
ATOM 11733 O O . ILE B 1 121 ? 18.037 14.499 18.909 1.00 39.45 121 ILE B O 1
ATOM 11749 N N . TYR B 1 122 ? 16.397 13.145 19.634 1.00 38.22 122 TYR B N 1
ATOM 11750 C CA . TYR B 1 122 ? 15.356 14.024 19.097 1.00 37.98 122 TYR B CA 1
ATOM 11751 C C . TYR B 1 122 ? 15.362 15.373 19.807 1.00 37.12 122 TYR B C 1
ATOM 11752 O O . TYR B 1 122 ? 15.379 16.429 19.168 1.00 36.89 122 TYR B O 1
ATOM 11770 N N . SER B 1 123 ? 15.309 15.359 21.131 1.00 39.52 123 SER B N 1
ATOM 11771 C CA . SER B 1 123 ? 15.078 16.601 21.858 1.00 41.78 123 SER B CA 1
ATOM 11772 C C . SER B 1 123 ? 16.327 17.450 21.981 1.00 44.61 123 SER B C 1
ATOM 11773 O O . SER B 1 123 ? 16.214 18.632 22.323 1.00 47.06 123 SER B O 1
ATOM 11781 N N . THR B 1 124 ? 17.505 16.901 21.677 1.00 44.87 124 THR B N 1
ATOM 11782 C CA . THR B 1 124 ? 18.733 17.683 21.710 1.00 45.73 124 THR B CA 1
ATOM 11783 C C . THR B 1 124 ? 19.244 18.089 20.332 1.00 45.87 124 THR B C 1
ATOM 11784 O O . THR B 1 124 ? 20.155 18.917 20.260 1.00 48.24 124 THR B O 1
ATOM 11796 N N . ALA B 1 125 ? 18.664 17.577 19.242 1.00 46.72 125 ALA B N 1
ATOM 11797 C CA . ALA B 1 125 ? 19.134 17.931 17.908 1.00 44.93 125 ALA B CA 1
ATOM 11798 C C . ALA B 1 125 ? 19.020 19.422 17.637 1.00 47.54 125 ALA B C 1
ATOM 11799 O O . ALA B 1 125 ? 18.016 20.062 17.979 1.00 47.04 125 ALA B O 1
ATOM 11806 N N . LYS B 1 126 ? 20.037 19.954 16.952 1.00 44.08 126 LYS B N 1
ATOM 11807 C CA . LYS B 1 126 ? 20.139 21.363 16.615 1.00 48.59 126 LYS B CA 1
ATOM 11808 C C . LYS B 1 126 ? 20.435 21.504 15.132 1.00 47.18 126 LYS B C 1
ATOM 11809 O O . LYS B 1 126 ? 20.907 20.571 14.487 1.00 47.09 126 LYS B O 1
ATOM 11828 N N . VAL B 1 127 ? 20.147 22.687 14.604 1.00 44.84 127 VAL B N 1
ATOM 11829 C CA . VAL B 1 127 ? 20.451 23.045 13.232 1.00 46.54 127 VAL B CA 1
ATOM 11830 C C . VAL B 1 127 ? 21.360 24.264 13.266 1.00 53.98 127 VAL B C 1
ATOM 11831 O O . VAL B 1 127 ? 20.918 25.378 13.582 1.00 59.79 127 VAL B O 1
ATOM 11844 N N . CYS B 1 128 ? 22.619 24.063 12.910 1.00 53.52 128 CYS B N 1
ATOM 11845 C CA . CYS B 1 128 ? 23.623 25.112 12.916 1.00 62.26 128 CYS B CA 1
ATOM 11846 C C . CYS B 1 128 ? 23.824 25.680 11.518 1.00 64.16 128 CYS B C 1
ATOM 11847 O O . CYS B 1 128 ? 23.609 25.003 10.508 1.00 66.56 128 CYS B O 1
ATOM 11854 N N . LEU B 1 129 ? 24.264 26.933 11.477 1.00 64.74 129 LEU B N 1
ATOM 11855 C CA . LEU B 1 129 ? 24.377 27.679 10.232 1.00 67.32 129 LEU B CA 1
ATOM 11856 C C . LEU B 1 129 ? 25.821 27.749 9.741 1.00 64.03 129 LEU B C 1
ATOM 11857 O O . LEU B 1 129 ? 26.082 28.164 8.608 1.00 66.78 129 LEU B O 1
ATOM 11873 N N . THR B 1 135 ? 26.448 29.319 16.993 1.00 78.43 135 THR B N 1
ATOM 11874 C CA . THR B 1 135 ? 25.005 29.517 17.137 1.00 86.25 135 THR B CA 1
ATOM 11875 C C . THR B 1 135 ? 24.233 28.389 16.467 1.00 82.95 135 THR B C 1
ATOM 11876 O O . THR B 1 135 ? 24.513 28.042 15.315 1.00 80.34 135 THR B O 1
ATOM 11886 N N . CYS B 1 136 ? 23.256 27.819 17.174 1.00 75.87 136 CYS B N 1
ATOM 11887 C CA . CYS B 1 136 ? 22.521 26.676 16.649 1.00 68.90 136 CYS B CA 1
ATOM 11888 C C . CYS B 1 136 ? 21.062 26.740 17.072 1.00 65.58 136 CYS B C 1
ATOM 11889 O O . CYS B 1 136 ? 20.748 26.901 18.257 1.00 63.70 136 CYS B O 1
ATOM 11896 N N . TRP B 1 137 ? 20.181 26.613 16.082 1.00 59.88 137 TRP B N 1
ATOM 11897 C CA . TRP B 1 137 ? 18.743 26.643 16.295 1.00 54.08 137 TRP B CA 1
ATOM 11898 C C . TRP B 1 137 ? 18.203 25.327 16.841 1.00 50.94 137 TRP B C 1
ATOM 11899 O O . TRP B 1 137 ? 18.574 24.245 16.379 1.00 49.76 137 TRP B O 1
ATOM 11920 N N . SER B 1 138 ? 17.292 25.421 17.806 1.00 46.50 138 SER B N 1
ATOM 11921 C CA . SER B 1 138 ? 16.577 24.250 18.297 1.00 43.16 138 SER B CA 1
ATOM 11922 C C . SER B 1 138 ? 15.195 24.180 17.647 1.00 40.55 138 SER B C 1
ATOM 11923 O O . SER B 1 138 ? 14.701 25.162 17.088 1.00 40.00 138 SER B O 1
ATOM 11931 N N . LEU B 1 139 ? 14.586 22.993 17.714 1.00 42.47 139 LEU B N 1
ATOM 11932 C CA . LEU B 1 139 ? 13.259 22.800 17.138 1.00 36.70 139 LEU B CA 1
ATOM 11933 C C . LEU B 1 139 ? 12.255 23.750 17.765 1.00 38.95 139 LEU B C 1
ATOM 11934 O O . LEU B 1 139 ? 11.510 24.441 17.066 1.00 37.86 139 LEU B O 1
ATOM 11950 N N . ASP B 1 140 ? 12.198 23.774 19.094 1.00 40.47 140 ASP B N 1
ATOM 11951 C CA . ASP B 1 140 ? 11.251 24.615 19.829 1.00 38.56 140 ASP B CA 1
ATOM 11952 C C . ASP B 1 140 ? 12.058 25.567 20.709 1.00 39.94 140 ASP B C 1
ATOM 11953 O O . ASP B 1 140 ? 12.732 25.108 21.635 1.00 43.18 140 ASP B O 1
ATOM 11962 N N . PRO B 1 141 ? 12.012 26.882 20.494 1.00 41.84 141 PRO B N 1
ATOM 11963 C CA . PRO B 1 141 ? 11.106 27.608 19.607 1.00 39.90 141 PRO B CA 1
ATOM 11964 C C . PRO B 1 141 ? 11.651 27.972 18.234 1.00 40.25 141 PRO B C 1
ATOM 11965 O O . PRO B 1 141 ? 10.878 28.481 17.414 1.00 40.27 141 PRO B O 1
ATOM 11976 N N . ASP B 1 142 ? 12.941 27.744 17.960 1.00 42.01 142 ASP B N 1
ATOM 11977 C CA . ASP B 1 142 ? 13.577 28.492 16.874 1.00 40.76 142 ASP B CA 1
ATOM 11978 C C . ASP B 1 142 ? 13.070 28.058 15.501 1.00 40.36 142 ASP B C 1
ATOM 11979 O O . ASP B 1 142 ? 12.662 28.896 14.678 1.00 40.61 142 ASP B O 1
ATOM 11988 N N . LEU B 1 143 ? 13.133 26.756 15.219 1.00 40.03 143 LEU B N 1
ATOM 11989 C CA . LEU B 1 143 ? 12.668 26.265 13.923 1.00 37.34 143 LEU B CA 1
ATOM 11990 C C . LEU B 1 143 ? 11.142 26.293 13.837 1.00 35.69 143 LEU B C 1
ATOM 11991 O O . LEU B 1 143 ? 10.582 26.587 12.776 1.00 35.30 143 LEU B O 1
ATOM 12007 N N . THR B 1 144 ? 10.453 25.980 14.937 1.00 35.82 144 THR B N 1
ATOM 12008 C CA . THR B 1 144 ? 9.009 26.146 14.958 1.00 35.24 144 THR B CA 1
ATOM 12009 C C . THR B 1 144 ? 8.648 27.538 14.477 1.00 34.86 144 THR B C 1
ATOM 12010 O O . THR B 1 144 ? 7.777 27.710 13.621 1.00 34.86 144 THR B O 1
ATOM 12021 N N . ASN B 1 145 ? 9.329 28.548 15.015 1.00 35.82 145 ASN B N 1
ATOM 12022 C CA . ASN B 1 145 ? 8.995 29.924 14.676 1.00 37.48 145 ASN B CA 1
ATOM 12023 C C . ASN B 1 145 ? 9.330 30.221 13.220 1.00 37.68 145 ASN B C 1
ATOM 12024 O O . ASN B 1 145 ? 8.566 30.928 12.543 1.00 37.75 145 ASN B O 1
ATOM 12035 N N . ILE B 1 146 ? 10.441 29.669 12.704 1.00 37.27 146 ILE B N 1
ATOM 12036 C CA . ILE B 1 146 ? 10.767 29.882 11.297 1.00 35.73 146 ILE B CA 1
ATOM 12037 C C . ILE B 1 146 ? 9.713 29.254 10.400 1.00 35.37 146 ILE B C 1
ATOM 12038 O O . ILE B 1 146 ? 9.250 29.868 9.430 1.00 35.06 146 ILE B O 1
ATOM 12054 N N . LEU B 1 147 ? 9.347 27.993 10.678 1.00 36.37 147 LEU B N 1
ATOM 12055 C CA . LEU B 1 147 ? 8.379 27.327 9.813 1.00 34.19 147 LEU B CA 1
ATOM 12056 C C . LEU B 1 147 ? 7.048 28.054 9.833 1.00 33.45 147 LEU B C 1
ATOM 12057 O O . LEU B 1 147 ? 6.350 28.087 8.805 1.00 33.23 147 LEU B O 1
ATOM 12073 N N . ALA B 1 148 ? 6.702 28.689 10.977 1.00 35.21 148 ALA B N 1
ATOM 12074 C CA . ALA B 1 148 ? 5.414 29.347 11.119 1.00 35.96 148 ALA B CA 1
ATOM 12075 C C . ALA B 1 148 ? 5.370 30.725 10.495 1.00 39.51 148 ALA B C 1
ATOM 12076 O O . ALA B 1 148 ? 4.298 31.154 10.080 1.00 36.74 148 ALA B O 1
ATOM 12083 N N . SER B 1 149 ? 6.489 31.435 10.395 1.00 39.75 149 SER B N 1
ATOM 12084 C CA . SER B 1 149 ? 6.437 32.853 10.073 1.00 41.60 149 SER B CA 1
ATOM 12085 C C . SER B 1 149 ? 7.297 33.274 8.891 1.00 41.09 149 SER B C 1
ATOM 12086 O O . SER B 1 149 ? 6.970 34.293 8.257 1.00 41.29 149 SER B O 1
ATOM 12094 N N . SER B 1 150 ? 8.345 32.547 8.549 1.00 38.33 150 SER B N 1
ATOM 12095 C CA . SER B 1 150 ? 9.138 32.890 7.383 1.00 40.10 150 SER B CA 1
ATOM 12096 C C . SER B 1 150 ? 8.338 32.636 6.113 1.00 43.49 150 SER B C 1
ATOM 12097 O O . SER B 1 150 ? 7.652 31.620 5.985 1.00 41.57 150 SER B O 1
ATOM 12105 N N . ARG B 1 151 ? 8.416 33.583 5.173 1.00 40.85 151 ARG B N 1
ATOM 12106 C CA . ARG B 1 151 ? 7.927 33.368 3.820 1.00 39.75 151 ARG B CA 1
ATOM 12107 C C . ARG B 1 151 ? 9.074 33.407 2.816 1.00 41.32 151 ARG B C 1
ATOM 12108 O O . ARG B 1 151 ? 8.851 33.633 1.624 1.00 42.52 151 ARG B O 1
ATOM 12129 N N . SER B 1 152 ? 10.289 33.159 3.279 1.00 41.84 152 SER B N 1
ATOM 12130 C CA . SER B 1 152 ? 11.432 32.982 2.404 1.00 43.69 152 SER B CA 1
ATOM 12131 C C . SER B 1 152 ? 11.532 31.501 2.072 1.00 40.85 152 SER B C 1
ATOM 12132 O O . SER B 1 152 ? 11.807 30.688 2.961 1.00 39.61 152 SER B O 1
ATOM 12140 N N . TYR B 1 153 ? 11.308 31.158 0.801 1.00 41.63 153 TYR B N 1
ATOM 12141 C CA . TYR B 1 153 ? 11.448 29.772 0.368 1.00 40.05 153 TYR B CA 1
ATOM 12142 C C . TYR B 1 153 ? 12.755 29.169 0.870 1.00 40.66 153 TYR B C 1
ATOM 12143 O O . TYR B 1 153 ? 12.777 28.061 1.419 1.00 38.98 153 TYR B O 1
ATOM 12161 N N . ALA B 1 154 ? 13.865 29.882 0.687 1.00 40.01 154 ALA B N 1
ATOM 12162 C CA . ALA B 1 154 ? 15.158 29.294 0.994 1.00 42.03 154 ALA B CA 1
ATOM 12163 C C . ALA B 1 154 ? 15.363 29.131 2.487 1.00 40.09 154 ALA B C 1
ATOM 12164 O O . ALA B 1 154 ? 16.028 28.186 2.910 1.00 39.46 154 ALA B O 1
ATOM 12171 N N . MET B 1 155 ? 14.816 30.045 3.295 1.00 42.52 155 MET B N 1
ATOM 12172 C CA . MET B 1 155 ? 14.977 29.932 4.742 1.00 42.78 155 MET B CA 1
ATOM 12173 C C . MET B 1 155 ? 14.114 28.805 5.293 1.00 39.49 155 MET B C 1
ATOM 12174 O O . MET B 1 155 ? 14.542 28.057 6.183 1.00 36.47 155 MET B O 1
ATOM 12188 N N . LEU B 1 156 ? 12.876 28.705 4.796 1.00 39.31 156 LEU B N 1
ATOM 12189 C CA . LEU B 1 156 ? 12.021 27.568 5.119 1.00 39.28 156 LEU B CA 1
ATOM 12190 C C . LEU B 1 156 ? 12.698 26.256 4.744 1.00 36.25 156 LEU B C 1
ATOM 12191 O O . LEU B 1 156 ? 12.669 25.280 5.513 1.00 35.92 156 LEU B O 1
ATOM 12207 N N . LEU B 1 157 ? 13.357 26.219 3.579 1.00 37.25 157 LEU B N 1
ATOM 12208 C CA . LEU B 1 157 ? 14.013 24.983 3.149 1.00 35.69 157 LEU B CA 1
ATOM 12209 C C . LEU B 1 157 ? 15.178 24.623 4.055 1.00 35.64 157 LEU B C 1
ATOM 12210 O O . LEU B 1 157 ? 15.351 23.465 4.434 1.00 35.54 157 LEU B O 1
ATOM 12226 N N . PHE B 1 158 ? 16.007 25.594 4.399 1.00 38.67 158 PHE B N 1
ATOM 12227 C CA . PHE B 1 158 ? 17.136 25.305 5.259 1.00 37.47 158 PHE B CA 1
ATOM 12228 C C . PHE B 1 158 ? 16.684 24.764 6.618 1.00 36.30 158 PHE B C 1
ATOM 12229 O O . PHE B 1 158 ? 17.332 23.895 7.210 1.00 38.02 158 PHE B O 1
ATOM 12246 N N . ALA B 1 159 ? 15.607 25.316 7.155 1.00 37.66 159 ALA B N 1
ATOM 12247 C CA . ALA B 1 159 ? 15.100 24.854 8.438 1.00 33.70 159 ALA B CA 1
ATOM 12248 C C . ALA B 1 159 ? 14.519 23.449 8.313 1.00 33.25 159 ALA B C 1
ATOM 12249 O O . ALA B 1 159 ? 14.753 22.600 9.178 1.00 33.22 159 ALA B O 1
ATOM 12256 N N . TRP B 1 160 ? 13.794 23.180 7.222 1.00 34.25 160 TRP B N 1
ATOM 12257 C CA . TRP B 1 160 ? 13.167 21.873 7.029 1.00 32.01 160 TRP B CA 1
ATOM 12258 C C . TRP B 1 160 ? 14.208 20.783 6.783 1.00 32.73 160 TRP B C 1
ATOM 12259 O O . TRP B 1 160 ? 14.175 19.723 7.412 1.00 31.26 160 TRP B O 1
ATOM 12280 N N . GLU B 1 161 ? 15.123 21.029 5.846 1.00 33.63 161 GLU B N 1
ATOM 12281 C CA . GLU B 1 161 ? 16.182 20.075 5.570 1.00 33.65 161 GLU B CA 1
ATOM 12282 C C . GLU B 1 161 ? 17.085 19.905 6.776 1.00 35.73 161 GLU B C 1
ATOM 12283 O O . GLU B 1 161 ? 17.477 18.789 7.119 1.00 36.88 161 GLU B O 1
ATOM 12295 N N . GLY B 1 162 ? 17.481 21.014 7.403 1.00 35.43 162 GLY B N 1
ATOM 12296 C CA . GLY B 1 162 ? 18.393 20.891 8.528 1.00 37.77 162 GLY B CA 1
ATOM 12297 C C . GLY B 1 162 ? 17.797 20.073 9.650 1.00 37.91 162 GLY B C 1
ATOM 12298 O O . GLY B 1 162 ? 18.479 19.237 10.255 1.00 36.02 162 GLY B O 1
ATOM 12302 N N . TRP B 1 163 ? 16.502 20.289 9.938 1.00 36.68 163 TRP B N 1
ATOM 12303 C CA . TRP B 1 163 ? 15.860 19.526 11.004 1.00 33.62 163 TRP B CA 1
ATOM 12304 C C . TRP B 1 163 ? 15.763 18.046 10.629 1.00 32.41 163 TRP B C 1
ATOM 12305 O O . TRP B 1 163 ? 16.073 17.161 11.441 1.00 31.21 163 TRP B O 1
ATOM 12326 N N . HIS B 1 164 ? 15.296 17.750 9.417 1.00 31.21 164 HIS B N 1
ATOM 12327 C CA . HIS B 1 164 ? 15.048 16.353 9.083 1.00 31.76 164 HIS B CA 1
ATOM 12328 C C . HIS B 1 164 ? 16.355 15.583 9.026 1.00 33.25 164 HIS B C 1
ATOM 12329 O O . HIS B 1 164 ? 16.426 14.465 9.530 1.00 32.87 164 HIS B O 1
ATOM 12343 N N . ASN B 1 165 ? 17.401 16.189 8.462 1.00 36.69 165 ASN B N 1
ATOM 12344 C CA . ASN B 1 165 ? 18.726 15.561 8.456 1.00 36.96 165 ASN B CA 1
ATOM 12345 C C . ASN B 1 165 ? 19.283 15.385 9.871 1.00 38.03 165 ASN B C 1
ATOM 12346 O O . ASN B 1 165 ? 19.811 14.319 10.212 1.00 39.86 165 ASN B O 1
ATOM 12357 N N . ALA B 1 166 ? 19.124 16.406 10.723 1.00 40.23 166 ALA B N 1
ATOM 12358 C CA . ALA B 1 166 ? 19.742 16.412 12.045 1.00 35.91 166 ALA B CA 1
ATOM 12359 C C . ALA B 1 166 ? 19.110 15.401 12.983 1.00 38.84 166 ALA B C 1
ATOM 12360 O O . ALA B 1 166 ? 19.802 14.740 13.771 1.00 39.10 166 ALA B O 1
ATOM 12367 N N . ALA B 1 167 ? 17.795 15.274 12.937 1.00 35.28 167 ALA B N 1
ATOM 12368 C CA . ALA B 1 167 ? 17.134 14.354 13.848 1.00 34.65 167 ALA B CA 1
ATOM 12369 C C . ALA B 1 167 ? 17.010 12.955 13.277 1.00 35.67 167 ALA B C 1
ATOM 12370 O O . ALA B 1 167 ? 17.164 11.983 14.016 1.00 37.91 167 ALA B O 1
ATOM 12377 N N . GLY B 1 168 ? 16.713 12.829 11.983 1.00 35.14 168 GLY B N 1
ATOM 12378 C CA . GLY B 1 168 ? 16.323 11.543 11.450 1.00 33.41 168 GLY B CA 1
ATOM 12379 C C . GLY B 1 168 ? 17.499 10.607 11.246 1.00 33.03 168 GLY B C 1
ATOM 12380 O O . GLY B 1 168 ? 17.458 9.450 11.653 1.00 34.24 168 GLY B O 1
ATOM 12384 N N . ILE B 1 169 ? 18.540 11.145 10.632 1.00 33.86 169 ILE B N 1
ATOM 12385 C CA . ILE B 1 169 ? 19.653 10.270 10.225 1.00 37.15 169 ILE B CA 1
ATOM 12386 C C . ILE B 1 169 ? 20.232 9.504 11.387 1.00 38.88 169 ILE B C 1
ATOM 12387 O O . ILE B 1 169 ? 20.261 8.256 11.324 1.00 39.54 169 ILE B O 1
ATOM 12403 N N . PRO B 1 170 ? 20.621 10.126 12.508 1.00 38.02 170 PRO B N 1
ATOM 12404 C CA . PRO B 1 170 ? 21.194 9.345 13.618 1.00 38.82 170 PRO B CA 1
ATOM 12405 C C . PRO B 1 170 ? 20.207 8.431 14.298 1.00 40.25 170 PRO B C 1
ATOM 12406 O O . PRO B 1 170 ? 20.628 7.549 15.051 1.00 39.69 170 PRO B O 1
ATOM 12417 N N . LEU B 1 171 ? 18.899 8.619 14.093 1.00 38.26 171 LEU B N 1
ATOM 12418 C CA . LEU B 1 171 ? 17.944 7.767 14.778 1.00 35.98 171 LEU B CA 1
ATOM 12419 C C . LEU B 1 171 ? 17.753 6.432 14.084 1.00 34.43 171 LEU B C 1
ATOM 12420 O O . LEU B 1 171 ? 17.354 5.468 14.731 1.00 34.39 171 LEU B O 1
ATOM 12436 N N . LYS B 1 172 ? 17.979 6.364 12.774 1.00 34.29 172 LYS B N 1
ATOM 12437 C CA . LYS B 1 172 ? 17.555 5.176 12.043 1.00 36.02 172 LYS B CA 1
ATOM 12438 C C . LYS B 1 172 ? 18.135 3.896 12.627 1.00 36.48 172 LYS B C 1
ATOM 12439 O O . LYS B 1 172 ? 17.373 2.935 12.843 1.00 35.97 172 LYS B O 1
ATOM 12458 N N . PRO B 1 173 ? 19.446 3.795 12.873 1.00 38.85 173 PRO B N 1
ATOM 12459 C CA . PRO B 1 173 ? 19.991 2.528 13.407 1.00 38.11 173 PRO B CA 1
ATOM 12460 C C . PRO B 1 173 ? 19.325 2.104 14.700 1.00 39.05 173 PRO B C 1
ATOM 12461 O O . PRO B 1 173 ? 18.978 0.926 14.856 1.00 38.19 173 PRO B O 1
ATOM 12472 N N . LEU B 1 174 ? 19.054 3.061 15.603 1.00 40.33 174 LEU B N 1
ATOM 12473 C CA . LEU B 1 174 ? 18.392 2.747 16.866 1.00 37.59 174 LEU B CA 1
ATOM 12474 C C . LEU B 1 174 ? 16.957 2.304 16.649 1.00 35.97 174 LEU B C 1
ATOM 12475 O O . LEU B 1 174 ? 16.489 1.357 17.292 1.00 37.18 174 LEU B O 1
ATOM 12491 N N . TYR B 1 175 ? 16.217 3.009 15.777 1.00 36.49 175 TYR B N 1
ATOM 12492 C CA . TYR B 1 175 ? 14.812 2.674 15.607 1.00 34.97 175 TYR B CA 1
ATOM 12493 C C . TYR B 1 175 ? 14.679 1.245 15.081 1.00 35.31 175 TYR B C 1
ATOM 12494 O O . TYR B 1 175 ? 13.761 0.514 15.461 1.00 35.18 175 TYR B O 1
ATOM 12512 N N A GLU B 1 176 ? 15.602 0.837 14.208 0.55 35.82 176 GLU B N 1
ATOM 12513 N N B GLU B 1 176 ? 15.592 0.818 14.215 0.45 35.82 176 GLU B N 1
ATOM 12514 C CA A GLU B 1 176 ? 15.625 -0.540 13.721 0.55 36.33 176 GLU B CA 1
ATOM 12515 C CA B GLU B 1 176 ? 15.537 -0.566 13.753 0.45 36.35 176 GLU B CA 1
ATOM 12516 C C A GLU B 1 176 ? 15.726 -1.528 14.888 0.55 36.33 176 GLU B C 1
ATOM 12517 C C B GLU B 1 176 ? 15.695 -1.537 14.923 0.45 36.31 176 GLU B C 1
ATOM 12518 O O A GLU B 1 176 ? 14.964 -2.502 14.970 0.55 35.55 176 GLU B O 1
ATOM 12519 O O B GLU B 1 176 ? 14.946 -2.518 15.034 0.45 35.53 176 GLU B O 1
ATOM 12542 N N . ASP B 1 177 ? 16.643 -1.267 15.825 1.00 37.81 177 ASP B N 1
ATOM 12543 C CA . ASP B 1 177 ? 16.824 -2.156 16.972 1.00 38.03 177 ASP B CA 1
ATOM 12544 C C . ASP B 1 177 ? 15.620 -2.126 17.889 1.00 39.28 177 ASP B C 1
ATOM 12545 O O . ASP B 1 177 ? 15.165 -3.171 18.372 1.00 37.93 177 ASP B O 1
ATOM 12555 N N . PHE B 1 178 ? 15.055 -0.929 18.106 1.00 36.51 178 PHE B N 1
ATOM 12556 C CA . PHE B 1 178 ? 13.882 -0.844 18.946 1.00 35.83 178 PHE B CA 1
ATOM 12557 C C . PHE B 1 178 ? 12.768 -1.696 18.378 1.00 35.36 178 PHE B C 1
ATOM 12558 O O . PHE B 1 178 ? 12.120 -2.459 19.097 1.00 35.43 178 PHE B O 1
ATOM 12575 N N . THR B 1 179 ? 12.519 -1.558 17.072 1.00 34.90 179 THR B N 1
ATOM 12576 C CA . THR B 1 179 ? 11.411 -2.281 16.448 1.00 33.26 179 THR B CA 1
ATOM 12577 C C . THR B 1 179 ? 11.529 -3.789 16.685 1.00 34.71 179 THR B C 1
ATOM 12578 O O . THR B 1 179 ? 10.529 -4.474 16.975 1.00 35.68 179 THR B O 1
ATOM 12589 N N . ALA B 1 180 ? 12.729 -4.319 16.502 1.00 36.59 180 ALA B N 1
ATOM 12590 C CA . ALA B 1 180 ? 12.950 -5.750 16.679 1.00 35.41 180 ALA B CA 1
ATOM 12591 C C . ALA B 1 180 ? 12.645 -6.187 18.111 1.00 38.08 180 ALA B C 1
ATOM 12592 O O . ALA B 1 180 ? 11.842 -7.109 18.330 1.00 38.40 180 ALA B O 1
ATOM 12599 N N . LEU B 1 181 ? 13.249 -5.510 19.101 1.00 42.99 181 LEU B N 1
ATOM 12600 C CA . LEU B 1 181 ? 12.993 -5.829 20.509 1.00 40.40 181 LEU B CA 1
ATOM 12601 C C . LEU B 1 181 ? 11.527 -5.681 20.865 1.00 43.25 181 LEU B C 1
ATOM 12602 O O . LEU B 1 181 ? 10.959 -6.522 21.570 1.00 43.53 181 LEU B O 1
ATOM 12618 N N . SER B 1 182 ? 10.883 -4.611 20.387 1.00 40.46 182 SER B N 1
ATOM 12619 C CA . SER B 1 182 ? 9.487 -4.419 20.722 1.00 38.77 182 SER B CA 1
ATOM 12620 C C . SER B 1 182 ? 8.637 -5.554 20.181 1.00 38.75 182 SER B C 1
ATOM 12621 O O . SER B 1 182 ? 7.711 -6.035 20.853 1.00 38.27 182 SER B O 1
ATOM 12629 N N . ASN B 1 183 ? 8.926 -5.991 18.959 1.00 37.46 183 ASN B N 1
ATOM 12630 C CA . ASN B 1 183 ? 8.136 -7.058 18.350 1.00 37.30 183 ASN B CA 1
ATOM 12631 C C . ASN B 1 183 ? 8.342 -8.370 19.104 1.00 38.56 183 ASN B C 1
ATOM 12632 O O . ASN B 1 183 ? 7.393 -9.149 19.266 1.00 37.90 183 ASN B O 1
ATOM 12643 N N . GLU B 1 184 ? 9.585 -8.619 19.525 1.00 39.42 184 GLU B N 1
ATOM 12644 C CA . GLU B 1 184 ? 9.927 -9.784 20.359 1.00 47.24 184 GLU B CA 1
ATOM 12645 C C . GLU B 1 184 ? 9.003 -9.874 21.570 1.00 51.82 184 GLU B C 1
ATOM 12646 O O . GLU B 1 184 ? 8.431 -10.934 21.884 1.00 48.18 184 GLU B O 1
ATOM 12658 N N . ALA B 1 185 ? 8.871 -8.752 22.280 1.00 47.59 185 ALA B N 1
ATOM 12659 C CA . ALA B 1 185 ? 8.100 -8.720 23.511 1.00 44.01 185 ALA B CA 1
ATOM 12660 C C . ALA B 1 185 ? 6.653 -9.108 23.269 1.00 49.99 185 ALA B C 1
ATOM 12661 O O . ALA B 1 185 ? 6.133 -10.038 23.897 1.00 53.20 185 ALA B O 1
ATOM 12668 N N . TYR B 1 186 ? 5.960 -8.381 22.387 1.00 42.12 186 TYR B N 1
ATOM 12669 C CA . TYR B 1 186 ? 4.519 -8.538 22.330 1.00 44.74 186 TYR B CA 1
ATOM 12670 C C . TYR B 1 186 ? 4.103 -9.821 21.637 1.00 45.30 186 TYR B C 1
ATOM 12671 O O . TYR B 1 186 ? 2.955 -10.266 21.803 1.00 45.33 186 TYR B O 1
ATOM 12689 N N . LYS B 1 187 ? 4.996 -10.436 20.871 1.00 47.97 187 LYS B N 1
ATOM 12690 C CA . LYS B 1 187 ? 4.680 -11.756 20.335 1.00 54.16 187 LYS B CA 1
ATOM 12691 C C . LYS B 1 187 ? 4.362 -12.731 21.467 1.00 52.35 187 LYS B C 1
ATOM 12692 O O . LYS B 1 187 ? 3.432 -13.542 21.364 1.00 51.26 187 LYS B O 1
ATOM 12711 N N . GLN B 1 188 ? 5.094 -12.637 22.564 1.00 47.88 188 GLN B N 1
ATOM 12712 C CA . GLN B 1 188 ? 4.861 -13.478 23.731 1.00 50.00 188 GLN B CA 1
ATOM 12713 C C . GLN B 1 188 ? 3.559 -13.182 24.472 1.00 55.21 188 GLN B C 1
ATOM 12714 O O . GLN B 1 188 ? 3.241 -13.913 25.424 1.00 55.68 188 GLN B O 1
ATOM 12728 N N . ASP B 1 189 ? 2.774 -12.178 24.072 1.00 45.04 189 ASP B N 1
ATOM 12729 C CA . ASP B 1 189 ? 1.419 -12.028 24.573 1.00 47.13 189 ASP B CA 1
ATOM 12730 C C . ASP B 1 189 ? 0.390 -12.493 23.563 1.00 50.40 189 ASP B C 1
ATOM 12731 O O . ASP B 1 189 ? -0.813 -12.359 23.807 1.00 50.00 189 ASP B O 1
ATOM 12740 N N . GLY B 1 190 ? 0.830 -13.042 22.436 1.00 49.04 190 GLY B N 1
ATOM 12741 C CA . GLY B 1 190 ? -0.091 -13.514 21.429 1.00 52.19 190 GLY B CA 1
ATOM 12742 C C . GLY B 1 190 ? -0.355 -12.538 20.314 1.00 50.53 190 GLY B C 1
ATOM 12743 O O . GLY B 1 190 ? -1.322 -12.729 19.560 1.00 49.87 190 GLY B O 1
ATOM 12747 N N . PHE B 1 191 ? 0.475 -11.511 20.179 1.00 53.02 191 PHE B N 1
ATOM 12748 C CA . PHE B 1 191 ? 0.299 -10.485 19.165 1.00 48.67 191 PHE B CA 1
ATOM 12749 C C . PHE B 1 191 ? 1.258 -10.764 18.022 1.00 45.18 191 PHE B C 1
ATOM 12750 O O . PHE B 1 191 ? 2.464 -10.929 18.241 1.00 47.10 191 PHE B O 1
ATOM 12767 N N . THR B 1 192 ? 0.712 -10.834 16.808 1.00 47.09 192 THR B N 1
ATOM 12768 C CA . THR B 1 192 ? 1.560 -10.984 15.625 1.00 42.26 192 THR B CA 1
ATOM 12769 C C . THR B 1 192 ? 2.685 -9.947 15.630 1.00 44.00 192 THR B C 1
ATOM 12770 O O . THR B 1 192 ? 3.842 -10.274 15.341 1.00 41.71 192 THR B O 1
ATOM 12781 N N . ASP B 1 193 ? 2.379 -8.697 16.003 1.00 38.69 193 ASP B N 1
ATOM 12782 C CA . ASP B 1 193 ? 3.423 -7.694 16.167 1.00 37.52 193 ASP B CA 1
ATOM 12783 C C . ASP B 1 193 ? 2.885 -6.553 17.036 1.00 34.26 193 ASP B C 1
ATOM 12784 O O . ASP B 1 193 ? 1.702 -6.511 17.382 1.00 37.72 193 ASP B O 1
ATOM 12793 N N . THR B 1 194 ? 3.795 -5.645 17.401 1.00 36.60 194 THR B N 1
ATOM 12794 C CA . THR B 1 194 ? 3.450 -4.535 18.288 1.00 37.77 194 THR B CA 1
ATOM 12795 C C . THR B 1 194 ? 2.291 -3.694 17.771 1.00 37.97 194 THR B C 1
ATOM 12796 O O . THR B 1 194 ? 1.520 -3.147 18.572 1.00 37.92 194 THR B O 1
ATOM 12807 N N . GLY B 1 195 ? 2.179 -3.530 16.451 1.00 37.84 195 GLY B N 1
ATOM 12808 C CA . GLY B 1 195 ? 1.062 -2.775 15.914 1.00 35.41 195 GLY B CA 1
ATOM 12809 C C . GLY B 1 195 ? -0.268 -3.408 16.254 1.00 38.02 195 GLY B C 1
ATOM 12810 O O . GLY B 1 195 ? -1.240 -2.709 16.556 1.00 35.12 195 GLY B O 1
ATOM 12814 N N . ALA B 1 196 ? -0.329 -4.749 16.208 1.00 38.45 196 ALA B N 1
ATOM 12815 C CA . ALA B 1 196 ? -1.574 -5.451 16.500 1.00 37.82 196 ALA B CA 1
ATOM 12816 C C . ALA B 1 196 ? -1.983 -5.236 17.940 1.00 37.15 196 ALA B C 1
ATOM 12817 O O . ALA B 1 196 ? -3.184 -5.167 18.246 1.00 38.89 196 ALA B O 1
ATOM 12824 N N . TYR B 1 197 ? -0.993 -5.136 18.831 1.00 37.21 197 TYR B N 1
ATOM 12825 C CA . TYR B 1 197 ? -1.260 -4.814 20.226 1.00 42.48 197 TYR B CA 1
ATOM 12826 C C . TYR B 1 197 ? -1.782 -3.383 20.376 1.00 40.89 197 TYR B C 1
ATOM 12827 O O . TYR B 1 197 ? -2.843 -3.150 20.972 1.00 39.38 197 TYR B O 1
ATOM 12845 N N . TRP B 1 198 ? -1.041 -2.414 19.829 1.00 40.45 198 TRP B N 1
ATOM 12846 C CA . TRP B 1 198 ? -1.522 -1.031 19.765 1.00 37.55 198 TRP B CA 1
ATOM 12847 C C . TRP B 1 198 ? -2.967 -0.976 19.282 1.00 37.57 198 TRP B C 1
ATOM 12848 O O . TRP B 1 198 ? -3.812 -0.332 19.903 1.00 40.97 198 TRP B O 1
ATOM 12869 N N . ARG B 1 199 ? -3.275 -1.631 18.159 1.00 35.22 199 ARG B N 1
ATOM 12870 C CA . ARG B 1 199 ? -4.635 -1.552 17.645 1.00 36.85 199 ARG B CA 1
ATOM 12871 C C . ARG B 1 199 ? -5.629 -2.229 18.591 1.00 40.17 199 ARG B C 1
ATOM 12872 O O . ARG B 1 199 ? -6.794 -1.821 18.662 1.00 43.11 199 ARG B O 1
ATOM 12893 N N . SER B 1 200 ? -5.197 -3.259 19.322 1.00 44.45 200 SER B N 1
ATOM 12894 C CA . SER B 1 200 ? -6.152 -3.977 20.159 1.00 44.55 200 SER B CA 1
ATOM 12895 C C . SER B 1 200 ? -6.855 -3.057 21.157 1.00 46.75 200 SER B C 1
ATOM 12896 O O . SER B 1 200 ? -7.964 -3.373 21.593 1.00 46.41 200 SER B O 1
ATOM 12904 N N . TRP B 1 201 ? -6.236 -1.926 21.518 1.00 47.27 201 TRP B N 1
ATOM 12905 C CA . TRP B 1 201 ? -6.826 -0.980 22.463 1.00 44.76 201 TRP B CA 1
ATOM 12906 C C . TRP B 1 201 ? -8.217 -0.511 22.076 1.00 46.38 201 TRP B C 1
ATOM 12907 O O . TRP B 1 201 ? -8.968 -0.050 22.942 1.00 52.30 201 TRP B O 1
ATOM 12928 N N . TYR B 1 202 ? -8.577 -0.594 20.811 1.00 45.51 202 TYR B N 1
ATOM 12929 C CA . TYR B 1 202 ? -9.854 -0.091 20.340 1.00 45.45 202 TYR B CA 1
ATOM 12930 C C . TYR B 1 202 ? -10.942 -1.155 20.299 1.00 47.20 202 TYR B C 1
ATOM 12931 O O . TYR B 1 202 ? -12.076 -0.837 19.920 1.00 51.74 202 TYR B O 1
ATOM 12949 N N . ASN B 1 203 ? -10.630 -2.404 20.672 1.00 54.43 203 ASN B N 1
ATOM 12950 C CA . ASN B 1 203 ? -11.606 -3.488 20.766 1.00 52.47 203 ASN B CA 1
ATOM 12951 C C . ASN B 1 203 ? -12.602 -3.490 19.623 1.00 54.44 203 ASN B C 1
ATOM 12952 O O . ASN B 1 203 ? -13.815 -3.647 19.817 1.00 55.74 203 ASN B O 1
ATOM 12963 N N . SER B 1 204 ? -12.099 -3.311 18.417 1.00 52.74 204 SER B N 1
ATOM 12964 C CA . SER B 1 204 ? -12.927 -3.420 17.245 1.00 54.39 204 SER B CA 1
ATOM 12965 C C . SER B 1 204 ? -12.226 -4.408 16.325 1.00 60.02 204 SER B C 1
ATOM 12966 O O . SER B 1 204 ? -11.014 -4.270 16.078 1.00 57.79 204 SER B O 1
ATOM 12974 N N . PRO B 1 205 ? -12.931 -5.425 15.826 1.00 64.04 205 PRO B N 1
ATOM 12975 C CA . PRO B 1 205 ? -12.304 -6.293 14.817 1.00 60.62 205 PRO B CA 1
ATOM 12976 C C . PRO B 1 205 ? -12.116 -5.582 13.495 1.00 58.34 205 PRO B C 1
ATOM 12977 O O . PRO B 1 205 ? -11.105 -5.794 12.823 1.00 61.89 205 PRO B O 1
ATOM 12988 N N . THR B 1 206 ? -13.054 -4.708 13.120 1.00 61.27 206 THR B N 1
ATOM 12989 C CA . THR B 1 206 ? -13.002 -3.971 11.865 1.00 58.66 206 THR B CA 1
ATOM 12990 C C . THR B 1 206 ? -12.268 -2.615 11.966 1.00 51.50 206 THR B C 1
ATOM 12991 O O . THR B 1 206 ? -12.450 -1.769 11.091 1.00 52.99 206 THR B O 1
ATOM 13002 N N . PHE B 1 207 ? -11.430 -2.409 12.986 1.00 49.14 207 PHE B N 1
ATOM 13003 C CA . PHE B 1 207 ? -10.818 -1.098 13.217 1.00 49.43 207 PHE B CA 1
ATOM 13004 C C . PHE B 1 207 ? -10.269 -0.497 11.921 1.00 45.75 207 PHE B C 1
ATOM 13005 O O . PHE B 1 207 ? -10.711 0.577 11.492 1.00 45.02 207 PHE B O 1
ATOM 13022 N N . GLU B 1 208 ? -9.327 -1.191 11.268 1.00 46.83 208 GLU B N 1
ATOM 13023 C CA . GLU B 1 208 ? -8.670 -0.622 10.091 1.00 44.80 208 GLU B CA 1
ATOM 13024 C C . GLU B 1 208 ? -9.669 -0.286 8.991 1.00 46.69 208 GLU B C 1
ATOM 13025 O O . GLU B 1 208 ? -9.548 0.765 8.348 1.00 47.83 208 GLU B O 1
ATOM 13037 N N . ASP B 1 209 ? -10.669 -1.153 8.759 1.00 45.31 209 ASP B N 1
ATOM 13038 C CA . ASP B 1 209 ? -11.685 -0.843 7.752 1.00 45.15 209 ASP B CA 1
ATOM 13039 C C . ASP B 1 209 ? -12.586 0.306 8.206 1.00 44.43 209 ASP B C 1
ATOM 13040 O O . ASP B 1 209 ? -13.018 1.119 7.390 1.00 46.70 209 ASP B O 1
ATOM 13049 N N . ASP B 1 210 ? -12.909 0.367 9.498 1.00 45.05 210 ASP B N 1
ATOM 13050 C CA . ASP B 1 210 ? -13.672 1.495 10.019 1.00 46.93 210 ASP B CA 1
ATOM 13051 C C . ASP B 1 210 ? -12.931 2.808 9.776 1.00 42.66 210 ASP B C 1
ATOM 13052 O O . ASP B 1 210 ? -13.535 3.806 9.359 1.00 39.92 210 ASP B O 1
ATOM 13061 N N . LEU B 1 211 ? -11.623 2.830 10.080 1.00 41.47 211 LEU B N 1
ATOM 13062 C CA . LEU B 1 211 ? -10.820 4.028 9.840 1.00 39.14 211 LEU B CA 1
ATOM 13063 C C . LEU B 1 211 ? -10.823 4.381 8.366 1.00 39.28 211 LEU B C 1
ATOM 13064 O O . LEU B 1 211 ? -10.976 5.549 7.990 1.00 37.48 211 LEU B O 1
ATOM 13080 N N . GLU B 1 212 ? -10.602 3.384 7.504 1.00 41.58 212 GLU B N 1
ATOM 13081 C CA . GLU B 1 212 ? -10.577 3.686 6.083 1.00 41.27 212 GLU B CA 1
ATOM 13082 C C . GLU B 1 212 ? -11.915 4.234 5.622 1.00 41.46 212 GLU B C 1
ATOM 13083 O O . GLU B 1 212 ? -11.970 5.054 4.708 1.00 42.07 212 GLU B O 1
ATOM 13095 N N . HIS B 1 213 ? -13.010 3.758 6.206 1.00 43.68 213 HIS B N 1
ATOM 13096 C CA . HIS B 1 213 ? -14.315 4.238 5.772 1.00 47.81 213 HIS B CA 1
ATOM 13097 C C . HIS B 1 213 ? -14.524 5.683 6.208 1.00 39.59 213 HIS B C 1
ATOM 13098 O O . HIS B 1 213 ? -15.070 6.482 5.450 1.00 42.08 213 HIS B O 1
ATOM 13112 N N . LEU B 1 214 ? -14.041 6.042 7.397 1.00 40.55 214 LEU B N 1
ATOM 13113 C CA . LEU B 1 214 ? -14.084 7.433 7.838 1.00 40.99 214 LEU B CA 1
ATOM 13114 C C . LEU B 1 214 ? -13.260 8.309 6.922 1.00 36.79 214 LEU B C 1
ATOM 13115 O O . LEU B 1 214 ? -13.702 9.389 6.505 1.00 35.29 214 LEU B O 1
ATOM 13131 N N . TYR B 1 215 ? -12.039 7.861 6.595 1.00 35.99 215 TYR B N 1
ATOM 13132 C CA . TYR B 1 215 ? -11.193 8.694 5.754 1.00 34.65 215 TYR B CA 1
ATOM 13133 C C . TYR B 1 215 ? -11.824 8.914 4.376 1.00 33.25 215 TYR B C 1
ATOM 13134 O O . TYR B 1 215 ? -11.674 9.989 3.796 1.00 33.55 215 TYR B O 1
ATOM 13152 N N . GLN B 1 216 ? -12.558 7.935 3.843 1.00 34.19 216 GLN B N 1
ATOM 13153 C CA . GLN B 1 216 ? -13.206 8.139 2.552 1.00 35.06 216 GLN B CA 1
ATOM 13154 C C . GLN B 1 216 ? -14.220 9.285 2.608 1.00 32.48 216 GLN B C 1
ATOM 13155 O O . GLN B 1 216 ? -14.400 10.003 1.612 1.00 34.19 216 GLN B O 1
ATOM 13169 N N . GLN B 1 217 ? -14.887 9.466 3.740 1.00 36.91 217 GLN B N 1
ATOM 13170 C CA . GLN B 1 217 ? -15.856 10.554 3.855 1.00 37.36 217 GLN B CA 1
ATOM 13171 C C . GLN B 1 217 ? -15.181 11.904 4.025 1.00 34.01 217 GLN B C 1
ATOM 13172 O O . GLN B 1 217 ? -15.695 12.928 3.567 1.00 34.57 217 GLN B O 1
ATOM 13186 N N . LEU B 1 218 ? -14.020 11.914 4.671 1.00 32.36 218 LEU B N 1
ATOM 13187 C CA . LEU B 1 218 ? -13.292 13.141 4.941 1.00 30.88 218 LEU B CA 1
ATOM 13188 C C . LEU B 1 218 ? -12.450 13.597 3.759 1.00 31.07 218 LEU B C 1
ATOM 13189 O O . LEU B 1 218 ? -12.132 14.784 3.662 1.00 30.15 218 LEU B O 1
ATOM 13205 N N . GLU B 1 219 ? -12.028 12.684 2.872 1.00 31.66 219 GLU B N 1
ATOM 13206 C CA . GLU B 1 219 ? -11.005 13.064 1.900 1.00 30.28 219 GLU B CA 1
ATOM 13207 C C . GLU B 1 219 ? -11.405 14.179 0.930 1.00 31.93 219 GLU B C 1
ATOM 13208 O O . GLU B 1 219 ? -10.539 15.016 0.615 1.00 32.03 219 GLU B O 1
ATOM 13220 N N . PRO B 1 220 ? -12.640 14.245 0.401 1.00 31.65 220 PRO B N 1
ATOM 13221 C CA . PRO B 1 220 ? -13.010 15.392 -0.452 1.00 34.39 220 PRO B CA 1
ATOM 13222 C C . PRO B 1 220 ? -12.787 16.742 0.219 1.00 31.43 220 PRO B C 1
ATOM 13223 O O . PRO B 1 220 ? -12.280 17.673 -0.425 1.00 31.50 220 PRO B O 1
ATOM 13234 N N . LEU B 1 221 ? -13.066 16.833 1.523 1.00 32.38 221 LEU B N 1
ATOM 13235 C CA . LEU B 1 221 ? -12.818 18.066 2.262 1.00 33.57 221 LEU B CA 1
ATOM 13236 C C . LEU B 1 221 ? -11.349 18.415 2.233 1.00 32.61 221 LEU B C 1
ATOM 13237 O O . LEU B 1 221 ? -10.973 19.570 2.040 1.00 31.91 221 LEU B O 1
ATOM 13253 N N . TYR B 1 222 ? -10.487 17.412 2.473 1.00 30.19 222 TYR B N 1
ATOM 13254 C CA . TYR B 1 222 ? -9.065 17.679 2.433 1.00 29.77 222 TYR B CA 1
ATOM 13255 C C . TYR B 1 222 ? -8.621 18.075 1.028 1.00 28.35 222 TYR B C 1
ATOM 13256 O O . TYR B 1 222 ? -7.815 18.995 0.854 1.00 27.61 222 TYR B O 1
ATOM 13274 N N . LEU B 1 223 ? -9.102 17.371 0.006 1.00 28.95 223 LEU B N 1
ATOM 13275 C CA . LEU B 1 223 ? -8.632 17.681 -1.348 1.00 29.26 223 LEU B CA 1
ATOM 13276 C C . LEU B 1 223 ? -8.989 19.106 -1.748 1.00 31.18 223 LEU B C 1
ATOM 13277 O O . LEU B 1 223 ? -8.208 19.800 -2.409 1.00 30.24 223 LEU B O 1
ATOM 13293 N N . ASN B 1 224 ? -10.159 19.563 -1.346 1.00 32.15 224 ASN B N 1
ATOM 13294 C CA . ASN B 1 224 ? -10.530 20.932 -1.672 1.00 34.27 224 ASN B CA 1
ATOM 13295 C C . ASN B 1 224 ? -9.708 21.931 -0.876 1.00 31.97 224 ASN B C 1
ATOM 13296 O O . ASN B 1 224 ? -9.160 22.878 -1.459 1.00 33.20 224 ASN B O 1
ATOM 13307 N N . LEU B 1 225 ? -9.519 21.698 0.424 1.00 30.13 225 LEU B N 1
ATOM 13308 C CA . LEU B 1 225 ? -8.655 22.585 1.193 1.00 29.34 225 LEU B CA 1
ATOM 13309 C C . LEU B 1 225 ? -7.287 22.665 0.556 1.00 29.64 225 LEU B C 1
ATOM 13310 O O . LEU B 1 225 ? -6.698 23.750 0.424 1.00 28.77 225 LEU B O 1
ATOM 13326 N N . HIS B 1 226 ? -6.716 21.489 0.233 1.00 30.52 226 HIS B N 1
ATOM 13327 C CA . HIS B 1 226 ? -5.415 21.402 -0.395 1.00 28.18 226 HIS B CA 1
ATOM 13328 C C . HIS B 1 226 ? -5.335 22.213 -1.674 1.00 28.97 226 HIS B C 1
ATOM 13329 O O . HIS B 1 226 ? -4.367 22.933 -1.896 1.00 29.16 226 HIS B O 1
ATOM 13343 N N . ALA B 1 227 ? -6.279 22.012 -2.579 1.00 30.75 227 ALA B N 1
ATOM 13344 C CA . ALA B 1 227 ? -6.213 22.724 -3.856 1.00 31.44 227 ALA B CA 1
ATOM 13345 C C . ALA B 1 227 ? -6.288 24.229 -3.618 1.00 32.58 227 ALA B C 1
ATOM 13346 O O . ALA B 1 227 ? -5.530 24.998 -4.228 1.00 33.72 227 ALA B O 1
ATOM 13353 N N . PHE B 1 228 ? -7.151 24.650 -2.688 1.00 33.23 228 PHE B N 1
ATOM 13354 C CA . PHE B 1 228 ? -7.334 26.094 -2.421 1.00 33.99 228 PHE B CA 1
ATOM 13355 C C . PHE B 1 228 ? -6.048 26.685 -1.865 1.00 36.11 228 PHE B C 1
ATOM 13356 O O . PHE B 1 228 ? -5.589 27.747 -2.316 1.00 34.39 228 PHE B O 1
ATOM 13373 N N . VAL B 1 229 ? -5.416 25.969 -0.930 1.00 33.70 229 VAL B N 1
ATOM 13374 C CA . VAL B 1 229 ? -4.172 26.442 -0.341 1.00 30.70 229 VAL B CA 1
ATOM 13375 C C . VAL B 1 229 ? -3.049 26.391 -1.364 1.00 32.19 229 VAL B C 1
ATOM 13376 O O . VAL B 1 229 ? -2.187 27.271 -1.387 1.00 33.70 229 VAL B O 1
ATOM 13389 N N . ARG B 1 230 ? -3.016 25.353 -2.209 1.00 32.59 230 ARG B N 1
ATOM 13390 C CA . ARG B 1 230 ? -1.983 25.297 -3.236 1.00 31.45 230 ARG B CA 1
ATOM 13391 C C . ARG B 1 230 ? -2.055 26.517 -4.158 1.00 32.39 230 ARG B C 1
ATOM 13392 O O . ARG B 1 230 ? -1.025 27.025 -4.614 1.00 33.20 230 ARG B O 1
ATOM 13413 N N . ARG B 1 231 ? -3.256 26.968 -4.467 1.00 34.76 231 ARG B N 1
ATOM 13414 C CA . ARG B 1 231 ? -3.379 28.140 -5.333 1.00 36.97 231 ARG B CA 1
ATOM 13415 C C . ARG B 1 231 ? -2.741 29.359 -4.679 1.00 37.91 231 ARG B C 1
ATOM 13416 O O . ARG B 1 231 ? -1.996 30.107 -5.323 1.00 40.24 231 ARG B O 1
ATOM 13437 N N . ALA B 1 232 ? -3.013 29.555 -3.389 1.00 36.09 232 ALA B N 1
ATOM 13438 C CA . ALA B 1 232 ? -2.431 30.672 -2.651 1.00 38.55 232 ALA B CA 1
ATOM 13439 C C . ALA B 1 232 ? -0.923 30.568 -2.559 1.00 38.14 232 ALA B C 1
ATOM 13440 O O . ALA B 1 232 ? -0.230 31.588 -2.620 1.00 39.30 232 ALA B O 1
ATOM 13447 N N . LEU B 1 233 ? -0.371 29.349 -2.439 1.00 35.73 233 LEU B N 1
ATOM 13448 C CA . LEU B 1 233 ? 1.079 29.258 -2.417 1.00 34.80 233 LEU B CA 1
ATOM 13449 C C . LEU B 1 233 ? 1.664 29.541 -3.787 1.00 38.21 233 LEU B C 1
ATOM 13450 O O . LEU B 1 233 ? 2.800 30.013 -3.895 1.00 39.24 233 LEU B O 1
ATOM 13466 N N . HIS B 1 234 ? 0.917 29.223 -4.844 1.00 40.15 234 HIS B N 1
ATOM 13467 C CA . HIS B 1 234 ? 1.380 29.542 -6.189 1.00 40.86 234 HIS B CA 1
ATOM 13468 C C . HIS B 1 234 ? 1.479 31.061 -6.374 1.00 41.46 234 HIS B C 1
ATOM 13469 O O . HIS B 1 234 ? 2.490 31.570 -6.860 1.00 44.48 234 HIS B O 1
ATOM 13483 N N . ARG B 1 235 ? 0.442 31.789 -5.965 1.00 42.94 235 ARG B N 1
ATOM 13484 C CA . ARG B 1 235 ? 0.517 33.250 -5.994 1.00 44.17 235 ARG B CA 1
ATOM 13485 C C . ARG B 1 235 ? 1.779 33.739 -5.283 1.00 46.62 235 ARG B C 1
ATOM 13486 O O . ARG B 1 235 ? 2.546 34.544 -5.830 1.00 45.52 235 ARG B O 1
ATOM 13507 N N A ARG B 1 236 ? 2.018 33.258 -4.056 0.50 44.18 236 ARG B N 1
ATOM 13508 N N B ARG B 1 236 ? 2.025 33.214 -4.075 0.50 44.18 236 ARG B N 1
ATOM 13509 C CA A ARG B 1 236 ? 3.143 33.773 -3.280 0.50 44.30 236 ARG B CA 1
ATOM 13510 C CA B ARG B 1 236 ? 3.108 33.711 -3.234 0.50 44.29 236 ARG B CA 1
ATOM 13511 C C A ARG B 1 236 ? 4.476 33.394 -3.912 0.50 44.78 236 ARG B C 1
ATOM 13512 C C B ARG B 1 236 ? 4.475 33.364 -3.806 0.50 44.78 236 ARG B C 1
ATOM 13513 O O A ARG B 1 236 ? 5.351 34.248 -4.089 0.50 47.06 236 ARG B O 1
ATOM 13514 O O B ARG B 1 236 ? 5.380 34.203 -3.818 0.50 46.96 236 ARG B O 1
ATOM 13555 N N . TYR B 1 237 ? 4.663 32.117 -4.242 1.00 46.48 237 TYR B N 1
ATOM 13556 C CA . TYR B 1 237 ? 5.991 31.627 -4.593 1.00 44.05 237 TYR B CA 1
ATOM 13557 C C . TYR B 1 237 ? 6.199 31.391 -6.081 1.00 45.81 237 TYR B C 1
ATOM 13558 O O . TYR B 1 237 ? 7.344 31.215 -6.490 1.00 44.35 237 TYR B O 1
ATOM 13577 N N . GLY B 1 238 ? 5.145 31.358 -6.887 1.00 46.13 238 GLY B N 1
ATOM 13578 C CA . GLY B 1 238 ? 5.318 31.306 -8.325 1.00 45.88 238 GLY B CA 1
ATOM 13579 C C . GLY B 1 238 ? 5.520 29.908 -8.887 1.00 48.76 238 GLY B C 1
ATOM 13580 O O . GLY B 1 238 ? 5.835 28.951 -8.182 1.00 48.10 238 GLY B O 1
ATOM 13584 N N . ASP B 1 239 ? 5.361 29.817 -10.214 1.00 49.86 239 ASP B N 1
ATOM 13585 C CA . ASP B 1 239 ? 5.277 28.543 -10.919 1.00 48.58 239 ASP B CA 1
ATOM 13586 C C . ASP B 1 239 ? 6.528 27.709 -10.765 1.00 47.14 239 ASP B C 1
ATOM 13587 O O . ASP B 1 239 ? 6.480 26.477 -10.919 1.00 51.60 239 ASP B O 1
ATOM 13596 N N . ARG B 1 240 ? 7.659 28.346 -10.501 1.00 46.20 240 ARG B N 1
ATOM 13597 C CA . ARG B 1 240 ? 8.893 27.601 -10.353 1.00 49.42 240 ARG B CA 1
ATOM 13598 C C . ARG B 1 240 ? 8.816 26.660 -9.157 1.00 49.84 240 ARG B C 1
ATOM 13599 O O . ARG B 1 240 ? 9.414 25.581 -9.164 1.00 48.71 240 ARG B O 1
ATOM 13620 N N . TYR B 1 241 ? 8.068 27.031 -8.138 1.00 48.24 241 TYR B N 1
ATOM 13621 C CA . TYR B 1 241 ? 8.154 26.336 -6.872 1.00 46.19 241 TYR B CA 1
ATOM 13622 C C . TYR B 1 241 ? 6.874 25.621 -6.491 1.00 40.10 241 TYR B C 1
ATOM 13623 O O . TYR B 1 241 ? 6.884 24.830 -5.535 1.00 41.98 241 TYR B O 1
ATOM 13641 N N . ILE B 1 242 ? 5.792 25.858 -7.206 1.00 41.54 242 ILE B N 1
ATOM 13642 C CA . ILE B 1 242 ? 4.489 25.305 -6.906 1.00 40.27 242 ILE B CA 1
ATOM 13643 C C . ILE B 1 242 ? 3.952 24.799 -8.226 1.00 41.90 242 ILE B C 1
ATOM 13644 O O . ILE B 1 242 ? 3.963 25.534 -9.223 1.00 40.79 242 ILE B O 1
ATOM 13660 N N . ASN B 1 243 ? 3.580 23.527 -8.244 1.00 37.36 243 ASN B N 1
ATOM 13661 C CA . ASN B 1 243 ? 2.996 22.855 -9.390 1.00 36.61 243 ASN B CA 1
ATOM 13662 C C . ASN B 1 243 ? 1.515 22.721 -9.091 1.00 34.80 243 ASN B C 1
ATOM 13663 O O . ASN B 1 243 ? 1.123 22.006 -8.158 1.00 35.44 243 ASN B O 1
ATOM 13674 N N . LEU B 1 244 ? 0.683 23.417 -9.877 1.00 34.39 244 LEU B N 1
ATOM 13675 C CA . LEU B 1 244 ? -0.737 23.460 -9.580 1.00 33.61 244 LEU B CA 1
ATOM 13676 C C . LEU B 1 244 ? -1.418 22.124 -9.820 1.00 33.09 244 LEU B C 1
ATOM 13677 O O . LEU B 1 244 ? -2.601 21.972 -9.506 1.00 34.73 244 LEU B O 1
ATOM 13693 N N . ARG B 1 245 ? -0.677 21.137 -10.277 1.00 33.63 245 ARG B N 1
ATOM 13694 C CA . ARG B 1 245 ? -1.199 19.790 -10.456 1.00 33.29 245 ARG B CA 1
ATOM 13695 C C . ARG B 1 245 ? -0.327 18.746 -9.767 1.00 32.93 245 ARG B C 1
ATOM 13696 O O . ARG B 1 245 ? -0.499 17.562 -10.036 1.00 33.98 245 ARG B O 1
ATOM 13717 N N . GLY B 1 246 ? 0.621 19.163 -8.915 1.00 31.61 246 GLY B N 1
ATOM 13718 C CA . GLY B 1 246 ? 1.462 18.247 -8.187 1.00 32.18 246 GLY B CA 1
ATOM 13719 C C . GLY B 1 246 ? 1.397 18.458 -6.686 1.00 29.50 246 GLY B C 1
ATOM 13720 O O . GLY B 1 246 ? 0.632 19.282 -6.180 1.00 29.70 246 GLY B O 1
ATOM 13724 N N . PRO B 1 247 ? 2.206 17.703 -5.940 1.00 29.85 247 PRO B N 1
ATOM 13725 C CA . PRO B 1 247 ? 2.209 17.855 -4.479 1.00 30.54 247 PRO B CA 1
ATOM 13726 C C . PRO B 1 247 ? 2.823 19.172 -4.040 1.00 29.58 247 PRO B C 1
ATOM 13727 O O . PRO B 1 247 ? 3.653 19.770 -4.734 1.00 30.18 247 PRO B O 1
ATOM 13738 N N . ILE B 1 248 ? 2.399 19.615 -2.871 1.00 29.88 248 ILE B N 1
ATOM 13739 C CA . ILE B 1 248 ? 2.908 20.858 -2.294 1.00 28.57 248 ILE B CA 1
ATOM 13740 C C . ILE B 1 248 ? 4.249 20.577 -1.621 1.00 30.60 248 ILE B C 1
ATOM 13741 O O . ILE B 1 248 ? 4.350 19.598 -0.876 1.00 29.59 248 ILE B O 1
ATOM 13757 N N . PRO B 1 249 ? 5.287 21.381 -1.876 1.00 30.57 249 PRO B N 1
ATOM 13758 C CA . PRO B 1 249 ? 6.540 21.231 -1.128 1.00 29.76 249 PRO B CA 1
ATOM 13759 C C . PRO B 1 249 ? 6.301 21.277 0.369 1.00 28.91 249 PRO B C 1
ATOM 13760 O O . PRO B 1 249 ? 5.595 22.142 0.875 1.00 28.36 249 PRO B O 1
ATOM 13771 N N . ALA B 1 250 ? 6.910 20.308 1.083 1.00 28.03 250 ALA B N 1
ATOM 13772 C CA . ALA B 1 250 ? 6.493 19.945 2.438 1.00 25.98 250 ALA B CA 1
ATOM 13773 C C . ALA B 1 250 ? 6.821 20.998 3.492 1.00 28.38 250 ALA B C 1
ATOM 13774 O O . ALA B 1 250 ? 6.411 20.833 4.658 1.00 27.45 250 ALA B O 1
ATOM 13781 N N . HIS B 1 251 ? 7.551 22.056 3.119 1.00 28.08 251 HIS B N 1
ATOM 13782 C CA . HIS B 1 251 ? 8.041 23.058 4.058 1.00 28.52 251 HIS B CA 1
ATOM 13783 C C . HIS B 1 251 ? 7.246 24.366 4.004 1.00 29.04 251 HIS B C 1
ATOM 13784 O O . HIS B 1 251 ? 7.568 25.307 4.743 1.00 30.79 251 HIS B O 1
ATOM 13798 N N . LEU B 1 252 ? 6.194 24.437 3.192 1.00 27.37 252 LEU B N 1
ATOM 13799 C CA . LEU B 1 252 ? 5.538 25.704 2.886 1.00 28.21 252 LEU B CA 1
ATOM 13800 C C . LEU B 1 252 ? 4.231 25.897 3.630 1.00 29.92 252 LEU B C 1
ATOM 13801 O O . LEU B 1 252 ? 3.524 26.895 3.401 1.00 29.12 252 LEU B O 1
ATOM 13817 N N . LEU B 1 253 ? 3.893 25.015 4.553 1.00 29.20 253 LEU B N 1
ATOM 13818 C CA . LEU B 1 253 ? 2.538 25.037 5.077 1.00 27.42 253 LEU B CA 1
ATOM 13819 C C . LEU B 1 253 ? 2.460 25.439 6.543 1.00 29.03 253 LEU B C 1
ATOM 13820 O O . LEU B 1 253 ? 1.416 25.250 7.173 1.00 30.43 253 LEU B O 1
ATOM 13836 N N . GLY B 1 254 ? 3.517 26.031 7.085 1.00 28.58 254 GLY B N 1
ATOM 13837 C CA . GLY B 1 254 ? 3.454 26.694 8.381 1.00 30.74 254 GLY B CA 1
ATOM 13838 C C . GLY B 1 254 ? 3.957 25.880 9.553 1.00 30.72 254 GLY B C 1
ATOM 13839 O O . GLY B 1 254 ? 4.024 26.400 10.676 1.00 32.08 254 GLY B O 1
ATOM 13843 N N . ASP B 1 255 ? 4.400 24.652 9.298 1.00 29.22 255 ASP B N 1
ATOM 13844 C CA . ASP B 1 255 ? 4.574 23.626 10.306 1.00 29.10 255 ASP B CA 1
ATOM 13845 C C . ASP B 1 255 ? 5.621 22.652 9.770 1.00 27.13 255 ASP B C 1
ATOM 13846 O O . ASP B 1 255 ? 5.592 22.314 8.589 1.00 28.07 255 ASP B O 1
ATOM 13855 N N . MET B 1 256 ? 6.534 22.205 10.644 1.00 29.17 256 MET B N 1
ATOM 13856 C CA . MET B 1 256 ? 7.647 21.352 10.212 1.00 28.13 256 MET B CA 1
ATOM 13857 C C . MET B 1 256 ? 7.168 20.063 9.555 1.00 29.73 256 MET B C 1
ATOM 13858 O O . MET B 1 256 ? 7.869 19.515 8.696 1.00 28.00 256 MET B O 1
ATOM 13872 N N . TRP B 1 257 ? 6.001 19.549 9.951 1.00 27.51 257 TRP B N 1
ATOM 13873 C CA . TRP B 1 257 ? 5.467 18.295 9.418 1.00 27.91 257 TRP B CA 1
ATOM 13874 C C . TRP B 1 257 ? 4.313 18.519 8.463 1.00 26.73 257 TRP B C 1
ATOM 13875 O O . TRP B 1 257 ? 3.703 17.559 8.003 1.00 26.72 257 TRP B O 1
ATOM 13896 N N . ALA B 1 258 ? 4.027 19.777 8.118 1.00 26.61 258 ALA B N 1
ATOM 13897 C CA . ALA B 1 258 ? 2.872 20.114 7.293 1.00 26.69 258 ALA B CA 1
ATOM 13898 C C . ALA B 1 258 ? 1.605 19.509 7.869 1.00 24.57 258 ALA B C 1
ATOM 13899 O O . ALA B 1 258 ? 0.646 19.245 7.145 1.00 25.37 258 ALA B O 1
ATOM 13906 N N . GLN B 1 259 ? 1.561 19.327 9.186 1.00 25.38 259 GLN B N 1
ATOM 13907 C CA . GLN B 1 259 ? 0.430 18.614 9.777 1.00 26.07 259 GLN B CA 1
ATOM 13908 C C . GLN B 1 259 ? -0.736 19.511 10.144 1.00 28.90 259 GLN B C 1
ATOM 13909 O O . GLN B 1 259 ? -1.861 19.034 10.236 1.00 29.00 259 GLN B O 1
ATOM 13923 N N . SER B 1 260 ? -0.486 20.769 10.436 1.00 27.76 260 SER B N 1
ATOM 13924 C CA . SER B 1 260 ? -1.574 21.732 10.536 1.00 30.04 260 SER B CA 1
ATOM 13925 C C . SER B 1 260 ? -1.102 23.001 9.854 1.00 29.41 260 SER B C 1
ATOM 13926 O O . SER B 1 260 ? 0.097 23.306 9.808 1.00 29.86 260 SER B O 1
ATOM 13934 N N . TRP B 1 261 ? -2.059 23.730 9.288 1.00 28.58 261 TRP B N 1
ATOM 13935 C CA . TRP B 1 261 ? -1.729 24.787 8.345 1.00 28.14 261 TRP B CA 1
ATOM 13936 C C . TRP B 1 261 ? -2.185 26.151 8.856 1.00 30.02 261 TRP B C 1
ATOM 13937 O O . TRP B 1 261 ? -2.241 27.106 8.072 1.00 29.96 261 TRP B O 1
ATOM 13958 N N . GLU B 1 262 ? -2.528 26.267 10.133 1.00 29.51 262 GLU B N 1
ATOM 13959 C CA . GLU B 1 262 ? -3.109 27.529 10.604 1.00 30.90 262 GLU B CA 1
ATOM 13960 C C . GLU B 1 262 ? -2.119 28.691 10.484 1.00 33.04 262 GLU B C 1
ATOM 13961 O O . GLU B 1 262 ? -2.534 29.850 10.365 1.00 29.89 262 GLU B O 1
ATOM 13973 N N . ASN B 1 263 ? -0.807 28.416 10.522 1.00 30.77 263 ASN B N 1
ATOM 13974 C CA . ASN B 1 263 ? 0.140 29.519 10.454 1.00 33.88 263 ASN B CA 1
ATOM 13975 C C . ASN B 1 263 ? 0.230 30.183 9.083 1.00 35.57 263 ASN B C 1
ATOM 13976 O O . ASN B 1 263 ? 0.874 31.227 8.978 1.00 40.19 263 ASN B O 1
ATOM 13987 N N . ILE B 1 264 ? -0.393 29.647 8.041 1.00 33.61 264 ILE B N 1
ATOM 13988 C CA . ILE B 1 264 ? -0.439 30.372 6.779 1.00 37.34 264 ILE B CA 1
ATOM 13989 C C . ILE B 1 264 ? -1.831 30.933 6.517 1.00 36.48 264 ILE B C 1
ATOM 13990 O O . ILE B 1 264 ? -2.135 31.336 5.394 1.00 38.49 264 ILE B O 1
ATOM 14006 N N . TYR B 1 265 ? -2.678 30.972 7.557 1.00 33.64 265 TYR B N 1
ATOM 14007 C CA . TYR B 1 265 ? -3.995 31.601 7.445 1.00 36.77 265 TYR B CA 1
ATOM 14008 C C . TYR B 1 265 ? -3.908 32.978 6.794 1.00 36.94 265 TYR B C 1
ATOM 14009 O O . TYR B 1 265 ? -4.734 33.326 5.936 1.00 37.00 265 TYR B O 1
ATOM 14027 N N . ASP B 1 266 ? -2.910 33.767 7.169 1.00 37.57 266 ASP B N 1
ATOM 14028 C CA . ASP B 1 266 ? -2.875 35.133 6.651 1.00 41.53 266 ASP B CA 1
ATOM 14029 C C . ASP B 1 266 ? -2.676 35.158 5.137 1.00 45.62 266 ASP B C 1
ATOM 14030 O O . ASP B 1 266 ? -3.030 36.155 4.503 1.00 46.50 266 ASP B O 1
ATOM 14039 N N . MET B 1 267 ? -2.179 34.067 4.528 1.00 43.05 267 MET B N 1
ATOM 14040 C CA . MET B 1 267 ? -2.058 34.051 3.078 1.00 43.28 267 MET B CA 1
ATOM 14041 C C . MET B 1 267 ? -3.281 33.517 2.351 1.00 45.21 267 MET B C 1
ATOM 14042 O O . MET B 1 267 ? -3.338 33.640 1.119 1.00 51.12 267 MET B O 1
ATOM 14056 N N . VAL B 1 268 ? -4.245 32.923 3.046 1.00 42.17 268 VAL B N 1
ATOM 14057 C CA . VAL B 1 268 ? -5.366 32.272 2.377 1.00 44.11 268 VAL B CA 1
ATOM 14058 C C . VAL B 1 268 ? -6.716 32.792 2.829 1.00 46.50 268 VAL B C 1
ATOM 14059 O O . VAL B 1 268 ? -7.741 32.310 2.324 1.00 48.53 268 VAL B O 1
ATOM 14072 N N . VAL B 1 269 ? -6.758 33.745 3.762 1.00 46.55 269 VAL B N 1
ATOM 14073 C CA . VAL B 1 269 ? -8.018 34.300 4.269 1.00 49.51 269 VAL B CA 1
ATOM 14074 C C . VAL B 1 269 ? -8.973 34.579 3.112 1.00 47.10 269 VAL B C 1
ATOM 14075 O O . VAL B 1 269 ? -8.624 35.319 2.185 1.00 51.00 269 VAL B O 1
ATOM 14088 N N . PRO B 1 270 ? -10.170 33.991 3.114 1.00 48.65 270 PRO B N 1
ATOM 14089 C CA . PRO B 1 270 ? -11.140 34.281 2.044 1.00 51.82 270 PRO B CA 1
ATOM 14090 C C . PRO B 1 270 ? -11.432 35.759 1.835 1.00 60.58 270 PRO B C 1
ATOM 14091 O O . PRO B 1 270 ? -11.363 36.261 0.704 1.00 64.45 270 PRO B O 1
ATOM 14102 N N . PHE B 1 271 ? -11.787 36.468 2.912 1.00 56.82 271 PHE B N 1
ATOM 14103 C CA . PHE B 1 271 ? -12.170 37.875 2.884 1.00 52.49 271 PHE B CA 1
ATOM 14104 C C . PHE B 1 271 ? -11.235 38.637 3.818 1.00 54.35 271 PHE B C 1
ATOM 14105 O O . PHE B 1 271 ? -11.568 38.857 4.989 1.00 56.70 271 PHE B O 1
ATOM 14122 N N . PRO B 1 272 ? -10.063 39.048 3.328 1.00 53.60 272 PRO B N 1
ATOM 14123 C CA . PRO B 1 272 ? -8.946 39.415 4.228 1.00 57.20 272 PRO B CA 1
ATOM 14124 C C . PRO B 1 272 ? -9.031 40.755 4.944 1.00 64.32 272 PRO B C 1
ATOM 14125 O O . PRO B 1 272 ? -8.096 41.102 5.683 1.00 62.93 272 PRO B O 1
ATOM 14136 N N . ASP B 1 273 ? -10.095 41.523 4.739 1.00 67.77 273 ASP B N 1
ATOM 14137 C CA . ASP B 1 273 ? -10.218 42.843 5.340 1.00 68.01 273 ASP B CA 1
ATOM 14138 C C . ASP B 1 273 ? -10.791 42.822 6.760 1.00 69.62 273 ASP B C 1
ATOM 14139 O O . ASP B 1 273 ? -10.578 43.788 7.504 1.00 73.25 273 ASP B O 1
ATOM 14148 N N . LYS B 1 274 ? -11.513 41.765 7.134 1.00 64.01 274 LYS B N 1
ATOM 14149 C CA . LYS B 1 274 ? -12.312 41.718 8.370 1.00 62.83 274 LYS B CA 1
ATOM 14150 C C . LYS B 1 274 ? -11.370 41.512 9.557 1.00 63.35 274 LYS B C 1
ATOM 14151 O O . LYS B 1 274 ? -10.165 41.420 9.397 1.00 62.17 274 LYS B O 1
ATOM 14170 N N . PRO B 1 275 ? -11.917 41.437 10.792 1.00 63.02 275 PRO B N 1
ATOM 14171 C CA . PRO B 1 275 ? -11.029 41.311 11.964 1.00 63.06 275 PRO B CA 1
ATOM 14172 C C . PRO B 1 275 ? -10.096 40.113 11.848 1.00 55.27 275 PRO B C 1
ATOM 14173 O O . PRO B 1 275 ? -10.455 39.067 11.304 1.00 54.90 275 PRO B O 1
ATOM 14184 N N . ASN B 1 276 ? -8.887 40.284 12.363 1.00 53.00 276 ASN B N 1
ATOM 14185 C CA . ASN B 1 276 ? -7.886 39.223 12.369 1.00 52.83 276 ASN B CA 1
ATOM 14186 C C . ASN B 1 276 ? -8.279 38.176 13.408 1.00 52.58 276 ASN B C 1
ATOM 14187 O O . ASN B 1 276 ? -8.212 38.428 14.617 1.00 49.44 276 ASN B O 1
ATOM 14198 N N . LEU B 1 277 ? -8.701 37.002 12.937 1.00 51.05 277 LEU B N 1
ATOM 14199 C CA . LEU B 1 277 ? -9.085 35.910 13.820 1.00 46.53 277 LEU B CA 1
ATOM 14200 C C . LEU B 1 277 ? -7.890 35.198 14.462 1.00 47.35 277 LEU B C 1
ATOM 14201 O O . LEU B 1 277 ? -8.096 34.382 15.372 1.00 46.54 277 LEU B O 1
ATOM 14217 N N . ASP B 1 278 ? -6.661 35.490 14.039 1.00 45.31 278 ASP B N 1
ATOM 14218 C CA . ASP B 1 278 ? -5.464 35.076 14.767 1.00 49.01 278 ASP B CA 1
ATOM 14219 C C . ASP B 1 278 ? -5.166 36.164 15.795 1.00 47.17 278 ASP B C 1
ATOM 14220 O O . ASP B 1 278 ? -4.699 37.257 15.443 1.00 47.30 278 ASP B O 1
ATOM 14229 N N . VAL B 1 279 ? -5.431 35.853 17.065 1.00 40.81 279 VAL B N 1
ATOM 14230 C CA . VAL B 1 279 ? -5.367 36.814 18.150 1.00 37.68 279 VAL B CA 1
ATOM 14231 C C . VAL B 1 279 ? -3.989 36.805 18.771 1.00 38.84 279 VAL B C 1
ATOM 14232 O O . VAL B 1 279 ? -3.775 37.393 19.836 1.00 37.82 279 VAL B O 1
ATOM 14245 N N . THR B 1 280 ? -3.036 36.131 18.126 1.00 36.48 280 THR B N 1
ATOM 14246 C CA . THR B 1 280 ? -1.689 36.111 18.678 1.00 37.15 280 THR B CA 1
ATOM 14247 C C . THR B 1 280 ? -1.183 37.526 18.948 1.00 38.22 280 THR B C 1
ATOM 14248 O O . THR B 1 280 ? -0.641 37.804 20.024 1.00 38.99 280 THR B O 1
ATOM 14259 N N . SER B 1 281 ? -1.341 38.428 17.967 1.00 41.20 281 SER B N 1
ATOM 14260 C CA . SER B 1 281 ? -0.866 39.802 18.120 1.00 43.93 281 SER B CA 1
ATOM 14261 C C . SER B 1 281 ? -1.493 40.462 19.338 1.00 42.50 281 SER B C 1
ATOM 14262 O O . SER B 1 281 ? -0.812 41.147 20.112 1.00 45.88 281 SER B O 1
ATOM 14270 N N . THR B 1 282 ? -2.793 40.268 19.519 1.00 41.95 282 THR B N 1
ATOM 14271 C CA . THR B 1 282 ? -3.463 40.821 20.686 1.00 42.00 282 THR B CA 1
ATOM 14272 C C . THR B 1 282 ? -2.987 40.172 21.982 1.00 42.15 282 THR B C 1
ATOM 14273 O O . THR B 1 282 ? -2.872 40.843 23.018 1.00 40.65 282 THR B O 1
ATOM 14284 N N . MET B 1 283 ? -2.717 38.860 21.974 1.00 38.45 283 MET B N 1
ATOM 14285 C CA . MET B 1 283 ? -2.206 38.238 23.188 1.00 37.24 283 MET B CA 1
ATOM 14286 C C . MET B 1 283 ? -0.879 38.873 23.603 1.00 39.06 283 MET B C 1
ATOM 14287 O O . MET B 1 283 ? -0.627 39.092 24.791 1.00 39.11 283 MET B O 1
ATOM 14301 N N . LEU B 1 284 ? 0.000 39.136 22.637 1.00 41.14 284 LEU B N 1
ATOM 14302 C CA . LEU B 1 284 ? 1.292 39.731 22.970 1.00 43.07 284 LEU B CA 1
ATOM 14303 C C . LEU B 1 284 ? 1.110 41.190 23.371 1.00 45.27 284 LEU B C 1
ATOM 14304 O O . LEU B 1 284 ? 1.653 41.633 24.386 1.00 46.82 284 LEU B O 1
ATOM 14320 N N . GLN B 1 285 ? 0.308 41.927 22.596 1.00 45.64 285 GLN B N 1
ATOM 14321 C CA . GLN B 1 285 ? -0.010 43.321 22.917 1.00 47.84 285 GLN B CA 1
ATOM 14322 C C . GLN B 1 285 ? -0.471 43.470 24.363 1.00 48.55 285 GLN B C 1
ATOM 14323 O O . GLN B 1 285 ? -0.014 44.377 25.074 1.00 50.35 285 GLN B O 1
ATOM 14337 N N . GLN B 1 286 ? -1.340 42.560 24.833 1.00 46.79 286 GLN B N 1
ATOM 14338 C CA . GLN B 1 286 ? -1.879 42.594 26.187 1.00 43.73 286 GLN B CA 1
ATOM 14339 C C . GLN B 1 286 ? -0.972 41.951 27.221 1.00 46.63 286 GLN B C 1
ATOM 14340 O O . GLN B 1 286 ? -1.309 41.970 28.407 1.00 46.50 286 GLN B O 1
ATOM 14354 N N . GLY B 1 287 ? 0.142 41.342 26.808 1.00 45.85 287 GLY B N 1
ATOM 14355 C CA . GLY B 1 287 ? 1.084 40.827 27.777 1.00 44.93 287 GLY B CA 1
ATOM 14356 C C . GLY B 1 287 ? 0.796 39.448 28.315 1.00 39.81 287 GLY B C 1
ATOM 14357 O O . GLY B 1 287 ? 1.267 39.114 29.407 1.00 45.20 287 GLY B O 1
ATOM 14361 N N . TRP B 1 288 ? 0.055 38.615 27.592 1.00 42.16 288 TRP B N 1
ATOM 14362 C CA . TRP B 1 288 ? -0.168 37.265 28.087 1.00 43.56 288 TRP B CA 1
ATOM 14363 C C . TRP B 1 288 ? 1.172 36.555 28.305 1.00 41.81 288 TRP B C 1
ATOM 14364 O O . TRP B 1 288 ? 2.173 36.832 27.633 1.00 40.21 288 TRP B O 1
ATOM 14385 N N . GLN B 1 289 ? 1.177 35.656 29.278 1.00 42.60 289 GLN B N 1
ATOM 14386 C CA . GLN B 1 289 ? 2.278 34.769 29.587 1.00 45.33 289 GLN B CA 1
ATOM 14387 C C . GLN B 1 289 ? 1.704 33.374 29.726 1.00 42.06 289 GLN B C 1
ATOM 14388 O O . GLN B 1 289 ? 0.486 33.184 29.717 1.00 41.26 289 GLN B O 1
ATOM 14402 N N . ALA B 1 290 ? 2.595 32.393 29.851 1.00 38.73 290 ALA B N 1
ATOM 14403 C CA . ALA B 1 290 ? 2.149 31.011 29.982 1.00 38.19 290 ALA B CA 1
ATOM 14404 C C . ALA B 1 290 ? 1.205 30.838 31.165 1.00 41.24 290 ALA B C 1
ATOM 14405 O O . ALA B 1 290 ? 0.177 30.154 31.068 1.00 37.21 290 ALA B O 1
ATOM 14412 N N . THR B 1 291 ? 1.532 31.431 32.305 1.00 44.61 291 THR B N 1
ATOM 14413 C CA . THR B 1 291 ? 0.708 31.129 33.470 1.00 46.21 291 THR B CA 1
ATOM 14414 C C . THR B 1 291 ? -0.709 31.690 33.297 1.00 43.03 291 THR B C 1
ATOM 14415 O O . THR B 1 291 ? -1.665 31.086 33.793 1.00 43.82 291 THR B O 1
ATOM 14426 N N . HIS B 1 292 ? -0.866 32.789 32.535 1.00 44.93 292 HIS B N 1
ATOM 14427 C CA . HIS B 1 292 ? -2.199 33.290 32.214 1.00 44.61 292 HIS B CA 1
ATOM 14428 C C . HIS B 1 292 ? -2.942 32.315 31.317 1.00 40.98 292 HIS B C 1
ATOM 14429 O O . HIS B 1 292 ? -4.149 32.085 31.485 1.00 34.58 292 HIS B O 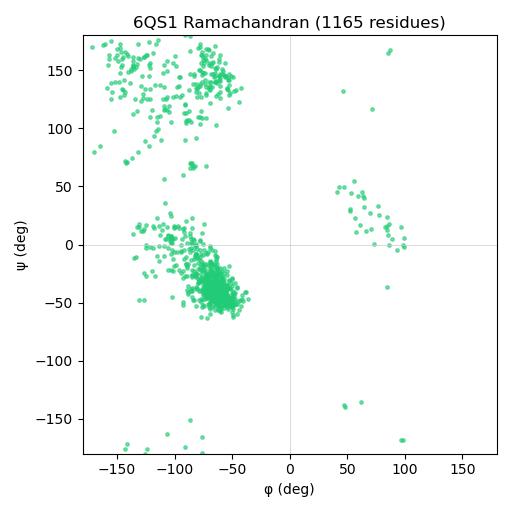1
ATOM 14443 N N . MET B 1 293 ? -2.245 31.780 30.306 1.00 37.21 293 MET B N 1
ATOM 14444 C CA . MET B 1 293 ? -2.886 30.848 29.384 1.00 32.16 293 MET B CA 1
ATOM 14445 C C . MET B 1 293 ? -3.421 29.643 30.143 1.00 31.49 293 MET B C 1
ATOM 14446 O O . MET B 1 293 ? -4.503 29.130 29.840 1.00 30.22 293 MET B O 1
ATOM 14460 N N . PHE B 1 294 ? -2.646 29.140 31.096 1.00 33.97 294 PHE B N 1
ATOM 14461 C CA . PHE B 1 294 ? -3.090 27.976 31.855 1.00 33.12 294 PHE B CA 1
ATOM 14462 C C . PHE B 1 294 ? -4.247 28.325 32.811 1.00 31.05 294 PHE B C 1
ATOM 14463 O O . PHE B 1 294 ? -5.146 27.498 33.010 1.00 29.71 294 PHE B O 1
ATOM 14480 N N . ARG B 1 295 ? -4.238 29.521 33.402 1.00 34.94 295 ARG B N 1
ATOM 14481 C CA . ARG B 1 295 ? -5.358 29.957 34.259 1.00 33.93 295 ARG B CA 1
ATOM 14482 C C . ARG B 1 295 ? -6.639 30.206 33.463 1.00 31.29 295 ARG B C 1
ATOM 14483 O O . ARG B 1 295 ? -7.741 29.879 33.920 1.00 31.59 295 ARG B O 1
ATOM 14504 N N . VAL B 1 296 ? -6.521 30.764 32.260 1.00 30.84 296 VAL B N 1
ATOM 14505 C CA . VAL B 1 296 ? -7.698 30.924 31.411 1.00 30.37 296 VAL B CA 1
ATOM 14506 C C . VAL B 1 296 ? -8.256 29.579 30.999 1.00 29.95 296 VAL B C 1
ATOM 14507 O O . VAL B 1 296 ? -9.470 29.396 30.951 1.00 29.17 296 VAL B O 1
ATOM 14520 N N . ALA B 1 297 ? -7.383 28.619 30.627 1.00 29.89 297 ALA B N 1
ATOM 14521 C CA . ALA B 1 297 ? -7.890 27.284 30.320 1.00 27.94 297 ALA B CA 1
ATOM 14522 C C . ALA B 1 297 ? -8.547 26.659 31.556 1.00 29.12 297 ALA B C 1
ATOM 14523 O O . ALA B 1 297 ? -9.635 26.071 31.482 1.00 29.30 297 ALA B O 1
ATOM 14530 N N . GLU B 1 298 ? -7.886 26.770 32.701 1.00 29.37 298 GLU B N 1
ATOM 14531 C CA . GLU B 1 298 ? -8.457 26.252 33.939 1.00 30.47 298 GLU B CA 1
ATOM 14532 C C . GLU B 1 298 ? -9.864 26.784 34.172 1.00 31.75 298 GLU B C 1
ATOM 14533 O O . GLU B 1 298 ? -10.795 26.045 34.509 1.00 33.60 298 GLU B O 1
ATOM 14545 N N . GLU B 1 299 ? -10.039 28.072 33.994 1.00 30.98 299 GLU B N 1
ATOM 14546 C CA . GLU B 1 299 ? -11.336 28.636 34.334 1.00 31.90 299 GLU B CA 1
ATOM 14547 C C . GLU B 1 299 ? -12.417 28.127 33.392 1.00 33.50 299 GLU B C 1
ATOM 14548 O O . GLU B 1 299 ? -13.595 28.056 33.776 1.00 33.28 299 GLU B O 1
ATOM 14560 N N . PHE B 1 300 ? -12.060 27.725 32.171 1.00 31.53 300 PHE B N 1
ATOM 14561 C CA . PHE B 1 300 ? -13.094 27.128 31.318 1.00 31.16 300 PHE B CA 1
ATOM 14562 C C . PHE B 1 300 ? -13.599 25.828 31.938 1.00 32.89 300 PHE B C 1
ATOM 14563 O O . PHE B 1 300 ? -14.814 25.571 31.979 1.00 34.07 300 PHE B O 1
ATOM 14580 N N . PHE B 1 301 ? -12.667 24.979 32.405 1.00 34.64 301 PHE B N 1
ATOM 14581 C CA . PHE B 1 301 ? -13.039 23.725 33.048 1.00 34.90 301 PHE B CA 1
ATOM 14582 C C . PHE B 1 301 ? -13.896 23.960 34.285 1.00 34.49 301 PHE B C 1
ATOM 14583 O O . PHE B 1 301 ? -14.917 23.291 34.474 1.00 36.43 301 PHE B O 1
ATOM 14600 N N . THR B 1 302 ? -13.449 24.850 35.178 1.00 35.04 302 THR B N 1
ATOM 14601 C CA . THR B 1 302 ? -14.253 25.141 36.364 1.00 39.18 302 THR B CA 1
ATOM 14602 C C . THR B 1 302 ? -15.559 25.815 35.997 1.00 39.07 302 THR B C 1
ATOM 14603 O O . THR B 1 302 ? -16.546 25.662 36.725 1.00 39.89 302 THR B O 1
ATOM 14614 N N . SER B 1 303 ? -15.600 26.565 34.892 1.00 37.51 303 SER B N 1
ATOM 14615 C CA . SER B 1 303 ? -16.881 27.143 34.467 1.00 37.83 303 SER B CA 1
ATOM 14616 C C . SER B 1 303 ? -17.908 26.050 34.189 1.00 39.72 303 SER B C 1
ATOM 14617 O O . SER B 1 303 ? -19.110 26.257 34.374 1.00 39.21 303 SER B O 1
ATOM 14625 N N . LEU B 1 304 ? -17.454 24.883 33.739 1.00 36.13 304 LEU B N 1
ATOM 14626 C CA . LEU B 1 304 ? -18.293 23.709 33.536 1.00 37.95 304 LEU B CA 1
ATOM 14627 C C . LEU B 1 304 ? -18.464 22.895 34.814 1.00 42.66 304 LEU B C 1
ATOM 14628 O O . LEU B 1 304 ? -19.107 21.843 34.779 1.00 44.16 304 LEU B O 1
ATOM 14644 N N . GLU B 1 305 ? -17.877 23.338 35.924 1.00 42.41 305 GLU B N 1
ATOM 14645 C CA . GLU B 1 305 ? -17.907 22.591 37.183 1.00 43.25 305 GLU B CA 1
ATOM 14646 C C . GLU B 1 305 ? -17.171 21.265 37.074 1.00 45.68 305 GLU B C 1
ATOM 14647 O O . GLU B 1 305 ? -17.544 20.271 37.700 1.00 43.90 305 GLU B O 1
ATOM 14659 N N . LEU B 1 306 ? -16.132 21.242 36.256 1.00 42.45 306 LEU B N 1
ATOM 14660 C CA . LEU B 1 306 ? -15.063 20.264 36.382 1.00 43.06 306 LEU B CA 1
ATOM 14661 C C . LEU B 1 306 ? -14.053 20.833 37.382 1.00 41.79 306 LEU B C 1
ATOM 14662 O O . LEU B 1 306 ? -14.227 21.932 37.920 1.00 42.20 306 LEU B O 1
ATOM 14678 N N . SER B 1 307 ? -13.000 20.095 37.645 1.00 38.72 307 SER B N 1
ATOM 14679 C CA . SER B 1 307 ? -12.105 20.426 38.742 1.00 38.96 307 SER B CA 1
ATOM 14680 C C . SER B 1 307 ? -11.076 21.471 38.344 1.00 40.12 307 SER B C 1
ATOM 14681 O O . SER B 1 307 ? -10.628 21.510 37.192 1.00 39.58 307 SER B O 1
ATOM 14689 N N . PRO B 1 308 ? -10.691 22.334 39.288 1.00 39.90 308 PRO B N 1
ATOM 14690 C CA . PRO B 1 308 ? -9.508 23.169 39.082 1.00 39.73 308 PRO B CA 1
ATOM 14691 C C . PRO B 1 308 ? -8.262 22.313 39.145 1.00 42.13 308 PRO B C 1
ATOM 14692 O O . PRO B 1 308 ? -8.284 21.155 39.574 1.00 41.15 308 PRO B O 1
ATOM 14703 N N . MET B 1 309 ? -7.160 22.916 38.732 1.00 40.37 309 MET B N 1
ATOM 14704 C CA . MET B 1 309 ? -5.861 22.276 38.852 1.00 39.19 309 MET B CA 1
ATOM 14705 C C . MET B 1 309 ? -5.443 22.278 40.317 1.00 41.67 309 MET B C 1
ATOM 14706 O O . MET B 1 309 ? -5.448 23.339 40.950 1.00 40.17 309 MET B O 1
ATOM 14720 N N . PRO B 1 310 ? -5.055 21.135 40.883 1.00 40.19 310 PRO B N 1
ATOM 14721 C CA . PRO B 1 310 ? -4.693 21.090 42.315 1.00 37.77 310 PRO B CA 1
ATOM 14722 C C . PRO B 1 310 ? -3.411 21.853 42.558 1.00 37.76 310 PRO B C 1
ATOM 14723 O O . PRO B 1 310 ? -2.646 22.099 41.613 1.00 38.58 310 PRO B O 1
ATOM 14734 N N . PRO B 1 311 ? -3.134 22.215 43.811 1.00 38.07 311 PRO B N 1
ATOM 14735 C CA . PRO B 1 311 ? -1.888 22.943 44.125 1.00 37.06 311 PRO B CA 1
ATOM 14736 C C . PRO B 1 311 ? -0.628 22.247 43.650 1.00 38.32 311 PRO B C 1
ATOM 14737 O O . PRO B 1 311 ? 0.354 22.903 43.276 1.00 38.25 311 PRO B O 1
ATOM 14748 N N . GLU B 1 312 ? -0.625 20.916 43.732 1.00 38.83 312 GLU B N 1
ATOM 14749 C CA . GLU B 1 312 ? 0.502 20.117 43.267 1.00 40.40 312 GLU B CA 1
ATOM 14750 C C . GLU B 1 312 ? 0.810 20.382 41.799 1.00 40.75 312 GLU B C 1
ATOM 14751 O O . GLU B 1 312 ? 1.977 20.334 41.384 1.00 38.73 312 GLU B O 1
ATOM 14763 N N . PHE B 1 313 ? -0.233 20.599 40.989 1.00 37.45 313 PHE B N 1
ATOM 14764 C CA . PHE B 1 313 ? -0.032 20.958 39.584 1.00 36.61 313 PHE B CA 1
ATOM 14765 C C . PHE B 1 313 ? 0.748 22.256 39.449 1.00 37.98 313 PHE B C 1
ATOM 14766 O O . PHE B 1 313 ? 1.737 22.319 38.706 1.00 37.74 313 PHE B O 1
ATOM 14783 N N . TRP B 1 314 ? 0.306 23.329 40.140 1.00 37.77 314 TRP B N 1
ATOM 14784 C CA . TRP B 1 314 ? 0.953 24.622 39.935 1.00 38.28 314 TRP B CA 1
ATOM 14785 C C . TRP B 1 314 ? 2.374 24.616 40.480 1.00 37.47 314 TRP B C 1
ATOM 14786 O O . TRP B 1 314 ? 3.284 25.220 39.899 1.00 39.39 314 TRP B O 1
ATOM 14807 N N . GLU B 1 315 ? 2.592 23.946 41.603 1.00 39.17 315 GLU B N 1
ATOM 14808 C CA . GLU B 1 315 ? 3.931 23.942 42.162 1.00 40.41 315 GLU B CA 1
ATOM 14809 C C . GLU B 1 315 ? 4.868 23.044 41.350 1.00 41.75 315 GLU B C 1
ATOM 14810 O O . GLU B 1 315 ? 6.061 23.330 41.252 1.00 45.00 315 GLU B O 1
ATOM 14822 N N . GLY B 1 316 ? 4.337 21.990 40.736 1.00 41.21 316 GLY B N 1
ATOM 14823 C CA . GLY B 1 316 ? 5.180 20.963 40.127 1.00 44.37 316 GLY B CA 1
ATOM 14824 C C . GLY B 1 316 ? 5.360 21.025 38.621 1.00 45.08 316 GLY B C 1
ATOM 14825 O O . GLY B 1 316 ? 6.306 20.432 38.081 1.00 43.40 316 GLY B O 1
ATOM 14829 N N . SER B 1 317 ? 4.482 21.735 37.929 1.00 41.75 317 SER B N 1
ATOM 14830 C CA . SER B 1 317 ? 4.515 21.749 36.475 1.00 40.57 317 SER B CA 1
ATOM 14831 C C . SER B 1 317 ? 5.658 22.609 35.953 1.00 40.60 317 SER B C 1
ATOM 14832 O O . SER B 1 317 ? 6.180 23.489 36.634 1.00 41.66 317 SER B O 1
ATOM 14840 N N . MET B 1 318 ? 6.043 22.347 34.710 1.00 40.91 318 MET B N 1
ATOM 14841 C CA . MET B 1 318 ? 7.010 23.177 34.001 1.00 39.18 318 MET B CA 1
ATOM 14842 C C . MET B 1 318 ? 6.272 23.809 32.832 1.00 39.96 318 MET B C 1
ATOM 14843 O O . MET B 1 318 ? 5.981 23.129 31.839 1.00 37.68 318 MET B O 1
ATOM 14857 N N . LEU B 1 319 ? 5.967 25.095 32.947 1.00 41.74 319 LEU B N 1
ATOM 14858 C CA . LEU B 1 319 ? 5.100 25.765 31.992 1.00 37.51 319 LEU B CA 1
ATOM 14859 C C . LEU B 1 319 ? 5.845 26.686 31.038 1.00 38.81 319 LEU B C 1
ATOM 14860 O O . LEU B 1 319 ? 5.218 27.279 30.167 1.00 38.40 319 LEU B O 1
ATOM 14876 N N . GLU B 1 320 ? 7.159 26.835 31.199 1.00 40.31 320 GLU B N 1
ATOM 14877 C CA . GLU B 1 320 ? 7.997 27.580 30.277 1.00 43.14 320 GLU B CA 1
ATOM 14878 C C . GLU B 1 320 ? 9.261 26.766 30.034 1.00 41.88 320 GLU B C 1
ATOM 14879 O O . GLU B 1 320 ? 9.634 25.922 30.848 1.00 41.64 320 GLU B O 1
ATOM 14891 N N . LYS B 1 321 ? 9.915 27.031 28.913 1.00 46.28 321 LYS B N 1
ATOM 14892 C CA . LYS B 1 321 ? 11.201 26.389 28.644 1.00 47.93 321 LYS B CA 1
ATOM 14893 C C . LYS B 1 321 ? 12.262 26.933 29.600 1.00 51.14 321 LYS B C 1
ATOM 14894 O O . LYS B 1 321 ? 12.527 28.141 29.589 1.00 47.82 321 LYS B O 1
ATOM 14913 N N . PRO B 1 322 ? 12.916 26.088 30.399 1.00 50.08 322 PRO B N 1
ATOM 14914 C CA . PRO B 1 322 ? 13.879 26.596 31.383 1.00 53.24 322 PRO B CA 1
ATOM 14915 C C . PRO B 1 322 ? 14.903 27.527 30.762 1.00 57.09 322 PRO B C 1
ATOM 14916 O O . PRO B 1 322 ? 15.518 27.219 29.739 1.00 59.60 322 PRO B O 1
ATOM 14927 N N . ALA B 1 323 ? 15.074 28.687 31.390 1.00 59.13 323 ALA B N 1
ATOM 14928 C CA . ALA B 1 323 ? 16.062 29.650 30.935 1.00 60.92 323 ALA B CA 1
ATOM 14929 C C . ALA B 1 323 ? 17.462 29.335 31.439 1.00 64.17 323 ALA B C 1
ATOM 14930 O O . ALA B 1 323 ? 18.422 29.952 30.965 1.00 62.22 323 ALA B O 1
ATOM 14937 N N . ASP B 1 324 ? 17.605 28.394 32.381 1.00 68.18 324 ASP B N 1
ATOM 14938 C CA . ASP B 1 324 ? 18.929 28.001 32.852 1.00 66.20 324 ASP B CA 1
ATOM 14939 C C . ASP B 1 324 ? 19.681 27.167 31.826 1.00 68.70 324 ASP B C 1
ATOM 14940 O O . ASP B 1 324 ? 20.861 26.879 32.040 1.00 71.47 324 ASP B O 1
ATOM 14949 N N . GLY B 1 325 ? 19.032 26.774 30.732 1.00 71.92 325 GLY B N 1
ATOM 14950 C CA . GLY B 1 325 ? 19.706 26.121 29.629 1.00 75.19 325 GLY B CA 1
ATOM 14951 C C . GLY B 1 325 ? 19.873 24.623 29.750 1.00 72.80 325 GLY B C 1
ATOM 14952 O O . GLY B 1 325 ? 20.580 24.031 28.929 1.00 73.69 325 GLY B O 1
ATOM 14956 N N . ARG B 1 326 ? 19.269 23.991 30.748 1.00 68.64 326 ARG B N 1
ATOM 14957 C CA . ARG B 1 326 ? 19.265 22.541 30.751 1.00 65.85 326 ARG B CA 1
ATOM 14958 C C . ARG B 1 326 ? 18.460 22.060 29.552 1.00 64.73 326 ARG B C 1
ATOM 14959 O O . ARG B 1 326 ? 17.504 22.708 29.121 1.00 68.63 326 ARG B O 1
ATOM 14980 N N . GLU B 1 327 ? 18.890 20.948 28.975 1.00 61.00 327 GLU B N 1
ATOM 14981 C CA . GLU B 1 327 ? 18.134 20.334 27.898 1.00 55.75 327 GLU B CA 1
ATOM 14982 C C . GLU B 1 327 ? 16.847 19.748 28.466 1.00 56.21 327 GLU B C 1
ATOM 14983 O O . GLU B 1 327 ? 16.843 19.113 29.530 1.00 52.86 327 GLU B O 1
ATOM 14995 N N . VAL B 1 328 ? 15.736 20.015 27.787 1.00 50.67 328 VAL B N 1
ATOM 14996 C CA . VAL B 1 328 ? 14.466 19.417 28.149 1.00 49.26 328 VAL B CA 1
ATOM 14997 C C . VAL B 1 328 ? 13.838 18.864 26.882 1.00 44.26 328 VAL B C 1
ATOM 14998 O O . VAL B 1 328 ? 14.190 19.250 25.766 1.00 43.29 328 VAL B O 1
ATOM 15011 N N . VAL B 1 329 ? 12.901 17.942 27.087 1.00 44.48 329 VAL B N 1
ATOM 15012 C CA . VAL B 1 329 ? 11.951 17.530 26.063 1.00 43.41 329 VAL B CA 1
ATOM 15013 C C . VAL B 1 329 ? 10.913 18.644 25.958 1.00 40.64 329 VAL B C 1
ATOM 15014 O O . VAL B 1 329 ? 10.109 18.814 26.868 1.00 40.91 329 VAL B O 1
ATOM 15027 N N . CYS B 1 330 ? 10.928 19.397 24.861 1.00 42.89 330 CYS B N 1
ATOM 15028 C CA . CYS B 1 330 ? 9.995 20.523 24.803 1.00 44.83 330 CYS B CA 1
ATOM 15029 C C . CYS B 1 330 ? 8.602 20.109 24.347 1.00 40.65 330 CYS B C 1
ATOM 15030 O O . CYS B 1 330 ? 7.631 20.783 24.709 1.00 43.34 330 CYS B O 1
ATOM 15037 N N . HIS B 1 331 ? 8.461 18.990 23.634 1.00 38.44 331 HIS B N 1
ATOM 15038 C CA . HIS B 1 331 ? 7.131 18.543 23.256 1.00 36.49 331 HIS B CA 1
ATOM 15039 C C . HIS B 1 331 ? 6.251 18.463 24.485 1.00 38.77 331 HIS B C 1
ATOM 15040 O O . HIS B 1 331 ? 6.603 17.820 25.479 1.00 36.83 331 HIS B O 1
ATOM 15054 N N . ALA B 1 332 ? 5.090 19.096 24.400 1.00 36.25 332 ALA B N 1
ATOM 15055 C CA . ALA B 1 332 ? 4.234 19.236 25.567 1.00 35.71 332 ALA B CA 1
ATOM 15056 C C . ALA B 1 332 ? 3.704 17.888 26.012 1.00 34.70 332 ALA B C 1
ATOM 15057 O O . ALA B 1 332 ? 3.393 17.026 25.188 1.00 33.41 332 ALA B O 1
ATOM 15064 N N . SER B 1 333 ? 3.525 17.716 27.323 1.00 34.34 333 SER B N 1
ATOM 15065 C CA . SER B 1 333 ? 3.021 16.444 27.821 1.00 34.49 333 SER B CA 1
ATOM 15066 C C . SER B 1 333 ? 2.388 16.632 29.192 1.00 35.55 333 SER B C 1
ATOM 15067 O O . SER B 1 333 ? 2.757 17.543 29.937 1.00 36.68 333 SER B O 1
ATOM 15075 N N . ALA B 1 334 ? 1.458 15.729 29.514 1.00 37.67 334 ALA B N 1
ATOM 15076 C CA . ALA B 1 334 ? 0.691 15.741 30.755 1.00 37.91 334 ALA B CA 1
ATOM 15077 C C . ALA B 1 334 ? 0.903 14.437 31.520 1.00 41.13 334 ALA B C 1
ATOM 15078 O O . ALA B 1 334 ? 0.785 13.340 30.945 1.00 39.60 334 ALA B O 1
ATOM 15085 N N . TRP B 1 335 ? 1.149 14.557 32.829 1.00 39.63 335 TRP B N 1
ATOM 15086 C CA . TRP B 1 335 ? 1.743 13.487 33.633 1.00 40.55 335 TRP B CA 1
ATOM 15087 C C . TRP B 1 335 ? 0.821 13.105 34.775 1.00 44.57 335 TRP B C 1
ATOM 15088 O O . TRP B 1 335 ? 0.394 13.976 35.549 1.00 41.48 335 TRP B O 1
ATOM 15109 N N . ASP B 1 336 ? 0.487 11.809 34.846 1.00 42.73 336 ASP B N 1
ATOM 15110 C CA . ASP B 1 336 ? -0.229 11.176 35.956 1.00 39.16 336 ASP B CA 1
ATOM 15111 C C . ASP B 1 336 ? 0.748 10.320 36.749 1.00 46.67 336 ASP B C 1
ATOM 15112 O O . ASP B 1 336 ? 1.442 9.468 36.175 1.00 41.94 336 ASP B O 1
ATOM 15121 N N . PHE B 1 337 ? 0.815 10.537 38.060 1.00 47.15 337 PHE B N 1
ATOM 15122 C CA . PHE B 1 337 ? 1.807 9.827 38.868 1.00 46.79 337 PHE B CA 1
ATOM 15123 C C . PHE B 1 337 ? 1.217 8.651 39.629 1.00 44.64 337 PHE B C 1
ATOM 15124 O O . PHE B 1 337 ? 1.941 7.992 40.369 1.00 49.12 337 PHE B O 1
ATOM 15141 N N . TYR B 1 338 ? -0.060 8.332 39.423 1.00 47.56 338 TYR B N 1
ATOM 15142 C CA . TYR B 1 338 ? -0.655 7.144 40.044 1.00 55.42 338 TYR B CA 1
ATOM 15143 C C . TYR B 1 338 ? -0.433 7.155 41.561 1.00 59.93 338 TYR B C 1
ATOM 15144 O O . TYR B 1 338 ? -0.022 6.161 42.156 1.00 60.27 338 TYR B O 1
ATOM 15162 N N . ASN B 1 339 ? -0.645 8.325 42.184 1.00 61.82 339 ASN B N 1
ATOM 15163 C CA . ASN B 1 339 ? -0.763 8.447 43.637 1.00 59.57 339 ASN B CA 1
ATOM 15164 C C . ASN B 1 339 ? -2.027 9.216 44.017 1.00 62.56 339 ASN B C 1
ATOM 15165 O O . ASN B 1 339 ? -2.177 9.617 45.173 1.00 60.04 339 ASN B O 1
ATOM 15176 N N . ARG B 1 340 ? -2.924 9.441 43.066 1.00 57.59 340 ARG B N 1
ATOM 15177 C CA . ARG B 1 340 ? -4.145 10.220 43.236 1.00 62.46 340 ARG B CA 1
ATOM 15178 C C . ARG B 1 340 ? -3.897 11.651 43.714 1.00 56.71 340 ARG B C 1
ATOM 15179 O O . ARG B 1 340 ? -4.860 12.360 44.028 1.00 54.78 340 ARG B O 1
ATOM 15200 N N . LYS B 1 341 ? -2.641 12.114 43.721 1.00 53.10 341 LYS B N 1
ATOM 15201 C CA . LYS B 1 341 ? -2.294 13.431 44.235 1.00 52.98 341 LYS B CA 1
ATOM 15202 C C . LYS B 1 341 ? -1.508 14.292 43.241 1.00 56.66 341 LYS B C 1
ATOM 15203 O O . LYS B 1 341 ? -1.860 15.466 43.048 1.00 51.57 341 LYS B O 1
ATOM 15222 N N . ASP B 1 342 ? -0.453 13.752 42.607 1.00 49.42 342 ASP B N 1
ATOM 15223 C CA . ASP B 1 342 ? 0.404 14.552 41.737 1.00 50.93 342 ASP B CA 1
ATOM 15224 C C . ASP B 1 342 ? 0.040 14.410 40.256 1.00 52.29 342 ASP B C 1
ATOM 15225 O O . ASP B 1 342 ? -0.157 13.304 39.739 1.00 47.64 342 ASP B O 1
ATOM 15234 N N . PHE B 1 343 ? -0.001 15.563 39.576 1.00 48.61 343 PHE B N 1
ATOM 15235 C CA . PHE B 1 343 ? -0.419 15.694 38.188 1.00 45.63 343 PHE B CA 1
ATOM 15236 C C . PHE B 1 343 ? 0.281 16.941 37.659 1.00 43.77 343 PHE B C 1
ATOM 15237 O O . PHE B 1 343 ? 0.252 17.990 38.317 1.00 41.45 343 PHE B O 1
ATOM 15254 N N . ARG B 1 344 ? 0.919 16.851 36.497 1.00 40.12 344 ARG B N 1
ATOM 15255 C CA . ARG B 1 344 ? 1.699 17.981 36.028 1.00 38.97 344 ARG B CA 1
ATOM 15256 C C . ARG B 1 344 ? 1.666 18.085 34.509 1.00 38.69 344 ARG B C 1
ATOM 15257 O O . ARG B 1 344 ? 1.270 17.153 33.797 1.00 38.60 344 ARG B O 1
ATOM 15278 N N . ILE B 1 345 ? 2.101 19.245 34.028 1.00 37.76 345 ILE B N 1
ATOM 15279 C CA . ILE B 1 345 ? 2.285 19.502 32.607 1.00 36.46 345 ILE B CA 1
ATOM 15280 C C . ILE B 1 345 ? 3.680 20.061 32.438 1.00 35.91 345 ILE B C 1
ATOM 15281 O O . ILE B 1 345 ? 4.123 20.896 33.234 1.00 35.75 345 ILE B O 1
ATOM 15297 N N . LYS B 1 346 ? 4.382 19.565 31.411 1.00 35.28 346 LYS B N 1
ATOM 15298 C CA . LYS B 1 346 ? 5.672 20.055 30.946 1.00 35.44 346 LYS B CA 1
ATOM 15299 C C . LYS B 1 346 ? 5.413 20.585 29.536 1.00 36.54 346 LYS B C 1
ATOM 15300 O O . LYS B 1 346 ? 5.094 19.800 28.636 1.00 36.78 346 LYS B O 1
ATOM 15319 N N . GLN B 1 347 ? 5.468 21.899 29.355 1.00 36.05 347 GLN B N 1
ATOM 15320 C CA . GLN B 1 347 ? 5.237 22.515 28.047 1.00 36.16 347 GLN B CA 1
ATOM 15321 C C . GLN B 1 347 ? 6.188 23.693 27.933 1.00 39.01 347 GLN B C 1
ATOM 15322 O O . GLN B 1 347 ? 6.313 24.482 28.878 1.00 36.86 347 GLN B O 1
ATOM 15336 N N . CYS B 1 348 ? 6.904 23.782 26.811 1.00 36.55 348 CYS B N 1
ATOM 15337 C CA . CYS B 1 348 ? 7.717 24.964 26.528 1.00 36.28 348 CYS B CA 1
ATOM 15338 C C . CYS B 1 348 ? 6.803 26.021 25.897 1.00 36.62 348 CYS B C 1
ATOM 15339 O O . CYS B 1 348 ? 6.929 26.409 24.731 1.00 36.77 348 CYS B O 1
ATOM 15346 N N . THR B 1 349 ? 5.868 26.516 26.720 1.00 36.62 349 THR B N 1
ATOM 15347 C CA . THR B 1 349 ? 4.805 27.375 26.220 1.00 36.94 349 THR B CA 1
ATOM 15348 C C . THR B 1 349 ? 5.332 28.652 25.584 1.00 35.91 349 THR B C 1
ATOM 15349 O O . THR B 1 349 ? 6.151 29.361 26.169 1.00 36.42 349 THR B O 1
ATOM 15360 N N . ARG B 1 350 ? 4.823 28.939 24.392 1.00 34.07 350 ARG B N 1
ATOM 15361 C CA . ARG B 1 350 ? 4.957 30.193 23.682 1.00 35.75 350 ARG B CA 1
ATOM 15362 C C . ARG B 1 350 ? 3.604 30.905 23.670 1.00 34.07 350 ARG B C 1
ATOM 15363 O O . ARG B 1 350 ? 2.551 30.261 23.733 1.00 34.42 350 ARG B O 1
ATOM 15384 N N . VAL B 1 351 ? 3.637 32.231 23.549 1.00 34.46 351 VAL B N 1
ATOM 15385 C CA . VAL B 1 351 ? 2.422 33.063 23.614 1.00 33.75 351 VAL B CA 1
ATOM 15386 C C . VAL B 1 351 ? 1.877 33.229 22.195 1.00 32.96 351 VAL B C 1
ATOM 15387 O O . VAL B 1 351 ? 2.216 34.162 21.460 1.00 33.05 351 VAL B O 1
ATOM 15400 N N . THR B 1 352 ? 1.004 32.301 21.798 1.00 33.15 352 THR B N 1
ATOM 15401 C CA . THR B 1 352 ? 0.371 32.318 20.486 1.00 32.18 352 THR B CA 1
ATOM 15402 C C . THR B 1 352 ? -1.007 31.677 20.610 1.00 31.41 352 THR B C 1
ATOM 15403 O O . THR B 1 352 ? -1.290 30.959 21.580 1.00 32.84 352 THR B O 1
ATOM 15414 N N . MET B 1 353 ? -1.859 31.912 19.614 1.00 32.94 353 MET B N 1
ATOM 15415 C CA . MET B 1 353 ? -3.198 31.323 19.664 1.00 33.19 353 MET B CA 1
ATOM 15416 C C . MET B 1 353 ? -3.139 29.792 19.578 1.00 34.10 353 MET B C 1
ATOM 15417 O O . MET B 1 353 ? -3.908 29.099 20.249 1.00 32.84 353 MET B O 1
ATOM 15431 N N . ASP B 1 354 ? -2.261 29.240 18.751 1.00 34.39 354 ASP B N 1
ATOM 15432 C CA . ASP B 1 354 ? -2.286 27.780 18.647 1.00 35.64 354 ASP B CA 1
ATOM 15433 C C . ASP B 1 354 ? -1.761 27.134 19.925 1.00 32.91 354 ASP B C 1
ATOM 15434 O O . ASP B 1 354 ? -2.206 26.045 20.282 1.00 31.94 354 ASP B O 1
ATOM 15443 N N . GLN B 1 355 ? -0.842 27.803 20.635 1.00 31.54 355 GLN B N 1
ATOM 15444 C CA . GLN B 1 355 ? -0.369 27.285 21.915 1.00 30.94 355 GLN B CA 1
ATOM 15445 C C . GLN B 1 355 ? -1.449 27.361 22.975 1.00 31.28 355 GLN B C 1
ATOM 15446 O O . GLN B 1 355 ? -1.475 26.542 23.890 1.00 30.48 355 GLN B O 1
ATOM 15460 N N . LEU B 1 356 ? -2.324 28.370 22.881 1.00 29.24 356 LEU B N 1
ATOM 15461 C CA . LEU B 1 356 ? -3.469 28.424 23.774 1.00 31.06 356 LEU B CA 1
ATOM 15462 C C . LEU B 1 356 ? -4.322 27.174 23.616 1.00 30.68 356 LEU B C 1
ATOM 15463 O O . LEU B 1 356 ? -4.745 26.560 24.613 1.00 30.27 356 LEU B O 1
ATOM 15479 N N . SER B 1 357 ? -4.536 26.749 22.375 1.00 30.92 357 SER B N 1
ATOM 15480 C CA . SER B 1 357 ? -5.227 25.483 22.129 1.00 33.33 357 SER B CA 1
ATOM 15481 C C . SER B 1 357 ? -4.453 24.299 22.683 1.00 29.43 357 SER B C 1
ATOM 15482 O O . SER B 1 357 ? -5.042 23.407 23.310 1.00 29.44 357 SER B O 1
ATOM 15490 N N . THR B 1 358 ? -3.130 24.286 22.493 1.00 30.16 358 THR B N 1
ATOM 15491 C CA . THR B 1 358 ? -2.310 23.200 23.049 1.00 30.24 358 THR B CA 1
ATOM 15492 C C . THR B 1 358 ? -2.403 23.169 24.575 1.00 30.74 358 THR B C 1
ATOM 15493 O O . THR B 1 358 ? -2.381 22.088 25.180 1.00 30.23 358 THR B O 1
ATOM 15504 N N . VAL B 1 359 ? -2.478 24.348 25.212 1.00 30.70 359 VAL B N 1
ATOM 15505 C CA . VAL B 1 359 ? -2.642 24.404 26.668 1.00 33.43 359 VAL B CA 1
ATOM 15506 C C . VAL B 1 359 ? -3.934 23.727 27.068 1.00 30.43 359 VAL B C 1
ATOM 15507 O O . VAL B 1 359 ? -3.961 22.949 28.039 1.00 28.93 359 VAL B O 1
ATOM 15520 N N . HIS B 1 360 ? -5.027 23.998 26.323 1.00 29.18 360 HIS B N 1
ATOM 15521 C CA . HIS B 1 360 ? -6.285 23.311 26.582 1.00 29.27 360 HIS B CA 1
ATOM 15522 C C . HIS B 1 360 ? -6.156 21.816 26.364 1.00 30.56 360 HIS B C 1
ATOM 15523 O O . HIS B 1 360 ? -6.603 21.027 27.195 1.00 28.97 360 HIS B O 1
ATOM 15537 N N . HIS B 1 361 ? -5.550 21.411 25.238 1.00 29.56 361 HIS B N 1
ATOM 15538 C CA . HIS B 1 361 ? -5.304 19.987 24.962 1.00 29.90 361 HIS B CA 1
ATOM 15539 C C . HIS B 1 361 ? -4.674 19.262 26.156 1.00 29.81 361 HIS B C 1
ATOM 15540 O O . HIS B 1 361 ? -5.169 18.211 26.601 1.00 31.97 361 HIS B O 1
ATOM 15554 N N . GLU B 1 362 ? -3.580 19.812 26.693 1.00 28.18 362 GLU B N 1
ATOM 15555 C CA . GLU B 1 362 ? -2.853 19.165 27.773 1.00 29.67 362 GLU B CA 1
ATOM 15556 C C . GLU B 1 362 ? -3.617 19.233 29.083 1.00 31.63 362 GLU B C 1
ATOM 15557 O O . GLU B 1 362 ? -3.502 18.337 29.917 1.00 30.39 362 GLU B O 1
ATOM 15569 N N . MET B 1 363 ? -4.353 20.316 29.311 1.00 27.64 363 MET B N 1
ATOM 15570 C CA . MET B 1 363 ? -5.129 20.369 30.534 1.00 29.04 363 MET B CA 1
ATOM 15571 C C . MET B 1 363 ? -6.304 19.410 30.456 1.00 29.32 363 MET B C 1
ATOM 15572 O O . MET B 1 363 ? -6.764 18.916 31.493 1.00 32.50 363 MET B O 1
ATOM 15586 N N . GLY B 1 364 ? -6.799 19.144 29.245 1.00 28.43 364 GLY B N 1
ATOM 15587 C CA . GLY B 1 364 ? -7.785 18.087 29.067 1.00 30.37 364 GLY B CA 1
ATOM 15588 C C . GLY B 1 364 ? -7.290 16.726 29.535 1.00 34.26 364 GLY B C 1
ATOM 15589 O O . GLY B 1 364 ? -8.057 15.942 30.104 1.00 34.26 364 GLY B O 1
ATOM 15593 N N . HIS B 1 365 ? -5.996 16.433 29.320 1.00 32.28 365 HIS B N 1
ATOM 15594 C CA . HIS B 1 365 ? -5.439 15.176 29.837 1.00 35.39 365 HIS B CA 1
ATOM 15595 C C . HIS B 1 365 ? -5.457 15.174 31.361 1.00 36.25 365 HIS B C 1
ATOM 15596 O O . HIS B 1 365 ? -5.873 14.193 31.994 1.00 36.11 365 HIS B O 1
ATOM 15610 N N . ILE B 1 366 ? -4.965 16.263 31.959 1.00 35.31 366 ILE B N 1
ATOM 15611 C CA . ILE B 1 366 ? -4.965 16.410 33.411 1.00 35.59 366 ILE B CA 1
ATOM 15612 C C . ILE B 1 366 ? -6.373 16.239 33.963 1.00 37.38 366 ILE B C 1
ATOM 15613 O O . ILE B 1 366 ? -6.601 15.503 34.929 1.00 38.01 366 ILE B O 1
ATOM 15629 N N . GLN B 1 367 ? -7.338 16.950 33.389 1.00 37.83 367 GLN B N 1
ATOM 15630 C CA . GLN B 1 367 ? -8.708 16.806 33.863 1.00 39.57 367 GLN B CA 1
ATOM 15631 C C . GLN B 1 367 ? -9.087 15.330 33.906 1.00 42.43 367 GLN B C 1
ATOM 15632 O O . GLN B 1 367 ? -9.597 14.829 34.920 1.00 39.73 367 GLN B O 1
ATOM 15646 N N . TYR B 1 368 ? -8.809 14.604 32.821 1.00 40.80 368 TYR B N 1
ATOM 15647 C CA . TYR B 1 368 ? -9.037 13.160 32.816 1.00 38.96 368 TYR B CA 1
ATOM 15648 C C . TYR B 1 368 ? -8.405 12.507 34.038 1.00 40.11 368 TYR B C 1
ATOM 15649 O O . TYR B 1 368 ? -9.070 11.780 34.793 1.00 41.26 368 TYR B O 1
ATOM 15667 N N . TYR B 1 369 ? -7.106 12.758 34.239 1.00 38.55 369 TYR B N 1
ATOM 15668 C CA . TYR B 1 369 ? -6.395 12.166 35.357 1.00 39.24 369 TYR B CA 1
ATOM 15669 C C . TYR B 1 369 ? -7.142 12.430 36.655 1.00 42.54 369 TYR B C 1
ATOM 15670 O O . TYR B 1 369 ? -7.166 11.585 37.554 1.00 44.45 369 TYR B O 1
ATOM 15688 N N . LEU B 1 370 ? -7.738 13.619 36.779 1.00 42.39 370 LEU B N 1
ATOM 15689 C CA . LEU B 1 370 ? -8.364 14.004 38.036 1.00 40.98 370 LEU B CA 1
ATOM 15690 C C . LEU B 1 370 ? -9.683 13.283 38.245 1.00 43.08 370 LEU B C 1
ATOM 15691 O O . LEU B 1 370 ? -10.026 12.923 39.373 1.00 46.54 370 LEU B O 1
ATOM 15707 N N . GLN B 1 371 ? -10.451 13.091 37.189 1.00 41.93 371 GLN B N 1
ATOM 15708 C CA . GLN B 1 371 ? -11.766 12.505 37.342 1.00 45.89 371 GLN B CA 1
ATOM 15709 C C . GLN B 1 371 ? -11.709 11.008 37.592 1.00 48.55 371 GLN B C 1
ATOM 15710 O O . GLN B 1 371 ? -12.678 10.449 38.104 1.00 51.24 371 GLN B O 1
ATOM 15724 N N . TYR B 1 372 ? -10.619 10.332 37.217 1.00 49.78 372 TYR B N 1
ATOM 15725 C CA . TYR B 1 372 ? -10.586 8.882 37.362 1.00 47.82 372 TYR B CA 1
ATOM 15726 C C . TYR B 1 372 ? -9.481 8.427 38.299 1.00 49.81 372 TYR B C 1
ATOM 15727 O O . TYR B 1 372 ? -9.139 7.243 38.319 1.00 55.06 372 TYR B O 1
ATOM 15745 N N . LYS B 1 373 ? -8.921 9.334 39.096 1.00 43.99 373 LYS B N 1
ATOM 15746 C CA . LYS B 1 373 ? -7.783 8.957 39.913 1.00 48.97 373 LYS B CA 1
ATOM 15747 C C . LYS B 1 373 ? -8.138 7.935 40.999 1.00 55.93 373 LYS B C 1
ATOM 15748 O O . LYS B 1 373 ? -7.250 7.213 41.456 1.00 57.11 373 LYS B O 1
ATOM 15767 N N . ASP B 1 374 ? -9.400 7.839 41.403 1.00 58.67 374 ASP B N 1
ATOM 15768 C CA . ASP B 1 374 ? -9.800 6.889 42.437 1.00 62.15 374 ASP B CA 1
ATOM 15769 C C . ASP B 1 374 ? -10.251 5.542 41.874 1.00 65.89 374 ASP B C 1
ATOM 15770 O O . ASP B 1 374 ? -10.377 4.583 42.643 1.00 64.64 374 ASP B O 1
ATOM 15779 N N . LEU B 1 375 ? -10.483 5.437 40.546 1.00 65.30 375 LEU B N 1
ATOM 15780 C CA . LEU B 1 375 ? -10.595 4.138 39.875 1.00 61.58 375 LEU B CA 1
ATOM 15781 C C . LEU B 1 375 ? -9.326 3.297 40.118 1.00 59.43 375 LEU B C 1
ATOM 15782 O O . LEU B 1 375 ? -8.260 3.833 40.425 1.00 59.97 375 LEU B O 1
ATOM 15798 N N . PRO B 1 376 ? -9.424 1.966 40.013 1.00 58.67 376 PRO B N 1
ATOM 15799 C CA . PRO B 1 376 ? -8.216 1.140 40.147 1.00 58.77 376 PRO B CA 1
ATOM 15800 C C . PRO B 1 376 ? -7.403 1.226 38.867 1.00 57.36 376 PRO B C 1
ATOM 15801 O O . PRO B 1 376 ? -7.952 1.228 37.757 1.00 55.83 376 PRO B O 1
ATOM 15812 N N . VAL B 1 377 ? -6.091 1.296 39.036 1.00 51.32 377 VAL B N 1
ATOM 15813 C CA . VAL B 1 377 ? -5.204 1.743 37.979 1.00 57.65 377 VAL B CA 1
ATOM 15814 C C . VAL B 1 377 ? -5.515 1.228 36.577 1.00 53.01 377 VAL B C 1
ATOM 15815 O O . VAL B 1 377 ? -5.426 1.997 35.623 1.00 51.39 377 VAL B O 1
ATOM 15828 N N . SER B 1 378 ? -5.841 -0.054 36.411 1.00 56.07 378 SER B N 1
ATOM 15829 C CA . SER B 1 378 ? -5.985 -0.571 35.050 1.00 59.44 378 SER B CA 1
ATOM 15830 C C . SER B 1 378 ? -7.127 0.094 34.296 1.00 57.94 378 SER B C 1
ATOM 15831 O O . SER B 1 378 ? -7.214 -0.063 33.070 1.00 57.56 378 SER B O 1
ATOM 15839 N N . LEU B 1 379 ? -7.990 0.827 34.996 1.00 50.08 379 LEU B N 1
ATOM 15840 C CA . LEU B 1 379 ? -9.071 1.571 34.377 1.00 56.09 379 LEU B CA 1
ATOM 15841 C C . LEU B 1 379 ? -8.782 3.071 34.296 1.00 49.28 379 LEU B C 1
ATOM 15842 O O . LEU B 1 379 ? -9.627 3.818 33.790 1.00 49.70 379 LEU B O 1
ATOM 15858 N N . ARG B 1 380 ? -7.606 3.514 34.758 1.00 43.17 380 ARG B N 1
ATOM 15859 C CA . ARG B 1 380 ? -7.186 4.912 34.707 1.00 43.86 380 ARG B CA 1
ATOM 15860 C C . ARG B 1 380 ? -6.609 5.229 33.329 1.00 40.63 380 ARG B C 1
ATOM 15861 O O . ARG B 1 380 ? -5.431 5.527 33.162 1.00 37.05 380 ARG B O 1
ATOM 15882 N N . ARG B 1 381 ? -7.497 5.208 32.352 1.00 45.90 381 ARG B N 1
ATOM 15883 C CA . ARG B 1 381 ? -7.156 5.390 30.963 1.00 44.34 381 ARG B CA 1
ATOM 15884 C C . ARG B 1 381 ? -8.431 5.872 30.317 1.00 46.28 381 ARG B C 1
ATOM 15885 O O . ARG B 1 381 ? -9.512 5.713 30.884 1.00 44.94 381 ARG B O 1
ATOM 15906 N N . GLY B 1 382 ? -8.316 6.445 29.130 1.00 40.22 382 GLY B N 1
ATOM 15907 C CA . GLY B 1 382 ? -9.508 6.804 28.414 1.00 39.11 382 GLY B CA 1
ATOM 15908 C C . GLY B 1 382 ? -10.291 5.581 27.971 1.00 41.12 382 GLY B C 1
ATOM 15909 O O . GLY B 1 382 ? -9.752 4.485 27.797 1.00 47.34 382 GLY B O 1
ATOM 15913 N N . ALA B 1 383 ? -11.595 5.789 27.755 1.00 44.03 383 ALA B N 1
ATOM 15914 C CA . ALA B 1 383 ? -12.395 4.780 27.067 1.00 43.63 383 ALA B CA 1
ATOM 15915 C C . ALA B 1 383 ? -11.563 4.106 25.958 1.00 46.85 383 ALA B C 1
ATOM 15916 O O . ALA B 1 383 ? -11.544 2.869 25.863 1.00 47.59 383 ALA B O 1
ATOM 15923 N N . ASN B 1 384 ? -10.866 4.905 25.153 1.00 42.79 384 ASN B N 1
ATOM 15924 C CA . ASN B 1 384 ? -9.721 4.483 24.335 1.00 43.27 384 ASN B CA 1
ATOM 15925 C C . ASN B 1 384 ? -8.777 5.683 24.252 1.00 43.06 384 ASN B C 1
ATOM 15926 O O . ASN B 1 384 ? -9.060 6.754 24.772 1.00 39.64 384 ASN B O 1
ATOM 15937 N N . PRO B 1 385 ? -7.570 5.486 23.664 1.00 38.92 385 PRO B N 1
ATOM 15938 C CA . PRO B 1 385 ? -6.587 6.604 23.729 1.00 36.01 385 PRO B CA 1
ATOM 15939 C C . PRO B 1 385 ? -7.051 7.857 22.995 1.00 32.90 385 PRO B C 1
ATOM 15940 O O . PRO B 1 385 ? -6.591 8.944 23.335 1.00 34.19 385 PRO B O 1
ATOM 15951 N N . GLY B 1 386 ? -7.952 7.723 22.023 1.00 30.21 386 GLY B N 1
ATOM 15952 C CA . GLY B 1 386 ? -8.439 8.867 21.306 1.00 32.47 386 GLY B CA 1
ATOM 15953 C C . GLY B 1 386 ? -9.383 9.713 22.138 1.00 34.53 386 GLY B C 1
ATOM 15954 O O . GLY B 1 386 ? -9.478 10.921 21.929 1.00 32.08 386 GLY B O 1
ATOM 15958 N N . PHE B 1 387 ? -10.113 9.080 23.069 1.00 35.08 387 PHE B N 1
ATOM 15959 C CA . PHE B 1 387 ? -10.887 9.843 24.055 1.00 35.24 387 PHE B CA 1
ATOM 15960 C C . PHE B 1 387 ? -9.990 10.809 24.805 1.00 33.35 387 PHE B C 1
ATOM 15961 O O . PHE B 1 387 ? -10.348 11.973 25.030 1.00 34.42 387 PHE B O 1
ATOM 15978 N N . HIS B 1 388 ? -8.831 10.325 25.234 1.00 33.44 388 HIS B N 1
ATOM 15979 C CA . HIS B 1 388 ? -7.966 11.167 26.038 1.00 35.11 388 HIS B CA 1
ATOM 15980 C C . HIS B 1 388 ? -7.476 12.352 25.228 1.00 35.58 388 HIS B C 1
ATOM 15981 O O . HIS B 1 388 ? -7.340 13.451 25.769 1.00 33.73 388 HIS B O 1
ATOM 15995 N N . GLU B 1 389 ? -7.180 12.140 23.931 1.00 32.57 389 GLU B N 1
ATOM 15996 C CA . GLU B 1 389 ? -6.677 13.245 23.119 1.00 32.03 389 GLU B CA 1
ATOM 15997 C C . GLU B 1 389 ? -7.767 14.241 22.746 1.00 31.51 389 GLU B C 1
ATOM 15998 O O . GLU B 1 389 ? -7.442 15.364 22.339 1.00 31.24 389 GLU B O 1
ATOM 16010 N N . ALA B 1 390 ? -9.045 13.862 22.840 1.00 30.41 390 ALA B N 1
ATOM 16011 C CA . ALA B 1 390 ? -10.096 14.735 22.364 1.00 30.75 390 ALA B CA 1
ATOM 16012 C C . ALA B 1 390 ? -10.593 15.700 23.436 1.00 30.94 390 ALA B C 1
ATOM 16013 O O . ALA B 1 390 ? -11.192 16.715 23.085 1.00 31.06 390 ALA B O 1
ATOM 16020 N N . ILE B 1 391 ? -10.333 15.432 24.723 1.00 32.32 391 ILE B N 1
ATOM 16021 C CA . ILE B 1 391 ? -11.052 16.162 25.777 1.00 31.93 391 ILE B CA 1
ATOM 16022 C C . ILE B 1 391 ? -10.742 17.651 25.693 1.00 33.24 391 ILE B C 1
ATOM 16023 O O . ILE B 1 391 ? -11.643 18.492 25.651 1.00 29.77 391 ILE B O 1
ATOM 16039 N N . GLY B 1 392 ? -9.455 17.995 25.715 1.00 30.11 392 GLY B N 1
ATOM 16040 C CA . GLY B 1 392 ? -9.069 19.394 25.670 1.00 31.58 392 GLY B CA 1
ATOM 16041 C C . GLY B 1 392 ? -9.449 20.081 24.370 1.00 31.92 392 GLY B C 1
ATOM 16042 O O . GLY B 1 392 ? -9.819 21.265 24.362 1.00 27.83 392 GLY B O 1
ATOM 16046 N N . ASP B 1 393 ? -9.346 19.363 23.250 1.00 29.89 393 ASP B N 1
ATOM 16047 C CA . ASP B 1 393 ? -9.678 19.936 21.955 1.00 31.80 393 ASP B CA 1
ATOM 16048 C C . ASP B 1 393 ? -11.131 20.374 21.889 1.00 30.88 393 ASP B C 1
ATOM 16049 O O . ASP B 1 393 ? -11.444 21.377 21.240 1.00 31.05 393 ASP B O 1
ATOM 16058 N N . VAL B 1 394 ? -12.021 19.631 22.558 1.00 32.89 394 VAL B N 1
ATOM 16059 C CA . VAL B 1 394 ? -13.439 19.955 22.550 1.00 32.50 394 VAL B CA 1
ATOM 16060 C C . VAL B 1 394 ? -13.671 21.327 23.163 1.00 31.80 394 VAL B C 1
ATOM 16061 O O . VAL B 1 394 ? -14.391 22.150 22.605 1.00 31.56 394 VAL B O 1
ATOM 16074 N N . LEU B 1 395 ? -13.103 21.566 24.352 1.00 32.35 395 LEU B N 1
ATOM 16075 C CA . LEU B 1 395 ? -13.219 22.893 24.974 1.00 33.70 395 LEU B CA 1
ATOM 16076 C C . LEU B 1 395 ? -12.575 23.958 24.095 1.00 31.19 395 LEU B C 1
ATOM 16077 O O . LEU B 1 395 ? -13.099 25.061 23.970 1.00 30.09 395 LEU B O 1
ATOM 16093 N N . ALA B 1 396 ? -11.445 23.625 23.437 1.00 30.10 396 ALA B N 1
ATOM 16094 C CA . ALA B 1 396 ? -10.795 24.603 22.568 1.00 30.43 396 ALA B CA 1
ATOM 16095 C C . ALA B 1 396 ? -11.655 24.966 21.365 1.00 30.80 396 ALA B C 1
ATOM 16096 O O . ALA B 1 396 ? -11.491 26.047 20.805 1.00 32.25 396 ALA B O 1
ATOM 16103 N N . LEU B 1 397 ? -12.559 24.081 20.944 1.00 29.40 397 LEU B N 1
ATOM 16104 C CA . LEU B 1 397 ? -13.463 24.439 19.869 1.00 29.18 397 LEU B CA 1
ATOM 16105 C C . LEU B 1 397 ? -14.367 25.606 20.301 1.00 31.01 397 LEU B C 1
ATOM 16106 O O . LEU B 1 397 ? -14.537 26.573 19.554 1.00 33.56 397 LEU B O 1
ATOM 16122 N N . SER B 1 398 ? -14.878 25.553 21.531 1.00 30.65 398 SER B N 1
ATOM 16123 C CA . SER B 1 398 ? -15.660 26.676 22.087 1.00 30.97 398 SER B CA 1
ATOM 16124 C C . SER B 1 398 ? -14.802 27.920 22.283 1.00 30.93 398 SER B C 1
ATOM 16125 O O . SER B 1 398 ? -15.244 29.038 21.965 1.00 31.80 398 SER B O 1
ATOM 16133 N N . VAL B 1 399 ? -13.583 27.762 22.813 1.00 28.26 399 VAL B N 1
ATOM 16134 C CA . VAL B 1 399 ? -12.708 28.916 23.063 1.00 29.96 399 VAL B CA 1
ATOM 16135 C C . VAL B 1 399 ? -12.409 29.678 21.774 1.00 32.20 399 VAL B C 1
ATOM 16136 O O . VAL B 1 399 ? -12.361 30.913 21.771 1.00 31.94 399 VAL B O 1
ATOM 16149 N N A SER B 1 400 ? -12.196 28.963 20.663 0.41 32.04 400 SER B N 1
ATOM 16150 N N B SER B 1 400 ? -12.208 28.952 20.667 0.59 31.97 400 SER B N 1
ATOM 16151 C CA A SER B 1 400 ? -11.758 29.609 19.426 0.41 33.08 400 SER B CA 1
ATOM 16152 C CA B SER B 1 400 ? -11.779 29.540 19.401 0.59 33.16 400 SER B CA 1
ATOM 16153 C C A SER B 1 400 ? -12.872 30.382 18.715 0.41 34.53 400 SER B C 1
ATOM 16154 C C B SER B 1 400 ? -12.866 30.384 18.729 0.59 34.50 400 SER B C 1
ATOM 16155 O O A SER B 1 400 ? -12.575 31.124 17.768 0.41 35.23 400 SER B O 1
ATOM 16156 O O B SER B 1 400 ? -12.552 31.160 17.814 0.59 35.16 400 SER B O 1
ATOM 16171 N N . THR B 1 401 ? -14.125 30.218 19.120 1.00 34.66 401 THR B N 1
ATOM 16172 C CA . THR B 1 401 ? -15.222 30.929 18.442 1.00 37.23 401 THR B CA 1
ATOM 16173 C C . THR B 1 401 ? -15.033 32.433 18.627 1.00 36.11 401 THR B C 1
ATOM 16174 O O . THR B 1 401 ? -14.587 32.862 19.696 1.00 35.92 401 THR B O 1
ATOM 16186 N N . PRO B 1 402 ? -15.310 33.257 17.599 1.00 37.95 402 PRO B N 1
ATOM 16187 C CA . PRO B 1 402 ? -15.121 34.712 17.777 1.00 38.31 402 PRO B CA 1
ATOM 16188 C C . PRO B 1 402 ? -15.966 35.270 18.913 1.00 38.59 402 PRO B C 1
ATOM 16189 O O . PRO B 1 402 ? -15.526 36.192 19.612 1.00 39.76 402 PRO B O 1
ATOM 16200 N N . GLU B 1 403 ? -17.154 34.711 19.130 1.00 37.99 403 GLU B N 1
ATOM 16201 C CA . GLU B 1 403 ? -17.966 35.076 20.286 1.00 41.09 403 GLU B CA 1
ATOM 16202 C C . GLU B 1 403 ? -17.219 34.842 21.591 1.00 39.85 403 GLU B C 1
ATOM 16203 O O . GLU B 1 403 ? -17.196 35.703 22.481 1.00 38.73 403 GLU B O 1
ATOM 16215 N N . HIS B 1 404 ? -16.613 33.666 21.753 1.00 36.37 404 HIS B N 1
ATOM 16216 C CA . HIS B 1 404 ? -15.903 33.446 22.997 1.00 33.91 404 HIS B CA 1
ATOM 16217 C C . HIS B 1 404 ? -14.643 34.301 23.080 1.00 34.21 404 HIS B C 1
ATOM 16218 O O . HIS B 1 404 ? -14.277 34.754 24.161 1.00 33.93 404 HIS B O 1
ATOM 16233 N N . LEU B 1 405 ? -13.928 34.478 21.961 1.00 34.52 405 LEU B N 1
ATOM 16234 C CA . LEU B 1 405 ? -12.731 35.314 21.976 1.00 32.96 405 LEU B CA 1
ATOM 16235 C C . LEU B 1 405 ? -13.095 36.739 22.365 1.00 34.87 405 LEU B C 1
ATOM 16236 O O . LEU B 1 405 ? -12.346 37.419 23.081 1.00 34.16 405 LEU B O 1
ATOM 16252 N N . HIS B 1 406 ? -14.229 37.210 21.872 1.00 35.71 406 HIS B N 1
ATOM 16253 C CA . HIS B 1 406 ? -14.752 38.500 22.344 1.00 36.88 406 HIS B CA 1
ATOM 16254 C C . HIS B 1 406 ? -14.909 38.495 23.863 1.00 37.03 406 HIS B C 1
ATOM 16255 O O . HIS B 1 406 ? -14.411 39.391 24.548 1.00 39.92 406 HIS B O 1
ATOM 16269 N N . LYS B 1 407 ? -15.543 37.450 24.410 1.00 38.97 407 LYS B N 1
ATOM 16270 C CA . LYS B 1 407 ? -15.806 37.406 25.845 1.00 37.49 407 LYS B CA 1
ATOM 16271 C C . LYS B 1 407 ? -14.533 37.544 26.672 1.00 39.66 407 LYS B C 1
ATOM 16272 O O . LYS B 1 407 ? -14.555 38.172 27.734 1.00 40.83 407 LYS B O 1
ATOM 16291 N N . ILE B 1 408 ? -13.429 36.935 26.246 1.00 35.52 408 ILE B N 1
ATOM 16292 C CA . ILE B 1 408 ? -12.197 36.942 27.030 1.00 34.29 408 ILE B CA 1
ATOM 16293 C C . ILE B 1 408 ? -11.239 38.033 26.555 1.00 36.05 408 ILE B C 1
ATOM 16294 O O . ILE B 1 408 ? -10.052 38.012 26.881 1.00 41.42 408 ILE B O 1
ATOM 16310 N N . GLY B 1 409 ? -11.728 38.984 25.787 1.00 37.46 409 GLY B N 1
ATOM 16311 C CA . GLY B 1 409 ? -10.988 40.195 25.555 1.00 35.41 409 GLY B CA 1
ATOM 16312 C C . GLY B 1 409 ? -9.963 40.154 24.455 1.00 37.73 409 GLY B C 1
ATOM 16313 O O . GLY B 1 409 ? -9.151 41.087 24.373 1.00 38.05 409 GLY B O 1
ATOM 16317 N N . LEU B 1 410 ? -9.970 39.126 23.613 1.00 38.00 410 LEU B N 1
ATOM 16318 C CA . LEU B 1 410 ? -8.987 38.960 22.547 1.00 37.60 410 LEU B CA 1
ATOM 16319 C C . LEU B 1 410 ? -9.509 39.342 21.170 1.00 37.83 410 LEU B C 1
ATOM 16320 O O . LEU B 1 410 ? -8.778 39.199 20.188 1.00 37.12 410 LEU B O 1
ATOM 16336 N N . LEU B 1 411 ? -10.757 39.805 21.070 1.00 38.14 411 LEU B N 1
ATOM 16337 C CA . LEU B 1 411 ? -11.354 40.138 19.771 1.00 46.12 411 LEU B CA 1
ATOM 16338 C C . LEU B 1 411 ? -12.518 41.106 19.963 1.00 45.79 411 LEU B C 1
ATOM 16339 O O . LEU B 1 411 ? -13.365 40.876 20.830 1.00 44.59 411 LEU B O 1
ATOM 16355 N N . ASP B 1 412 ? -12.581 42.154 19.142 1.00 56.54 412 ASP B N 1
ATOM 16356 C CA . ASP B 1 412 ? -13.753 43.032 19.091 1.00 60.78 412 ASP B CA 1
ATOM 16357 C C . ASP B 1 412 ? -14.846 42.420 18.222 1.00 67.59 412 ASP B C 1
ATOM 16358 O O . ASP B 1 412 ? -14.570 41.897 17.132 1.00 70.07 412 ASP B O 1
ATOM 16367 N N . ARG B 1 413 ? -16.096 42.520 18.693 1.00 60.55 413 ARG B N 1
ATOM 16368 C CA . ARG B 1 413 ? -17.166 41.677 18.167 1.00 62.32 413 ARG B CA 1
ATOM 16369 C C . ARG B 1 413 ? -17.178 41.705 16.643 1.00 64.59 413 ARG B C 1
ATOM 16370 O O . ARG B 1 413 ? -16.864 42.722 16.019 1.00 67.14 413 ARG B O 1
ATOM 16391 N N . VAL B 1 414 ? -17.501 40.557 16.058 1.00 67.22 414 VAL B N 1
ATOM 16392 C CA . VAL B 1 414 ? -17.549 40.375 14.618 1.00 66.84 414 VAL B CA 1
ATOM 16393 C C . VAL B 1 414 ? -19.005 40.423 14.184 1.00 62.68 414 VAL B C 1
ATOM 16394 O O . VAL B 1 414 ? -19.920 40.120 14.954 1.00 63.13 414 VAL B O 1
ATOM 16407 N N . THR B 1 415 ? -19.231 40.767 12.924 1.00 60.47 415 THR B N 1
ATOM 16408 C CA . THR B 1 415 ? -20.588 40.718 12.401 1.00 66.51 415 THR B CA 1
ATOM 16409 C C . THR B 1 415 ? -20.919 39.275 12.034 1.00 60.43 415 THR B C 1
ATOM 16410 O O . THR B 1 415 ? -20.171 38.625 11.301 1.00 63.29 415 THR B O 1
ATOM 16421 N N . ASN B 1 416 ? -22.036 38.782 12.558 1.00 56.64 416 ASN B N 1
ATOM 16422 C CA . ASN B 1 416 ? -22.531 37.450 12.274 1.00 55.62 416 ASN B CA 1
ATOM 16423 C C . ASN B 1 416 ? -23.089 37.423 10.858 1.00 61.26 416 ASN B C 1
ATOM 16424 O O . ASN B 1 416 ? -24.303 37.263 10.632 1.00 63.27 416 ASN B O 1
ATOM 16434 N N . ASP B 1 417 ? -22.199 37.572 9.896 1.00 60.39 417 ASP B N 1
ATOM 16435 C CA . ASP B 1 417 ? -22.508 37.501 8.481 1.00 62.07 417 ASP B CA 1
ATOM 16436 C C . ASP B 1 417 ? -21.812 36.293 7.852 1.00 61.05 417 ASP B C 1
ATOM 16437 O O . ASP B 1 417 ? -21.047 35.576 8.506 1.00 58.41 417 ASP B O 1
ATOM 16446 N N . THR B 1 418 ? -22.087 36.075 6.563 1.00 63.54 418 THR B N 1
ATOM 16447 C CA . THR B 1 418 ? -21.551 34.899 5.879 1.00 62.08 418 THR B CA 1
ATOM 16448 C C . THR B 1 418 ? -20.037 34.955 5.749 1.00 58.15 418 THR B C 1
ATOM 16449 O O . THR B 1 418 ? -19.370 33.915 5.800 1.00 55.38 418 THR B O 1
ATOM 16460 N N . GLU B 1 419 ? -19.473 36.157 5.548 1.00 55.69 419 GLU B N 1
ATOM 16461 C CA . GLU B 1 419 ? -18.045 36.253 5.247 1.00 55.17 419 GLU B CA 1
ATOM 16462 C C . GLU B 1 419 ? -17.171 36.007 6.476 1.00 56.65 419 GLU B C 1
ATOM 16463 O O . GLU B 1 419 ? -16.120 35.364 6.372 1.00 53.30 419 GLU B O 1
ATOM 16475 N N . SER B 1 420 ? -17.560 36.536 7.640 1.00 56.45 420 SER B N 1
ATOM 16476 C CA . SER B 1 420 ? -16.813 36.250 8.861 1.00 55.98 420 SER B CA 1
ATOM 16477 C C . SER B 1 420 ? -16.947 34.786 9.244 1.00 49.14 420 SER B C 1
ATOM 16478 O O . SER B 1 420 ? -16.016 34.197 9.804 1.00 47.38 420 SER B O 1
ATOM 16486 N N . ASP B 1 421 ? -18.103 34.193 8.944 1.00 48.59 421 ASP B N 1
ATOM 16487 C CA . ASP B 1 421 ? -18.310 32.770 9.174 1.00 51.05 421 ASP B CA 1
ATOM 16488 C C . ASP B 1 421 ? -17.366 31.927 8.318 1.00 48.22 421 ASP B C 1
ATOM 16489 O O . ASP B 1 421 ? -16.768 30.953 8.807 1.00 44.28 421 ASP B O 1
ATOM 16498 N N . ILE B 1 422 ? -17.231 32.280 7.038 1.00 45.52 422 ILE B N 1
ATOM 16499 C CA . ILE B 1 422 ? -16.333 31.564 6.135 1.00 44.43 422 ILE B CA 1
ATOM 16500 C C . ILE B 1 422 ? -14.889 31.724 6.593 1.00 44.69 422 ILE B C 1
ATOM 16501 O O . ILE B 1 422 ? -14.099 30.759 6.594 1.00 41.40 422 ILE B O 1
ATOM 16517 N N . ASN B 1 423 ? -14.501 32.954 6.941 1.00 44.72 423 ASN B N 1
ATOM 16518 C CA . ASN B 1 423 ? -13.165 33.182 7.485 1.00 44.92 423 ASN B CA 1
ATOM 16519 C C . ASN B 1 423 ? -12.890 32.251 8.664 1.00 40.92 423 ASN B C 1
ATOM 16520 O O . ASN B 1 423 ? -11.837 31.605 8.736 1.00 39.64 423 ASN B O 1
ATOM 16531 N N . TYR B 1 424 ? -13.838 32.175 9.600 1.00 39.95 424 TYR B N 1
ATOM 16532 C CA . TYR B 1 424 ? -13.640 31.346 10.785 1.00 38.51 424 TYR B CA 1
ATOM 16533 C C . TYR B 1 424 ? -13.512 29.874 10.408 1.00 37.34 424 TYR B C 1
ATOM 16534 O O . TYR B 1 424 ? -12.562 29.183 10.820 1.00 36.53 424 TYR B O 1
ATOM 16552 N N . LEU B 1 425 ? -14.465 29.365 9.628 1.00 35.61 425 LEU B N 1
ATOM 16553 C CA . LEU B 1 425 ? -14.445 27.929 9.363 1.00 37.22 425 LEU B CA 1
ATOM 16554 C C . LEU B 1 425 ? -13.212 27.542 8.558 1.00 37.33 425 LEU B C 1
ATOM 16555 O O . LEU B 1 425 ? -12.710 26.407 8.658 1.00 34.45 425 LEU B O 1
ATOM 16571 N N . LEU B 1 426 ? -12.680 28.472 7.784 1.00 35.11 426 LEU B N 1
ATOM 16572 C CA . LEU B 1 426 ? -11.480 28.180 7.025 1.00 35.42 426 LEU B CA 1
ATOM 16573 C C . LEU B 1 426 ? -10.263 28.132 7.935 1.00 35.42 426 LEU B C 1
ATOM 16574 O O . LEU B 1 426 ? -9.425 27.229 7.820 1.00 30.97 426 LEU B O 1
ATOM 16590 N N . LYS B 1 427 ? -10.136 29.077 8.850 1.00 36.65 427 LYS B N 1
ATOM 16591 C CA . LYS B 1 427 ? -9.053 28.973 9.817 1.00 35.20 427 LYS B CA 1
ATOM 16592 C C . LYS B 1 427 ? -9.163 27.658 10.602 1.00 33.31 427 LYS B C 1
ATOM 16593 O O . LYS B 1 427 ? -8.141 27.009 10.891 1.00 32.21 427 LYS B O 1
ATOM 16612 N N . MET B 1 428 ? -10.393 27.225 10.925 1.00 32.35 428 MET B N 1
ATOM 16613 C CA . MET B 1 428 ? -10.543 25.957 11.641 1.00 32.11 428 MET B CA 1
ATOM 16614 C C . MET B 1 428 ? -10.217 24.765 10.739 1.00 31.83 428 MET B C 1
ATOM 16615 O O . MET B 1 428 ? -9.664 23.779 11.214 1.00 31.60 428 MET B O 1
ATOM 16629 N N . ALA B 1 429 ? -10.525 24.847 9.441 1.00 30.78 429 ALA B N 1
ATOM 16630 C CA . ALA B 1 429 ? -10.161 23.758 8.528 1.00 30.68 429 ALA B CA 1
ATOM 16631 C C . ALA B 1 429 ? -8.647 23.616 8.411 1.00 30.21 429 ALA B C 1
ATOM 16632 O O . ALA B 1 429 ? -8.116 22.488 8.286 1.00 29.77 429 ALA B O 1
ATOM 16639 N N . LEU B 1 430 ? -7.927 24.753 8.408 1.00 28.82 430 LEU B N 1
ATOM 16640 C CA . LEU B 1 430 ? -6.472 24.711 8.340 1.00 29.35 430 LEU B CA 1
ATOM 16641 C C . LEU B 1 430 ? -5.886 23.932 9.514 1.00 31.26 430 LEU B C 1
ATOM 16642 O O . LEU B 1 430 ? -4.862 23.246 9.365 1.00 29.26 430 LEU B O 1
ATOM 16658 N N . GLU B 1 431 ? -6.537 24.027 10.669 1.00 32.42 431 GLU B N 1
ATOM 16659 C CA . GLU B 1 431 ? -6.082 23.353 11.879 1.00 34.43 431 GLU B CA 1
ATOM 16660 C C . GLU B 1 431 ? -6.578 21.910 11.960 1.00 33.17 431 GLU B C 1
ATOM 16661 O O . GLU B 1 431 ? -5.813 21.023 12.336 1.00 33.83 431 GLU B O 1
ATOM 16673 N N . LYS B 1 432 ? -7.829 21.648 11.573 1.00 30.80 432 LYS B N 1
ATOM 16674 C CA . LYS B 1 432 ? -8.469 20.353 11.790 1.00 30.22 432 LYS B CA 1
ATOM 16675 C C . LYS B 1 432 ? -8.480 19.475 10.548 1.00 31.37 432 LYS B C 1
ATOM 16676 O O . LYS B 1 432 ? -8.009 18.333 10.606 1.00 30.68 432 LYS B O 1
ATOM 16695 N N A ILE B 1 433 ? -8.980 19.988 9.421 0.48 29.60 433 ILE B N 1
ATOM 16696 N N B ILE B 1 433 ? -8.994 19.990 9.425 0.52 29.58 433 ILE B N 1
ATOM 16697 C CA A ILE B 1 433 ? -9.071 19.177 8.210 0.48 28.96 433 ILE B CA 1
ATOM 16698 C CA B ILE B 1 433 ? -9.077 19.198 8.202 0.52 28.93 433 ILE B CA 1
ATOM 16699 C C A ILE B 1 433 ? -7.684 18.860 7.657 0.48 28.51 433 ILE B C 1
ATOM 16700 C C B ILE B 1 433 ? -7.684 18.861 7.678 0.52 28.51 433 ILE B C 1
ATOM 16701 O O A ILE B 1 433 ? -7.416 17.725 7.228 0.48 28.32 433 ILE B O 1
ATOM 16702 O O B ILE B 1 433 ? -7.409 17.709 7.293 0.52 28.34 433 ILE B O 1
ATOM 16733 N N . ALA B 1 434 ? -6.771 19.840 7.666 1.00 27.26 434 ALA B N 1
ATOM 16734 C CA . ALA B 1 434 ? -5.434 19.590 7.118 1.00 28.29 434 ALA B CA 1
ATOM 16735 C C . ALA B 1 434 ? -4.726 18.453 7.850 1.00 27.20 434 ALA B C 1
ATOM 16736 O O . ALA B 1 434 ? -3.938 17.711 7.243 1.00 28.17 434 ALA B O 1
ATOM 16744 N N . PHE B 1 435 ? -5.007 18.295 9.135 1.00 26.79 435 PHE B N 1
ATOM 16745 C CA . PHE B 1 435 ? -4.334 17.311 9.956 1.00 26.85 435 PHE B CA 1
ATOM 16746 C C . PHE B 1 435 ? -4.781 15.898 9.624 1.00 26.46 435 PHE B C 1
ATOM 16747 O O . PHE B 1 435 ? -4.011 14.945 9.791 1.00 25.54 435 PHE B O 1
ATOM 16764 N N . LEU B 1 436 ? -6.003 15.751 9.102 1.00 25.53 436 LEU B N 1
ATOM 16765 C CA . LEU B 1 436 ? -6.605 14.424 9.004 1.00 26.34 436 LEU B CA 1
ATOM 16766 C C . LEU B 1 436 ? -5.717 13.439 8.259 1.00 25.96 436 LEU B C 1
ATOM 16767 O O . LEU B 1 436 ? -5.502 12.332 8.777 1.00 25.64 436 LEU B O 1
ATOM 16783 N N . PRO B 1 437 ? -5.191 13.751 7.069 1.00 26.32 437 PRO B N 1
ATOM 16784 C CA . PRO B 1 437 ? -4.318 12.764 6.407 1.00 25.25 437 PRO B CA 1
ATOM 16785 C C . PRO B 1 437 ? -3.083 12.410 7.213 1.00 24.97 437 PRO B C 1
ATOM 16786 O O . PRO B 1 437 ? -2.644 11.251 7.191 1.00 25.27 437 PRO B O 1
ATOM 16797 N N . PHE B 1 438 ? -2.484 13.369 7.916 1.00 24.19 438 PHE B N 1
ATOM 16798 C CA . PHE B 1 438 ? -1.293 13.058 8.702 1.00 25.29 438 PHE B CA 1
ATOM 16799 C C . PHE B 1 438 ? -1.647 12.212 9.907 1.00 25.86 438 PHE B C 1
ATOM 16800 O O . PHE B 1 438 ? -0.919 11.281 10.259 1.00 24.27 438 PHE B O 1
ATOM 16817 N N . GLY B 1 439 ? -2.750 12.538 10.568 1.00 25.15 439 GLY B N 1
ATOM 16818 C CA . GLY B 1 439 ? -3.168 11.726 11.694 1.00 25.48 439 GLY B CA 1
ATOM 16819 C C . GLY B 1 439 ? -3.438 10.295 11.302 1.00 25.23 439 GLY B C 1
ATOM 16820 O O . GLY B 1 439 ? -3.152 9.369 12.077 1.00 26.20 439 GLY B O 1
ATOM 16824 N N . TYR B 1 440 ? -3.954 10.090 10.091 1.00 25.56 440 TYR B N 1
ATOM 16825 C CA . TYR B 1 440 ? -4.218 8.757 9.572 1.00 26.29 440 TYR B CA 1
ATOM 16826 C C . TYR B 1 440 ? -2.932 8.020 9.168 1.00 27.04 440 TYR B C 1
ATOM 16827 O O . TYR B 1 440 ? -2.796 6.825 9.453 1.00 26.47 440 TYR B O 1
ATOM 16845 N N . LEU B 1 441 ? -1.978 8.700 8.504 1.00 24.87 441 LEU B N 1
ATOM 16846 C CA . LEU B 1 441 ? -0.891 7.966 7.853 1.00 26.72 441 LEU B CA 1
ATOM 16847 C C . LEU B 1 441 ? 0.238 7.543 8.786 1.00 26.21 441 LEU B C 1
ATOM 16848 O O . LEU B 1 441 ? 0.951 6.568 8.464 1.00 25.87 441 LEU B O 1
ATOM 16864 N N . VAL B 1 442 ? 0.453 8.227 9.914 1.00 24.73 442 VAL B N 1
ATOM 16865 C CA . VAL B 1 442 ? 1.682 7.983 10.674 1.00 25.59 442 VAL B CA 1
ATOM 16866 C C . VAL B 1 442 ? 1.730 6.538 11.175 1.00 27.40 442 VAL B C 1
ATOM 16867 O O . VAL B 1 442 ? 2.751 5.850 11.058 1.00 27.03 442 VAL B O 1
ATOM 16880 N N . ASP B 1 443 ? 0.626 6.066 11.752 1.00 26.60 443 ASP B N 1
ATOM 16881 C CA . ASP B 1 443 ? 0.602 4.683 12.210 1.00 28.16 443 ASP B CA 1
ATOM 16882 C C . ASP B 1 443 ? 0.393 3.700 11.063 1.00 28.45 443 ASP B C 1
ATOM 16883 O O . ASP B 1 443 ? 0.812 2.547 11.192 1.00 29.46 443 ASP B O 1
ATOM 16892 N N . GLN B 1 444 ? -0.159 4.108 9.912 1.00 28.30 444 GLN B N 1
ATOM 16893 C CA . GLN B 1 444 ? -0.047 3.223 8.743 1.00 29.44 444 GLN B CA 1
ATOM 16894 C C . GLN B 1 444 ? 1.413 2.917 8.444 1.00 30.05 444 GLN B C 1
ATOM 16895 O O . GLN B 1 444 ? 1.781 1.761 8.211 1.00 29.44 444 GLN B O 1
ATOM 16909 N N . TRP B 1 445 ? 2.257 3.950 8.447 1.00 28.20 445 TRP B N 1
ATOM 16910 C CA . TRP B 1 445 ? 3.698 3.716 8.331 1.00 28.28 445 TRP B CA 1
ATOM 16911 C C . TRP B 1 445 ? 4.215 2.790 9.436 1.00 29.20 445 TRP B C 1
ATOM 16912 O O . TRP B 1 445 ? 4.904 1.792 9.170 1.00 28.23 445 TRP B O 1
ATOM 16933 N N . ARG B 1 446 ? 3.905 3.109 10.693 1.00 28.68 446 ARG B N 1
ATOM 16934 C CA . ARG B 1 446 ? 4.485 2.346 11.807 1.00 29.63 446 ARG B CA 1
ATOM 16935 C C . ARG B 1 446 ? 3.909 0.929 11.886 1.00 29.70 446 ARG B C 1
ATOM 16936 O O . ARG B 1 446 ? 4.671 -0.018 12.171 1.00 31.76 446 ARG B O 1
ATOM 16957 N N . TRP B 1 447 ? 2.639 0.732 11.506 1.00 30.41 447 TRP B N 1
ATOM 16958 C CA . TRP B 1 447 ? 2.103 -0.625 11.439 1.00 30.41 447 TRP B CA 1
ATOM 16959 C C . TRP B 1 447 ? 2.872 -1.481 10.431 1.00 30.39 447 TRP B C 1
ATOM 16960 O O . TRP B 1 447 ? 3.185 -2.654 10.709 1.00 31.42 447 TRP B O 1
ATOM 16981 N N . GLY B 1 448 ? 3.146 -0.934 9.235 1.00 29.57 448 GLY B N 1
ATOM 16982 C CA . GLY B 1 448 ? 3.940 -1.673 8.259 1.00 29.37 448 GLY B CA 1
ATOM 16983 C C . GLY B 1 448 ? 5.363 -1.917 8.690 1.00 31.03 448 GLY B C 1
ATOM 16984 O O . GLY B 1 448 ? 5.996 -2.914 8.272 1.00 30.22 448 GLY B O 1
ATOM 16988 N N . VAL B 1 449 ? 5.932 -1.015 9.467 1.00 28.96 449 VAL B N 1
ATOM 16989 C CA . VAL B 1 449 ? 7.247 -1.280 9.998 1.00 29.30 449 VAL B CA 1
ATOM 16990 C C . VAL B 1 449 ? 7.174 -2.434 10.989 1.00 32.66 449 VAL B C 1
ATOM 16991 O O . VAL B 1 449 ? 7.980 -3.378 10.944 1.00 32.84 449 VAL B O 1
ATOM 17004 N N . PHE B 1 450 ? 6.207 -2.379 11.909 1.00 32.42 450 PHE B N 1
ATOM 17005 C CA . PHE B 1 450 ? 6.092 -3.450 12.897 1.00 33.94 450 PHE B CA 1
ATOM 17006 C C . PHE B 1 450 ? 5.767 -4.788 12.241 1.00 33.41 450 PHE B C 1
ATOM 17007 O O . PHE B 1 450 ? 6.215 -5.838 12.713 1.00 35.58 450 PHE B O 1
ATOM 17024 N N . SER B 1 451 ? 4.947 -4.790 11.193 1.00 31.35 451 SER B N 1
ATOM 17025 C CA . SER B 1 451 ? 4.575 -6.050 10.575 1.00 32.64 451 SER B CA 1
ATOM 17026 C C . SER B 1 451 ? 5.664 -6.644 9.694 1.00 35.97 451 SER B C 1
ATOM 17027 O O . SER B 1 451 ? 5.549 -7.814 9.312 1.00 34.22 451 SER B O 1
ATOM 17035 N N . GLY B 1 452 ? 6.689 -5.874 9.335 1.00 35.48 452 GLY B N 1
ATOM 17036 C CA . GLY B 1 452 ? 7.707 -6.325 8.402 1.00 33.94 452 GLY B CA 1
ATOM 17037 C C . GLY B 1 452 ? 7.454 -5.957 6.960 1.00 34.70 452 GLY B C 1
ATOM 17038 O O . GLY B 1 452 ? 8.345 -6.156 6.128 1.00 31.37 452 GLY B O 1
ATOM 17042 N N . ARG B 1 453 ? 6.305 -5.355 6.644 1.00 34.05 453 ARG B N 1
ATOM 17043 C CA . ARG B 1 453 ? 6.064 -4.973 5.258 1.00 35.21 453 ARG B CA 1
ATOM 17044 C C . ARG B 1 453 ? 7.028 -3.887 4.831 1.00 32.13 453 ARG B C 1
ATOM 17045 O O . ARG B 1 453 ? 7.332 -3.767 3.634 1.00 31.84 453 ARG B O 1
ATOM 17066 N N . THR B 1 454 ? 7.502 -3.086 5.797 1.00 30.78 454 THR B N 1
ATOM 17067 C CA . THR B 1 454 ? 8.420 -1.973 5.588 1.00 30.38 454 THR B CA 1
ATOM 17068 C C . THR B 1 454 ? 9.689 -2.295 6.354 1.00 30.09 454 THR B C 1
ATOM 17069 O O . THR B 1 454 ? 9.794 -1.967 7.545 1.00 28.77 454 THR B O 1
ATOM 17080 N N . PRO B 1 455 ? 10.692 -2.913 5.720 1.00 30.15 455 PRO B N 1
ATOM 17081 C CA . PRO B 1 455 ? 11.957 -3.132 6.405 1.00 30.83 455 PRO B CA 1
ATOM 17082 C C . PRO B 1 455 ? 12.757 -1.849 6.420 1.00 29.60 455 PRO B C 1
ATOM 17083 O O . PRO B 1 455 ? 12.382 -0.883 5.747 1.00 30.92 455 PRO B O 1
ATOM 17094 N N . PRO B 1 456 ? 13.853 -1.796 7.181 1.00 31.44 456 PRO B N 1
ATOM 17095 C CA . PRO B 1 456 ? 14.725 -0.607 7.150 1.00 30.99 456 PRO B CA 1
ATOM 17096 C C . PRO B 1 456 ? 15.043 -0.080 5.759 1.00 32.16 456 PRO B C 1
ATOM 17097 O O . PRO B 1 456 ? 15.149 1.142 5.561 1.00 29.58 456 PRO B O 1
ATOM 17108 N N . SER B 1 457 ? 15.217 -0.985 4.785 1.00 30.04 457 SER B N 1
ATOM 17109 C CA . SER B 1 457 ? 15.586 -0.628 3.421 1.00 30.93 457 SER B CA 1
ATOM 17110 C C . SER B 1 457 ? 14.517 0.185 2.712 1.00 31.65 457 SER B C 1
ATOM 17111 O O . SER B 1 457 ? 14.791 0.736 1.637 1.00 30.24 457 SER B O 1
ATOM 17119 N N . ARG B 1 458 ? 13.334 0.320 3.322 1.00 28.94 458 ARG B N 1
ATOM 17120 C CA . ARG B 1 458 ? 12.232 1.077 2.725 1.00 28.33 458 ARG B CA 1
ATOM 17121 C C . ARG B 1 458 ? 11.589 2.047 3.703 1.00 28.78 458 ARG B C 1
ATOM 17122 O O . ARG B 1 458 ? 10.474 2.538 3.415 1.00 27.03 458 ARG B O 1
ATOM 17143 N N . TYR B 1 459 ? 12.245 2.336 4.841 1.00 28.94 459 TYR B N 1
ATOM 17144 C CA . TYR B 1 459 ? 11.676 3.275 5.818 1.00 27.16 459 TYR B CA 1
ATOM 17145 C C . TYR B 1 459 ? 11.291 4.598 5.175 1.00 27.66 459 TYR B C 1
ATOM 17146 O O . TYR B 1 459 ? 10.215 5.132 5.443 1.00 26.91 459 TYR B O 1
ATOM 17164 N N . ASN B 1 460 ? 12.187 5.174 4.351 1.00 26.77 460 ASN B N 1
ATOM 17165 C CA . ASN B 1 460 ? 11.897 6.503 3.820 1.00 29.12 460 ASN B CA 1
ATOM 17166 C C . ASN B 1 460 ? 11.044 6.447 2.557 1.00 28.64 460 ASN B C 1
ATOM 17167 O O . ASN B 1 460 ? 10.163 7.284 2.365 1.00 27.19 460 ASN B O 1
ATOM 17178 N N . PHE B 1 461 ? 11.298 5.468 1.691 1.00 27.59 461 PHE B N 1
ATOM 17179 C CA . PHE B 1 461 ? 10.442 5.172 0.550 1.00 28.44 461 PHE B CA 1
ATOM 17180 C C . PHE B 1 461 ? 8.985 5.072 0.972 1.00 27.40 461 PHE B C 1
ATOM 17181 O O . PHE B 1 461 ? 8.115 5.731 0.386 1.00 26.40 461 PHE B O 1
ATOM 17198 N N . ASP B 1 462 ? 8.686 4.253 1.985 1.00 26.13 462 ASP B N 1
ATOM 17199 C CA . ASP B 1 462 ? 7.289 4.051 2.335 1.00 26.41 462 ASP B CA 1
ATOM 17200 C C . ASP B 1 462 ? 6.725 5.249 3.092 1.00 26.47 462 ASP B C 1
ATOM 17201 O O . ASP B 1 462 ? 5.536 5.526 3.003 1.00 26.16 462 ASP B O 1
ATOM 17210 N N . TRP B 1 463 ? 7.571 5.958 3.838 1.00 26.16 463 TRP B N 1
ATOM 17211 C CA . TRP B 1 463 ? 7.116 7.184 4.483 1.00 26.25 463 TRP B CA 1
ATOM 17212 C C . TRP B 1 463 ? 6.676 8.204 3.439 1.00 26.13 463 TRP B C 1
ATOM 17213 O O . TRP B 1 463 ? 5.576 8.750 3.532 1.00 23.30 463 TRP B O 1
ATOM 17234 N N . TRP B 1 464 ? 7.491 8.442 2.415 1.00 25.57 464 TRP B N 1
ATOM 17235 C CA . TRP B 1 464 ? 7.102 9.456 1.447 1.00 25.92 464 TRP B CA 1
ATOM 17236 C C . TRP B 1 464 ? 6.015 8.957 0.513 1.00 25.84 464 TRP B C 1
ATOM 17237 O O . TRP B 1 464 ? 5.207 9.765 0.047 1.00 26.81 464 TRP B O 1
ATOM 17258 N N . TYR B 1 465 ? 5.947 7.638 0.259 1.00 25.39 465 TYR B N 1
ATOM 17259 C CA . TYR B 1 465 ? 4.773 7.115 -0.422 1.00 25.14 465 TYR B CA 1
ATOM 17260 C C . TYR B 1 465 ? 3.504 7.588 0.286 1.00 25.28 465 TYR B C 1
ATOM 17261 O O . TYR B 1 465 ? 2.572 8.116 -0.343 1.00 25.48 465 TYR B O 1
ATOM 17279 N N . LEU B 1 466 ? 3.475 7.419 1.612 1.00 24.88 466 LEU B N 1
ATOM 17280 C CA . LEU B 1 466 ? 2.255 7.681 2.372 1.00 24.78 466 LEU B CA 1
ATOM 17281 C C . LEU B 1 466 ? 1.993 9.180 2.498 1.00 25.09 466 LEU B C 1
ATOM 17282 O O . LEU B 1 466 ? 0.828 9.623 2.436 1.00 24.53 466 LEU B O 1
ATOM 17298 N N . ARG B 1 467 ? 3.056 9.966 2.693 1.00 26.16 467 ARG B N 1
ATOM 17299 C CA . ARG B 1 467 ? 2.924 11.416 2.754 1.00 26.17 467 ARG B CA 1
ATOM 17300 C C . ARG B 1 467 ? 2.342 11.980 1.465 1.00 26.75 467 ARG B C 1
ATOM 17301 O O . ARG B 1 467 ? 1.432 12.844 1.487 1.00 25.90 467 ARG B O 1
ATOM 17322 N N . THR B 1 468 ? 2.844 11.510 0.328 1.00 26.09 468 THR B N 1
ATOM 17323 C CA . THR B 1 468 ? 2.284 11.953 -0.937 1.00 25.86 468 THR B CA 1
ATOM 17324 C C . THR B 1 468 ? 0.879 11.397 -1.133 1.00 25.92 468 THR B C 1
ATOM 17325 O O . THR B 1 468 ? -0.063 12.160 -1.435 1.00 25.61 468 THR B O 1
ATOM 17336 N N . LYS B 1 469 ? 0.688 10.115 -0.850 1.00 25.34 469 LYS B N 1
ATOM 17337 C CA . LYS B 1 469 ? -0.627 9.512 -1.037 1.00 25.31 469 LYS B CA 1
ATOM 17338 C C . LYS B 1 469 ? -1.724 10.284 -0.295 1.00 25.85 469 LYS B C 1
ATOM 17339 O O . LYS B 1 469 ? -2.762 10.602 -0.878 1.00 27.65 469 LYS B O 1
ATOM 17358 N N . TYR B 1 470 ? -1.504 10.576 0.986 1.00 25.57 470 TYR B N 1
ATOM 17359 C CA . TYR B 1 470 ? -2.507 11.177 1.857 1.00 26.04 470 TYR B CA 1
ATOM 17360 C C . TYR B 1 470 ? -2.440 12.703 1.901 1.00 25.53 470 TYR B C 1
ATOM 17361 O O . TYR B 1 470 ? -3.458 13.382 1.702 1.00 27.63 470 TYR B O 1
ATOM 17379 N N . GLN B 1 471 ? -1.269 13.278 2.163 1.00 24.58 471 GLN B N 1
ATOM 17380 C CA . GLN B 1 471 ? -1.199 14.718 2.320 1.00 25.22 471 GLN B CA 1
ATOM 17381 C C . GLN B 1 471 ? -0.967 15.450 1.007 1.00 26.87 471 GLN B C 1
ATOM 17382 O O . GLN B 1 471 ? -1.213 16.653 0.927 1.00 27.44 471 GLN B O 1
ATOM 17396 N N . GLY B 1 472 ? -0.534 14.763 -0.035 1.00 24.97 472 GLY B N 1
ATOM 17397 C CA . GLY B 1 472 ? -0.262 15.510 -1.267 1.00 26.07 472 GLY B CA 1
ATOM 17398 C C . GLY B 1 472 ? 0.869 16.511 -1.131 1.00 28.54 472 GLY B C 1
ATOM 17399 O O . GLY B 1 472 ? 0.796 17.628 -1.656 1.00 29.32 472 GLY B O 1
ATOM 17403 N N . ILE B 1 473 ? 1.927 16.123 -0.421 1.00 27.29 473 ILE B N 1
ATOM 17404 C CA . ILE B 1 473 ? 3.150 16.905 -0.312 1.00 26.65 473 ILE B CA 1
ATOM 17405 C C . ILE B 1 473 ? 4.311 16.104 -0.886 1.00 28.10 473 ILE B C 1
ATOM 17406 O O . ILE B 1 473 ? 4.254 14.872 -1.055 1.00 27.19 473 ILE B O 1
ATOM 17422 N N . CYS B 1 474 ? 5.402 16.812 -1.141 1.00 28.96 474 CYS B N 1
ATOM 17423 C CA . CYS B 1 474 ? 6.647 16.187 -1.555 1.00 27.90 474 CYS B CA 1
ATOM 17424 C C . CYS B 1 474 ? 7.811 16.812 -0.808 1.00 28.37 474 CYS B C 1
ATOM 17425 O O . CYS B 1 474 ? 7.743 17.980 -0.410 1.00 27.76 474 CYS B O 1
ATOM 17433 N N . PRO B 1 475 ? 8.902 16.074 -0.630 1.00 28.86 475 PRO B N 1
ATOM 17434 C CA . PRO B 1 475 ? 10.070 16.651 0.009 1.00 31.44 475 PRO B CA 1
ATOM 17435 C C . PRO B 1 475 ? 10.662 17.715 -0.894 1.00 32.05 475 PRO B C 1
ATOM 17436 O O . PRO B 1 475 ? 10.736 17.519 -2.114 1.00 32.54 475 PRO B O 1
ATOM 17447 N N . PRO B 1 476 ? 11.034 18.875 -0.344 1.00 33.31 476 PRO B N 1
ATOM 17448 C CA . PRO B 1 476 ? 11.571 19.948 -1.195 1.00 33.80 476 PRO B CA 1
ATOM 17449 C C . PRO B 1 476 ? 13.007 19.733 -1.604 1.00 35.18 476 PRO B C 1
ATOM 17450 O O . PRO B 1 476 ? 13.519 20.501 -2.437 1.00 36.11 476 PRO B O 1
ATOM 17461 N N . VAL B 1 477 ? 13.687 18.768 -1.003 1.00 35.55 477 VAL B N 1
ATOM 17462 C CA . VAL B 1 477 ? 14.988 18.322 -1.477 1.00 35.78 477 VAL B CA 1
ATOM 17463 C C . VAL B 1 477 ? 14.903 16.821 -1.670 1.00 37.85 477 VAL B C 1
ATOM 17464 O O . VAL B 1 477 ? 14.031 16.142 -1.120 1.00 35.13 477 VAL B O 1
ATOM 17477 N N . THR B 1 478 ? 15.835 16.290 -2.453 1.00 34.80 478 THR B N 1
ATOM 17478 C CA . THR B 1 478 ? 15.873 14.847 -2.661 1.00 34.09 478 THR B CA 1
ATOM 17479 C C . THR B 1 478 ? 16.170 14.115 -1.363 1.00 32.83 478 THR B C 1
ATOM 17480 O O . THR B 1 478 ? 16.959 14.575 -0.533 1.00 33.43 478 THR B O 1
ATOM 17491 N N . ARG B 1 479 ? 15.494 12.978 -1.160 1.00 32.48 479 ARG B N 1
ATOM 17492 C CA . ARG B 1 479 ? 15.765 12.102 -0.037 1.00 31.15 479 ARG B CA 1
ATOM 17493 C C . ARG B 1 479 ? 16.156 10.712 -0.533 1.00 30.53 479 ARG B C 1
ATOM 17494 O O . ARG B 1 479 ? 15.733 10.269 -1.604 1.00 32.94 479 ARG B O 1
ATOM 17515 N N . ASN B 1 480 ? 16.870 9.996 0.311 1.00 31.19 480 ASN B N 1
ATOM 17516 C CA . ASN B 1 480 ? 17.170 8.601 0.075 1.00 31.12 480 ASN B CA 1
ATOM 17517 C C . ASN B 1 480 ? 17.096 7.858 1.398 1.00 32.29 480 ASN B C 1
ATOM 17518 O O . ASN B 1 480 ? 16.651 8.383 2.424 1.00 32.66 480 ASN B O 1
ATOM 17528 N N . GLU B 1 481 ? 17.508 6.608 1.383 1.00 31.52 481 GLU B N 1
ATOM 17529 C CA . GLU B 1 481 ? 17.302 5.772 2.547 1.00 32.74 481 GLU B CA 1
ATOM 17530 C C . GLU B 1 481 ? 18.349 5.998 3.618 1.00 33.87 481 GLU B C 1
ATOM 17531 O O . GLU B 1 481 ? 18.254 5.385 4.684 1.00 35.17 481 GLU B O 1
ATOM 17543 N N . THR B 1 482 ? 19.297 6.913 3.390 1.00 33.26 482 THR B N 1
ATOM 17544 C CA . THR B 1 482 ? 20.109 7.406 4.502 1.00 33.49 482 THR B CA 1
ATOM 17545 C C . THR B 1 482 ? 19.296 8.309 5.407 1.00 34.22 482 THR B C 1
ATOM 17546 O O . THR B 1 482 ? 19.531 8.377 6.618 1.00 35.60 482 THR B O 1
ATOM 17557 N N . HIS B 1 483 ? 18.327 8.987 4.829 1.00 32.79 483 HIS B N 1
ATOM 17558 C CA . HIS B 1 483 ? 17.386 9.785 5.592 1.00 33.70 483 HIS B CA 1
ATOM 17559 C C . HIS B 1 483 ? 16.334 8.904 6.241 1.00 32.60 483 HIS B C 1
ATOM 17560 O O . HIS B 1 483 ? 15.972 7.836 5.736 1.00 31.69 483 HIS B O 1
ATOM 17574 N N . PHE B 1 484 ? 15.844 9.375 7.389 1.00 31.67 484 PHE B N 1
ATOM 17575 C CA . PHE B 1 484 ? 14.838 8.720 8.178 1.00 29.95 484 PHE B CA 1
ATOM 17576 C C . PHE B 1 484 ? 13.874 9.826 8.625 1.00 27.59 484 PHE B C 1
ATOM 17577 O O . PHE B 1 484 ? 13.875 10.243 9.782 1.00 30.04 484 PHE B O 1
ATOM 17594 N N . ASP B 1 485 ? 13.062 10.293 7.689 1.00 27.42 485 ASP B N 1
ATOM 17595 C CA . ASP B 1 485 ? 12.268 11.490 7.937 1.00 26.96 485 ASP B CA 1
ATOM 17596 C C . ASP B 1 485 ? 11.126 11.247 8.907 1.00 28.00 485 ASP B C 1
ATOM 17597 O O . ASP B 1 485 ? 10.678 12.199 9.561 1.00 28.64 485 ASP B O 1
ATOM 17606 N N . ALA B 1 486 ? 10.632 10.013 9.017 1.00 29.59 486 ALA B N 1
ATOM 17607 C CA . ALA B 1 486 ? 9.671 9.691 10.072 1.00 30.50 486 ALA B CA 1
ATOM 17608 C C . ALA B 1 486 ? 10.280 9.910 11.449 1.00 29.16 486 ALA B C 1
ATOM 17609 O O . ALA B 1 486 ? 9.585 10.326 12.389 1.00 27.67 486 ALA B O 1
ATOM 17616 N N . GLY B 1 487 ? 11.584 9.677 11.577 1.00 27.82 487 GLY B N 1
ATOM 17617 C CA . GLY B 1 487 ? 12.240 9.884 12.862 1.00 28.62 487 GLY B CA 1
ATOM 17618 C C . GLY B 1 487 ? 12.335 11.322 13.299 1.00 30.04 487 GLY B C 1
ATOM 17619 O O . GLY B 1 487 ? 12.611 11.580 14.470 1.00 30.27 487 GLY B O 1
ATOM 17623 N N . ALA B 1 488 ? 12.113 12.254 12.393 1.00 29.33 488 ALA B N 1
ATOM 17624 C CA . ALA B 1 488 ? 12.129 13.673 12.699 1.00 28.93 488 ALA B CA 1
ATOM 17625 C C . ALA B 1 488 ? 10.771 14.178 13.189 1.00 27.58 488 ALA B C 1
ATOM 17626 O O . ALA B 1 488 ? 10.596 15.388 13.350 1.00 28.37 488 ALA B O 1
ATOM 17633 N N . LYS B 1 489 ? 9.836 13.275 13.470 1.00 27.37 489 LYS B N 1
ATOM 17634 C CA . LYS B 1 489 ? 8.566 13.589 14.111 1.00 30.04 489 LYS B CA 1
ATOM 17635 C C . LYS B 1 489 ? 8.580 13.008 15.520 1.00 29.33 489 LYS B C 1
ATOM 17636 O O . LYS B 1 489 ? 8.773 11.807 15.680 1.00 27.86 489 LYS B O 1
ATOM 17655 N N . PHE B 1 490 ? 8.323 13.848 16.533 1.00 29.47 490 PHE B N 1
ATOM 17656 C CA . PHE B 1 490 ? 8.479 13.448 17.941 1.00 28.09 490 PHE B CA 1
ATOM 17657 C C . PHE B 1 490 ? 7.992 12.037 18.274 1.00 28.63 490 PHE B C 1
ATOM 17658 O O . PHE B 1 490 ? 8.707 11.258 18.914 1.00 29.13 490 PHE B O 1
ATOM 17675 N N . HIS B 1 491 ? 6.779 11.670 17.851 1.00 27.23 491 HIS B N 1
ATOM 17676 C CA . HIS B 1 491 ? 6.171 10.449 18.366 1.00 27.19 491 HIS B CA 1
ATOM 17677 C C . HIS B 1 491 ? 6.884 9.175 17.932 1.00 27.55 491 HIS B C 1
ATOM 17678 O O . HIS B 1 491 ? 6.636 8.117 18.507 1.00 28.89 491 HIS B O 1
ATOM 17692 N N . VAL B 1 492 ? 7.710 9.247 16.908 1.00 25.82 492 VAL B N 1
ATOM 17693 C CA . VAL B 1 492 ? 8.352 8.042 16.375 1.00 27.50 492 VAL B CA 1
ATOM 17694 C C . VAL B 1 492 ? 9.488 7.654 17.314 1.00 26.37 492 VAL B C 1
ATOM 17695 O O . VAL B 1 492 ? 9.409 6.582 17.953 1.00 30.48 492 VAL B O 1
ATOM 17708 N N . PRO B 1 493 ? 10.516 8.478 17.513 1.00 27.36 493 PRO B N 1
ATOM 17709 C CA . PRO B 1 493 ? 11.525 8.083 18.518 1.00 28.46 493 PRO B CA 1
ATOM 17710 C C . PRO B 1 493 ? 10.968 7.924 19.922 1.00 31.17 493 PRO B C 1
ATOM 17711 O O . PRO B 1 493 ? 11.460 7.102 20.695 1.00 32.56 493 PRO B O 1
ATOM 17722 N N . ASN B 1 494 ? 9.981 8.750 20.312 1.00 29.89 494 ASN B N 1
ATOM 17723 C CA . ASN B 1 494 ? 9.394 8.650 21.643 1.00 31.63 494 ASN B CA 1
ATOM 17724 C C . ASN B 1 494 ? 8.279 7.621 21.731 1.00 34.36 494 ASN B C 1
ATOM 17725 O O . ASN B 1 494 ? 7.525 7.607 22.715 1.00 37.32 494 ASN B O 1
ATOM 17736 N N . VAL B 1 495 ? 8.166 6.748 20.732 1.00 32.25 495 VAL B N 1
ATOM 17737 C CA . VAL B 1 495 ? 7.265 5.600 20.775 1.00 31.96 495 VAL B CA 1
ATOM 17738 C C . VAL B 1 495 ? 5.898 5.932 21.342 1.00 33.60 495 VAL B C 1
ATOM 17739 O O . VAL B 1 495 ? 5.368 5.203 22.187 1.00 32.78 495 VAL B O 1
ATOM 17752 N N . THR B 1 496 ? 5.289 6.998 20.837 1.00 30.45 496 THR B N 1
ATOM 17753 C CA . THR B 1 496 ? 3.937 7.358 21.241 1.00 30.43 496 THR B CA 1
ATOM 17754 C C . THR B 1 496 ? 3.026 7.074 20.064 1.00 28.02 496 THR B C 1
ATOM 17755 O O . THR B 1 496 ? 3.280 7.599 18.965 1.00 29.11 496 THR B O 1
ATOM 17766 N N . PRO B 1 497 ? 2.037 6.197 20.176 1.00 26.35 497 PRO B N 1
ATOM 17767 C CA . PRO B 1 497 ? 1.226 5.885 19.001 1.00 27.75 497 PRO B CA 1
ATOM 17768 C C . PRO B 1 497 ? 0.533 7.146 18.501 1.00 29.96 497 PRO B C 1
ATOM 17769 O O . PRO B 1 497 ? 0.358 8.118 19.253 1.00 28.23 497 PRO B O 1
ATOM 17780 N N . TYR B 1 498 ? 0.053 7.078 17.255 1.00 28.85 498 TYR B N 1
ATOM 17781 C CA . TYR B 1 498 ? -0.547 8.238 16.594 1.00 27.32 498 TYR B CA 1
ATOM 17782 C C . TYR B 1 498 ? -2.008 8.108 16.166 1.00 26.95 498 TYR B C 1
ATOM 17783 O O . TYR B 1 498 ? -2.664 9.152 15.956 1.00 26.93 498 TYR B O 1
ATOM 17801 N N . ILE B 1 499 ? -2.543 6.901 15.963 1.00 25.52 499 ILE B N 1
ATOM 17802 C CA . ILE B 1 499 ? -3.868 6.812 15.381 1.00 26.14 499 ILE B CA 1
ATOM 17803 C C . ILE B 1 499 ? -4.904 7.462 16.319 1.00 26.57 499 ILE B C 1
ATOM 17804 O O . ILE B 1 499 ? -5.973 7.898 15.876 1.00 27.84 499 ILE B O 1
ATOM 17820 N N . ARG B 1 500 ? -4.586 7.502 17.615 1.00 27.35 500 ARG B N 1
ATOM 17821 C CA . ARG B 1 500 ? -5.414 8.230 18.584 1.00 27.74 500 ARG B CA 1
ATOM 17822 C C . ARG B 1 500 ? -5.732 9.653 18.148 1.00 28.97 500 ARG B C 1
ATOM 17823 O O . ARG B 1 500 ? -6.727 10.216 18.599 1.00 28.43 500 ARG B O 1
ATOM 17844 N N . TYR B 1 501 ? -4.853 10.290 17.351 1.00 28.70 501 TYR B N 1
ATOM 17845 C CA . TYR B 1 501 ? -5.127 11.677 16.985 1.00 29.11 501 TYR B CA 1
ATOM 17846 C C . TYR B 1 501 ? -6.107 11.755 15.828 1.00 28.81 501 TYR B C 1
ATOM 17847 O O . TYR B 1 501 ? -6.963 12.636 15.811 1.00 29.15 501 TYR B O 1
ATOM 17865 N N . PHE B 1 502 ? -6.002 10.852 14.853 1.00 26.59 502 PHE B N 1
ATOM 17866 C CA . PHE B 1 502 ? -7.084 10.707 13.872 1.00 27.43 502 PHE B CA 1
ATOM 17867 C C . PHE B 1 502 ? -8.427 10.432 14.571 1.00 28.90 502 PHE B C 1
ATOM 17868 O O . PHE B 1 502 ? -9.433 11.088 14.288 1.00 31.10 502 PHE B O 1
ATOM 17885 N N . VAL B 1 503 ? -8.446 9.452 15.482 1.00 28.40 503 VAL B N 1
ATOM 17886 C CA . VAL B 1 503 ? -9.671 9.109 16.186 1.00 29.34 503 VAL B CA 1
ATOM 17887 C C . VAL B 1 503 ? -10.199 10.346 16.907 1.00 30.27 503 VAL B C 1
ATOM 17888 O O . VAL B 1 503 ? -11.380 10.692 16.795 1.00 32.74 503 VAL B O 1
ATOM 17901 N N A SER B 1 504 ? -9.331 11.028 17.662 0.47 30.23 504 SER B N 1
ATOM 17902 N N B SER B 1 504 ? -9.311 11.054 17.608 0.53 30.22 504 SER B N 1
ATOM 17903 C CA A SER B 1 504 ? -9.764 12.223 18.388 0.47 31.26 504 SER B CA 1
ATOM 17904 C CA B SER B 1 504 ? -9.721 12.196 18.419 0.53 31.24 504 SER B CA 1
ATOM 17905 C C A SER B 1 504 ? -10.383 13.254 17.459 0.47 31.56 504 SER B C 1
ATOM 17906 C C B SER B 1 504 ? -10.157 13.405 17.600 0.53 31.60 504 SER B C 1
ATOM 17907 O O A SER B 1 504 ? -11.430 13.846 17.763 0.47 32.15 504 SER B O 1
ATOM 17908 O O B SER B 1 504 ? -10.918 14.238 18.121 0.53 31.69 504 SER B O 1
ATOM 17923 N N . PHE B 1 505 ? -9.721 13.532 16.341 1.00 31.22 505 PHE B N 1
ATOM 17924 C CA . PHE B 1 505 ? -10.169 14.653 15.523 1.00 32.11 505 PHE B CA 1
ATOM 17925 C C . PHE B 1 505 ? -11.552 14.399 14.980 1.00 33.68 505 PHE B C 1
ATOM 17926 O O . PHE B 1 505 ? -12.316 15.353 14.773 1.00 33.40 505 PHE B O 1
ATOM 17944 N N . VAL B 1 506 ? -11.924 13.129 14.830 1.00 33.25 506 VAL B N 1
ATOM 17945 C CA . VAL B 1 506 ? -13.296 12.802 14.459 1.00 36.24 506 VAL B CA 1
ATOM 17946 C C . VAL B 1 506 ? -14.201 12.891 15.687 1.00 35.02 506 VAL B C 1
ATOM 17947 O O . VAL B 1 506 ? -15.260 13.539 15.669 1.00 37.59 506 VAL B O 1
ATOM 17960 N N . LEU B 1 507 ? -13.750 12.272 16.778 1.00 34.30 507 LEU B N 1
ATOM 17961 C CA . LEU B 1 507 ? -14.514 12.190 18.014 1.00 37.37 507 LEU B CA 1
ATOM 17962 C C . LEU B 1 507 ? -14.837 13.568 18.578 1.00 38.35 507 LEU B C 1
ATOM 17963 O O . LEU B 1 507 ? -15.953 13.805 19.075 1.00 37.54 507 LEU B O 1
ATOM 17979 N N . GLN B 1 508 ? -13.877 14.490 18.537 1.00 34.34 508 GLN B N 1
ATOM 17980 C CA . GLN B 1 508 ? -14.115 15.766 19.207 1.00 35.43 508 GLN B CA 1
ATOM 17981 C C . GLN B 1 508 ? -15.328 16.499 18.633 1.00 36.52 508 GLN B C 1
ATOM 17982 O O . GLN B 1 508 ? -15.996 17.253 19.361 1.00 35.20 508 GLN B O 1
ATOM 17996 N N . PHE B 1 509 ? -15.633 16.295 17.346 1.00 34.82 509 PHE B N 1
ATOM 17997 C CA . PHE B 1 509 ? -16.827 16.904 16.783 1.00 37.77 509 PHE B CA 1
ATOM 17998 C C . PHE B 1 509 ? -18.069 16.146 17.210 1.00 39.62 509 PHE B C 1
ATOM 17999 O O . PHE B 1 509 ? -19.115 16.768 17.448 1.00 39.36 509 PHE B O 1
ATOM 18016 N N . GLN B 1 510 ? -17.951 14.833 17.400 1.00 38.21 510 GLN B N 1
ATOM 18017 C CA . GLN B 1 510 ? -19.052 14.093 17.999 1.00 39.38 510 GLN B CA 1
ATOM 18018 C C . GLN B 1 510 ? -19.355 14.633 19.394 1.00 42.16 510 GLN B C 1
ATOM 18019 O O . GLN B 1 510 ? -20.517 14.843 19.747 1.00 45.12 510 GLN B O 1
ATOM 18033 N N . PHE B 1 511 ? -18.312 14.823 20.212 1.00 40.88 511 PHE B N 1
ATOM 18034 C CA . PHE B 1 511 ? -18.506 15.305 21.579 1.00 41.75 511 PHE B CA 1
ATOM 18035 C C . PHE B 1 511 ? -19.082 16.717 21.578 1.00 42.96 511 PHE B C 1
ATOM 18036 O O . PHE B 1 511 ? -20.005 17.043 22.341 1.00 41.56 511 PHE B O 1
ATOM 18053 N N . HIS B 1 512 ? -18.506 17.582 20.750 1.00 37.57 512 HIS B N 1
ATOM 18054 C CA . HIS B 1 512 ? -18.961 18.962 20.644 1.00 38.96 512 HIS B CA 1
ATOM 18055 C C . HIS B 1 512 ? -20.454 19.013 20.380 1.00 42.83 512 HIS B C 1
ATOM 18056 O O . HIS B 1 512 ? -21.198 19.708 21.088 1.00 39.75 512 HIS B O 1
ATOM 18070 N N . GLU B 1 513 ? -20.915 18.259 19.376 1.00 41.05 513 GLU B N 1
ATOM 18071 C CA . GLU B 1 513 ? -22.336 18.262 19.048 1.00 44.84 513 GLU B CA 1
ATOM 18072 C C . GLU B 1 513 ? -23.165 17.788 20.238 1.00 43.28 513 GLU B C 1
ATOM 18073 O O . GLU B 1 513 ? -24.182 18.400 20.572 1.00 47.28 513 GLU B O 1
ATOM 18085 N N . ALA B 1 514 ? -22.736 16.709 20.896 1.00 42.81 514 ALA B N 1
ATOM 18086 C CA . ALA B 1 514 ? -23.426 16.236 22.093 1.00 44.90 514 ALA B CA 1
ATOM 18087 C C . ALA B 1 514 ? -23.461 17.303 23.185 1.00 48.69 514 ALA B C 1
ATOM 18088 O O . ALA B 1 514 ? -24.517 17.566 23.777 1.00 51.14 514 ALA B O 1
ATOM 18095 N N . LEU B 1 515 ? -22.312 17.914 23.490 1.00 48.02 515 LEU B N 1
ATOM 18096 C CA . LEU B 1 515 ? -22.276 18.853 24.611 1.00 47.68 515 LEU B CA 1
ATOM 18097 C C . LEU B 1 515 ? -23.049 20.130 24.296 1.00 46.41 515 LEU B C 1
ATOM 18098 O O . LEU B 1 515 ? -23.678 20.702 25.192 1.00 48.07 515 LEU B O 1
ATOM 18114 N N . CYS B 1 516 ? -23.021 20.567 23.038 1.00 43.58 516 CYS B N 1
ATOM 18115 C CA . CYS B 1 516 ? -23.765 21.742 22.619 1.00 44.99 516 CYS B CA 1
ATOM 18116 C C . CYS B 1 516 ? -25.263 21.507 22.665 1.00 50.83 516 CYS B C 1
ATOM 18117 O O . CYS B 1 516 ? -26.032 22.441 22.917 1.00 47.90 516 CYS B O 1
ATOM 18124 N N . LYS B 1 517 ? -25.707 20.290 22.349 1.00 48.11 517 LYS B N 1
ATOM 18125 C CA . LYS B 1 517 ? -27.120 19.972 22.519 1.00 51.38 517 LYS B CA 1
ATOM 18126 C C . LYS B 1 517 ? -27.462 19.912 23.999 1.00 52.13 517 LYS B C 1
ATOM 18127 O O . LYS B 1 517 ? -28.479 20.461 24.441 1.00 56.48 517 LYS B O 1
ATOM 18146 N N . GLU B 1 518 ? -26.596 19.292 24.787 1.00 48.65 518 GLU B N 1
ATOM 18147 C CA . GLU B 1 518 ? -26.821 19.213 26.217 1.00 49.58 518 GLU B CA 1
ATOM 18148 C C . GLU B 1 518 ? -26.754 20.579 26.887 1.00 54.53 518 GLU B C 1
ATOM 18149 O O . GLU B 1 518 ? -27.258 20.722 28.007 1.00 57.66 518 GLU B O 1
ATOM 18161 N N . ALA B 1 519 ? -26.191 21.592 26.226 1.00 49.82 519 ALA B N 1
ATOM 18162 C CA . ALA B 1 519 ? -26.141 22.948 26.766 1.00 52.35 519 ALA B CA 1
ATOM 18163 C C . ALA B 1 519 ? -27.352 23.793 26.353 1.00 54.04 519 ALA B C 1
ATOM 18164 O O . ALA B 1 519 ? -27.384 25.001 26.622 1.00 53.21 519 ALA B O 1
ATOM 18171 N N . GLY B 1 520 ? -28.345 23.193 25.712 1.00 51.29 520 GLY B N 1
ATOM 18172 C CA . GLY B 1 520 ? -29.458 23.951 25.196 1.00 52.74 520 GLY B CA 1
ATOM 18173 C C . GLY B 1 520 ? -29.130 24.776 23.986 1.00 51.36 520 GLY B C 1
ATOM 18174 O O . GLY B 1 520 ? -30.010 25.476 23.477 1.00 51.59 520 GLY B O 1
ATOM 18178 N N . TYR B 1 521 ? -27.893 24.726 23.505 1.00 51.59 521 TYR B N 1
ATOM 18179 C CA . TYR B 1 521 ? -27.531 25.586 22.395 1.00 49.57 521 TYR B CA 1
ATOM 18180 C C . TYR B 1 521 ? -28.332 25.185 21.159 1.00 51.23 521 TYR B C 1
ATOM 18181 O O . TYR B 1 521 ? -28.652 24.015 20.955 1.00 56.31 521 TYR B O 1
ATOM 18199 N N . GLU B 1 522 ? -28.655 26.169 20.326 1.00 57.71 522 GLU B N 1
ATOM 18200 C CA . GLU B 1 522 ? -29.527 25.923 19.187 1.00 60.93 522 GLU B CA 1
ATOM 18201 C C . GLU B 1 522 ? -29.052 26.504 17.862 1.00 58.99 522 GLU B C 1
ATOM 18202 O O . GLU B 1 522 ? -29.635 26.164 16.830 1.00 68.45 522 GLU B O 1
ATOM 18214 N N . GLY B 1 523 ? -28.030 27.356 17.841 1.00 57.95 523 GLY B N 1
ATOM 18215 C CA . GLY B 1 523 ? -27.542 27.910 16.594 1.00 54.53 523 GLY B CA 1
ATOM 18216 C C . GLY B 1 523 ? -26.702 26.937 15.775 1.00 48.77 523 GLY B C 1
ATOM 18217 O O . GLY B 1 523 ? -26.711 25.723 16.008 1.00 50.67 523 GLY B O 1
ATOM 18221 N N . PRO B 1 524 ? -25.980 27.452 14.780 1.00 48.99 524 PRO B N 1
ATOM 18222 C CA . PRO B 1 524 ? -25.048 26.600 14.029 1.00 47.68 524 PRO B CA 1
ATOM 18223 C C . PRO B 1 524 ? -24.081 25.888 14.960 1.00 45.54 524 PRO B C 1
ATOM 18224 O O . PRO B 1 524 ? -23.636 26.436 15.973 1.00 44.45 524 PRO B O 1
ATOM 18235 N N . LEU B 1 525 ? -23.754 24.645 14.615 1.00 43.63 525 LEU B N 1
ATOM 18236 C CA . LEU B 1 525 ? -22.844 23.888 15.471 1.00 46.74 525 LEU B CA 1
ATOM 18237 C C . LEU B 1 525 ? -21.525 24.633 15.666 1.00 39.83 525 LEU B C 1
ATOM 18238 O O . LEU B 1 525 ? -20.951 24.617 16.767 1.00 39.75 525 LEU B O 1
ATOM 18254 N N . HIS B 1 526 ? -21.032 25.293 14.629 1.00 40.96 526 HIS B N 1
ATOM 18255 C CA . HIS B 1 526 ? -19.702 25.877 14.682 1.00 40.58 526 HIS B CA 1
ATOM 18256 C C . HIS B 1 526 ? -19.659 27.237 15.356 1.00 42.54 526 HIS B C 1
ATOM 18257 O O . HIS B 1 526 ? -18.601 27.885 15.348 1.00 39.82 526 HIS B O 1
ATOM 18271 N N . GLN B 1 527 ? -20.782 27.714 15.884 1.00 43.32 527 GLN B N 1
ATOM 18272 C CA . GLN B 1 527 ? -20.809 28.930 16.685 1.00 41.88 527 GLN B CA 1
ATOM 18273 C C . GLN B 1 527 ? -21.149 28.611 18.137 1.00 41.42 527 GLN B C 1
ATOM 18274 O O . GLN B 1 527 ? -21.338 29.524 18.943 1.00 40.52 527 GLN B O 1
ATOM 18288 N N . CYS B 1 528 ? -21.191 27.327 18.498 1.00 38.34 528 CYS B N 1
ATOM 18289 C CA . CYS B 1 528 ? -21.506 26.955 19.864 1.00 38.97 528 CYS B CA 1
ATOM 18290 C C . CYS B 1 528 ? -20.337 27.241 20.793 1.00 42.07 528 CYS B C 1
ATOM 18291 O O . CYS B 1 528 ? -19.162 27.018 20.464 1.00 38.56 528 CYS B O 1
ATOM 18298 N N . ASP B 1 529 ? -20.682 27.710 21.982 1.00 37.02 529 ASP B N 1
ATOM 18299 C CA . ASP B 1 529 ? -19.744 27.866 23.080 1.00 36.58 529 ASP B CA 1
ATOM 18300 C C . ASP B 1 529 ? -20.412 27.278 24.304 1.00 39.59 529 ASP B C 1
ATOM 18301 O O . ASP B 1 529 ? -21.457 27.782 24.743 1.00 35.98 529 ASP B O 1
ATOM 18310 N N . ILE B 1 530 ? -19.829 26.190 24.838 1.00 35.61 530 ILE B N 1
ATOM 18311 C CA . ILE B 1 530 ? -20.375 25.509 26.010 1.00 39.17 530 ILE B CA 1
ATOM 18312 C C . ILE B 1 530 ? -19.903 26.124 27.321 1.00 34.89 530 ILE B C 1
ATOM 18313 O O . ILE B 1 530 ? -20.266 25.625 28.404 1.00 36.05 530 ILE B O 1
ATOM 18329 N N . TYR B 1 531 ? -19.101 27.180 27.259 1.00 34.13 531 TYR B N 1
ATOM 18330 C CA . TYR B 1 531 ? -18.650 27.898 28.443 1.00 34.47 531 TYR B CA 1
ATOM 18331 C C . TYR B 1 531 ? -19.805 28.061 29.421 1.00 35.78 531 TYR B C 1
ATOM 18332 O O . TYR B 1 531 ? -20.929 28.362 29.022 1.00 34.39 531 TYR B O 1
ATOM 18350 N N . ARG B 1 532 ? -19.521 27.798 30.687 1.00 35.17 532 ARG B N 1
ATOM 18351 C CA . ARG B 1 532 ? -20.459 27.940 31.807 1.00 37.95 532 ARG B CA 1
ATOM 18352 C C . ARG B 1 532 ? -21.701 27.049 31.706 1.00 40.70 532 ARG B C 1
ATOM 18353 O O . ARG B 1 532 ? -22.673 27.272 32.434 1.00 37.21 532 ARG B O 1
ATOM 18374 N N . SER B 1 533 ? -21.719 26.012 30.873 1.00 38.20 533 SER B N 1
ATOM 18375 C CA . SER B 1 533 ? -22.812 25.037 30.896 1.00 39.79 533 SER B CA 1
ATOM 18376 C C . SER B 1 533 ? -22.475 23.912 31.876 1.00 43.45 533 SER B C 1
ATOM 18377 O O . SER B 1 533 ? -21.628 23.050 31.596 1.00 42.96 533 SER B O 1
ATOM 18385 N N . THR B 1 534 ? -23.164 23.907 33.030 1.00 40.89 534 THR B N 1
ATOM 18386 C CA . THR B 1 534 ? -23.000 22.842 34.024 1.00 41.21 534 THR B CA 1
ATOM 18387 C C . THR B 1 534 ? -23.624 21.520 33.569 1.00 41.71 534 THR B C 1
ATOM 18388 O O . THR B 1 534 ? -23.150 20.449 33.967 1.00 46.90 534 THR B O 1
ATOM 18399 N N . LYS B 1 535 ? -24.663 21.567 32.722 1.00 44.25 535 LYS B N 1
ATOM 18400 C CA . LYS B 1 535 ? -25.205 20.332 32.157 1.00 50.92 535 LYS B CA 1
ATOM 18401 C C . LYS B 1 535 ? -24.181 19.660 31.242 1.00 51.72 535 LYS B C 1
ATOM 18402 O O . LYS B 1 535 ? -23.874 18.462 31.390 1.00 49.34 535 LYS B O 1
ATOM 18421 N N . ALA B 1 536 ? -23.654 20.425 30.278 1.00 47.07 536 ALA B N 1
ATOM 18422 C CA . ALA B 1 536 ? -22.605 19.900 29.403 1.00 46.21 536 ALA B CA 1
ATOM 18423 C C . ALA B 1 536 ? -21.418 19.395 30.215 1.00 46.66 536 ALA B C 1
ATOM 18424 O O . ALA B 1 536 ? -20.858 18.338 29.913 1.00 48.11 536 ALA B O 1
ATOM 18431 N N . GLY B 1 537 ? -21.021 20.139 31.250 1.00 44.18 537 GLY B N 1
ATOM 18432 C CA . GLY B 1 537 ? -19.934 19.705 32.103 1.00 44.20 537 GLY B CA 1
ATOM 18433 C C . GLY B 1 537 ? -20.220 18.389 32.793 1.00 47.27 537 GLY B C 1
ATOM 18434 O O . GLY B 1 537 ? -19.360 17.505 32.859 1.00 48.03 537 GLY B O 1
ATOM 18438 N N . ALA B 1 538 ? -21.447 18.230 33.296 1.00 49.36 538 ALA B N 1
ATOM 18439 C CA . ALA B 1 538 ? -21.819 16.992 33.974 1.00 52.79 538 ALA B CA 1
ATOM 18440 C C . ALA B 1 538 ? -21.746 15.800 33.026 1.00 46.90 538 ALA B C 1
ATOM 18441 O O . ALA B 1 538 ? -21.270 14.722 33.410 1.00 46.45 538 ALA B O 1
ATOM 18448 N N A LYS B 1 539 ? -22.232 15.970 31.796 0.33 46.19 539 LYS B N 1
ATOM 18449 N N B LYS B 1 539 ? -22.253 15.966 31.806 0.67 46.19 539 LYS B N 1
ATOM 18450 C CA A LYS B 1 539 ? -22.160 14.899 30.809 0.33 46.63 539 LYS B CA 1
ATOM 18451 C CA B LYS B 1 539 ? -22.159 14.913 30.803 0.67 46.65 539 LYS B CA 1
ATOM 18452 C C A LYS B 1 539 ? -20.713 14.512 30.523 0.33 47.50 539 LYS B C 1
ATOM 18453 C C B LYS B 1 539 ? -20.707 14.521 30.559 0.67 47.48 539 LYS B C 1
ATOM 18454 O O A LYS B 1 539 ? -20.353 13.329 30.559 0.33 47.26 539 LYS B O 1
ATOM 18455 O O B LYS B 1 539 ? -20.332 13.344 30.668 0.67 47.22 539 LYS B O 1
ATOM 18492 N N . LEU B 1 540 ? -19.867 15.498 30.225 1.00 47.14 540 LEU B N 1
ATOM 18493 C CA . LEU B 1 540 ? -18.446 15.225 30.056 1.00 45.15 540 LEU B CA 1
ATOM 18494 C C . LEU B 1 540 ? -17.876 14.527 31.286 1.00 46.87 540 LEU B C 1
ATOM 18495 O O . LEU B 1 540 ? -17.163 13.519 31.170 1.00 43.49 540 LEU B O 1
ATOM 18512 N N . ARG B 1 541 ? -18.219 15.020 32.490 1.00 44.50 541 ARG B N 1
ATOM 18513 C CA . ARG B 1 541 ? -17.645 14.446 33.700 1.00 46.92 541 ARG B CA 1
ATOM 18514 C C . ARG B 1 541 ? -17.975 12.960 33.799 1.00 43.39 541 ARG B C 1
ATOM 18515 O O . ARG B 1 541 ? -17.177 12.186 34.324 1.00 48.24 541 ARG B O 1
ATOM 18536 N N . LYS B 1 542 ? -19.105 12.543 33.230 1.00 45.08 542 LYS B N 1
ATOM 18537 C CA . LYS B 1 542 ? -19.477 11.132 33.251 1.00 47.38 542 LYS B CA 1
ATOM 18538 C C . LYS B 1 542 ? -18.439 10.296 32.502 1.00 50.86 542 LYS B C 1
ATOM 18539 O O . LYS B 1 542 ? -17.919 9.297 33.022 1.00 47.52 542 LYS B O 1
ATOM 18558 N N . VAL B 1 543 ? -18.121 10.714 31.276 1.00 48.21 543 VAL B N 1
ATOM 18559 C CA . VAL B 1 543 ? -17.059 10.080 30.492 1.00 43.08 543 VAL B CA 1
ATOM 18560 C C . VAL B 1 543 ? -15.762 10.030 31.271 1.00 42.01 543 VAL B C 1
ATOM 18561 O O . VAL B 1 543 ? -15.106 8.978 31.389 1.00 44.89 543 VAL B O 1
ATOM 18574 N N . LEU B 1 544 ? -15.327 11.177 31.760 1.00 41.76 544 LEU B N 1
ATOM 18575 C CA . LEU B 1 544 ? -14.024 11.241 32.395 1.00 41.33 544 LEU B CA 1
ATOM 18576 C C . LEU B 1 544 ? -13.945 10.326 33.595 1.00 47.66 544 LEU B C 1
ATOM 18577 O O . LEU B 1 544 ? -12.875 9.777 33.889 1.00 45.57 544 LEU B O 1
ATOM 18593 N N . ARG B 1 545 ? -15.062 10.171 34.315 1.00 49.65 545 ARG B N 1
ATOM 18594 C CA . ARG B 1 545 ? -15.058 9.317 35.495 1.00 52.46 545 ARG B CA 1
ATOM 18595 C C . ARG B 1 545 ? -15.023 7.841 35.105 1.00 48.89 545 ARG B C 1
ATOM 18596 O O . ARG B 1 545 ? -14.345 7.048 35.760 1.00 51.47 545 ARG B O 1
ATOM 18617 N N . ALA B 1 546 ? -15.725 7.471 34.020 1.00 49.31 546 ALA B N 1
ATOM 18618 C CA . ALA B 1 546 ? -15.811 6.075 33.598 1.00 49.39 546 ALA B CA 1
ATOM 18619 C C . ALA B 1 546 ? -14.457 5.479 33.257 1.00 51.45 546 ALA B C 1
ATOM 18620 O O . ALA B 1 546 ? -14.312 4.245 33.272 1.00 54.75 546 ALA B O 1
ATOM 18627 N N . GLY B 1 547 ? -13.456 6.314 32.965 1.00 51.24 547 GLY B N 1
ATOM 18628 C CA . GLY B 1 547 ? -12.147 5.802 32.587 1.00 51.27 547 GLY B CA 1
ATOM 18629 C C . GLY B 1 547 ? -12.278 4.730 31.528 1.00 47.27 547 GLY B C 1
ATOM 18630 O O . GLY B 1 547 ? -13.134 4.795 30.635 1.00 47.37 547 GLY B O 1
ATOM 18634 N N . SER B 1 548 ? -11.466 3.685 31.675 1.00 51.76 548 SER B N 1
ATOM 18635 C CA . SER B 1 548 ? -11.530 2.523 30.804 1.00 53.96 548 SER B CA 1
ATOM 18636 C C . SER B 1 548 ? -12.089 1.333 31.574 1.00 61.81 548 SER B C 1
ATOM 18637 O O . SER B 1 548 ? -11.427 0.294 31.675 1.00 60.72 548 SER B O 1
ATOM 18645 N N . SER B 1 549 ? -13.292 1.500 32.149 1.00 56.77 549 SER B N 1
ATOM 18646 C CA . SER B 1 549 ? -14.022 0.429 32.810 1.00 58.94 549 SER B CA 1
ATOM 18647 C C . SER B 1 549 ? -15.128 -0.145 31.943 1.00 61.11 549 SER B C 1
ATOM 18648 O O . SER B 1 549 ? -15.548 -1.287 32.162 1.00 65.28 549 SER B O 1
ATOM 18656 N N . ARG B 1 550 ? -15.609 0.619 30.979 1.00 55.62 550 ARG B N 1
ATOM 18657 C CA . ARG B 1 550 ? -16.635 0.172 30.065 1.00 63.57 550 ARG B CA 1
ATOM 18658 C C . ARG B 1 550 ? -16.150 0.273 28.622 1.00 64.41 550 ARG B C 1
ATOM 18659 O O . ARG B 1 550 ? -15.406 1.194 28.269 1.00 60.82 550 ARG B O 1
ATOM 18680 N N . PRO B 1 551 ? -16.560 -0.655 27.764 1.00 63.28 551 PRO B N 1
ATOM 18681 C CA . PRO B 1 551 ? -16.196 -0.547 26.349 1.00 61.73 551 PRO B CA 1
ATOM 18682 C C . PRO B 1 551 ? -16.476 0.858 25.848 1.00 55.37 551 PRO B C 1
ATOM 18683 O O . PRO B 1 551 ? -17.546 1.430 26.101 1.00 54.77 551 PRO B O 1
ATOM 18694 N N . TRP B 1 552 ? -15.487 1.430 25.157 1.00 49.98 552 TRP B N 1
ATOM 18695 C CA . TRP B 1 552 ? -15.610 2.807 24.720 1.00 46.63 552 TRP B CA 1
ATOM 18696 C C . TRP B 1 552 ? -16.882 2.982 23.918 1.00 48.17 552 TRP B C 1
ATOM 18697 O O . TRP B 1 552 ? -17.467 4.070 23.910 1.00 49.67 552 TRP B O 1
ATOM 18718 N N . GLN B 1 553 ? -17.364 1.909 23.287 1.00 47.11 553 GLN B N 1
ATOM 18719 C CA . GLN B 1 553 ? -18.568 2.046 22.474 1.00 48.68 553 GLN B CA 1
ATOM 18720 C C . GLN B 1 553 ? -19.801 2.274 23.344 1.00 49.29 553 GLN B C 1
ATOM 18721 O O . GLN B 1 553 ? -20.795 2.850 22.880 1.00 51.74 553 GLN B O 1
ATOM 18735 N N . GLU B 1 554 ? -19.766 1.800 24.590 1.00 51.45 554 GLU B N 1
ATOM 18736 C CA . GLU B 1 554 ? -20.900 2.024 25.479 1.00 55.64 554 GLU B CA 1
ATOM 18737 C C . GLU B 1 554 ? -20.820 3.414 26.084 1.00 52.92 554 GLU B C 1
ATOM 18738 O O . GLU B 1 554 ? -21.774 4.194 25.991 1.00 53.86 554 GLU B O 1
ATOM 18750 N N . VAL B 1 555 ? -19.671 3.726 26.694 1.00 51.21 555 VAL B N 1
ATOM 18751 C CA . VAL B 1 555 ? -19.359 5.068 27.155 1.00 52.95 555 VAL B CA 1
ATOM 18752 C C . VAL B 1 555 ? -19.767 6.070 26.091 1.00 50.84 555 VAL B C 1
ATOM 18753 O O . VAL B 1 555 ? -20.445 7.058 26.391 1.00 47.82 555 VAL B O 1
ATOM 18766 N N . LEU B 1 556 ? -19.383 5.810 24.835 1.00 52.56 556 LEU B N 1
ATOM 18767 C CA . LEU B 1 556 ? -19.715 6.733 23.755 1.00 45.47 556 LEU B CA 1
ATOM 18768 C C . LEU B 1 556 ? -21.211 6.775 23.484 1.00 52.73 556 LEU B C 1
ATOM 18769 O O . LEU B 1 556 ? -21.757 7.849 23.210 1.00 49.44 556 LEU B O 1
ATOM 18785 N N . LYS B 1 557 ? -21.897 5.627 23.542 1.00 55.99 557 LYS B N 1
ATOM 18786 C CA . LYS B 1 557 ? -23.344 5.630 23.302 1.00 57.18 557 LYS B CA 1
ATOM 18787 C C . LYS B 1 557 ? -24.068 6.499 24.335 1.00 53.00 557 LYS B C 1
ATOM 18788 O O . LYS B 1 557 ? -24.954 7.288 23.984 1.00 57.28 557 LYS B O 1
ATOM 18807 N N . ASP B 1 558 ? -23.676 6.385 25.606 1.00 52.57 558 ASP B N 1
ATOM 18808 C CA . ASP B 1 558 ? -24.254 7.216 26.654 1.00 51.39 558 ASP B CA 1
ATOM 18809 C C . ASP B 1 558 ? -24.139 8.697 26.320 1.00 58.74 558 ASP B C 1
ATOM 18810 O O . ASP B 1 558 ? -25.023 9.492 26.662 1.00 55.25 558 ASP B O 1
ATOM 18819 N N . MET B 1 559 ? -23.042 9.090 25.668 1.00 56.74 559 MET B N 1
ATOM 18820 C CA . MET B 1 559 ? -22.710 10.501 25.539 1.00 51.06 559 MET B CA 1
ATOM 18821 C C . MET B 1 559 ? -23.330 11.152 24.315 1.00 51.64 559 MET B C 1
ATOM 18822 O O . MET B 1 559 ? -23.801 12.291 24.413 1.00 56.89 559 MET B O 1
ATOM 18836 N N . VAL B 1 560 ? -23.351 10.471 23.169 1.00 47.57 560 VAL B N 1
ATOM 18837 C CA . VAL B 1 560 ? -23.803 11.063 21.916 1.00 46.78 560 VAL B CA 1
ATOM 18838 C C . VAL B 1 560 ? -24.918 10.271 21.259 1.00 46.26 560 VAL B C 1
ATOM 18839 O O . VAL B 1 560 ? -25.395 10.682 20.200 1.00 48.79 560 VAL B O 1
ATOM 18852 N N . GLY B 1 561 ? -25.314 9.128 21.823 1.00 57.61 561 GLY B N 1
ATOM 18853 C CA . GLY B 1 561 ? -26.388 8.343 21.233 1.00 59.25 561 GLY B CA 1
ATOM 18854 C C . GLY B 1 561 ? -25.967 7.399 20.128 1.00 60.71 561 GLY B C 1
ATOM 18855 O O . GLY B 1 561 ? -26.823 6.903 19.385 1.00 59.09 561 GLY B O 1
ATOM 18859 N N . LEU B 1 562 ? -24.672 7.117 20.013 1.00 58.57 562 LEU B N 1
ATOM 18860 C CA . LEU B 1 562 ? -24.115 6.303 18.944 1.00 58.48 562 LEU B CA 1
ATOM 18861 C C . LEU B 1 562 ? -22.979 5.507 19.551 1.00 56.31 562 LEU B C 1
ATOM 18862 O O . LEU B 1 562 ? -22.258 6.010 20.416 1.00 58.40 562 LEU B O 1
ATOM 18878 N N . ASP B 1 563 ? -22.841 4.255 19.141 1.00 55.72 563 ASP B N 1
ATOM 18879 C CA . ASP B 1 563 ? -21.821 3.399 19.723 1.00 55.66 563 ASP B CA 1
ATOM 18880 C C . ASP B 1 563 ? -20.585 3.312 18.834 1.00 54.41 563 ASP B C 1
ATOM 18881 O O . ASP B 1 563 ? -19.733 2.441 19.048 1.00 52.64 563 ASP B O 1
ATOM 18890 N N . ALA B 1 564 ? -20.465 4.222 17.868 1.00 55.67 564 ALA B N 1
ATOM 18891 C CA . ALA B 1 564 ? -19.380 4.186 16.898 1.00 55.11 564 ALA B CA 1
ATOM 18892 C C . ALA B 1 564 ? -18.930 5.588 16.491 1.00 54.28 564 ALA B C 1
ATOM 18893 O O . ALA B 1 564 ? -19.702 6.554 16.561 1.00 51.25 564 ALA B O 1
ATOM 18900 N N . LEU B 1 565 ? -17.667 5.677 16.062 1.00 51.61 565 LEU B N 1
ATOM 18901 C CA . LEU B 1 565 ? -17.153 6.871 15.397 1.00 50.69 565 LEU B CA 1
ATOM 18902 C C . LEU B 1 565 ? -17.972 7.206 14.163 1.00 50.96 565 LEU B C 1
ATOM 18903 O O . LEU B 1 565 ? -18.434 6.322 13.436 1.00 54.53 565 LEU B O 1
ATOM 18919 N N . ASP B 1 566 ? -18.100 8.509 13.902 1.00 43.22 566 ASP B N 1
ATOM 18920 C CA . ASP B 1 566 ? -19.011 9.036 12.903 1.00 45.73 566 ASP B CA 1
ATOM 18921 C C . ASP B 1 566 ? -18.464 10.389 12.465 1.00 46.48 566 ASP B C 1
ATOM 18922 O O . ASP B 1 566 ? -18.215 11.258 13.305 1.00 45.30 566 ASP B O 1
ATOM 18931 N N . ALA B 1 567 ? -18.270 10.548 11.157 1.00 42.46 567 ALA B N 1
ATOM 18932 C CA . ALA B 1 567 ? -17.758 11.787 10.596 1.00 45.20 567 ALA B CA 1
ATOM 18933 C C . ALA B 1 567 ? -18.838 12.845 10.424 1.00 43.06 567 ALA B C 1
ATOM 18934 O O . ALA B 1 567 ? -18.513 13.989 10.108 1.00 40.05 567 ALA B O 1
ATOM 18941 N N . GLN B 1 568 ? -20.109 12.506 10.635 1.00 45.77 568 GLN B N 1
ATOM 18942 C CA . GLN B 1 568 ? -21.174 13.460 10.338 1.00 49.27 568 GLN B CA 1
ATOM 18943 C C . GLN B 1 568 ? -21.059 14.737 11.159 1.00 40.47 568 GLN B C 1
ATOM 18944 O O . GLN B 1 568 ? -21.160 15.832 10.579 1.00 42.04 568 GLN B O 1
ATOM 18958 N N . PRO B 1 569 ? -20.823 14.689 12.468 1.00 40.66 569 PRO B N 1
ATOM 18959 C CA . PRO B 1 569 ? -20.650 15.958 13.200 1.00 41.29 569 PRO B CA 1
ATOM 18960 C C . PRO B 1 569 ? -19.574 16.847 12.586 1.00 38.71 569 PRO B C 1
ATOM 18961 O O . PRO B 1 569 ? -19.800 18.042 12.343 1.00 37.21 569 PRO B O 1
ATOM 18972 N N . LEU B 1 570 ? -18.408 16.284 12.265 1.00 36.08 570 LEU B N 1
ATOM 18973 C CA . LEU B 1 570 ? -17.368 17.108 11.673 1.00 33.09 570 LEU B CA 1
ATOM 18974 C C . LEU B 1 570 ? -17.825 17.682 10.350 1.00 33.97 570 LEU B C 1
ATOM 18975 O O . LEU B 1 570 ? -17.554 18.847 10.029 1.00 34.35 570 LEU B O 1
ATOM 18991 N N . LEU B 1 571 ? -18.507 16.868 9.555 1.00 34.85 571 LEU B N 1
ATOM 18992 C CA . LEU B 1 571 ? -18.977 17.348 8.269 1.00 35.15 571 LEU B CA 1
ATOM 18993 C C . LEU B 1 571 ? -19.982 18.484 8.457 1.00 35.98 571 LEU B C 1
ATOM 18994 O O . LEU B 1 571 ? -19.978 19.460 7.703 1.00 37.49 571 LEU B O 1
ATOM 19010 N N . LYS B 1 572 ? -20.827 18.363 9.470 1.00 40.46 572 LYS B N 1
ATOM 19011 C CA . LYS B 1 572 ? -21.860 19.366 9.735 1.00 38.80 572 LYS B CA 1
ATOM 19012 C C . LYS B 1 572 ? -21.233 20.657 10.234 1.00 39.89 572 LYS B C 1
ATOM 19013 O O . LYS B 1 572 ? -21.585 21.754 9.783 1.00 42.03 572 LYS B O 1
ATOM 19032 N N . TYR B 1 573 ? -20.258 20.543 11.123 1.00 39.74 573 TYR B N 1
ATOM 19033 C CA . TYR B 1 573 ? -19.524 21.711 11.578 1.00 37.01 573 TYR B CA 1
ATOM 19034 C C . TYR B 1 573 ? -18.959 22.495 10.408 1.00 36.62 573 TYR B C 1
ATOM 19035 O O . TYR B 1 573 ? -19.121 23.719 10.327 1.00 35.24 573 TYR B O 1
ATOM 19053 N N . PHE B 1 574 ? -18.334 21.805 9.447 1.00 34.90 574 PHE B N 1
ATOM 19054 C CA . PHE B 1 574 ? -17.634 22.498 8.380 1.00 33.74 574 PHE B CA 1
ATOM 19055 C C . PHE B 1 574 ? -18.483 22.769 7.145 1.00 37.31 574 PHE B C 1
ATOM 19056 O O . PHE B 1 574 ? -18.005 23.437 6.232 1.00 36.31 574 PHE B O 1
ATOM 19073 N N . GLN B 1 575 ? -19.718 22.284 7.110 1.00 40.76 575 GLN B N 1
ATOM 19074 C CA . GLN B 1 575 ? -20.534 22.267 5.900 1.00 42.96 575 GLN B CA 1
ATOM 19075 C C . GLN B 1 575 ? -20.408 23.496 5.017 1.00 43.07 575 GLN B C 1
ATOM 19076 O O . GLN B 1 575 ? -20.309 23.378 3.789 1.00 43.10 575 GLN B O 1
ATOM 19090 N N . LEU B 1 576 ? -20.356 24.679 5.621 1.00 43.60 576 LEU B N 1
ATOM 19091 C CA . LEU B 1 576 ? -20.427 25.913 4.852 1.00 43.57 576 LEU B CA 1
ATOM 19092 C C . LEU B 1 576 ? -19.127 26.241 4.133 1.00 44.59 576 LEU B C 1
ATOM 19093 O O . LEU B 1 576 ? -19.149 26.772 3.010 1.00 41.05 576 LEU B O 1
ATOM 19109 N N . VAL B 1 577 ? -17.993 26.022 4.799 1.00 41.47 577 VAL B N 1
ATOM 19110 C CA . VAL B 1 577 ? -16.717 26.261 4.142 1.00 42.73 577 VAL B CA 1
ATOM 19111 C C . VAL B 1 577 ? -16.420 25.105 3.191 1.00 41.55 577 VAL B C 1
ATOM 19112 O O . VAL B 1 577 ? -15.691 25.277 2.220 1.00 38.93 577 VAL B O 1
ATOM 19125 N N . THR B 1 578 ? -16.978 23.923 3.455 1.00 41.02 578 THR B N 1
ATOM 19126 C CA . THR B 1 578 ? -16.835 22.830 2.505 1.00 43.37 578 THR B CA 1
ATOM 19127 C C . THR B 1 578 ? -17.461 23.224 1.175 1.00 46.21 578 THR B C 1
ATOM 19128 O O . THR B 1 578 ? -16.861 23.059 0.104 1.00 42.62 578 THR B O 1
ATOM 19139 N N . GLN B 1 579 ? -18.669 23.788 1.233 1.00 48.40 579 GLN B N 1
ATOM 19140 C CA . GLN B 1 579 ? -19.348 24.243 0.020 1.00 46.42 579 GLN B CA 1
ATOM 19141 C C . GLN B 1 579 ? -18.621 25.424 -0.599 1.00 47.51 579 GLN B C 1
ATOM 19142 O O . GLN B 1 579 ? -18.423 25.474 -1.820 1.00 50.08 579 GLN B O 1
ATOM 19156 N N . TRP B 1 580 ? -18.199 26.379 0.220 1.00 45.56 580 TRP B N 1
ATOM 19157 C CA . TRP B 1 580 ? -17.479 27.521 -0.333 1.00 46.67 580 TRP B CA 1
ATOM 19158 C C . TRP B 1 580 ? -16.225 27.071 -1.051 1.00 46.06 580 TRP B C 1
ATOM 19159 O O . TRP B 1 580 ? -15.917 27.543 -2.149 1.00 44.91 580 TRP B O 1
ATOM 19180 N N . LEU B 1 581 ? -15.475 26.158 -0.438 1.00 42.96 581 LEU B N 1
ATOM 19181 C CA . LEU B 1 581 ? -14.205 25.763 -1.021 1.00 43.61 581 LEU B CA 1
ATOM 19182 C C . LEU B 1 581 ? -14.394 25.079 -2.370 1.00 39.94 581 LEU B C 1
ATOM 19183 O O . LEU B 1 581 ? -13.596 25.290 -3.287 1.00 39.36 581 LEU B O 1
ATOM 19199 N N . GLN B 1 582 ? -15.422 24.236 -2.512 1.00 42.06 582 GLN B N 1
ATOM 19200 C CA . GLN B 1 582 ? -15.683 23.643 -3.823 1.00 46.75 582 GLN B CA 1
ATOM 19201 C C . GLN B 1 582 ? -15.846 24.721 -4.881 1.00 47.79 582 GLN B C 1
ATOM 19202 O O . GLN B 1 582 ? -15.190 24.690 -5.932 1.00 44.86 582 GLN B O 1
ATOM 19216 N N . GLU B 1 583 ? -16.738 25.681 -4.615 1.00 50.11 583 GLU B N 1
ATOM 19217 C CA . GLU B 1 583 ? -16.951 26.793 -5.521 1.00 47.04 583 GLU B CA 1
ATOM 19218 C C . GLU B 1 583 ? -15.643 27.433 -5.924 1.00 46.12 583 GLU B C 1
ATOM 19219 O O . GLU B 1 583 ? -15.299 27.487 -7.109 1.00 51.83 583 GLU B O 1
ATOM 19231 N N . GLN B 1 584 ? -14.902 27.949 -4.940 1.00 43.87 584 GLN B N 1
ATOM 19232 C CA . GLN B 1 584 ? -13.651 28.632 -5.251 1.00 45.26 584 GLN B CA 1
ATOM 19233 C C . GLN B 1 584 ? -12.791 27.805 -6.203 1.00 49.66 584 GLN B C 1
ATOM 19234 O O . GLN B 1 584 ? -12.212 28.338 -7.168 1.00 43.19 584 GLN B O 1
ATOM 19248 N N . ASN B 1 585 ? -12.681 26.497 -5.943 1.00 44.37 585 ASN B N 1
ATOM 19249 C CA . ASN B 1 585 ? -11.804 25.695 -6.788 1.00 45.26 585 ASN B CA 1
ATOM 19250 C C . ASN B 1 585 ? -12.375 25.542 -8.194 1.00 43.15 585 ASN B C 1
ATOM 19251 O O . ASN B 1 585 ? -11.619 25.568 -9.168 1.00 42.94 585 ASN B O 1
ATOM 19262 N N . GLN B 1 586 ? -13.695 25.373 -8.326 1.00 46.37 586 GLN B N 1
ATOM 19263 C CA . GLN B 1 586 ? -14.288 25.315 -9.662 1.00 49.53 586 GLN B CA 1
ATOM 19264 C C . GLN B 1 586 ? -14.004 26.595 -10.444 1.00 47.98 586 GLN B C 1
ATOM 19265 O O . GLN B 1 586 ? -13.474 26.547 -11.561 1.00 46.90 586 GLN B O 1
ATOM 19279 N N . GLN B 1 587 ? -14.310 27.752 -9.853 1.00 50.03 587 GLN B N 1
ATOM 19280 C CA . GLN B 1 587 ? -14.045 29.026 -10.517 1.00 49.95 587 GLN B CA 1
ATOM 19281 C C . GLN B 1 587 ? -12.590 29.168 -10.920 1.00 49.40 587 GLN B C 1
ATOM 19282 O O . GLN B 1 587 ? -12.284 29.759 -11.963 1.00 49.79 587 GLN B O 1
ATOM 19296 N N . ASN B 1 588 ? -11.668 28.679 -10.092 1.00 44.78 588 ASN B N 1
ATOM 19297 C CA . ASN B 1 588 ? -10.265 28.757 -10.454 1.00 44.65 588 ASN B CA 1
ATOM 19298 C C . ASN B 1 588 ? -9.867 27.618 -11.388 1.00 41.16 588 ASN B C 1
ATOM 19299 O O . ASN B 1 588 ? -8.722 27.581 -11.831 1.00 43.46 588 ASN B O 1
ATOM 19310 N N . GLY B 1 589 ? -10.790 26.724 -11.727 1.00 41.00 589 GLY B N 1
ATOM 19311 C CA . GLY B 1 589 ? -10.420 25.609 -12.580 1.00 40.54 589 GLY B CA 1
ATOM 19312 C C . GLY B 1 589 ? -9.320 24.763 -11.978 1.00 42.20 589 GLY B C 1
ATOM 19313 O O . GLY B 1 589 ? -8.394 24.344 -12.681 1.00 42.61 589 GLY B O 1
ATOM 19317 N N . GLU B 1 590 ? -9.403 24.500 -10.684 1.00 41.81 590 GLU B N 1
ATOM 19318 C CA . GLU B 1 590 ? -8.345 23.727 -10.054 1.00 40.97 590 GLU B CA 1
ATOM 19319 C C . GLU B 1 590 ? -8.464 22.256 -10.423 1.00 40.74 590 GLU B C 1
ATOM 19320 O O . GLU B 1 590 ? -9.549 21.736 -10.711 1.00 42.04 590 GLU B O 1
ATOM 19332 N N . VAL B 1 591 ? -7.325 21.582 -10.387 1.00 39.60 591 VAL B N 1
ATOM 19333 C CA . VAL B 1 591 ? -7.280 20.127 -10.395 1.00 39.13 591 VAL B CA 1
ATOM 19334 C C . VAL B 1 591 ? -7.287 19.659 -8.945 1.00 37.20 591 VAL B C 1
ATOM 19335 O O . VAL B 1 591 ? -6.443 20.066 -8.140 1.00 37.26 591 VAL B O 1
ATOM 19348 N N . LEU B 1 592 ? -8.285 18.873 -8.585 1.00 34.81 592 LEU B N 1
ATOM 19349 C CA . LEU B 1 592 ? -8.327 18.279 -7.264 1.00 34.33 592 LEU B CA 1
ATOM 19350 C C . LEU B 1 592 ? -7.357 17.100 -7.237 1.00 37.42 592 LEU B C 1
ATOM 19351 O O . LEU B 1 592 ? -7.426 16.216 -8.094 1.00 36.20 592 LEU B O 1
ATOM 19367 N N . GLY B 1 593 ? -6.463 17.085 -6.266 1.00 33.77 593 GLY B N 1
ATOM 19368 C CA . GLY B 1 593 ? -5.444 16.046 -6.213 1.00 31.48 593 GLY B CA 1
ATOM 19369 C C . GLY B 1 593 ? -4.141 16.511 -6.828 1.00 31.16 593 GLY B C 1
ATOM 19370 O O . GLY B 1 593 ? -3.918 17.687 -7.119 1.00 29.51 593 GLY B O 1
ATOM 19374 N N . TRP B 1 594 ? -3.249 15.555 -7.046 1.00 29.91 594 TRP B N 1
ATOM 19375 C CA . TRP B 1 594 ? -1.882 15.869 -7.450 1.00 29.27 594 TRP B CA 1
ATOM 19376 C C . TRP B 1 594 ? -1.430 14.823 -8.447 1.00 30.42 594 TRP B C 1
ATOM 19377 O O . TRP B 1 594 ? -0.542 14.005 -8.165 1.00 30.60 594 TRP B O 1
ATOM 19398 N N . PRO B 1 595 ? -2.001 14.859 -9.652 1.00 30.66 595 PRO B N 1
ATOM 19399 C CA . PRO B 1 595 ? -1.720 13.831 -10.669 1.00 31.26 595 PRO B CA 1
ATOM 19400 C C . PRO B 1 595 ? -0.280 13.773 -11.142 1.00 33.92 595 PRO B C 1
ATOM 19401 O O . PRO B 1 595 ? 0.153 12.712 -11.610 1.00 30.61 595 PRO B O 1
ATOM 19412 N N . GLU B 1 596 ? 0.466 14.876 -11.063 1.00 33.09 596 GLU B N 1
ATOM 19413 C CA . GLU B 1 596 ? 1.899 14.848 -11.358 1.00 34.99 596 GLU B CA 1
ATOM 19414 C C . GLU B 1 596 ? 2.638 14.454 -10.076 1.00 34.70 596 GLU B C 1
ATOM 19415 O O . GLU B 1 596 ? 3.392 15.216 -9.462 1.00 32.59 596 GLU B O 1
ATOM 19427 N N . TYR B 1 597 ? 2.428 13.182 -9.711 1.00 33.45 597 TYR B N 1
ATOM 19428 C CA . TYR B 1 597 ? 2.830 12.665 -8.415 1.00 33.98 597 TYR B CA 1
ATOM 19429 C C . TYR B 1 597 ? 4.344 12.543 -8.303 1.00 33.78 597 TYR B C 1
ATOM 19430 O O . TYR B 1 597 ? 4.853 12.431 -7.183 1.00 33.55 597 TYR B O 1
ATOM 19448 N N . GLN B 1 598 ? 5.066 12.551 -9.429 1.00 34.20 598 GLN B N 1
ATOM 19449 C CA . GLN B 1 598 ? 6.520 12.492 -9.418 1.00 34.90 598 GLN B CA 1
ATOM 19450 C C . GLN B 1 598 ? 7.188 13.849 -9.183 1.00 36.02 598 GLN B C 1
ATOM 19451 O O . GLN B 1 598 ? 8.403 13.900 -8.947 1.00 37.00 598 GLN B O 1
ATOM 19465 N N . TRP B 1 599 ? 6.432 14.940 -9.194 1.00 37.38 599 TRP B N 1
ATOM 19466 C CA . TRP B 1 599 ? 7.025 16.270 -9.208 1.00 35.50 599 TRP B CA 1
ATOM 19467 C C . TRP B 1 599 ? 7.653 16.647 -7.867 1.00 36.24 599 TRP B C 1
ATOM 19468 O O . TRP B 1 599 ? 7.078 16.439 -6.796 1.00 33.43 599 TRP B O 1
ATOM 19489 N N . HIS B 1 600 ? 8.856 17.213 -7.942 1.00 37.40 600 HIS B N 1
ATOM 19490 C CA . HIS B 1 600 ? 9.548 17.848 -6.841 1.00 36.52 600 HIS B CA 1
ATOM 19491 C C . HIS B 1 600 ? 9.993 19.242 -7.269 1.00 38.90 600 HIS B C 1
ATOM 19492 O O . HIS B 1 600 ? 10.406 19.438 -8.421 1.00 38.81 600 HIS B O 1
ATOM 19506 N N . PRO B 1 601 ? 9.976 20.207 -6.369 1.00 36.92 601 PRO B N 1
ATOM 19507 C CA . PRO B 1 601 ? 10.453 21.541 -6.715 1.00 37.97 601 PRO B CA 1
ATOM 19508 C C . PRO B 1 601 ? 11.946 21.557 -6.994 1.00 38.27 601 PRO B C 1
ATOM 19509 O O . PRO B 1 601 ? 12.705 20.693 -6.535 1.00 37.11 601 PRO B O 1
ATOM 19520 N N . PRO B 1 602 ? 12.417 22.538 -7.745 1.00 42.43 602 PRO B N 1
ATOM 19521 C CA . PRO B 1 602 ? 13.856 22.720 -7.898 1.00 41.66 602 PRO B CA 1
ATOM 19522 C C . PRO B 1 602 ? 14.461 23.350 -6.649 1.00 41.89 602 PRO B C 1
ATOM 19523 O O . PRO B 1 602 ? 13.772 23.865 -5.770 1.00 41.12 602 PRO B O 1
ATOM 19534 N N . LEU B 1 603 ? 15.746 23.283 -6.588 1.00 42.58 603 LEU B N 1
ATOM 19535 C CA . LEU B 1 603 ? 16.464 23.960 -5.530 1.00 44.75 603 LEU B CA 1
ATOM 19536 C C . LEU B 1 603 ? 16.524 25.454 -5.797 1.00 49.66 603 LEU B C 1
ATOM 19537 O O . LEU B 1 603 ? 16.577 25.888 -6.951 1.00 53.57 603 LEU B O 1
ATOM 19553 N N . PRO B 1 604 ? 16.546 26.263 -4.746 1.00 53.70 604 PRO B N 1
ATOM 19554 C CA . PRO B 1 604 ? 16.821 27.686 -4.940 1.00 56.28 604 PRO B CA 1
ATOM 19555 C C . PRO B 1 604 ? 18.236 27.870 -5.468 1.00 59.84 604 PRO B C 1
ATOM 19556 O O . PRO B 1 604 ? 19.132 27.054 -5.234 1.00 59.68 604 PRO B O 1
ATOM 19567 N N . ASP B 1 605 ? 18.425 28.948 -6.207 1.00 67.41 605 ASP B N 1
ATOM 19568 C CA . ASP B 1 605 ? 19.708 29.185 -6.849 1.00 71.27 605 ASP B CA 1
ATOM 19569 C C . ASP B 1 605 ? 20.757 29.497 -5.792 1.00 70.08 605 ASP B C 1
ATOM 19570 O O . ASP B 1 605 ? 20.513 30.280 -4.869 1.00 72.67 605 ASP B O 1
ATOM 19579 N N . ASN B 1 606 ? 21.915 28.844 -5.911 1.00 74.39 606 ASN B N 1
ATOM 19580 C CA . ASN B 1 606 ? 23.029 29.007 -4.971 1.00 78.03 606 ASN B CA 1
ATOM 19581 C C . ASN B 1 606 ? 22.587 28.710 -3.535 1.00 73.82 606 ASN B C 1
ATOM 19582 O O . ASN B 1 606 ? 22.760 29.522 -2.618 1.00 74.24 606 ASN B O 1
ATOM 19593 N N . TYR B 1 607 ? 22.003 27.498 -3.341 1.00 71.31 607 TYR B N 1
ATOM 19594 C CA . TYR B 1 607 ? 21.541 27.056 -2.027 1.00 66.34 607 TYR B CA 1
ATOM 19595 C C . TYR B 1 607 ? 22.579 26.141 -1.395 1.00 62.71 607 TYR B C 1
ATOM 19596 O O . TYR B 1 607 ? 23.025 25.183 -2.040 1.00 64.08 607 TYR B O 1
ATOM 19614 N N . PRO B 1 608 ? 23.022 26.388 -0.154 1.00 61.43 608 PRO B N 1
ATOM 19615 C CA . PRO B 1 608 ? 22.724 27.498 0.763 1.00 62.01 608 PRO B CA 1
ATOM 19616 C C . PRO B 1 608 ? 23.769 28.610 0.720 1.00 65.88 608 PRO B C 1
ATOM 19617 O O . PRO B 1 608 ? 23.423 29.795 0.702 1.00 70.21 608 PRO B O 1
ATOM 19642 N N . GLY C 2 2 ? -19.608 -16.859 -16.660 0.81 48.67 2 GLY E N 1
ATOM 19643 C CA . GLY C 2 2 ? -20.081 -15.925 -17.670 0.81 46.41 2 GLY E CA 1
ATOM 19644 C C . GLY C 2 2 ? -19.538 -16.154 -19.070 0.81 49.61 2 GLY E C 1
ATOM 19645 O O . GLY C 2 2 ? -20.310 -16.319 -20.022 0.81 43.26 2 GLY E O 1
ATOM 19649 N N . LEU C 2 3 ? -18.199 -16.172 -19.203 0.81 56.94 3 LEU E N 1
ATOM 19650 C CA . LEU C 2 3 ? -17.559 -16.398 -20.495 0.81 55.95 3 LEU E CA 1
ATOM 19651 C C . LEU C 2 3 ? -16.740 -17.680 -20.516 0.81 56.69 3 LEU E C 1
ATOM 19652 O O . LEU C 2 3 ? -16.594 -18.342 -19.473 0.81 57.36 3 LEU E O 1
ATOM 19668 N N . PRO C 2 4 ? -16.220 -18.084 -21.665 0.81 56.29 4 PRO E N 1
ATOM 19669 C CA . PRO C 2 4 ? -15.201 -19.136 -21.695 0.81 57.89 4 PRO E CA 1
ATOM 19670 C C . PRO C 2 4 ? -13.952 -18.677 -20.983 0.81 56.53 4 PRO E C 1
ATOM 19671 O O . PRO C 2 4 ? -13.634 -17.463 -20.963 0.81 55.50 4 PRO E O 1
ATOM 19682 N N . PRO C 2 5 ? -13.179 -19.592 -20.389 0.81 57.14 5 PRO E N 1
ATOM 19683 C CA . PRO C 2 5 ? -11.941 -19.183 -19.718 0.81 54.62 5 PRO E CA 1
ATOM 19684 C C . PRO C 2 5 ? -10.958 -18.581 -20.719 0.81 53.43 5 PRO E C 1
ATOM 19685 O O . PRO C 2 5 ? -10.993 -18.878 -21.919 0.81 52.17 5 PRO E O 1
ATOM 19696 N N . ARG C 2 6 ? -10.092 -17.698 -20.216 0.81 54.06 6 ARG E N 1
ATOM 19697 C CA . ARG C 2 6 ? -9.145 -17.009 -21.086 0.81 54.78 6 ARG E CA 1
ATOM 19698 C C . ARG C 2 6 ? -8.313 -18.048 -21.850 0.81 53.86 6 ARG E C 1
ATOM 19699 O O . ARG C 2 6 ? -7.969 -19.095 -21.304 0.81 56.47 6 ARG E O 1
ATOM 19720 N N . PRO C 2 7 ? -7.939 -17.767 -23.106 0.81 50.65 7 PRO E N 1
ATOM 19721 C CA . PRO C 2 7 ? -6.875 -18.576 -23.720 0.81 43.55 7 PRO E CA 1
ATOM 19722 C C . PRO C 2 7 ? -5.624 -18.458 -22.859 0.81 44.58 7 PRO E C 1
ATOM 19723 O O . PRO C 2 7 ? -5.364 -17.421 -22.238 0.81 39.99 7 PRO E O 1
ATOM 19734 N N . LYS C 2 8 ? -4.857 -19.540 -22.804 0.81 39.83 8 LYS E N 1
ATOM 19735 C CA . LYS C 2 8 ? -3.680 -19.600 -21.945 0.81 38.79 8 LYS E CA 1
ATOM 19736 C C . LYS C 2 8 ? -2.477 -19.042 -22.694 0.81 40.61 8 LYS E C 1
ATOM 19737 O O . LYS C 2 8 ? -2.228 -19.425 -23.843 0.81 34.74 8 LYS E O 1
ATOM 19756 N N . ILE C 2 9 ? -1.718 -18.175 -22.029 0.81 39.26 9 ILE E N 1
ATOM 19757 C CA . ILE C 2 9 ? -0.712 -17.334 -22.690 0.81 34.14 9 ILE E CA 1
ATOM 19758 C C . ILE C 2 9 ? 0.535 -17.241 -21.810 0.81 31.48 9 ILE E C 1
ATOM 19759 O O . ILE C 2 9 ? 0.500 -17.489 -20.610 0.81 29.93 9 ILE E O 1
ATOM 19775 N N . PRO C 2 10 ? 1.657 -16.834 -22.418 0.81 31.47 10 PRO E N 1
ATOM 19776 C CA . PRO C 2 10 ? 2.894 -16.718 -21.639 0.81 29.39 10 PRO E CA 1
ATOM 19777 C C . PRO C 2 10 ? 2.878 -15.480 -20.762 0.81 29.20 10 PRO E C 1
ATOM 19778 O O . PRO C 2 10 ? 2.078 -14.550 -20.978 0.81 28.29 10 PRO E O 1
ATOM 19789 N N . PRO C 2 11 ? 3.752 -15.457 -19.730 0.81 27.11 11 PRO E N 1
ATOM 19790 C CA . PRO C 2 11 ? 3.970 -14.261 -18.937 0.81 26.16 11 PRO E CA 1
ATOM 19791 C C . PRO C 2 11 ? 4.288 -13.089 -19.816 0.81 26.87 11 PRO E C 1
ATOM 19792 O O . PRO C 2 11 ? 4.853 -13.201 -20.918 0.81 27.43 11 PRO E O 1
ATOM 19804 N N . PRO D 2 7 ? 3.559 9.560 28.890 0.86 47.76 7 PRO F N 1
ATOM 19805 C CA . PRO D 2 7 ? 2.672 10.703 29.153 0.86 49.27 7 PRO F CA 1
ATOM 19806 C C . PRO D 2 7 ? 1.912 11.167 27.910 0.86 48.53 7 PRO F C 1
ATOM 19807 O O . PRO D 2 7 ? 2.374 10.997 26.771 0.86 46.30 7 PRO F O 1
ATOM 19818 N N . LYS D 2 8 ? 0.731 11.738 28.143 0.86 47.02 8 LYS F N 1
ATOM 19819 C CA . LYS D 2 8 ? -0.166 12.137 27.068 0.86 42.73 8 LYS F CA 1
ATOM 19820 C C . LYS D 2 8 ? 0.247 13.491 26.484 0.86 44.36 8 LYS F C 1
ATOM 19821 O O . LYS D 2 8 ? 0.464 14.449 27.252 0.86 41.44 8 LYS F O 1
ATOM 19840 N N . ILE D 2 9 ? 0.273 13.593 25.152 0.86 43.11 9 ILE F N 1
ATOM 19841 C CA . ILE D 2 9 ? 0.918 14.721 24.457 0.86 37.91 9 ILE F CA 1
ATOM 19842 C C . ILE D 2 9 ? 0.105 15.156 23.228 0.86 34.88 9 ILE F C 1
ATOM 19843 O O . ILE D 2 9 ? -0.711 14.417 22.690 0.86 31.53 9 ILE F O 1
ATOM 19859 N N . PRO D 2 10 ? 0.404 16.374 22.722 0.86 35.55 10 PRO F N 1
ATOM 19860 C CA . PRO D 2 10 ? -0.295 16.856 21.510 0.86 33.80 10 PRO F CA 1
ATOM 19861 C C . PRO D 2 10 ? 0.224 16.187 20.253 0.86 32.13 10 PRO F C 1
ATOM 19862 O O . PRO D 2 10 ? 1.325 15.606 20.234 0.86 29.84 10 PRO F O 1
ATOM 19873 N N . PRO D 2 11 ? -0.540 16.275 19.160 0.86 31.80 11 PRO F N 1
ATOM 19874 C CA . PRO D 2 11 ? -0.148 15.707 17.880 0.86 27.78 11 PRO F CA 1
ATOM 19875 C C . PRO D 2 11 ? 1.102 16.366 17.351 0.86 28.41 11 PRO F C 1
ATOM 19876 O O . PRO D 2 11 ? 1.388 17.507 17.728 0.86 29.47 11 PRO F O 1
#

InterPro domains:
  IPR001548 Peptidase M2, peptidyl-dipeptidase A [PF01401] (41-623)
  IPR001548 Peptidase M2, peptidyl-dipeptidase A [PF01401] (644-1221)
  IPR001548 Peptidase M2, peptidyl-dipeptidase A [PR00791] (838-865)
  IPR001548 Peptidase M2, peptidyl-dipeptidase A [PR00791] (873-894)
  IPR001548 Peptidase M2, peptidyl-dipeptidase A [PR00791] (951-976)
  IPR001548 Peptidase M2, peptidyl-dipeptidase A [PR00791] (983-999)
  IPR001548 Peptidase M2, peptidyl-dipeptidase A [PR00791] (1011-1031)
  IPR001548 Peptidase M2, peptidyl-dipeptidase A [PR00791] (1052-1077)
  IPR001548 Peptidase M2, peptidyl-dipeptidase A [PR00791] (1087-1114)
  IPR001548 Peptidase M2, peptidyl-dipeptidase A [PR00791] (1115-1143)
  IPR001548 Peptidase M2, peptidyl-dipeptidase A [PS52011] (40-624)
  IPR001548 Peptidase M2, peptidyl-dipeptidase A [PS52011] (643-1222)
  IPR001548 Peptidase M2, peptidyl-dipeptidase A [PTHR10514] (32-629)
  IPR001548 Peptidase M2, peptidyl-dipeptidase A [cd06461] (49-614)
  IPR001548 Peptidase M2, peptidyl-dipeptidase A [cd06461] (652-1212)

Secondary structure (DSSP, 8-state):
--GGGS-----SSHHHHHHHHHHHHHHHHHHHHHHHHHHHHHHTS--HHHHHHHHHHHHHHHHHHHHHHHHHHHHHTTTGGG-S-HHHHHHHHHHT--GGGGS-HHHHHHHHHHHHHHHHHHHH-EEE---EEEIIIIIHHHHHH---HHHHHHHHHHHHHHHHHHHHHHHHHHHHHHHHHHHTTT-SSHHHHHHHTT--TTHHHHHHHHHHHHHHHHHHHHHHHHHHHHHHH-TTT--TTSPEETTSSSSTTS---GGGHHHH-S-TTS-----HHHHHHTT--HHHHHHHHHHHHHHTT-PPPPHHHHHH-B-S--SS------S-EEEE-SSSS-EEEE----SSHHHHHHHHHHHHHHHHHHHHTTS-GGG-S-SSHHHHHHHHHHHHHHHTSHHHHHHTTS-S----SHHHHHHHHHHHHHHHTTHHHHHHHHHHHHHHHHHTSS-GGGHHHHHHHHIIIII-EE-SS---TT--GGGGSTTTTTT---HHHHHHHHHHHHHHHHHHHHTT--S-GGG---TT-HHHHHHHHHHHHHTTSS-HHHHHHHHHS-SS--SHHHHHHHHHHHHHHHHHHHHTTPPSS-S-TT--PPPPTTTTGGG-/--GGGS-----SSHHHHHHHHHHHHHHHHHHHHHHHHHHHHHHTS--HHHHHHHHHHHHHHHHHHHHHHHHHHHHHTTTGGG-S-HHHHHHHHHHT--GGGGS-HHHHHHHHHHHHHHHHHHHH-EEE--EEEIIIIIHHHHHH---HHHHHHHHHHHHHHHHHHHHHHHHHHHHHHHHHHHTTT-SSHHHHHHHTT--TTHHHHHHHHHHHHHHHHHHHHHHHHHHHHHHH-TTT--TTSPEETTSSSSTTS---GGGHHHH-SSTTS--S-THHHHHHTT--HHHHHHHHHHHHHHTT-PPPPHHHHHH-B-S--TT------S-EEEE-SSSS-EEEE----SSHHHHHHHHHHHHHHHHHHHTTTS-GGG-S-SSHHHHHHHHHHHHHHHTSHHHHHHTTSSPPPP-SHHHHHHHHHHHHHHTTTHHHHHHHHHHHHHHHHHTSS-GGGHHHHHHHHIIIII-EE-SS---TT--GGGGSTTTTTT---HHHHHHHHHHHHHHHHHHHHTT--S-GGG---TT-HHHHHHHHHHHHHTTSS-HHHHHHHHHS-SS--SHHHHHHHHHHHHHHHHHHHHTTPPSS-S-TT--PPPPTT--/--PPPPB---/-B---

B-factor: mean 45.08, std 14.57, range [20.89, 125.07]

Solvent-accessible surface area: 44533 Å² total

Organism: Homo sapiens (NCBI:txid9606)